Protein AF-A0ABD1CXR5-F1 (afdb_monomer)

Nearest PDB structures (foldseek):
  7eoz-assembly2_B  TM=8.262E-01  e=6.084E-24  Oryza sativa Japonica Group
  7eoz-assembly1_A  TM=8.197E-01  e=7.479E-24  Oryza sativa Japonica Group
  4w4t-assembly1_A  TM=7.850E-01  e=1.388E-12  Stigmatella aurantiaca
  8v1x-assembly1_A  TM=7.504E-01  e=1.992E-12  Streptomyces coelicolor
  8jqj-assembly1_A  TM=5.983E-01  e=5.161E-08  Sporobolomyces salmonicolor

Radius of gyration: 34.56 Å; Cα contacts (8 Å, |Δi|>4): 1292; chains: 1; bounding box: 86×55×98 Å

Secondary structure (DSSP, 8-state):
----PPPHHHHHHTT-EEEEETTTSHHHHHHHHHHHHHS--SEEEEEEE-BTTB-HHHHHHHHHTSGGGTTT--HHHHTTEEEEEE-SSSGGGG--HHHHHHHHHH--EEEE------TT--HHHHHIIIIIHHHHHHHHHTT-TT--EEEEE--GGGGTT-SS--SS-----SSS-HHHHHHHHHHS-HHHHHHTHHHHHTT-S-HHHHHHHHHHHHHHHHTTTTS-EEEEE--EEES-SSSSSTT-----STHHHHHHHHHTT--------TTSPP-EEEHHHHHHHHHHHHHHHHHHHHH-SS----EEE-----S----SS-HHHHHHTT-EEEEETTTSHHHHHHHHHHHHHS--SEEEEEEE-BTTB-HHHHHHHHHTSGGGTTT--HHHHTTEEEEEE-TTSGGGG--HHHHHHHHHH--EEEE------TT--HHHHHIIIIIHHHHHHHHHTT-TT--EEEEE--GGGGTT-SEE-SS-----SSS-HHHHHHHHHHS-HHHHHHTHHHHHTT-S-HHHHHHHHHHHHHHHHTTTTS-EEEEE--EEES-SSSSSTT----SSTHHHHHHHHHTT--SEEES-TTSBP-EEEHHHHHHHHHHHHHHHHHHHHTT--SS--EEE---SSS--BHHHHHHHHHHT--SHHHHHHHHT-EEES-HHHHHHHHHHHHHHHHHHHHHSTT--GGGGSHHHHHHHHHHHHHHHHHHHHT---EE--HHHHHHHTTS-HHHHHHS---GGG--HHHHHHHHHHHHHHHHHHHHHHHHH-

pLDDT: mean 86.55, std 11.63, range [30.31, 98.69]

Solvent-accessible surface area (backbone atoms only — not comparable to full-atom values): 42256 Å² total; per-residue (Å²): 141,78,82,79,79,75,56,68,72,52,60,68,35,42,63,32,25,36,33,33,37,28,36,88,41,78,64,24,41,51,36,52,45,48,42,66,69,71,31,62,50,55,38,33,42,35,47,29,66,69,58,94,88,46,56,38,66,61,54,49,52,60,58,56,69,37,74,81,28,67,91,49,77,40,74,80,52,51,70,30,55,43,76,37,60,31,39,87,87,43,75,81,31,60,48,56,73,67,60,51,51,49,50,26,62,56,30,25,36,37,43,39,52,60,66,67,82,55,50,87,48,57,50,51,64,39,34,46,50,36,26,54,46,48,52,52,50,52,60,54,53,71,64,27,78,46,60,43,18,34,31,40,58,55,42,48,64,39,45,71,91,41,95,74,78,66,66,58,81,67,76,84,56,93,43,65,51,70,66,53,50,53,50,46,64,71,72,48,54,68,65,58,38,52,74,42,37,63,70,52,43,63,84,50,94,32,41,37,36,47,20,41,33,53,28,47,41,49,43,51,76,76,37,20,82,80,45,47,43,23,40,37,16,44,45,50,66,40,46,14,74,62,50,94,45,68,64,51,74,94,65,76,56,70,69,48,35,53,55,48,31,46,73,72,69,72,50,84,75,78,97,73,64,93,85,61,85,79,56,52,36,35,40,43,58,52,37,51,48,53,54,49,45,32,51,51,37,32,53,50,52,73,77,42,85,84,54,77,54,50,38,44,75,48,68,60,57,100,45,56,66,82,48,90,57,46,55,63,48,54,68,36,41,61,33,26,34,35,32,37,27,36,86,40,74,56,23,39,47,35,52,46,46,43,61,70,70,24,57,46,55,37,33,42,34,47,30,68,70,58,94,88,49,54,42,65,63,53,50,51,61,56,56,71,36,78,81,27,65,92,50,75,41,73,81,50,51,70,30,54,43,78,37,55,27,37,83,88,43,75,82,31,58,46,58,71,68,58,56,52,50,52,33,67,57,32,25,35,36,44,38,53,59,61,68,81,54,46,86,47,58,49,46,65,41,32,45,50,37,27,53,46,49,53,53,50,52,61,54,52,69,67,23,86,50,54,50,25,32,31,38,58,54,42,50,61,41,49,67,90,46,72,64,39,60,54,60,80,68,74,83,56,87,44,66,52,70,68,54,47,52,52,47,65,69,71,49,53,65,66,58,38,52,74,43,38,66,69,51,40,63,84,50,88,34,43,36,42,46,23,41,33,53,31,46,37,48,42,51,76,75,34,39,94,77,46,55,53,31,41,36,18,44,45,51,63,37,46,14,64,65,51,91,43,62,16,50,69,92,58,74,60,65,64,43,40,57,53,48,30,44,74,74,65,54,42,49,51,35,59,34,36,49,80,19,37,45,63,70,34,32,31,39,37,48,32,29,41,51,53,49,50,33,46,45,50,39,53,41,57,78,68,70,69,66,100,60,50,53,32,30,37,57,63,59,83,81,62,52,46,26,47,40,54,50,42,40,36,50,8,72,55,41,88,48,70,67,56,21,50,54,42,57,68,42,46,75,29,87,43,65,67,60,36,49,56,52,31,51,51,51,16,51,53,48,17,53,54,42,69,74,42,90,88,58,54,83,74,46,59,50,43,41,48,52,51,38,52,51,51,50,55,50,44,61,67,47,29,75,56,33,64,40,66,74,45,63,47,37,60,57,49,58,52,47,57,50,63,42,16,76,72,37,44,77,71,49,45,56,66,65,72,75,57,61,62,59,63,46,49,34,51,31,53,59,38,42,49,52,48,51,53,53,51,50,56,55,62,74,75,105

Structure (mmCIF, N/CA/C/O backbone):
data_AF-A0ABD1CXR5-F1
#
_entry.id   AF-A0ABD1CXR5-F1
#
loop_
_atom_site.group_PDB
_atom_site.id
_atom_site.type_symbol
_atom_site.label_atom_id
_atom_site.label_alt_id
_atom_site.label_comp_id
_atom_site.label_asym_id
_atom_site.label_entity_id
_atom_site.label_seq_id
_atom_site.pdbx_PDB_ins_code
_atom_site.Cartn_x
_atom_site.Cartn_y
_atom_site.Cartn_z
_atom_site.occupancy
_atom_site.B_iso_or_equiv
_atom_site.auth_seq_id
_atom_site.auth_comp_id
_atom_site.auth_asym_id
_atom_site.auth_atom_id
_atom_site.pdbx_PDB_model_num
ATOM 1 N N . MET A 1 1 ? -35.083 -0.292 -8.777 1.00 31.83 1 MET A N 1
ATOM 2 C CA . MET A 1 1 ? -34.794 0.442 -7.528 1.00 31.83 1 MET A CA 1
ATOM 3 C C . MET A 1 1 ? -34.693 -0.584 -6.411 1.00 31.83 1 MET A C 1
ATOM 5 O O . MET A 1 1 ? -35.709 -0.976 -5.862 1.00 31.83 1 MET A O 1
ATOM 9 N N . SER A 1 2 ? -33.500 -1.122 -6.168 1.00 30.31 2 SER A N 1
ATOM 10 C CA . SER A 1 2 ? -33.235 -2.052 -5.065 1.00 30.31 2 SER A CA 1
ATOM 11 C C . SER A 1 2 ? -32.600 -1.258 -3.928 1.00 30.31 2 SER A C 1
ATOM 13 O O . SER A 1 2 ? -31.531 -0.680 -4.123 1.00 30.31 2 SER A O 1
ATOM 15 N N . ASN A 1 3 ? -33.294 -1.187 -2.791 1.00 32.22 3 ASN A N 1
ATOM 16 C CA . ASN A 1 3 ? -32.841 -0.534 -1.565 1.00 32.22 3 ASN A CA 1
ATOM 17 C C . ASN A 1 3 ? -31.405 -0.952 -1.231 1.00 32.22 3 ASN A C 1
ATOM 19 O O . ASN A 1 3 ? -31.118 -2.137 -1.070 1.00 32.22 3 ASN A O 1
ATOM 23 N N . CYS A 1 4 ? -30.519 0.036 -1.127 1.00 35.88 4 CYS A N 1
ATOM 24 C CA . CYS A 1 4 ? -29.214 -0.118 -0.503 1.00 35.88 4 CYS A CA 1
ATOM 25 C C . CYS A 1 4 ? -29.482 -0.534 0.951 1.00 35.88 4 CYS A C 1
ATOM 27 O O . CYS A 1 4 ? -30.080 0.244 1.692 1.00 35.88 4 CYS A O 1
ATOM 29 N N . SER A 1 5 ? -29.158 -1.771 1.335 1.00 45.09 5 SER A N 1
ATOM 30 C CA . SER A 1 5 ? -29.351 -2.236 2.711 1.00 45.09 5 SER A CA 1
ATOM 31 C C . SER A 1 5 ? -28.531 -1.346 3.643 1.00 45.09 5 SER A C 1
ATOM 33 O O . SER A 1 5 ? -27.305 -1.289 3.521 1.00 45.09 5 SER A O 1
ATOM 35 N N . GLU A 1 6 ? -29.205 -0.628 4.532 1.00 56.88 6 GLU A N 1
ATOM 36 C CA . GLU A 1 6 ? -28.573 0.233 5.522 1.00 56.88 6 GLU A CA 1
ATOM 37 C C . GLU A 1 6 ? -27.661 -0.611 6.436 1.00 56.88 6 GLU A C 1
ATOM 39 O O . GLU A 1 6 ? -27.900 -1.797 6.669 1.00 56.88 6 GLU A O 1
ATOM 44 N N . SER A 1 7 ? -26.538 -0.049 6.890 1.00 79.94 7 SER A N 1
ATOM 45 C CA . SER A 1 7 ? -25.576 -0.800 7.709 1.00 79.94 7 SER A CA 1
ATOM 46 C C . SER A 1 7 ? -26.206 -1.184 9.053 1.00 79.94 7 SER A C 1
ATOM 48 O O . SER A 1 7 ? -26.594 -0.293 9.808 1.00 79.94 7 SER A O 1
ATOM 50 N N . LYS A 1 8 ? -26.220 -2.481 9.403 1.00 88.81 8 LYS A N 1
ATOM 51 C CA . LYS A 1 8 ? -26.699 -2.998 10.708 1.00 88.81 8 LYS A CA 1
ATOM 52 C C . LYS A 1 8 ? -26.119 -2.247 11.915 1.00 88.81 8 LYS A C 1
ATOM 54 O O . LYS A 1 8 ? -26.778 -2.099 12.939 1.00 88.81 8 LYS A O 1
ATOM 59 N N . PHE A 1 9 ? -24.883 -1.759 11.792 1.00 92.69 9 PHE A N 1
ATOM 60 C CA . PHE A 1 9 ? -24.233 -0.942 12.817 1.00 92.69 9 PHE A CA 1
ATOM 61 C C . PHE A 1 9 ? -24.954 0.397 13.039 1.00 92.69 9 PHE A C 1
ATOM 63 O O . PHE A 1 9 ? -25.134 0.818 14.178 1.00 92.69 9 PHE A O 1
ATOM 70 N N . LEU A 1 10 ? -25.374 1.075 11.966 1.00 93.00 10 LEU A N 1
ATOM 71 C CA . LEU A 1 10 ? -26.116 2.335 12.070 1.00 93.00 10 LEU A CA 1
ATOM 72 C C . LEU A 1 10 ? -27.533 2.093 12.596 1.00 93.00 10 LEU A C 1
ATOM 74 O O . LEU A 1 10 ? -27.995 2.850 13.446 1.00 93.00 10 LEU A O 1
ATOM 78 N N . GLU A 1 11 ? -28.183 1.011 12.161 1.00 93.44 11 GLU A N 1
ATOM 79 C CA . GLU A 1 11 ? -29.498 0.604 12.674 1.00 93.44 11 GLU A CA 1
ATOM 80 C C . GLU A 1 11 ? -29.480 0.336 14.186 1.00 93.44 11 GLU A C 1
ATOM 82 O O . GLU A 1 11 ? -30.415 0.722 14.879 1.00 93.44 11 GLU A O 1
ATOM 87 N N . PHE A 1 12 ? -28.406 -0.262 14.718 1.00 95.81 12 PHE A N 1
ATOM 88 C CA . PHE A 1 12 ? -28.247 -0.496 16.159 1.00 95.81 12 PHE A CA 1
ATOM 89 C C . PHE A 1 12 ? -28.270 0.796 16.986 1.00 95.81 12 PHE A C 1
ATOM 91 O O . PHE A 1 12 ? -28.828 0.817 18.083 1.00 95.81 12 PHE A O 1
ATOM 98 N N . TYR A 1 13 ? -27.679 1.878 16.474 1.00 97.62 13 TYR A N 1
ATOM 99 C CA . TYR A 1 13 ? -27.655 3.154 17.187 1.00 97.62 13 TYR A CA 1
ATOM 100 C C . TYR A 1 13 ? -28.865 4.046 16.904 1.00 97.62 13 TYR A C 1
ATOM 102 O O . TYR A 1 13 ? -29.258 4.832 17.776 1.00 97.62 13 TYR A O 1
ATOM 110 N N . ARG A 1 14 ? -29.458 3.952 15.710 1.00 97.00 14 ARG A N 1
ATOM 111 C CA . ARG A 1 14 ? -30.581 4.799 15.301 1.00 97.00 14 ARG A CA 1
ATOM 112 C C . ARG A 1 14 ? -31.733 4.679 16.297 1.00 97.00 14 ARG A C 1
ATOM 114 O O . ARG A 1 14 ? -32.249 3.600 16.559 1.00 97.00 14 ARG A O 1
ATOM 121 N N . GLY A 1 15 ? -32.148 5.815 16.855 1.00 97.31 15 GLY A N 1
ATOM 122 C CA . GLY A 1 15 ? -33.250 5.864 17.821 1.00 97.31 15 GLY A CA 1
ATOM 123 C C . GLY A 1 15 ? -32.945 5.273 19.206 1.00 97.31 15 GLY A C 1
ATOM 124 O O . GLY A 1 15 ? -33.819 5.313 20.071 1.00 97.31 15 GLY A O 1
ATOM 125 N N . SER A 1 16 ? -31.723 4.795 19.457 1.00 98.06 16 SER A N 1
ATOM 126 C CA . SER A 1 16 ? -31.330 4.256 20.765 1.00 98.06 16 SER A CA 1
ATOM 127 C C . SER A 1 16 ? -31.102 5.361 21.805 1.00 98.06 16 SER A C 1
ATOM 129 O O . SER A 1 16 ? -30.869 6.532 21.465 1.00 98.06 16 SER A O 1
ATOM 131 N N . THR A 1 17 ? -31.159 4.994 23.089 1.00 98.69 17 THR A N 1
ATOM 132 C CA . THR A 1 17 ? -30.756 5.869 24.202 1.00 98.69 17 THR A CA 1
ATOM 133 C C . THR A 1 17 ? -29.408 5.449 24.782 1.00 98.69 17 THR A C 1
ATOM 135 O O . THR A 1 17 ? -29.245 4.332 25.286 1.00 98.69 17 THR A O 1
ATOM 138 N N . VAL A 1 18 ? -28.455 6.385 24.773 1.00 98.69 18 VAL A N 1
ATOM 139 C CA . VAL A 1 18 ? -27.077 6.172 25.237 1.00 98.69 18 VAL A CA 1
ATOM 140 C C . VAL A 1 18 ? -26.851 6.868 26.578 1.00 98.69 18 VAL A C 1
ATOM 142 O O . VAL A 1 18 ? -27.208 8.030 26.747 1.00 98.69 18 VAL A O 1
ATOM 145 N N . LEU A 1 19 ? -26.205 6.192 27.524 1.00 98.56 19 LEU A N 1
ATOM 146 C CA . LEU A 1 19 ? -25.646 6.802 28.727 1.00 98.56 19 LEU A CA 1
ATOM 147 C C . LEU A 1 19 ? -24.124 6.890 28.589 1.00 98.56 19 LEU A C 1
ATOM 149 O O . LEU A 1 19 ? -23.437 5.876 28.462 1.00 98.56 19 LEU A O 1
ATOM 153 N N . LEU A 1 20 ? -23.591 8.111 28.628 1.00 98.31 20 LEU A N 1
ATOM 154 C CA . LEU A 1 20 ? -22.162 8.383 28.520 1.00 98.31 20 LEU A CA 1
ATOM 155 C C . LEU A 1 20 ? -21.604 8.826 29.875 1.00 98.31 20 LEU A C 1
ATOM 157 O O . LEU A 1 20 ? -21.809 9.955 30.328 1.00 98.31 20 LEU A O 1
ATOM 161 N N . ALA A 1 21 ? -20.844 7.934 30.506 1.00 95.69 21 ALA A N 1
ATOM 162 C CA . ALA A 1 21 ? -20.146 8.195 31.754 1.00 95.69 21 ALA A CA 1
ATOM 163 C C . ALA A 1 21 ? -18.697 8.618 31.462 1.00 95.69 21 ALA A C 1
ATOM 165 O O . ALA A 1 21 ? -17.939 7.895 30.815 1.00 95.69 21 ALA A O 1
ATOM 166 N N . GLY A 1 22 ? -18.292 9.796 31.945 1.00 92.31 22 GLY A N 1
ATOM 167 C CA . GLY A 1 22 ? -16.966 10.360 31.653 1.00 92.31 22 GLY A CA 1
ATOM 168 C C . GLY A 1 22 ? -16.904 11.191 30.367 1.00 92.31 22 GLY A C 1
ATOM 169 O O . GLY A 1 22 ? -15.815 11.436 29.852 1.00 92.31 22 GLY A O 1
ATOM 170 N N . GLY A 1 23 ? -18.046 11.680 29.870 1.00 90.69 23 GLY A N 1
ATOM 171 C CA . GLY A 1 23 ? -18.120 12.492 28.648 1.00 90.69 23 GLY A CA 1
ATOM 172 C C . GLY A 1 23 ? -17.431 13.864 28.720 1.00 90.69 23 GLY A C 1
ATOM 173 O O . GLY A 1 23 ? -17.294 14.532 27.705 1.00 90.69 23 GLY A O 1
ATOM 174 N N . THR A 1 24 ? -16.938 14.276 29.895 1.00 89.06 24 THR A N 1
ATOM 175 C CA . THR A 1 24 ? -16.129 15.499 30.044 1.00 89.06 24 THR A CA 1
ATOM 176 C C . THR A 1 24 ? -14.627 15.273 29.827 1.00 89.06 24 THR A C 1
ATOM 178 O O . THR A 1 24 ? -13.865 16.230 29.922 1.00 89.06 24 THR A O 1
ATOM 181 N N . GLY A 1 25 ? -14.179 14.023 29.657 1.00 90.50 25 GLY A N 1
ATOM 182 C CA . GLY A 1 25 ? -12.774 13.675 29.407 1.00 90.50 25 GLY A CA 1
ATOM 183 C C . GLY A 1 25 ? -12.453 13.551 27.916 1.00 90.50 25 GLY A C 1
ATOM 184 O O . GLY A 1 25 ? -13.359 13.535 27.092 1.00 90.50 25 GLY A O 1
ATOM 185 N N . PHE A 1 26 ? -11.171 13.394 27.579 1.00 91.69 26 PHE A N 1
ATOM 186 C CA . PHE A 1 26 ? -10.668 13.386 26.196 1.00 91.69 26 PHE A CA 1
ATOM 187 C C . PHE A 1 26 ? -11.407 12.406 25.257 1.00 91.69 26 PHE A C 1
ATOM 189 O O . PHE A 1 26 ? -11.997 12.811 24.253 1.00 91.69 26 PHE A O 1
ATOM 196 N N . LEU A 1 27 ? -11.463 11.116 25.620 1.00 94.31 27 LEU A N 1
ATOM 197 C CA . LEU A 1 27 ? -12.222 10.107 24.864 1.00 94.31 27 LEU A CA 1
ATOM 198 C C . LEU A 1 27 ? -13.733 10.341 24.930 1.00 94.31 27 LEU A C 1
ATOM 200 O O . LEU A 1 27 ? -14.425 10.182 23.930 1.00 94.31 27 LEU A O 1
ATOM 204 N N . GLY A 1 28 ? -14.238 10.761 26.089 1.00 95.25 28 GLY A N 1
ATOM 205 C CA . GLY A 1 28 ? -15.658 11.017 26.298 1.00 95.25 28 GLY A CA 1
ATOM 206 C C . GLY A 1 28 ? -16.210 12.138 25.414 1.00 95.25 28 GLY A C 1
ATOM 207 O O . GLY A 1 28 ? -17.250 11.954 24.789 1.00 95.25 28 GLY A O 1
ATOM 208 N N . LYS A 1 29 ? -15.499 13.266 25.296 1.00 95.38 29 LYS A N 1
ATOM 209 C CA . LYS A 1 29 ? -15.876 14.371 24.405 1.00 95.38 29 LYS A CA 1
ATOM 210 C C . LYS A 1 29 ? -15.882 13.931 22.943 1.00 95.38 29 LYS A C 1
ATOM 212 O O . LYS A 1 29 ? -16.824 14.235 22.218 1.00 95.38 29 LYS A O 1
ATOM 217 N N . THR A 1 30 ? -14.864 13.170 22.536 1.00 96.19 30 THR A N 1
ATOM 218 C CA . THR A 1 30 ? -14.754 12.634 21.170 1.00 96.19 30 THR A CA 1
ATOM 219 C C . THR A 1 30 ? -15.912 11.685 20.850 1.00 96.19 30 THR A C 1
ATOM 221 O O . THR A 1 30 ? -16.502 11.775 19.778 1.00 96.19 30 THR A O 1
ATOM 224 N N . LEU A 1 31 ? -16.296 10.816 21.794 1.00 97.69 31 LEU A N 1
ATOM 225 C CA . LEU A 1 31 ? -17.475 9.956 21.662 1.00 97.69 31 LEU A CA 1
ATOM 226 C C . LEU A 1 31 ? -18.769 10.765 21.572 1.00 97.69 31 LEU A C 1
ATOM 228 O O . LEU A 1 31 ? -19.589 10.485 20.703 1.00 97.69 31 LEU A O 1
ATOM 232 N N . LEU A 1 32 ? -18.947 11.771 22.432 1.00 97.44 32 LEU A N 1
ATOM 233 C CA . LEU A 1 32 ? -20.129 12.633 22.411 1.00 97.44 32 LEU A CA 1
ATOM 234 C C . LEU A 1 32 ? -20.290 13.321 21.048 1.00 97.44 32 LEU A C 1
ATOM 236 O O . LEU A 1 32 ? -21.365 13.252 20.458 1.00 97.44 32 LEU A O 1
ATOM 240 N N . GLU A 1 33 ? -19.218 13.922 20.523 1.00 96.69 33 GLU A N 1
ATOM 241 C CA . GLU A 1 33 ? -19.211 14.530 19.185 1.00 96.69 33 GLU A CA 1
ATOM 242 C C . GLU A 1 33 ? -19.569 13.510 18.102 1.00 96.69 33 GLU A C 1
ATOM 244 O O . GLU A 1 33 ? -20.459 13.762 17.290 1.00 96.69 33 GLU A O 1
ATOM 249 N N . LYS A 1 34 ? -18.927 12.335 18.124 1.00 96.81 34 LYS A N 1
ATOM 250 C CA . LYS A 1 34 ? -19.125 11.288 17.118 1.00 96.81 34 LYS A CA 1
ATOM 251 C C . LYS A 1 34 ? -20.564 10.770 17.102 1.00 96.81 34 LYS A C 1
ATOM 253 O O . LYS A 1 34 ? -21.135 10.590 16.028 1.00 96.81 34 LYS A O 1
ATOM 258 N N . ILE A 1 35 ? -21.155 10.552 18.278 1.00 97.81 35 ILE A N 1
ATOM 259 C CA . ILE A 1 35 ? -22.542 10.090 18.420 1.00 97.81 35 ILE A CA 1
ATOM 260 C C . ILE A 1 35 ? -23.506 11.139 17.860 1.00 97.81 35 ILE A C 1
ATOM 262 O O . ILE A 1 35 ? -24.374 10.800 17.055 1.00 97.81 35 ILE A O 1
ATOM 266 N N . LEU A 1 36 ? -23.329 12.410 18.239 1.00 96.81 36 LEU A N 1
ATOM 267 C CA . LEU A 1 36 ? -24.165 13.513 17.753 1.00 96.81 36 LEU A CA 1
ATOM 268 C C . LEU A 1 36 ? -24.063 13.687 16.237 1.00 96.81 36 LEU A C 1
ATOM 270 O O . LEU A 1 36 ? -25.070 13.947 15.583 1.00 96.81 36 LEU A O 1
ATOM 274 N N . ARG A 1 37 ? -22.859 13.534 15.680 1.00 94.62 37 ARG A N 1
ATOM 275 C CA . ARG A 1 37 ? -22.605 13.727 14.253 1.00 94.62 37 ARG A CA 1
ATOM 276 C C . ARG A 1 37 ? -23.127 12.588 13.381 1.00 94.62 37 ARG A C 1
ATOM 278 O O . ARG A 1 37 ? -23.552 12.861 12.263 1.00 94.62 37 ARG A O 1
ATOM 285 N N . CYS A 1 38 ? -23.038 11.339 13.845 1.00 93.50 38 CYS A N 1
ATOM 286 C CA . CYS A 1 38 ? -23.134 10.179 12.951 1.00 93.50 38 CYS A CA 1
ATOM 287 C C . CYS A 1 38 ? -24.240 9.167 13.273 1.00 93.50 38 CYS A C 1
ATOM 289 O O . CYS A 1 38 ? -24.554 8.370 12.397 1.00 93.50 38 CYS A O 1
ATOM 291 N N . LEU A 1 39 ? -24.770 9.111 14.501 1.00 93.69 39 LEU A N 1
ATOM 292 C CA . LEU A 1 39 ? -25.468 7.902 14.974 1.00 93.69 39 LEU A CA 1
ATOM 293 C C . LEU A 1 39 ? -26.984 8.043 15.159 1.00 93.69 39 LEU A C 1
ATOM 295 O O . LEU A 1 39 ? -27.620 7.098 15.610 1.00 93.69 39 LEU A O 1
ATOM 299 N N . GLU A 1 40 ? -27.566 9.204 14.837 1.00 93.81 40 GLU A N 1
ATOM 300 C CA . GLU A 1 40 ? -29.024 9.442 14.871 1.00 93.81 40 GLU A CA 1
ATOM 301 C C . GLU A 1 40 ? -29.733 8.918 16.139 1.00 93.81 40 GLU A C 1
ATOM 303 O O . GLU A 1 40 ? -30.887 8.487 16.114 1.00 93.81 40 GLU A O 1
ATOM 308 N N . VAL A 1 41 ? -29.049 8.983 17.282 1.00 97.62 41 VAL A N 1
ATOM 309 C CA . VAL A 1 41 ? -29.593 8.533 18.568 1.00 97.62 41 VAL A CA 1
ATOM 310 C C . VAL A 1 41 ? -30.803 9.372 18.974 1.00 97.62 41 VAL A C 1
ATOM 312 O O . VAL A 1 41 ? -30.936 10.537 18.571 1.00 97.62 41 VAL A O 1
ATOM 315 N N . ARG A 1 42 ? -31.673 8.788 19.800 1.00 97.69 42 ARG A N 1
ATOM 316 C CA . ARG A 1 42 ? -32.845 9.472 20.358 1.00 97.69 42 ARG A CA 1
ATOM 317 C C . ARG A 1 42 ? -32.446 10.440 21.467 1.00 97.69 42 ARG A C 1
ATOM 319 O O . ARG A 1 42 ? -32.891 11.582 21.467 1.00 97.69 42 ARG A O 1
ATOM 326 N N . LYS A 1 43 ? -31.631 9.973 22.415 1.00 97.94 43 LYS A N 1
ATOM 327 C CA . LYS A 1 43 ? -31.292 10.697 23.650 1.00 97.94 43 LYS A CA 1
ATOM 328 C C . LYS A 1 43 ? -29.921 10.253 24.172 1.00 97.94 43 LYS A C 1
ATOM 330 O O . LYS A 1 43 ? -29.578 9.074 24.080 1.00 97.94 43 LYS A O 1
ATOM 335 N N . ILE A 1 44 ? -29.156 11.186 24.737 1.00 98.44 44 ILE A N 1
ATOM 336 C CA . ILE A 1 44 ? -27.866 10.937 25.389 1.00 98.44 44 ILE A CA 1
ATOM 337 C C . ILE A 1 44 ? -27.935 11.440 26.833 1.00 98.44 44 ILE A C 1
ATOM 339 O O . ILE A 1 44 ? -27.914 12.647 27.059 1.00 98.44 44 ILE A O 1
ATOM 343 N N . TYR A 1 45 ? -27.956 10.539 27.816 1.00 97.88 45 TYR A N 1
ATOM 344 C CA . TYR A 1 45 ? -27.728 10.914 29.213 1.00 97.88 45 TYR A CA 1
ATOM 345 C C . TYR A 1 45 ? -26.231 11.092 29.444 1.00 97.88 45 TYR A C 1
ATOM 347 O O . TYR A 1 45 ? -25.458 10.131 29.412 1.00 97.88 45 TYR A O 1
ATOM 355 N N . LEU A 1 46 ? -25.809 12.329 29.671 1.00 96.88 46 LEU A N 1
ATOM 356 C CA . LEU A 1 46 ? -24.414 12.669 29.903 1.00 96.88 46 LEU A CA 1
ATOM 357 C C . LEU A 1 46 ? -24.182 12.854 31.401 1.00 96.88 46 LEU A C 1
ATOM 359 O O . LEU A 1 46 ? -24.623 13.848 31.974 1.00 96.88 46 LEU A O 1
ATOM 363 N N . LEU A 1 47 ? -23.466 11.921 32.035 1.00 94.31 47 LEU A N 1
ATOM 364 C CA . LEU A 1 47 ? -23.175 12.026 33.465 1.00 94.31 47 LEU A CA 1
ATOM 365 C C . LEU A 1 47 ? -22.078 13.067 33.718 1.00 94.31 47 LEU A C 1
ATOM 367 O O . LEU A 1 47 ? -20.934 12.916 33.267 1.00 94.31 47 LEU A O 1
ATOM 371 N N . ILE A 1 48 ? -22.410 14.103 34.485 1.00 91.19 48 ILE A N 1
ATOM 372 C CA . ILE A 1 48 ? -21.518 15.211 34.819 1.00 91.19 48 ILE A CA 1
ATOM 373 C C . ILE A 1 48 ? -21.368 15.289 36.337 1.00 91.19 48 ILE A C 1
ATOM 375 O O . ILE A 1 48 ? -22.303 15.597 37.065 1.00 91.19 48 ILE A O 1
ATOM 379 N N . ARG A 1 49 ? -20.148 15.049 36.823 1.00 85.25 49 ARG A N 1
ATOM 380 C CA . ARG A 1 49 ? -19.835 15.197 38.251 1.00 85.25 49 ARG A CA 1
ATOM 381 C C . ARG A 1 49 ? -19.938 16.660 38.690 1.00 85.25 49 ARG A C 1
ATOM 383 O O . ARG A 1 49 ? -19.372 17.527 38.021 1.00 85.25 49 ARG A O 1
ATOM 390 N N . THR A 1 50 ? -20.510 16.936 39.850 1.00 75.25 50 THR A N 1
ATOM 391 C CA . THR A 1 50 ? -20.385 18.251 40.496 1.00 75.25 50 THR A CA 1
ATOM 392 C C . THR A 1 50 ? -18.928 18.500 40.919 1.00 75.25 50 THR A C 1
ATOM 394 O O . THR A 1 50 ? -18.252 17.650 41.500 1.00 75.25 50 THR A O 1
ATOM 397 N N . LYS A 1 51 ? -18.349 19.646 40.542 1.00 69.00 51 LYS A N 1
ATOM 398 C CA . LYS A 1 51 ? -16.956 19.977 40.896 1.00 69.00 51 LYS A CA 1
ATOM 399 C C . LYS A 1 51 ? -16.797 21.486 41.040 1.00 69.00 51 LYS A C 1
ATOM 401 O O . LYS A 1 51 ? -17.152 22.213 40.120 1.00 69.00 51 LYS A O 1
ATOM 406 N N . ARG A 1 52 ? -16.194 21.934 42.153 1.00 62.19 52 ARG A N 1
ATOM 407 C CA . ARG A 1 52 ? -15.841 23.348 42.419 1.00 62.19 52 ARG A CA 1
ATOM 408 C C . ARG A 1 52 ? -17.033 24.327 42.353 1.00 62.19 52 ARG A C 1
ATOM 410 O O . ARG A 1 52 ? -16.857 25.458 41.927 1.00 62.19 52 ARG A O 1
ATOM 417 N N . GLY A 1 53 ? -18.231 23.894 42.748 1.00 63.16 53 GLY A N 1
ATOM 418 C CA . GLY A 1 53 ? -19.411 24.770 42.809 1.00 63.16 53 GLY A CA 1
ATOM 419 C C . GLY A 1 53 ? -20.059 25.130 41.463 1.00 63.16 53 GLY A C 1
ATOM 420 O O . GLY A 1 53 ? -21.000 25.911 41.461 1.00 63.16 53 GLY A O 1
ATOM 421 N N . CYS A 1 54 ? -19.608 24.573 40.330 1.00 67.94 54 CYS A N 1
ATOM 422 C CA . CYS A 1 54 ? -20.291 24.735 39.039 1.00 67.94 54 CYS A CA 1
ATOM 423 C C . CYS A 1 54 ? -21.389 23.676 38.863 1.00 67.94 54 CYS A C 1
ATOM 425 O O . CYS A 1 54 ? -21.119 22.486 39.075 1.00 67.94 54 CYS A O 1
ATOM 427 N N . CYS A 1 55 ? -22.576 24.087 38.406 1.00 78.44 55 CYS A N 1
ATOM 428 C CA . CYS A 1 55 ? -23.642 23.154 38.031 1.00 78.44 55 CYS A CA 1
ATOM 429 C C . CYS A 1 55 ? -23.297 22.407 36.725 1.00 78.44 55 CYS A C 1
ATOM 431 O O . CYS A 1 55 ? -22.446 22.824 35.930 1.00 78.44 55 CYS A O 1
ATOM 433 N N . GLY A 1 56 ? -23.933 21.262 36.505 1.00 81.12 56 GLY A N 1
ATOM 434 C CA . GLY A 1 56 ? -23.749 20.392 35.347 1.00 81.12 56 GLY A CA 1
ATOM 435 C C . GLY A 1 56 ? -24.058 21.084 34.025 1.00 81.12 56 GLY A C 1
ATOM 436 O O . GLY A 1 56 ? -23.323 20.883 33.058 1.00 81.12 56 GLY A O 1
ATOM 437 N N . GLU A 1 57 ? -25.060 21.963 33.995 1.00 84.31 57 GLU A N 1
ATOM 438 C CA . GLU A 1 57 ? -25.399 22.763 32.810 1.00 84.31 57 GLU A CA 1
ATOM 439 C C . GLU A 1 57 ? -24.274 23.721 32.408 1.00 84.31 57 GLU A C 1
ATOM 441 O O . GLU A 1 57 ? -23.886 23.771 31.240 1.00 84.31 57 GLU A O 1
ATOM 446 N N . GLN A 1 58 ? -23.685 24.436 33.373 1.00 85.75 58 GLN A N 1
ATOM 447 C CA . GLN A 1 58 ? -22.536 25.311 33.115 1.00 85.75 58 GLN A CA 1
ATOM 448 C C . GLN A 1 58 ? -21.361 24.514 32.548 1.00 85.75 58 GLN A C 1
ATOM 450 O O . GLN A 1 58 ? -20.734 24.927 31.574 1.00 85.75 58 GLN A O 1
ATOM 455 N N . ARG A 1 59 ? -21.087 23.334 33.118 1.00 86.94 59 ARG A N 1
ATOM 456 C CA . ARG A 1 59 ? -20.016 22.460 32.625 1.00 86.94 59 ARG A CA 1
ATOM 457 C C . ARG A 1 59 ? -20.300 21.938 31.218 1.00 86.94 59 ARG A C 1
ATOM 459 O O . ARG A 1 59 ? -19.367 21.870 30.420 1.00 86.94 59 ARG A O 1
ATOM 466 N N . LEU A 1 60 ? -21.546 21.577 30.910 1.00 91.38 60 LEU A N 1
ATOM 467 C CA . LEU A 1 60 ? -21.947 21.178 29.560 1.00 91.38 60 LEU A CA 1
ATOM 468 C C . LEU A 1 60 ? -21.721 22.326 28.573 1.00 91.38 60 LEU A C 1
ATOM 470 O O . LEU A 1 60 ? -21.111 22.107 27.529 1.00 91.38 60 LEU A O 1
ATOM 474 N N . LYS A 1 61 ? -22.130 23.548 28.926 1.00 90.56 61 LYS A N 1
ATOM 475 C CA . LYS A 1 61 ? -21.917 24.732 28.088 1.00 90.56 61 LYS A CA 1
ATOM 476 C C . LYS A 1 61 ? -20.436 24.923 27.745 1.00 90.56 61 LYS A C 1
ATOM 478 O O . LYS A 1 61 ? -20.100 25.003 26.569 1.00 90.56 61 LYS A O 1
ATOM 483 N N . THR A 1 62 ? -19.547 24.869 28.739 1.00 90.12 62 THR A N 1
ATOM 484 C CA . THR A 1 62 ? -18.093 24.970 28.517 1.00 90.12 62 THR A CA 1
ATOM 485 C C . THR A 1 62 ? -17.543 23.843 27.637 1.00 90.12 62 THR A C 1
ATOM 487 O O . THR A 1 62 ? -16.631 24.062 26.848 1.00 90.12 62 THR A O 1
ATOM 490 N N . ILE A 1 63 ? -18.073 22.619 27.746 1.00 91.56 63 ILE A N 1
ATOM 491 C CA . ILE A 1 63 ? -17.658 21.510 26.871 1.00 91.56 63 ILE A CA 1
ATOM 492 C C . ILE A 1 63 ? -18.055 21.794 25.422 1.00 91.56 63 ILE A C 1
ATOM 494 O O . ILE A 1 63 ? -17.247 21.576 24.525 1.00 91.56 63 ILE A O 1
ATOM 498 N N . LEU A 1 64 ? -19.272 22.291 25.198 1.00 93.75 64 LEU A N 1
ATOM 499 C CA . LEU A 1 64 ? -19.799 22.571 23.863 1.00 93.75 64 LEU A CA 1
ATOM 500 C C . LEU A 1 64 ? -19.149 23.793 23.196 1.00 93.75 64 LEU A C 1
ATOM 502 O O . LEU A 1 64 ? -19.219 23.909 21.974 1.00 93.75 64 LEU A O 1
ATOM 506 N N . GLU A 1 65 ? -18.506 24.682 23.957 1.00 93.81 65 GLU A N 1
ATOM 507 C CA . GLU A 1 65 ? -17.692 25.800 23.445 1.00 93.81 65 GLU A CA 1
ATOM 508 C C . GLU A 1 65 ? -16.369 25.337 22.803 1.00 93.81 65 GLU A C 1
ATOM 510 O O . GLU A 1 65 ? -15.779 26.071 22.012 1.00 93.81 65 GLU A O 1
ATOM 515 N N . ASP A 1 66 ? -15.918 24.111 23.084 1.00 93.94 66 ASP A N 1
ATOM 516 C CA . ASP A 1 66 ? -14.723 23.525 22.472 1.00 93.94 66 ASP A CA 1
ATOM 517 C C . ASP A 1 66 ? -14.890 23.397 20.948 1.00 93.94 66 ASP A C 1
ATOM 519 O O . ASP A 1 66 ? -15.953 23.007 20.449 1.00 93.94 66 ASP A O 1
ATOM 523 N N . ARG A 1 67 ? -13.813 23.678 20.201 1.00 92.50 67 ARG A N 1
ATOM 524 C CA . ARG A 1 67 ? -13.787 23.589 18.733 1.00 92.50 67 ARG A CA 1
ATOM 525 C C . ARG A 1 67 ? -14.166 22.202 18.225 1.00 92.50 67 ARG A C 1
ATOM 527 O O . ARG A 1 67 ? -14.698 22.087 17.123 1.00 92.50 67 ARG A O 1
ATOM 534 N N . LEU A 1 68 ? -13.942 21.152 19.025 1.00 94.12 68 LEU A N 1
ATOM 535 C CA . LEU A 1 68 ? -14.391 19.792 18.717 1.00 94.12 68 LEU A CA 1
ATOM 536 C C . LEU A 1 68 ? -15.859 19.756 18.267 1.00 94.12 68 LEU A C 1
ATOM 538 O O . LEU A 1 68 ? -16.193 19.051 17.318 1.00 94.12 68 LEU A O 1
ATOM 542 N N . PHE A 1 69 ? -16.719 20.543 18.918 1.00 95.38 69 PHE A N 1
ATOM 543 C CA . PHE A 1 69 ? -18.163 20.521 18.704 1.00 95.38 69 PHE A CA 1
ATOM 544 C C . PHE A 1 69 ? -18.649 21.493 17.624 1.00 95.38 69 PHE A C 1
ATOM 546 O O . PHE A 1 69 ? -19.850 21.529 17.365 1.00 95.38 69 PHE A O 1
ATOM 553 N N . ASP A 1 70 ? -17.770 22.240 16.945 1.00 92.31 70 ASP A N 1
ATOM 554 C CA . ASP A 1 70 ? -18.169 23.268 15.966 1.00 92.31 70 ASP A CA 1
ATOM 555 C C . ASP A 1 70 ? -19.116 22.723 14.875 1.00 92.31 70 ASP A C 1
ATOM 557 O O . ASP A 1 70 ? -20.027 23.420 14.434 1.00 92.31 70 ASP A O 1
ATOM 561 N N . ARG A 1 71 ? -18.959 21.452 14.470 1.00 91.00 71 ARG A N 1
ATOM 562 C CA . ARG A 1 71 ? -19.809 20.801 13.451 1.00 91.00 71 ARG A CA 1
ATOM 563 C C . ARG A 1 71 ? -21.182 20.355 13.962 1.00 91.00 71 ARG A C 1
ATOM 565 O O . ARG A 1 71 ? -22.098 20.181 13.159 1.00 91.00 71 ARG A O 1
ATOM 572 N N . VAL A 1 72 ? -21.311 20.143 15.271 1.00 93.81 72 VAL A N 1
ATOM 573 C CA . VAL A 1 72 ? -22.503 19.568 15.920 1.00 93.81 72 VAL A CA 1
ATOM 574 C C . VAL A 1 72 ? -23.188 20.531 16.891 1.00 93.81 72 VAL A C 1
ATOM 576 O O . VAL A 1 72 ? -24.200 20.172 17.487 1.00 93.81 72 VAL A O 1
ATOM 579 N N . ARG A 1 73 ? -22.686 21.766 17.030 1.00 93.25 73 ARG A N 1
ATOM 580 C CA . ARG A 1 73 ? -23.272 22.849 17.839 1.00 93.25 73 ARG A CA 1
ATOM 581 C C . ARG A 1 73 ? -24.525 23.433 17.167 1.00 93.25 73 ARG A C 1
ATOM 583 O O . ARG A 1 73 ? -24.605 24.629 16.902 1.00 93.25 73 ARG A O 1
ATOM 590 N N . LYS A 1 74 ? -25.496 22.571 16.862 1.00 92.75 74 LYS A N 1
ATOM 591 C CA . LYS A 1 74 ? -26.805 22.924 16.302 1.00 92.75 74 LYS A CA 1
ATOM 592 C C . LYS A 1 74 ? -27.906 22.637 17.334 1.00 92.75 74 LYS A C 1
ATOM 594 O O . LYS A 1 74 ? -27.817 21.589 17.984 1.00 92.75 74 LYS A O 1
ATOM 599 N N . PRO A 1 75 ? -28.919 23.509 17.510 1.00 92.94 75 PRO A N 1
ATOM 600 C CA . PRO A 1 75 ? -29.938 23.353 18.555 1.00 92.94 75 PRO A CA 1
ATOM 601 C C . PRO A 1 75 ? -30.603 21.970 18.581 1.00 92.94 75 PRO A C 1
ATOM 603 O O . PRO A 1 75 ? -30.768 21.387 19.649 1.00 92.94 75 PRO A O 1
ATOM 606 N N . GLU A 1 76 ? -30.903 21.404 17.413 1.00 94.38 76 GLU A N 1
ATOM 607 C CA . GLU A 1 76 ? -31.548 20.100 17.250 1.00 94.38 76 GLU A CA 1
ATOM 608 C C . GLU A 1 76 ? -30.682 18.914 17.702 1.00 94.38 76 GLU A C 1
ATOM 610 O O . GLU A 1 76 ? -31.206 17.903 18.168 1.00 94.38 76 GLU A O 1
ATOM 615 N N . LEU A 1 77 ? -29.354 19.028 17.593 1.00 94.38 77 LEU A N 1
ATOM 616 C CA . LEU A 1 77 ? -28.424 17.997 18.055 1.00 94.38 77 LEU A CA 1
ATOM 617 C C . LEU A 1 77 ? -28.157 18.143 19.553 1.00 94.38 77 LEU A C 1
ATOM 619 O O . LEU A 1 77 ? -28.174 17.151 20.277 1.00 94.38 77 LEU A O 1
ATOM 623 N N . ILE A 1 78 ? -27.965 19.375 20.030 1.00 94.56 78 ILE A N 1
ATOM 624 C CA . ILE A 1 78 ? -27.727 19.652 21.452 1.00 94.56 78 ILE A CA 1
ATOM 625 C C . ILE A 1 78 ? -28.942 19.277 22.306 1.00 94.56 78 ILE A C 1
ATOM 627 O O . ILE A 1 78 ? -28.760 18.743 23.397 1.00 94.56 78 ILE A O 1
ATOM 631 N N . ALA A 1 79 ? -30.165 19.449 21.791 1.00 95.25 79 ALA A N 1
ATOM 632 C CA . ALA A 1 79 ? -31.396 19.032 22.467 1.00 95.25 79 ALA A CA 1
ATOM 633 C C . ALA A 1 79 ? -31.461 17.522 22.774 1.00 95.25 79 ALA A C 1
ATOM 635 O O . ALA A 1 79 ? -32.233 17.102 23.632 1.00 95.25 79 ALA A O 1
ATOM 636 N N . LYS A 1 80 ? -30.641 16.692 22.110 1.00 97.19 80 LYS A N 1
ATOM 637 C CA . LYS A 1 80 ? -30.537 15.255 22.411 1.00 97.19 80 LYS A CA 1
ATOM 638 C C . LYS A 1 80 ? -29.734 14.967 23.680 1.00 97.19 80 LYS A C 1
ATOM 640 O O . LYS A 1 80 ? -29.790 13.842 24.176 1.00 97.19 80 LYS A O 1
ATOM 645 N N . ILE A 1 81 ? -28.959 15.929 24.183 1.00 97.06 81 ILE A N 1
ATOM 646 C CA . ILE A 1 81 ? -28.113 15.772 25.367 1.00 97.06 81 ILE A CA 1
ATOM 647 C C . ILE A 1 81 ? -28.928 16.124 26.610 1.00 97.06 81 ILE A C 1
ATOM 649 O O . ILE A 1 81 ? -29.368 17.258 26.773 1.00 97.06 81 ILE A O 1
ATOM 653 N N . VAL A 1 82 ? -29.063 15.167 27.523 1.00 95.25 82 VAL A N 1
ATOM 654 C CA . VAL A 1 82 ? -29.628 15.378 28.855 1.00 95.25 82 VAL A CA 1
ATOM 655 C C . VAL A 1 82 ? -28.469 15.384 29.855 1.00 95.25 82 VAL A C 1
ATOM 657 O O . VAL A 1 82 ? -27.927 14.312 30.155 1.00 95.25 82 VAL A O 1
ATOM 660 N N . PRO A 1 83 ? -28.017 16.559 30.337 1.00 93.69 83 PRO A N 1
ATOM 661 C CA . PRO A 1 83 ? -27.010 16.616 31.386 1.00 93.69 83 PRO A CA 1
ATOM 662 C C . PRO A 1 83 ? -27.591 16.038 32.677 1.00 93.69 83 PRO A C 1
ATOM 664 O O . PRO A 1 83 ? -28.644 16.460 33.144 1.00 93.69 83 PRO A O 1
ATOM 667 N N . VAL A 1 84 ? -26.892 15.069 33.257 1.00 92.88 84 VAL A N 1
ATOM 668 C CA . VAL A 1 84 ? -27.282 14.429 34.513 1.00 92.88 84 VAL A CA 1
ATOM 669 C C . VAL A 1 84 ? -26.206 14.724 35.544 1.00 92.88 84 VAL A C 1
ATOM 671 O O . VAL A 1 84 ? -25.085 14.212 35.456 1.00 92.88 84 VAL A O 1
ATOM 674 N N . GLU A 1 85 ? -26.538 15.576 36.507 1.00 90.62 85 GLU A N 1
ATOM 675 C CA . GLU A 1 85 ? -25.661 15.858 37.638 1.00 90.62 85 GLU A CA 1
ATOM 676 C C . GLU A 1 85 ? -25.564 14.638 38.546 1.00 90.62 85 GLU A C 1
ATOM 678 O O . GLU A 1 85 ? -26.576 14.063 38.936 1.00 90.62 85 GLU A O 1
ATOM 683 N N . VAL A 1 86 ? -24.335 14.230 38.859 1.00 90.00 86 VAL A N 1
ATOM 684 C CA . VAL A 1 86 ? -24.078 13.049 39.685 1.00 90.00 86 VAL A CA 1
ATOM 685 C C . VAL A 1 86 ? -23.088 13.344 40.798 1.00 90.00 86 VAL A C 1
ATOM 687 O O . VAL A 1 86 ? -22.033 13.952 40.572 1.00 90.00 86 VAL A O 1
ATOM 690 N N . ASP A 1 87 ? -23.395 12.815 41.978 1.00 87.50 87 ASP A N 1
ATOM 691 C CA . ASP A 1 87 ? -22.431 12.604 43.047 1.00 87.50 87 ASP A CA 1
ATOM 692 C C . ASP A 1 87 ? -22.092 11.114 43.129 1.00 87.50 87 ASP A C 1
ATOM 694 O O . ASP A 1 87 ? -22.908 10.268 43.489 1.00 87.50 87 ASP A O 1
ATOM 698 N N . TYR A 1 88 ? -20.852 10.776 42.786 1.00 85.50 88 TYR A N 1
ATOM 699 C CA . TYR A 1 88 ? -20.395 9.393 42.786 1.00 85.50 88 TYR A CA 1
ATOM 700 C C . TYR A 1 88 ? -20.233 8.789 44.186 1.00 85.50 88 TYR A C 1
ATOM 702 O O . TYR A 1 88 ? -20.116 7.567 44.285 1.00 85.50 88 TYR A O 1
ATOM 710 N N . ALA A 1 89 ? -20.233 9.600 45.248 1.00 81.75 89 ALA A N 1
ATOM 711 C CA . ALA A 1 89 ? -20.211 9.120 46.624 1.00 81.75 89 ALA A CA 1
ATOM 712 C C . ALA A 1 89 ? -21.598 8.624 47.069 1.00 81.75 89 ALA A C 1
ATOM 714 O O . ALA A 1 89 ? -21.692 7.562 47.689 1.00 81.75 89 ALA A O 1
ATOM 715 N N . GLU A 1 90 ? -22.670 9.293 46.645 1.00 82.00 90 GLU A N 1
ATOM 716 C CA . GLU A 1 90 ? -24.049 9.081 47.107 1.00 82.00 90 GLU A CA 1
ATOM 717 C C . GLU A 1 90 ? -24.763 7.866 46.494 1.00 82.00 90 GLU A C 1
ATOM 719 O O . GLU A 1 90 ? -24.481 7.430 45.369 1.00 82.00 90 GLU A O 1
ATOM 724 N N . LYS A 1 91 ? -25.729 7.298 47.230 1.00 77.56 91 LYS A N 1
ATOM 725 C CA . LYS A 1 91 ? -26.563 6.190 46.729 1.00 77.56 91 LYS A CA 1
ATOM 726 C C . LYS A 1 91 ? -27.313 6.621 45.461 1.00 77.56 91 LYS A C 1
ATOM 728 O O . LYS A 1 91 ? -27.740 7.764 45.353 1.00 77.56 91 LYS A O 1
ATOM 733 N N . ASP A 1 92 ? -27.428 5.710 44.489 1.00 79.38 92 ASP A N 1
ATOM 734 C CA . ASP A 1 92 ? -28.011 5.993 43.164 1.00 79.38 92 ASP A CA 1
ATOM 735 C C . ASP A 1 92 ? -27.410 7.254 42.499 1.00 79.38 92 ASP A C 1
ATOM 737 O O . ASP A 1 92 ? -28.066 7.947 41.731 1.00 79.38 92 ASP A O 1
ATOM 741 N N . PHE A 1 93 ? -26.139 7.545 42.800 1.00 88.56 93 PHE A N 1
ATOM 742 C CA . PHE A 1 93 ? -25.382 8.693 42.299 1.00 88.56 93 PHE A CA 1
ATOM 743 C C . PHE A 1 93 ? -25.961 10.069 42.672 1.00 88.56 93 PHE A C 1
ATOM 745 O O . PHE A 1 93 ? -25.697 11.053 41.979 1.00 88.56 93 PHE A O 1
ATOM 752 N N . GLY A 1 94 ? -26.759 10.141 43.744 1.00 85.31 94 GLY A N 1
ATOM 753 C CA . GLY A 1 94 ? -27.431 11.370 44.176 1.00 85.31 94 GLY A CA 1
ATOM 754 C C . GLY A 1 94 ? -28.611 11.775 43.285 1.00 85.31 94 GLY A C 1
ATOM 755 O O . GLY A 1 94 ? -29.070 12.913 43.352 1.00 85.31 94 GLY A O 1
ATOM 756 N N . LEU A 1 95 ? -29.097 10.868 42.433 1.00 89.19 95 LEU A N 1
ATOM 757 C CA . LEU A 1 95 ? -30.171 11.148 41.485 1.00 89.19 95 LEU A CA 1
ATOM 758 C C . LEU A 1 95 ? -31.549 11.114 42.146 1.00 89.19 95 LEU A C 1
ATOM 760 O O . LEU A 1 95 ? -31.853 10.249 42.969 1.00 89.19 95 LEU A O 1
ATOM 764 N N . ALA A 1 96 ? -32.435 12.011 41.705 1.00 88.88 96 ALA A N 1
ATOM 765 C CA . ALA A 1 96 ? -33.835 11.979 42.106 1.00 88.88 96 ALA A CA 1
ATOM 766 C C . ALA A 1 96 ? -34.493 10.635 41.706 1.00 88.88 96 ALA A C 1
ATOM 768 O O . ALA A 1 96 ? -34.191 10.101 40.628 1.00 88.88 96 ALA A O 1
ATOM 769 N N . PRO A 1 97 ? -35.432 10.090 42.507 1.00 88.94 97 PRO A N 1
ATOM 770 C CA . PRO A 1 97 ? -36.061 8.796 42.223 1.00 88.94 97 PRO A CA 1
ATOM 771 C C . PRO A 1 97 ? -36.730 8.711 40.842 1.00 88.94 97 PRO A C 1
ATOM 773 O O . PRO A 1 97 ? -36.630 7.682 40.176 1.00 88.94 97 PRO A O 1
ATOM 776 N N . GLY A 1 98 ? -37.360 9.801 40.385 1.00 92.12 98 GLY A N 1
ATOM 777 C CA . GLY A 1 98 ? -38.009 9.871 39.070 1.00 92.12 98 GLY A CA 1
ATOM 778 C C . GLY A 1 98 ? -37.023 9.734 37.907 1.00 92.12 98 GLY A C 1
ATOM 779 O O . GLY A 1 98 ? -37.190 8.857 37.063 1.00 92.12 98 GLY A O 1
ATOM 780 N N . LEU A 1 99 ? -35.945 10.528 37.911 1.00 92.12 99 LEU A N 1
ATOM 781 C CA . LEU A 1 99 ? -34.895 10.457 36.886 1.00 92.12 99 LEU A CA 1
ATOM 782 C C . LEU A 1 99 ? -34.173 9.102 36.914 1.00 92.12 99 LEU A C 1
ATOM 784 O O . LEU A 1 99 ? -33.863 8.527 35.872 1.00 92.12 99 LEU A O 1
ATOM 788 N N . THR A 1 100 ? -33.961 8.551 38.110 1.00 92.44 100 THR A N 1
ATOM 789 C CA . THR A 1 100 ? -33.401 7.206 38.280 1.00 92.44 100 THR A CA 1
ATOM 790 C C . THR A 1 100 ? -34.277 6.148 37.605 1.00 92.44 100 THR A C 1
ATOM 792 O O . THR A 1 100 ? -33.760 5.267 36.919 1.00 92.44 100 THR A O 1
ATOM 795 N N . TYR A 1 101 ? -35.600 6.226 37.776 1.00 93.62 101 TYR A N 1
ATOM 796 C CA . TYR A 1 101 ? -36.542 5.317 37.126 1.00 93.62 101 TYR A CA 1
ATOM 797 C C . TYR A 1 101 ? -36.535 5.468 35.597 1.00 93.62 101 TYR A C 1
ATOM 799 O O . TYR A 1 101 ? -36.490 4.458 34.893 1.00 93.62 101 TYR A O 1
ATOM 807 N N . GLU A 1 102 ? -36.516 6.703 35.086 1.00 95.75 102 GLU A N 1
ATOM 808 C CA . GLU A 1 102 ? -36.453 6.996 33.647 1.00 95.75 102 GLU A CA 1
ATOM 809 C C . GLU A 1 102 ? -35.200 6.380 33.006 1.00 95.75 102 GLU A C 1
ATOM 811 O O . GLU A 1 102 ? -35.306 5.590 32.067 1.00 95.75 102 GLU A O 1
ATOM 816 N N . ILE A 1 103 ? -34.018 6.635 33.581 1.00 96.62 103 ILE A N 1
ATOM 817 C CA . ILE A 1 103 ? -32.742 6.100 33.084 1.00 96.62 103 ILE A CA 1
ATOM 818 C C . ILE A 1 103 ? -32.766 4.563 33.039 1.00 96.62 103 ILE A C 1
ATOM 820 O O . ILE A 1 103 ? -32.404 3.970 32.022 1.00 96.62 103 ILE A O 1
ATOM 824 N N . ARG A 1 104 ? -33.254 3.904 34.101 1.00 95.50 104 ARG A N 1
ATOM 825 C CA . ARG A 1 104 ? -33.356 2.431 34.176 1.00 95.50 104 ARG A CA 1
ATOM 826 C C . ARG A 1 104 ? -34.298 1.835 33.121 1.00 95.50 104 ARG A C 1
ATOM 828 O O . ARG A 1 104 ? -34.136 0.678 32.720 1.00 95.50 104 ARG A O 1
ATOM 835 N N . LYS A 1 105 ? -35.316 2.586 32.697 1.00 97.00 105 LYS A N 1
ATOM 836 C CA . LYS A 1 105 ? -36.306 2.140 31.705 1.00 97.00 105 LYS A CA 1
ATOM 837 C C . LYS A 1 105 ? -35.889 2.434 30.270 1.00 97.00 105 LYS A C 1
ATOM 839 O O . LYS A 1 105 ? -36.283 1.682 29.380 1.00 97.00 105 LYS A O 1
ATOM 844 N N . GLU A 1 106 ? -35.116 3.491 30.044 1.00 97.44 106 GLU A N 1
ATOM 845 C CA . GLU A 1 106 ? -34.804 3.965 28.698 1.00 97.44 106 GLU A CA 1
ATOM 846 C C . GLU A 1 106 ? -33.429 3.573 28.171 1.00 97.44 106 GLU A C 1
ATOM 848 O O . GLU A 1 106 ? -33.311 3.407 26.963 1.00 97.44 106 GLU A O 1
ATOM 853 N N . VAL A 1 107 ? -32.397 3.476 29.016 1.00 98.50 107 VAL A N 1
ATOM 854 C CA . VAL A 1 107 ? -31.018 3.305 28.535 1.00 98.50 107 VAL A CA 1
ATOM 855 C C . VAL A 1 107 ? -30.789 1.915 27.953 1.00 98.50 107 VAL A C 1
ATOM 857 O O . VAL A 1 107 ? -31.056 0.897 28.591 1.00 98.50 107 VAL A O 1
ATOM 860 N N . GLU A 1 108 ? -30.208 1.903 26.756 1.00 98.50 108 GLU A N 1
ATOM 861 C CA . GLU A 1 108 ? -29.883 0.693 26.001 1.00 98.50 108 GLU A CA 1
ATOM 862 C C . GLU A 1 108 ? -28.373 0.477 25.898 1.00 98.50 108 GLU A C 1
ATOM 864 O O . GLU A 1 108 ? -27.902 -0.658 25.925 1.00 98.50 108 GLU A O 1
ATOM 869 N N . ILE A 1 109 ? -27.593 1.557 25.821 1.00 98.69 109 ILE A N 1
ATOM 870 C CA . ILE A 1 109 ? -26.145 1.492 25.612 1.00 98.69 109 ILE A CA 1
ATOM 871 C C . ILE A 1 109 ? -25.448 2.336 26.673 1.00 98.69 109 ILE A C 1
ATOM 873 O O . ILE A 1 109 ? -25.740 3.522 26.815 1.00 98.69 109 ILE A O 1
ATOM 877 N N . VAL A 1 110 ? -24.493 1.750 27.394 1.00 98.62 110 VAL A N 1
ATOM 878 C CA . VAL A 1 110 ? -23.667 2.454 28.381 1.00 98.62 110 VAL A CA 1
ATOM 879 C C . VAL A 1 110 ? -22.216 2.484 27.917 1.00 98.62 110 VAL A C 1
ATOM 881 O O . VAL A 1 110 ? -21.588 1.442 27.732 1.00 98.62 110 VAL A O 1
ATOM 884 N N . LEU A 1 111 ? -21.659 3.685 27.772 1.00 98.62 111 LEU A N 1
ATOM 885 C CA . LEU A 1 111 ? -20.248 3.902 27.455 1.00 98.62 111 LEU A CA 1
ATOM 886 C C . LEU A 1 111 ? -19.533 4.436 28.700 1.00 98.62 111 LEU A C 1
ATOM 888 O O . LEU A 1 111 ? -19.755 5.577 29.116 1.00 98.62 111 LEU A O 1
ATOM 892 N N . TYR A 1 112 ? -18.677 3.612 29.309 1.00 97.75 112 TYR A N 1
ATOM 893 C CA . TYR A 1 112 ? -18.003 3.925 30.567 1.00 97.75 112 TYR A CA 1
ATOM 894 C C . TYR A 1 112 ? -16.536 4.309 30.346 1.00 97.75 112 TYR A C 1
ATOM 896 O O . TYR A 1 112 ? -15.645 3.464 30.247 1.00 97.75 112 TYR A O 1
ATOM 904 N N . CYS A 1 113 ? -16.279 5.618 30.310 1.00 95.38 113 CYS A N 1
ATOM 905 C CA . CYS A 1 113 ? -14.956 6.211 30.092 1.00 95.38 113 CYS A CA 1
ATOM 906 C C . CYS A 1 113 ? -14.379 6.899 31.343 1.00 95.38 113 CYS A C 1
ATOM 908 O O . CYS A 1 113 ? -13.408 7.649 31.243 1.00 95.38 113 CYS A O 1
ATOM 910 N N . ILE A 1 114 ? -14.963 6.684 32.527 1.00 92.00 114 ILE A N 1
ATOM 911 C CA . ILE A 1 114 ? -14.462 7.282 33.772 1.00 92.00 114 ILE A CA 1
ATOM 912 C C . ILE A 1 114 ? -13.168 6.581 34.198 1.00 92.00 114 ILE A C 1
ATOM 914 O O . ILE A 1 114 ? -13.136 5.366 34.398 1.00 92.00 114 ILE A O 1
ATOM 918 N N . ALA A 1 115 ? -12.108 7.367 34.386 1.00 85.88 115 ALA A N 1
ATOM 919 C CA . ALA A 1 115 ? -10.894 6.936 35.064 1.00 85.88 115 ALA A CA 1
ATOM 920 C C . ALA A 1 115 ? -10.120 8.131 35.640 1.00 85.88 115 ALA A C 1
ATOM 922 O O . ALA A 1 115 ? -10.155 9.231 35.082 1.00 85.88 115 ALA A O 1
ATOM 923 N N . THR A 1 116 ? -9.361 7.905 36.712 1.00 83.12 116 THR A N 1
ATOM 924 C CA . THR A 1 116 ? -8.228 8.772 37.061 1.00 83.12 116 THR A CA 1
ATOM 925 C C . THR A 1 116 ? -6.987 8.284 36.323 1.00 83.12 116 THR A C 1
ATOM 927 O O . THR A 1 116 ? -6.627 7.116 36.427 1.00 83.12 116 THR A O 1
ATOM 930 N N . VAL A 1 117 ? -6.350 9.171 35.555 1.00 78.38 117 VAL A N 1
ATOM 931 C CA . VAL A 1 117 ? -5.135 8.887 34.761 1.00 78.38 117 VAL A CA 1
ATOM 932 C C . VAL A 1 117 ? -3.864 9.425 35.425 1.00 78.38 117 VAL A C 1
ATOM 934 O O . VAL A 1 117 ? -2.808 9.523 34.803 1.00 78.38 117 VAL A O 1
ATOM 937 N N . LYS A 1 118 ? -3.952 9.801 36.706 1.00 81.88 118 LYS A N 1
ATOM 938 C CA . LYS A 1 118 ? -2.791 10.206 37.500 1.00 81.88 118 LYS A CA 1
ATOM 939 C C . LYS A 1 118 ? -1.933 8.975 37.793 1.00 81.88 118 LYS A C 1
ATOM 941 O O . LYS A 1 118 ? -2.194 8.260 38.755 1.00 81.88 118 LYS A O 1
ATOM 946 N N . MET A 1 119 ? -0.899 8.753 36.983 1.00 78.25 119 MET A N 1
ATOM 947 C CA . MET A 1 119 ? 0.002 7.599 37.127 1.00 78.25 119 MET A CA 1
ATOM 948 C C . MET A 1 119 ? 0.650 7.529 38.524 1.00 78.25 119 MET A C 1
ATOM 950 O O . MET A 1 119 ? 0.818 6.447 39.071 1.00 78.25 119 MET A O 1
ATOM 954 N N . MET A 1 120 ? 0.943 8.679 39.140 1.00 77.44 120 MET A N 1
ATOM 955 C CA . MET A 1 120 ? 1.543 8.770 40.481 1.00 77.44 120 MET A CA 1
ATOM 956 C C . MET A 1 120 ? 0.518 9.090 41.584 1.00 77.44 120 MET A C 1
ATOM 958 O O . MET A 1 120 ? 0.852 9.725 42.578 1.00 77.44 120 MET A O 1
ATOM 962 N N . GLY A 1 121 ? -0.749 8.703 41.405 1.00 82.81 121 GLY A N 1
ATOM 963 C CA . GLY A 1 121 ? -1.797 8.911 42.411 1.00 82.81 121 GLY A CA 1
ATOM 964 C C . GLY A 1 121 ? -1.649 8.022 43.655 1.00 82.81 121 GLY A C 1
ATOM 965 O O . GLY A 1 121 ? -0.885 7.049 43.659 1.00 82.81 121 GLY A O 1
ATOM 966 N N . SER A 1 122 ? -2.431 8.325 44.697 1.00 91.44 122 SER A N 1
ATOM 967 C CA . SER A 1 122 ? -2.596 7.434 45.856 1.00 91.44 122 SER A CA 1
ATOM 968 C C . SER A 1 122 ? -3.206 6.103 45.414 1.00 91.44 122 SER A C 1
ATOM 970 O O . SER A 1 122 ? -4.106 6.079 44.562 1.00 91.44 122 SER A O 1
ATOM 972 N N . LEU A 1 123 ? -2.737 4.993 45.994 1.00 91.25 123 LEU A N 1
ATOM 973 C CA . LEU A 1 123 ? -3.282 3.667 45.690 1.00 91.25 123 LEU A CA 1
ATOM 974 C C . LEU A 1 123 ? -4.786 3.602 45.999 1.00 91.25 123 LEU A C 1
ATOM 976 O O . LEU A 1 123 ? -5.573 3.218 45.132 1.00 91.25 123 LEU A O 1
ATOM 980 N N . LYS A 1 124 ? -5.188 4.059 47.192 1.00 91.69 124 LYS A N 1
ATOM 981 C CA . LYS A 1 124 ? -6.582 4.003 47.649 1.00 91.69 124 LYS A CA 1
ATOM 982 C C . LYS A 1 124 ? -7.508 4.864 46.783 1.00 91.69 124 LYS A C 1
ATOM 984 O O . LYS A 1 124 ? -8.522 4.366 46.310 1.00 91.69 124 LYS A O 1
ATOM 989 N N . GLU A 1 125 ? -7.129 6.112 46.484 1.00 90.44 125 GLU A N 1
ATOM 990 C CA . GLU A 1 125 ? -7.912 7.012 45.608 1.00 90.44 125 GLU A CA 1
ATOM 991 C C . GLU A 1 125 ? -8.094 6.426 44.195 1.00 90.44 125 GLU A C 1
ATOM 993 O O . GLU A 1 125 ? -9.169 6.520 43.590 1.00 90.44 125 GLU A O 1
ATOM 998 N N . THR A 1 126 ? -7.037 5.805 43.664 1.00 92.06 126 THR A N 1
ATOM 999 C CA . THR A 1 126 ? -7.042 5.235 42.313 1.00 92.06 126 THR A CA 1
ATOM 1000 C C . THR A 1 126 ? -7.944 4.005 42.232 1.00 92.06 126 THR A C 1
ATOM 1002 O O . THR A 1 126 ? -8.730 3.895 41.289 1.00 92.06 126 THR A O 1
ATOM 1005 N N . VAL A 1 127 ? -7.888 3.112 43.227 1.00 94.00 127 VAL A N 1
ATOM 1006 C CA . VAL A 1 127 ? -8.786 1.947 43.313 1.00 94.00 127 VAL A CA 1
ATOM 1007 C C . VAL A 1 127 ? -10.237 2.382 43.544 1.00 94.00 127 VAL A C 1
ATOM 1009 O O . VAL A 1 127 ? -11.134 1.866 42.874 1.00 94.00 127 VAL A O 1
ATOM 1012 N N . GLU A 1 128 ? -10.477 3.380 44.398 1.00 92.06 128 GLU A N 1
ATOM 1013 C CA . GLU A 1 128 ? -11.812 3.953 44.622 1.00 92.06 128 GLU A CA 1
ATOM 1014 C C . GLU A 1 128 ? -12.445 4.444 43.317 1.00 92.06 128 GLU A C 1
ATOM 1016 O O . GLU A 1 128 ? -13.564 4.068 42.960 1.00 92.06 128 GLU A O 1
ATOM 1021 N N . THR A 1 129 ? -11.681 5.207 42.536 1.00 89.38 129 THR A N 1
ATOM 1022 C CA . THR A 1 129 ? -12.173 5.799 41.288 1.00 89.38 129 THR A CA 1
ATOM 1023 C C . THR A 1 129 ? -12.295 4.787 40.147 1.00 89.38 129 THR A C 1
ATOM 1025 O O . THR A 1 129 ? -13.265 4.824 39.393 1.00 89.38 129 THR A O 1
ATOM 1028 N N . ASN A 1 130 ? -11.313 3.902 39.960 1.00 94.19 130 ASN A N 1
ATOM 1029 C CA . ASN A 1 130 ? -11.254 3.052 38.764 1.00 94.19 130 ASN A CA 1
ATOM 1030 C C . ASN A 1 130 ? -11.929 1.684 38.951 1.00 94.19 130 ASN A C 1
ATOM 1032 O O . ASN A 1 130 ? -12.337 1.089 37.949 1.00 94.19 130 ASN A O 1
ATOM 1036 N N . VAL A 1 131 ? -12.063 1.204 40.195 1.00 95.56 131 VAL A N 1
ATOM 1037 C CA . VAL A 1 131 ? -12.612 -0.123 40.527 1.00 95.56 131 VAL A CA 1
ATOM 1038 C C . VAL A 1 131 ? -13.948 0.000 41.255 1.00 95.56 131 VAL A C 1
ATOM 1040 O O . VAL A 1 131 ? -14.963 -0.461 40.733 1.00 95.56 131 VAL A O 1
ATOM 1043 N N . PHE A 1 132 ? -13.991 0.638 42.432 1.00 93.88 132 PHE A N 1
ATOM 1044 C CA . PHE A 1 132 ? -15.215 0.687 43.246 1.00 93.88 132 PHE A CA 1
ATOM 1045 C C . PHE A 1 132 ? -16.335 1.483 42.568 1.00 93.88 132 PHE A C 1
ATOM 1047 O O . PHE A 1 132 ? -17.483 1.031 42.542 1.00 93.88 132 PHE A O 1
ATOM 1054 N N . LEU A 1 133 ? -16.012 2.610 41.930 1.00 93.56 133 LEU A N 1
ATOM 1055 C CA . LEU A 1 133 ? -16.994 3.364 41.153 1.00 93.56 133 LEU A CA 1
ATOM 1056 C C . LEU A 1 133 ? -17.527 2.576 39.943 1.00 93.56 133 LEU A C 1
ATOM 1058 O O . LEU A 1 133 ? -18.736 2.551 39.710 1.00 93.56 133 LEU A O 1
ATOM 1062 N N . ALA A 1 134 ? -16.655 1.873 39.213 1.00 95.50 134 ALA A N 1
ATOM 1063 C CA . ALA A 1 134 ? -17.074 1.023 38.095 1.00 95.50 134 ALA A CA 1
ATOM 1064 C C . ALA A 1 134 ? -18.001 -0.107 38.574 1.00 95.50 134 ALA A C 1
ATOM 1066 O O . ALA A 1 134 ? -19.050 -0.353 37.980 1.00 95.50 134 ALA A O 1
ATOM 1067 N N . ARG A 1 135 ? -17.671 -0.726 39.714 1.00 95.56 135 ARG A N 1
ATOM 1068 C CA . ARG A 1 135 ? -18.499 -1.744 40.371 1.00 95.56 135 ARG A CA 1
ATOM 1069 C C . ARG A 1 135 ? -19.882 -1.206 40.745 1.00 95.56 135 ARG A C 1
ATOM 1071 O O . ARG A 1 135 ? -20.885 -1.877 40.514 1.00 95.56 135 ARG A O 1
ATOM 1078 N N . ARG A 1 136 ? -19.966 0.013 41.293 1.00 94.50 136 ARG A N 1
ATOM 1079 C CA . ARG A 1 136 ? -21.247 0.683 41.596 1.00 94.50 136 ARG A CA 1
ATOM 1080 C C . ARG A 1 136 ? -22.069 0.939 40.333 1.00 94.50 136 ARG A C 1
ATOM 1082 O O . ARG A 1 136 ? -23.265 0.658 40.334 1.00 94.50 136 ARG A O 1
ATOM 1089 N N . MET A 1 137 ? -21.432 1.410 39.260 1.00 95.38 137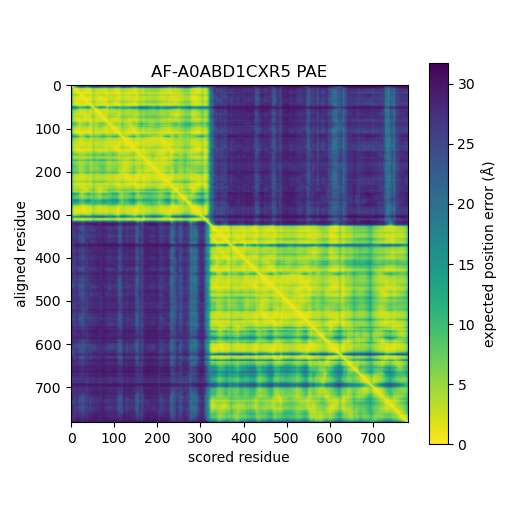 MET A N 1
ATOM 1090 C CA . MET A 1 137 ? -22.088 1.626 37.967 1.00 95.38 137 MET A CA 1
ATOM 1091 C C . MET A 1 137 ? -22.669 0.327 37.403 1.00 95.38 137 MET A C 1
ATOM 1093 O O . MET A 1 137 ? -23.835 0.295 37.019 1.00 95.38 137 MET A O 1
ATOM 1097 N N . LEU A 1 138 ? -21.906 -0.766 37.426 1.00 96.31 138 LEU A N 1
ATOM 1098 C CA . LEU A 1 138 ? -22.367 -2.076 36.959 1.00 96.31 138 LEU A CA 1
ATOM 1099 C C . LEU A 1 138 ? -23.530 -2.620 37.800 1.00 96.31 138 LEU A C 1
ATOM 1101 O O . LEU A 1 138 ? -24.502 -3.132 37.246 1.00 96.31 138 LEU A O 1
ATOM 1105 N N . ARG A 1 139 ? -23.496 -2.447 39.131 1.00 95.38 139 ARG A N 1
ATOM 1106 C CA . ARG A 1 139 ? -24.638 -2.791 40.002 1.00 95.38 139 ARG A CA 1
ATOM 1107 C C . ARG A 1 139 ? -25.892 -2.001 39.646 1.00 95.38 139 ARG A C 1
ATOM 1109 O O . ARG A 1 139 ? -26.975 -2.573 39.652 1.00 95.38 139 ARG A O 1
ATOM 1116 N N . TRP A 1 140 ? -25.757 -0.718 39.325 1.00 93.88 140 TRP A N 1
ATOM 1117 C CA . TRP A 1 140 ? -26.889 0.090 38.880 1.00 93.88 140 TRP A CA 1
ATOM 1118 C C . TRP A 1 140 ? -27.408 -0.378 37.516 1.00 93.88 140 TRP A C 1
ATOM 1120 O O . TRP A 1 140 ? -28.611 -0.572 37.359 1.00 93.88 140 TRP A O 1
ATOM 1130 N N . CYS A 1 141 ? -26.512 -0.690 36.576 1.00 95.31 141 CYS A N 1
ATOM 1131 C CA . CYS A 1 141 ? -26.860 -1.205 35.249 1.00 95.31 141 CYS A CA 1
ATOM 1132 C C . CYS A 1 141 ? -27.616 -2.546 35.292 1.00 95.31 141 CYS A C 1
ATOM 1134 O O . CYS A 1 141 ? -28.413 -2.812 34.400 1.00 95.31 141 CYS A O 1
ATOM 1136 N N . ARG A 1 142 ? -27.470 -3.365 36.348 1.00 94.19 142 ARG A N 1
ATOM 1137 C CA . ARG A 1 142 ? -28.321 -4.562 36.557 1.00 94.19 142 ARG A CA 1
ATOM 1138 C C . ARG A 1 142 ? -29.807 -4.254 36.665 1.00 94.19 142 ARG A C 1
ATOM 1140 O O . ARG A 1 142 ? -30.629 -5.128 36.426 1.00 94.19 142 ARG A O 1
ATOM 1147 N N . THR A 1 143 ? -30.153 -3.032 37.047 1.00 94.19 143 THR A N 1
ATOM 1148 C CA . THR A 1 143 ? -31.548 -2.602 37.171 1.00 94.19 143 THR A CA 1
ATOM 1149 C C . THR A 1 143 ? -32.120 -2.067 35.855 1.00 94.19 143 THR A C 1
ATOM 1151 O O . THR A 1 143 ? -33.280 -1.656 35.821 1.00 94.19 143 THR A O 1
ATOM 1154 N N . PHE A 1 144 ? -31.328 -2.048 34.774 1.00 96.12 144 PHE A N 1
ATOM 1155 C CA . PHE A 1 144 ? -31.732 -1.472 33.497 1.00 96.12 144 PHE A CA 1
ATOM 1156 C C . PHE A 1 144 ? -32.465 -2.523 32.670 1.00 96.12 144 PHE A C 1
ATOM 1158 O O . PHE A 1 144 ? -31.915 -3.564 32.328 1.00 96.12 144 PHE A O 1
ATOM 1165 N N . SER A 1 145 ? -33.717 -2.237 32.322 1.00 94.69 145 SER A N 1
ATOM 1166 C CA . SER A 1 145 ? -34.592 -3.220 31.665 1.00 94.69 145 SER A CA 1
ATOM 1167 C C . SER A 1 145 ? -34.335 -3.412 30.166 1.00 94.69 145 SER A C 1
ATOM 1169 O O . SER A 1 145 ? -34.860 -4.356 29.585 1.00 94.69 145 SER A O 1
ATOM 1171 N N . ARG A 1 146 ? -33.560 -2.521 29.535 1.00 96.19 146 ARG A N 1
ATOM 1172 C CA . ARG A 1 146 ? -33.303 -2.513 28.083 1.00 96.19 146 ARG A CA 1
ATOM 1173 C C . ARG A 1 146 ? -31.820 -2.534 27.721 1.00 96.19 146 ARG A C 1
ATOM 1175 O O . ARG A 1 146 ? -31.477 -2.300 26.568 1.00 96.19 146 ARG A O 1
ATOM 1182 N N . LEU A 1 147 ? -30.938 -2.782 28.689 1.00 97.25 147 LEU A N 1
ATOM 1183 C CA . LEU A 1 147 ? -29.498 -2.719 28.461 1.00 97.25 147 LEU A CA 1
ATOM 1184 C C . LEU A 1 147 ? -29.066 -3.770 27.428 1.00 97.25 147 LEU A C 1
ATOM 1186 O O . LEU A 1 147 ? -29.145 -4.969 27.682 1.00 97.25 147 LEU A O 1
ATOM 1190 N N . GLN A 1 148 ? -28.575 -3.298 26.287 1.00 96.44 148 GLN A N 1
ATOM 1191 C CA . GLN A 1 148 ? -28.041 -4.109 25.196 1.00 96.44 148 GLN A CA 1
ATOM 1192 C C . GLN A 1 148 ? -26.512 -4.197 25.250 1.00 96.44 148 GLN A C 1
ATOM 1194 O O . GLN A 1 148 ? -25.955 -5.223 24.873 1.00 96.44 148 GLN A O 1
ATOM 1199 N N . ALA A 1 149 ? -25.831 -3.146 25.725 1.00 97.19 149 ALA A N 1
ATOM 1200 C CA . ALA A 1 149 ? -24.371 -3.104 25.783 1.00 97.19 149 ALA A CA 1
ATOM 1201 C C . ALA A 1 149 ? -23.834 -2.199 26.903 1.00 97.19 149 ALA A C 1
ATOM 1203 O O . ALA A 1 149 ? -24.314 -1.083 27.105 1.00 97.19 149 ALA A O 1
ATOM 1204 N N . PHE A 1 150 ? -22.775 -2.649 27.577 1.00 98.00 150 PHE A N 1
ATOM 1205 C CA . PHE A 1 150 ? -21.949 -1.862 28.490 1.00 98.00 150 PHE A CA 1
ATOM 1206 C C . PHE A 1 150 ? -20.482 -1.957 28.059 1.00 98.00 150 PHE A C 1
ATOM 1208 O O . PHE A 1 150 ? -19.891 -3.031 28.125 1.00 98.00 150 PHE A O 1
ATOM 1215 N N . VAL A 1 151 ? -19.861 -0.849 27.656 1.00 98.44 151 VAL A N 1
ATOM 1216 C CA . VAL A 1 151 ? -18.440 -0.836 27.268 1.00 98.44 151 VAL A CA 1
ATOM 1217 C C . VAL A 1 151 ? -17.601 -0.210 28.372 1.00 98.44 151 VAL A C 1
ATOM 1219 O O . VAL A 1 151 ? -17.735 0.979 28.665 1.00 98.44 151 VAL A O 1
ATOM 1222 N N . TYR A 1 152 ? -16.713 -1.005 28.970 1.00 98.31 152 TYR A N 1
ATOM 1223 C CA . TYR A 1 152 ? -15.708 -0.548 29.922 1.00 98.31 152 TYR A CA 1
ATOM 1224 C C . TYR A 1 152 ? -14.405 -0.194 29.203 1.00 98.31 152 TYR A C 1
ATOM 1226 O O . TYR A 1 152 ? -13.751 -1.060 28.620 1.00 98.31 152 TYR A O 1
ATOM 1234 N N . THR A 1 153 ? -13.979 1.066 29.297 1.00 97.38 153 THR A N 1
ATOM 1235 C CA . THR A 1 153 ? -12.672 1.490 28.781 1.00 97.38 153 THR A CA 1
ATOM 1236 C C . THR A 1 153 ? -11.568 1.166 29.790 1.00 97.38 153 THR A C 1
ATOM 1238 O O . THR A 1 153 ? -11.446 1.815 30.836 1.00 97.38 153 THR A O 1
ATOM 1241 N N . SER A 1 154 ? -10.742 0.177 29.466 1.00 96.56 154 SER A N 1
ATOM 1242 C CA . SER A 1 154 ? -9.532 -0.221 30.188 1.00 96.56 154 SER A CA 1
ATOM 1243 C C . SER A 1 154 ? -8.274 0.421 29.572 1.00 96.56 154 SER A C 1
ATOM 1245 O O . SER A 1 154 ? -8.322 1.564 29.120 1.00 96.56 154 SER A O 1
ATOM 1247 N N . THR A 1 155 ? -7.131 -0.264 29.598 1.00 93.75 155 THR A N 1
ATOM 1248 C CA . THR A 1 155 ? -5.881 0.125 28.932 1.00 93.75 155 THR A CA 1
ATOM 1249 C C . THR A 1 155 ? -5.076 -1.120 28.585 1.00 93.75 155 THR A C 1
ATOM 1251 O O . THR A 1 155 ? -5.015 -2.045 29.386 1.00 93.75 155 THR A O 1
ATOM 1254 N N . PHE A 1 156 ? -4.424 -1.138 27.423 1.00 91.94 156 PHE A N 1
ATOM 1255 C CA . PHE A 1 156 ? -3.557 -2.248 27.016 1.00 91.94 156 PHE A CA 1
ATOM 1256 C C . PHE A 1 156 ? -2.431 -2.513 28.035 1.00 91.94 156 PHE A C 1
ATOM 1258 O O . PHE A 1 156 ? -2.075 -3.657 28.309 1.00 91.94 156 PHE A O 1
ATOM 1265 N N . TYR A 1 157 ? -1.946 -1.459 28.699 1.00 90.44 157 TYR A N 1
ATOM 1266 C CA . TYR A 1 157 ? -0.851 -1.521 29.672 1.00 90.44 157 TYR A CA 1
ATOM 1267 C C . TYR A 1 157 ? -1.234 -2.087 31.047 1.00 90.44 157 TYR A C 1
ATOM 1269 O O . TYR A 1 157 ? -0.369 -2.206 31.914 1.00 90.44 157 TYR A O 1
ATOM 1277 N N . CYS A 1 158 ? -2.496 -2.469 31.285 1.00 92.31 158 CYS A N 1
ATOM 1278 C CA . CYS A 1 158 ? -2.854 -3.204 32.505 1.00 92.31 158 CYS A CA 1
ATOM 1279 C C . CYS A 1 158 ? -2.226 -4.611 32.526 1.00 92.31 158 CYS A C 1
ATOM 1281 O O . CYS A 1 158 ? -2.159 -5.236 33.584 1.00 92.31 158 CYS A O 1
ATOM 1283 N N . ASN A 1 159 ? -1.723 -5.077 31.374 1.00 91.00 159 ASN A N 1
ATOM 1284 C CA . ASN A 1 159 ? -1.051 -6.358 31.161 1.00 91.00 159 ASN A CA 1
ATOM 1285 C C . ASN A 1 159 ? 0.419 -6.221 30.760 1.00 91.00 159 ASN A C 1
ATOM 1287 O O . ASN A 1 159 ? 0.931 -7.040 30.008 1.00 91.00 159 ASN A O 1
ATOM 1291 N N . PHE A 1 160 ? 1.106 -5.199 31.282 1.00 85.81 160 PHE A N 1
ATOM 1292 C CA . PHE A 1 160 ? 2.526 -4.943 30.997 1.00 85.81 160 PHE A CA 1
ATOM 1293 C C . PHE A 1 160 ? 3.464 -6.113 31.370 1.00 85.81 160 PHE A C 1
ATOM 1295 O O . PHE A 1 160 ? 4.582 -6.179 30.871 1.00 85.81 160 PHE A O 1
ATOM 1302 N N . ASP A 1 161 ? 3.038 -7.007 32.269 1.00 85.75 161 ASP A N 1
ATOM 1303 C CA . ASP A 1 161 ? 3.778 -8.199 32.693 1.00 85.75 161 ASP A CA 1
ATOM 1304 C C . ASP A 1 161 ? 3.674 -9.362 31.693 1.00 85.75 161 ASP A C 1
ATOM 1306 O O . ASP A 1 161 ? 4.316 -10.394 31.890 1.00 85.75 161 ASP A O 1
ATOM 1310 N N . LYS A 1 162 ? 2.856 -9.224 30.643 1.00 85.88 162 LYS A N 1
ATOM 1311 C CA . LYS A 1 162 ? 2.663 -10.241 29.610 1.00 85.88 162 LYS A CA 1
ATOM 1312 C C . LYS A 1 162 ? 3.430 -9.853 28.353 1.00 85.88 162 LYS A C 1
ATOM 1314 O O . LYS A 1 162 ? 3.257 -8.761 27.824 1.00 85.88 162 LYS A O 1
ATOM 1319 N N . GLU A 1 163 ? 4.235 -10.782 27.850 1.00 79.12 163 GLU A N 1
ATOM 1320 C CA . GLU A 1 163 ? 4.925 -10.625 26.565 1.00 79.12 163 GLU A CA 1
ATOM 1321 C C . GLU A 1 163 ? 3.932 -10.627 25.393 1.00 79.12 163 GLU A C 1
ATOM 1323 O O . GLU A 1 163 ? 4.033 -9.816 24.478 1.00 79.12 163 GLU A O 1
ATOM 1328 N N . ILE A 1 164 ? 2.919 -11.497 25.469 1.00 81.44 164 ILE A N 1
ATOM 1329 C CA . ILE A 1 164 ? 1.790 -11.545 24.540 1.00 81.44 164 ILE A CA 1
ATOM 1330 C C . ILE A 1 164 ? 0.514 -11.272 25.337 1.00 81.44 164 ILE A C 1
ATOM 1332 O O . ILE A 1 164 ? 0.113 -12.062 26.194 1.00 81.44 164 ILE A O 1
ATOM 1336 N N . CYS A 1 165 ? -0.116 -10.131 25.059 1.00 83.94 165 CYS A N 1
ATOM 1337 C CA . CYS A 1 165 ? -1.390 -9.746 25.655 1.00 83.94 165 CYS A CA 1
ATOM 1338 C C . CYS A 1 165 ? -2.539 -10.277 24.789 1.00 83.94 165 CYS A C 1
ATOM 1340 O O . CYS A 1 165 ? -2.829 -9.745 23.719 1.00 83.94 165 CYS A O 1
ATOM 1342 N N . GLU A 1 166 ? -3.189 -11.338 25.251 1.00 87.88 166 GLU A N 1
ATOM 1343 C CA . GLU A 1 166 ? -4.351 -11.946 24.607 1.00 87.88 166 GLU A CA 1
ATOM 1344 C C . GLU A 1 166 ? -5.643 -11.185 24.952 1.00 87.88 166 GLU A C 1
ATOM 1346 O O . GLU A 1 166 ? -5.729 -10.434 25.934 1.00 87.88 166 GLU A O 1
ATOM 1351 N N . GLU A 1 167 ? -6.681 -11.405 24.148 1.00 92.06 167 GLU A N 1
ATOM 1352 C CA . GLU A 1 167 ? -8.037 -10.878 24.338 1.00 92.06 167 GLU A CA 1
ATOM 1353 C C . GLU A 1 167 ? -8.812 -11.667 25.406 1.00 92.06 167 GLU A C 1
ATOM 1355 O O . GLU A 1 167 ? -9.892 -12.207 25.183 1.00 92.06 167 GLU A O 1
ATOM 1360 N N . LYS A 1 168 ? -8.233 -11.731 26.606 1.00 91.88 168 LYS A N 1
ATOM 1361 C CA . LYS A 1 168 ? -8.838 -12.327 27.800 1.00 91.88 168 LYS A CA 1
ATOM 1362 C C . LYS A 1 168 ? -8.516 -11.512 29.042 1.00 91.88 168 LYS A C 1
ATOM 1364 O O . LYS A 1 168 ? -7.570 -10.717 29.052 1.00 91.88 168 LYS A O 1
ATOM 1369 N N . VAL A 1 169 ? -9.284 -11.714 30.105 1.00 94.69 169 VAL A N 1
ATOM 1370 C CA . VAL A 1 169 ? -8.992 -11.131 31.416 1.00 94.69 169 VAL A CA 1
ATOM 1371 C C . VAL A 1 169 ? -7.952 -11.992 32.130 1.00 94.69 169 VAL A C 1
ATOM 1373 O O . VAL A 1 169 ? -8.085 -13.210 32.235 1.00 94.69 169 VAL A O 1
ATOM 1376 N N . TYR A 1 170 ? -6.890 -11.352 32.612 1.00 92.94 170 TYR A N 1
ATOM 1377 C CA . TYR A 1 170 ? -5.844 -12.012 33.388 1.00 92.94 170 TYR A CA 1
ATOM 1378 C C . TYR A 1 170 ? -6.139 -11.847 34.875 1.00 92.94 170 TYR A C 1
ATOM 1380 O O . TYR A 1 170 ? -6.220 -10.724 35.370 1.00 92.94 170 TYR A O 1
ATOM 1388 N N . LYS A 1 171 ? -6.287 -12.962 35.594 1.00 92.31 171 LYS A N 1
ATOM 1389 C CA . LYS A 1 171 ? -6.662 -12.962 37.019 1.00 92.31 171 LYS A CA 1
ATOM 1390 C C . LYS A 1 171 ? -5.468 -12.928 37.960 1.00 92.31 171 LYS A C 1
ATOM 1392 O O . LYS A 1 171 ? -5.639 -12.657 39.146 1.00 92.31 171 LYS A O 1
ATOM 1397 N N . GLU A 1 172 ? -4.269 -13.196 37.447 1.00 90.31 172 GLU A N 1
ATOM 1398 C CA . GLU A 1 172 ? -3.070 -13.201 38.275 1.00 90.31 172 GLU A CA 1
ATOM 1399 C C . GLU A 1 172 ? -2.728 -11.779 38.728 1.00 90.31 172 GLU A C 1
ATOM 1401 O O . GLU A 1 172 ? -2.657 -10.845 37.920 1.00 90.31 172 GLU A O 1
ATOM 1406 N N . LEU A 1 173 ? -2.487 -11.641 40.030 1.00 91.44 173 LEU A N 1
ATOM 1407 C CA . LEU A 1 173 ? -1.972 -10.436 40.661 1.00 91.44 173 LEU A CA 1
ATOM 1408 C C . LEU A 1 173 ? -0.601 -10.746 41.276 1.00 91.44 173 LEU A C 1
ATOM 1410 O O . LEU A 1 173 ? -0.368 -11.869 41.721 1.00 91.44 173 LEU A O 1
ATOM 1414 N N . PRO A 1 174 ? 0.313 -9.765 41.320 1.00 85.50 174 PRO A N 1
ATOM 1415 C CA . PRO A 1 174 ? 1.647 -9.962 41.883 1.00 85.50 174 PRO A CA 1
ATOM 1416 C C . PRO A 1 174 ? 1.596 -10.125 43.408 1.00 85.50 174 PRO A C 1
ATOM 1418 O O . PRO A 1 174 ? 2.466 -10.752 44.006 1.00 85.50 174 PRO A O 1
ATOM 1421 N N . PHE A 1 175 ? 0.558 -9.574 44.039 1.00 89.69 175 PHE A N 1
ATOM 1422 C CA . PHE A 1 175 ? 0.331 -9.618 45.471 1.00 89.69 175 PHE A CA 1
ATOM 1423 C C . PHE A 1 175 ? -1.101 -10.073 45.766 1.00 89.69 175 PHE A C 1
ATOM 1425 O O . PHE A 1 175 ? -2.058 -9.392 45.395 1.00 89.69 175 PHE A O 1
ATOM 1432 N N . GLY A 1 176 ? -1.227 -11.194 46.483 1.00 88.38 176 GLY A N 1
ATOM 1433 C CA . GLY A 1 176 ? -2.503 -11.727 46.961 1.00 88.38 176 GLY A CA 1
ATOM 1434 C C . GLY A 1 176 ? -3.491 -12.114 45.854 1.00 88.38 176 GLY A C 1
ATOM 1435 O O . GLY A 1 176 ? -3.191 -12.082 44.662 1.00 88.38 176 GLY A O 1
ATOM 1436 N N . SER A 1 177 ? -4.698 -12.498 46.266 1.00 92.50 177 SER A N 1
ATOM 1437 C CA . SER A 1 177 ? -5.846 -12.619 45.367 1.00 92.50 177 SER A CA 1
ATOM 1438 C C . SER A 1 177 ? -6.565 -11.275 45.237 1.00 92.50 177 SER A C 1
ATOM 1440 O O . SER A 1 177 ? -6.378 -10.371 46.058 1.00 92.50 177 SER A O 1
ATOM 1442 N N . TYR A 1 178 ? -7.439 -11.161 44.234 1.00 93.56 178 TYR A N 1
ATOM 1443 C CA . TYR A 1 178 ? -8.334 -10.011 44.090 1.00 93.56 178 TYR A CA 1
ATOM 1444 C C . TYR A 1 178 ? -9.067 -9.701 45.405 1.00 93.56 178 TYR A C 1
ATOM 1446 O O . TYR A 1 178 ? -9.049 -8.560 45.859 1.00 93.56 178 TYR A O 1
ATOM 1454 N N . ASP A 1 179 ? -9.621 -10.718 46.068 1.00 93.31 179 ASP A N 1
ATOM 1455 C CA . ASP A 1 179 ? -10.371 -10.540 47.314 1.00 93.31 179 ASP A CA 1
ATOM 1456 C C . ASP A 1 179 ? -9.508 -9.995 48.452 1.00 93.31 179 ASP A C 1
ATOM 1458 O O . ASP A 1 179 ? -9.953 -9.108 49.179 1.00 93.31 179 ASP A O 1
ATOM 1462 N N . ILE A 1 180 ? -8.259 -10.459 48.577 1.00 93.62 180 ILE A N 1
ATOM 1463 C CA . ILE A 1 180 ? -7.316 -9.947 49.580 1.00 93.62 180 ILE A CA 1
ATOM 1464 C C . ILE A 1 180 ? -7.056 -8.460 49.339 1.00 93.62 180 ILE A C 1
ATOM 1466 O O . ILE A 1 180 ? -7.205 -7.652 50.257 1.00 93.62 180 ILE A O 1
ATOM 1470 N N . VAL A 1 181 ? -6.726 -8.085 48.098 1.00 93.56 181 VAL A N 1
ATOM 1471 C CA . VAL A 1 181 ? -6.452 -6.686 47.742 1.00 93.56 181 VAL A CA 1
ATOM 1472 C C . VAL A 1 181 ? -7.683 -5.818 47.997 1.00 93.56 181 VAL A C 1
ATOM 1474 O O . VAL A 1 181 ? -7.576 -4.770 48.630 1.00 93.56 181 VAL A O 1
ATOM 1477 N N . MET A 1 182 ? -8.870 -6.253 47.573 1.00 93.88 182 MET A N 1
ATOM 1478 C CA . MET A 1 182 ? -10.102 -5.490 47.783 1.00 93.88 182 MET A CA 1
ATOM 1479 C C . MET A 1 182 ? -10.475 -5.363 49.263 1.00 93.88 182 MET A C 1
ATOM 1481 O O . MET A 1 182 ? -10.957 -4.306 49.676 1.00 93.88 182 MET A O 1
ATOM 1485 N N . ASN A 1 183 ? -10.231 -6.400 50.069 1.00 93.44 183 ASN A N 1
ATOM 1486 C CA . ASN A 1 183 ? -10.449 -6.356 51.511 1.00 93.44 183 ASN A CA 1
ATOM 1487 C C . ASN A 1 183 ? -9.503 -5.344 52.177 1.00 93.44 183 ASN A C 1
ATOM 1489 O O . ASN A 1 183 ? -9.945 -4.502 52.957 1.00 93.44 183 ASN A O 1
ATOM 1493 N N . MET A 1 184 ? -8.224 -5.341 51.793 1.00 93.38 184 MET A N 1
ATOM 1494 C CA . MET A 1 184 ? -7.261 -4.338 52.260 1.00 93.38 184 MET A CA 1
ATOM 1495 C C . MET A 1 184 ? -7.699 -2.919 51.895 1.00 93.38 184 MET A C 1
ATOM 1497 O O . MET A 1 184 ? -7.751 -2.056 52.764 1.00 93.38 184 MET A O 1
ATOM 1501 N N . MET A 1 185 ? -8.091 -2.677 50.640 1.00 93.31 185 MET A N 1
ATOM 1502 C CA . MET A 1 185 ? -8.524 -1.344 50.193 1.00 93.31 185 MET A CA 1
ATOM 1503 C C . MET A 1 185 ? -9.760 -0.833 50.946 1.00 93.31 185 MET A C 1
ATOM 1505 O O . MET A 1 185 ? -9.920 0.376 51.121 1.00 93.31 185 MET A O 1
ATOM 1509 N N . LYS A 1 186 ? -10.626 -1.746 51.402 1.00 91.38 186 LYS A N 1
ATOM 1510 C CA . LYS A 1 186 ? -11.834 -1.421 52.165 1.00 91.38 186 LYS A CA 1
ATOM 1511 C C . LYS A 1 186 ? -11.540 -1.079 53.629 1.00 91.38 186 LYS A C 1
ATOM 1513 O O . LYS A 1 186 ? -12.196 -0.193 54.171 1.00 91.38 186 LYS A O 1
ATOM 1518 N N . HIS A 1 187 ? -10.596 -1.775 54.260 1.00 92.50 187 HIS A N 1
ATOM 1519 C CA . HIS A 1 187 ? -10.384 -1.702 55.710 1.00 92.50 187 HIS A CA 1
ATOM 1520 C C . HIS A 1 187 ? -9.185 -0.854 56.140 1.00 92.50 187 HIS A C 1
ATOM 1522 O O . HIS A 1 187 ? -9.235 -0.266 57.215 1.00 92.50 187 HIS A O 1
ATOM 1528 N N . LEU A 1 188 ? -8.142 -0.748 55.316 1.00 93.25 188 LEU A N 1
ATOM 1529 C CA . LEU A 1 188 ? -6.969 0.069 55.626 1.00 93.25 188 LEU A CA 1
ATOM 1530 C C . LEU A 1 188 ? -7.242 1.549 55.359 1.00 93.25 188 LEU A C 1
ATOM 1532 O O . LEU A 1 188 ? -7.963 1.902 54.423 1.00 93.25 188 LEU A O 1
ATOM 1536 N N . SER A 1 189 ? -6.647 2.434 56.149 1.00 93.12 189 SER A N 1
ATOM 1537 C CA . SER A 1 189 ? -6.628 3.880 55.919 1.00 93.12 189 SER A CA 1
ATOM 1538 C C . SER A 1 189 ? -5.847 4.251 54.646 1.00 93.12 189 SER A C 1
ATOM 1540 O O . SER A 1 189 ? -5.156 3.433 54.039 1.00 93.12 189 SER A O 1
ATOM 1542 N N . ALA A 1 190 ? -5.979 5.501 54.188 1.00 90.81 190 ALA A N 1
ATOM 1543 C CA . ALA A 1 190 ? -5.228 5.975 53.020 1.00 90.81 190 ALA A CA 1
ATOM 1544 C C . ALA A 1 190 ? -3.708 5.969 53.268 1.00 90.81 190 ALA A C 1
ATOM 1546 O O . ALA A 1 190 ? -2.952 5.652 52.352 1.00 90.81 190 ALA A O 1
ATOM 1547 N N . GLU A 1 191 ? -3.286 6.274 54.497 1.00 92.62 191 GLU A N 1
ATOM 1548 C CA . GLU A 1 191 ? -1.880 6.290 54.913 1.00 92.62 191 GLU A CA 1
ATOM 1549 C C . GLU A 1 191 ? -1.287 4.878 54.933 1.00 92.62 191 GLU A C 1
ATOM 1551 O O . GLU A 1 191 ? -0.243 4.646 54.327 1.00 92.62 191 GLU A O 1
ATOM 1556 N N . GLU A 1 192 ? -1.991 3.909 55.525 1.00 93.94 192 GLU A N 1
ATOM 1557 C CA . GLU A 1 192 ? -1.571 2.499 55.534 1.00 93.94 192 GLU A CA 1
ATOM 1558 C C . GLU A 1 192 ? -1.489 1.918 54.112 1.00 93.94 192 GLU A C 1
ATOM 1560 O O . GLU A 1 192 ? -0.525 1.235 53.763 1.00 93.94 192 GLU A O 1
ATOM 1565 N N . CYS A 1 193 ? -2.463 2.227 53.247 1.00 91.88 193 CYS A N 1
ATOM 1566 C CA . CYS A 1 193 ? -2.417 1.820 51.840 1.00 91.88 193 CYS A CA 1
ATOM 1567 C C . CYS A 1 193 ? -1.213 2.409 51.095 1.00 91.88 193 CYS A C 1
ATOM 1569 O O . CYS A 1 193 ? -0.661 1.747 50.216 1.00 91.88 193 CYS A O 1
ATOM 1571 N N . GLU A 1 194 ? -0.814 3.643 51.411 1.00 92.19 194 GLU A N 1
ATOM 1572 C CA . GLU A 1 194 ? 0.342 4.273 50.775 1.00 92.19 194 GLU A CA 1
ATOM 1573 C C . GLU A 1 194 ? 1.658 3.669 51.285 1.00 92.19 194 GLU A C 1
ATOM 1575 O O . GLU A 1 194 ? 2.557 3.421 50.482 1.00 92.19 194 GLU A O 1
ATOM 1580 N N . GLN A 1 195 ? 1.746 3.320 52.575 1.00 93.00 195 GLN A N 1
ATOM 1581 C CA . GLN A 1 195 ? 2.889 2.589 53.140 1.00 93.00 195 GLN A CA 1
ATOM 1582 C C . GLN A 1 195 ? 3.071 1.204 52.498 1.00 93.00 195 GLN A C 1
ATOM 1584 O O . GLN A 1 195 ? 4.196 0.772 52.257 1.00 93.00 195 GLN A O 1
ATOM 1589 N N . LEU A 1 196 ? 1.972 0.518 52.165 1.00 92.62 196 LEU A N 1
ATOM 1590 C CA . LEU A 1 196 ? 1.992 -0.804 51.525 1.00 92.62 196 LEU A CA 1
ATOM 1591 C C . LEU A 1 196 ? 2.034 -0.756 49.991 1.00 92.62 196 LEU A C 1
ATOM 1593 O O . LEU A 1 196 ? 2.062 -1.803 49.340 1.00 92.62 196 LEU A O 1
ATOM 1597 N N . LYS A 1 197 ? 2.037 0.435 49.384 1.00 92.12 197 LYS A N 1
ATOM 1598 C CA . LYS A 1 197 ? 1.891 0.606 47.933 1.00 92.12 197 LYS A CA 1
ATOM 1599 C C . LYS A 1 197 ? 2.955 -0.134 47.130 1.00 92.12 197 LYS A C 1
ATOM 1601 O O . LYS A 1 197 ? 2.612 -0.785 46.146 1.00 92.12 197 LYS A O 1
ATOM 1606 N N . SER A 1 198 ? 4.221 -0.064 47.539 1.00 90.88 198 SER A N 1
ATOM 1607 C CA . SER A 1 198 ? 5.319 -0.775 46.867 1.00 90.88 198 SER A CA 1
ATOM 1608 C C . SER A 1 198 ? 5.147 -2.295 46.952 1.00 90.88 198 SER A C 1
ATOM 1610 O O . SER A 1 198 ? 5.313 -2.986 45.948 1.00 90.88 198 SER A O 1
ATOM 1612 N N . THR A 1 199 ? 4.731 -2.805 48.113 1.00 92.31 199 THR A N 1
ATOM 1613 C CA . THR A 1 199 ? 4.463 -4.231 48.356 1.00 92.31 199 THR A CA 1
ATOM 1614 C C . THR A 1 199 ? 3.294 -4.756 47.526 1.00 92.31 199 THR A C 1
ATOM 1616 O O . THR A 1 199 ? 3.350 -5.882 47.037 1.00 92.31 199 THR A O 1
ATOM 1619 N N . ILE A 1 200 ? 2.242 -3.952 47.352 1.00 92.38 200 ILE A N 1
ATOM 1620 C CA . ILE A 1 200 ? 1.044 -4.339 46.594 1.00 92.38 200 ILE A CA 1
ATOM 1621 C C . ILE A 1 200 ? 1.292 -4.250 45.084 1.00 92.38 200 ILE A C 1
ATOM 1623 O O . ILE A 1 200 ? 0.937 -5.170 44.349 1.00 92.38 200 ILE A O 1
ATOM 1627 N N . LEU A 1 201 ? 1.899 -3.157 44.605 1.00 91.19 201 LEU A N 1
ATOM 1628 C CA . LEU A 1 201 ? 2.162 -2.969 43.174 1.00 91.19 201 LEU A CA 1
ATOM 1629 C C . LEU A 1 201 ? 3.245 -3.925 42.666 1.00 91.19 201 LEU A C 1
ATOM 1631 O O . LEU A 1 201 ? 3.128 -4.442 41.554 1.00 91.19 201 LEU A O 1
ATOM 1635 N N . GLN A 1 202 ? 4.288 -4.159 43.468 1.00 89.38 202 GLN A N 1
ATOM 1636 C CA . GLN A 1 202 ? 5.500 -4.888 43.093 1.00 89.38 202 GLN A CA 1
ATOM 1637 C C . GLN A 1 202 ? 6.056 -4.437 41.735 1.00 89.38 202 GLN A C 1
ATOM 1639 O O . GLN A 1 202 ? 6.724 -3.413 41.640 1.00 89.38 202 GLN A O 1
ATOM 1644 N N . LYS A 1 203 ? 5.775 -5.204 40.676 1.00 85.94 203 LYS A N 1
ATOM 1645 C CA . LYS A 1 203 ? 6.253 -4.958 39.314 1.00 85.94 203 LYS A CA 1
ATOM 1646 C C . LYS A 1 203 ? 5.397 -3.946 38.549 1.00 85.94 203 LYS A C 1
ATOM 1648 O O . LYS A 1 203 ? 5.850 -3.471 37.514 1.00 85.94 203 LYS A O 1
ATOM 1653 N N . PHE A 1 204 ? 4.176 -3.639 39.003 1.00 89.88 204 PHE A N 1
ATOM 1654 C CA . PHE A 1 204 ? 3.296 -2.705 38.296 1.00 89.88 204 PHE A CA 1
ATOM 1655 C C . PHE A 1 204 ? 3.922 -1.310 38.223 1.00 89.88 204 PHE A C 1
ATOM 1657 O O . PHE A 1 204 ? 4.310 -0.762 39.255 1.00 89.88 204 PHE A O 1
ATOM 1664 N N . PRO A 1 205 ? 3.970 -0.692 37.029 1.00 87.69 205 PRO A N 1
ATOM 1665 C CA . PRO A 1 205 ? 4.688 0.563 36.830 1.00 87.69 205 PRO A CA 1
ATOM 1666 C C . PRO A 1 205 ? 4.008 1.754 37.514 1.00 87.69 205 PRO A C 1
ATOM 1668 O O . PRO A 1 205 ? 4.632 2.793 37.711 1.00 87.69 205 PRO A O 1
ATOM 1671 N N . ASN A 1 206 ? 2.710 1.651 37.811 1.00 91.38 206 ASN A N 1
ATOM 1672 C CA . ASN A 1 206 ? 1.923 2.716 38.424 1.00 91.38 206 ASN A CA 1
ATOM 1673 C C . ASN A 1 206 ? 0.578 2.201 38.967 1.00 91.38 206 ASN A C 1
ATOM 1675 O O . ASN A 1 206 ? 0.114 1.114 38.619 1.00 91.38 206 ASN A O 1
ATOM 1679 N N . THR A 1 207 ? -0.090 3.020 39.785 1.00 93.12 207 THR A N 1
ATOM 1680 C CA . THR A 1 207 ? -1.403 2.693 40.374 1.00 93.12 207 THR A CA 1
ATOM 1681 C C . THR A 1 207 ? -2.520 2.615 39.333 1.00 93.12 207 THR A C 1
ATOM 1683 O O . THR A 1 207 ? -3.473 1.857 39.511 1.00 93.12 207 THR A O 1
ATOM 1686 N N . TYR A 1 208 ? -2.410 3.364 38.230 1.00 92.56 208 TYR A N 1
ATOM 1687 C CA . TYR A 1 208 ? -3.405 3.376 37.156 1.00 92.56 208 TYR A CA 1
ATOM 1688 C C . TYR A 1 208 ? -3.528 2.009 36.471 1.00 92.56 208 TYR A C 1
ATOM 1690 O O . TYR A 1 208 ? -4.611 1.422 36.477 1.00 92.56 208 TYR A O 1
ATOM 1698 N N . THR A 1 209 ? -2.427 1.478 35.937 1.00 93.56 209 THR A N 1
ATOM 1699 C CA . THR A 1 209 ? -2.384 0.164 35.267 1.00 93.56 209 THR A CA 1
ATOM 1700 C C . THR A 1 209 ? -2.835 -0.959 36.199 1.00 93.56 209 THR A C 1
ATOM 1702 O O . THR A 1 209 ? -3.648 -1.794 35.799 1.00 93.56 209 THR A O 1
ATOM 1705 N N . PHE A 1 210 ? -2.413 -0.916 37.467 1.00 94.69 210 PHE A N 1
ATOM 1706 C CA . PHE A 1 210 ? -2.846 -1.866 38.492 1.00 94.69 210 PHE A CA 1
ATOM 1707 C C . PHE A 1 210 ? -4.356 -1.804 38.749 1.00 94.69 210 PHE A C 1
ATOM 1709 O O . PHE A 1 210 ? -5.043 -2.822 38.717 1.00 94.69 210 PHE A O 1
ATOM 1716 N N . SER A 1 211 ? -4.917 -0.603 38.919 1.00 95.19 211 SER A N 1
ATOM 1717 C CA . SER A 1 211 ? -6.361 -0.443 39.125 1.00 95.19 211 SER A CA 1
ATOM 1718 C C . SER A 1 211 ? -7.195 -0.915 37.929 1.00 95.19 211 SER A C 1
ATOM 1720 O O . SER A 1 211 ? -8.294 -1.429 38.116 1.00 95.19 211 SER A O 1
ATOM 1722 N N . LYS A 1 212 ? -6.676 -0.785 36.700 1.00 95.94 212 LYS A N 1
ATOM 1723 C CA . LYS A 1 212 ? -7.339 -1.299 35.496 1.00 95.94 212 LYS A CA 1
ATOM 1724 C C . LYS A 1 212 ? -7.329 -2.824 35.452 1.00 95.94 212 LYS A C 1
ATOM 1726 O O . LYS A 1 212 ? -8.376 -3.397 35.170 1.00 95.94 212 LYS A O 1
ATOM 1731 N N . ARG A 1 213 ? -6.227 -3.477 35.846 1.00 95.50 213 ARG A N 1
ATOM 1732 C CA . ARG A 1 213 ? -6.190 -4.939 36.038 1.00 95.50 213 ARG A CA 1
ATOM 1733 C C . ARG A 1 213 ? -7.240 -5.392 37.058 1.00 95.50 213 ARG A C 1
ATOM 1735 O O . ARG A 1 213 ? -8.016 -6.295 36.770 1.00 95.50 213 ARG A O 1
ATOM 1742 N N . LEU A 1 214 ? -7.319 -4.731 38.217 1.00 96.81 214 LEU A N 1
ATOM 1743 C CA . LEU A 1 214 ? -8.321 -5.050 39.246 1.00 96.81 214 LEU A CA 1
ATOM 1744 C C . LEU A 1 214 ? -9.762 -4.871 38.749 1.00 96.81 214 LEU A C 1
ATOM 1746 O O . LEU A 1 214 ? -10.630 -5.679 39.072 1.00 96.81 214 LEU A O 1
ATOM 1750 N N . ALA A 1 215 ? -10.031 -3.820 37.971 1.00 97.38 215 ALA A N 1
ATOM 1751 C CA . ALA A 1 215 ? -11.359 -3.573 37.423 1.00 97.38 215 ALA A CA 1
ATOM 1752 C C . ALA A 1 215 ? -11.777 -4.636 36.398 1.00 97.38 215 ALA A C 1
ATOM 1754 O O . ALA A 1 215 ? -12.933 -5.046 36.406 1.00 97.38 215 ALA A O 1
ATOM 1755 N N . GLU A 1 216 ? -10.861 -5.107 35.551 1.00 97.56 216 GLU A N 1
ATOM 1756 C CA . GLU A 1 216 ? -11.156 -6.187 34.602 1.00 97.56 216 GLU A CA 1
ATOM 1757 C C . GLU A 1 216 ? -11.485 -7.501 35.313 1.00 97.56 216 GLU A C 1
ATOM 1759 O O . GLU A 1 216 ? -12.483 -8.135 34.972 1.00 97.56 216 GLU A O 1
ATOM 1764 N N . ILE A 1 217 ? -10.709 -7.862 36.344 1.00 97.00 217 ILE A N 1
ATOM 1765 C CA . ILE A 1 217 ? -10.989 -9.044 37.173 1.00 97.00 217 ILE A CA 1
ATOM 1766 C C . ILE A 1 217 ? -12.381 -8.921 37.797 1.00 97.00 217 ILE A C 1
ATOM 1768 O O . ILE A 1 217 ? -13.186 -9.834 37.664 1.00 97.00 217 ILE A O 1
ATOM 1772 N N . MET A 1 218 ? -12.687 -7.774 38.411 1.00 96.69 218 MET A N 1
ATOM 1773 C CA . MET A 1 218 ? -13.995 -7.487 39.013 1.00 96.69 218 MET A CA 1
ATOM 1774 C C . MET A 1 218 ? -15.152 -7.623 38.017 1.00 96.69 218 MET A C 1
ATOM 1776 O O . MET A 1 218 ? -16.191 -8.193 38.341 1.00 96.69 218 MET A O 1
ATOM 1780 N N . ILE A 1 219 ? -14.984 -7.096 36.803 1.00 96.81 219 ILE A N 1
ATOM 1781 C CA . ILE A 1 219 ? -15.998 -7.163 35.748 1.00 96.81 219 ILE A CA 1
ATOM 1782 C C . ILE A 1 219 ? -16.291 -8.615 35.381 1.00 96.81 219 ILE A C 1
ATOM 1784 O O . ILE A 1 219 ? -17.455 -9.017 35.345 1.00 96.81 219 ILE A O 1
ATOM 1788 N N . GLU A 1 220 ? -15.244 -9.396 35.124 1.00 94.75 220 GLU A N 1
ATOM 1789 C CA . GLU A 1 220 ? -15.386 -10.786 34.705 1.00 94.75 220 GLU A CA 1
ATOM 1790 C C . GLU A 1 220 ? -15.983 -11.653 35.816 1.00 94.75 220 GLU A C 1
ATOM 1792 O O . GLU A 1 220 ? -16.918 -12.413 35.560 1.00 94.75 220 GLU A O 1
ATOM 1797 N N . THR A 1 221 ? -15.485 -11.521 37.049 1.00 92.88 221 THR A N 1
ATOM 1798 C CA . THR A 1 221 ? -15.891 -12.381 38.168 1.00 92.88 221 THR A CA 1
ATOM 1799 C C . THR A 1 221 ? -17.280 -12.047 38.692 1.00 92.88 221 THR A C 1
ATOM 1801 O O . THR A 1 221 ? -18.048 -12.957 38.997 1.00 92.88 221 THR A O 1
ATOM 1804 N N . GLU A 1 222 ? -17.631 -10.764 38.797 1.00 93.94 222 GLU A N 1
ATOM 1805 C CA . GLU A 1 222 ? -18.884 -10.363 39.436 1.00 93.94 222 GLU A CA 1
ATOM 1806 C C . GLU A 1 222 ? -20.033 -10.141 38.458 1.00 93.94 222 GLU A C 1
ATOM 1808 O O . GLU A 1 222 ? -21.188 -10.308 38.855 1.00 93.94 222 GLU A O 1
ATOM 1813 N N . PHE A 1 223 ? -19.758 -9.729 37.214 1.00 94.25 223 PHE A N 1
ATOM 1814 C CA . PHE A 1 223 ? -20.795 -9.249 36.294 1.00 94.25 223 PHE A CA 1
ATOM 1815 C C . PHE A 1 223 ? -20.838 -9.952 34.942 1.00 94.25 223 PHE A C 1
ATOM 1817 O O . PHE A 1 223 ? -21.887 -9.876 34.297 1.00 94.25 223 PHE A O 1
ATOM 1824 N N . GLY A 1 224 ? -19.770 -10.644 34.537 1.00 88.75 224 GLY A N 1
ATOM 1825 C CA . GLY A 1 224 ? -19.602 -11.152 33.175 1.00 88.75 224 GLY A CA 1
ATOM 1826 C C . GLY A 1 224 ? -20.730 -12.052 32.675 1.00 88.75 224 GLY A C 1
ATOM 1827 O O . GLY A 1 224 ? -21.165 -11.922 31.538 1.00 88.75 224 GLY A O 1
ATOM 1828 N N . GLN A 1 225 ? -21.289 -12.878 33.559 1.00 86.94 225 GLN A N 1
ATOM 1829 C CA . GLN A 1 225 ? -22.428 -13.744 33.233 1.00 86.94 225 GLN A CA 1
ATOM 1830 C C . GLN A 1 225 ? -23.762 -12.974 33.179 1.00 86.94 225 GLN A C 1
ATOM 1832 O O . GLN A 1 225 ? -24.677 -13.301 32.428 1.00 86.94 225 GLN A O 1
ATOM 1837 N N . THR A 1 226 ? -23.889 -11.896 33.955 1.00 88.06 226 THR A N 1
ATOM 1838 C CA . THR A 1 226 ? -25.178 -11.215 34.179 1.00 88.06 226 THR A CA 1
ATOM 1839 C C . THR A 1 226 ? -25.463 -10.054 33.232 1.00 88.06 226 THR A C 1
ATOM 1841 O O . THR A 1 226 ? -26.625 -9.717 33.035 1.00 88.06 226 THR A O 1
ATOM 1844 N N . LEU A 1 227 ? -24.435 -9.423 32.663 1.00 92.94 227 LEU A N 1
ATOM 1845 C CA . LEU A 1 227 ? -24.571 -8.190 31.884 1.00 92.94 227 LEU A CA 1
ATOM 1846 C C . LEU A 1 227 ? -23.875 -8.300 30.516 1.00 92.94 227 LEU A C 1
ATOM 1848 O O . LEU A 1 227 ? -22.872 -9.006 30.400 1.00 92.94 227 LEU A O 1
ATOM 1852 N N . PRO A 1 228 ? -24.358 -7.587 29.481 1.00 94.50 228 PRO A N 1
ATOM 1853 C CA . PRO A 1 228 ? -23.716 -7.545 28.168 1.00 94.50 228 PRO A CA 1
ATOM 1854 C C . PRO A 1 228 ? -22.509 -6.592 28.185 1.00 94.50 228 PRO A C 1
ATOM 1856 O O . PRO A 1 228 ? -22.604 -5.441 27.759 1.00 94.50 228 PRO A O 1
ATOM 1859 N N . ILE A 1 229 ? -21.381 -7.042 28.739 1.00 96.06 229 ILE A N 1
ATOM 1860 C CA . ILE A 1 229 ? -20.199 -6.196 28.962 1.00 96.06 229 ILE A CA 1
ATOM 1861 C C . ILE A 1 229 ? -19.125 -6.451 27.905 1.00 96.06 229 ILE A C 1
ATOM 1863 O O . ILE A 1 229 ? -18.814 -7.596 27.612 1.00 96.06 229 ILE A O 1
ATOM 1867 N N . ALA A 1 230 ? -18.511 -5.385 27.399 1.00 96.94 230 ALA A N 1
ATOM 1868 C CA . ALA A 1 230 ? -17.276 -5.410 26.624 1.00 96.94 230 ALA A CA 1
ATOM 1869 C C . ALA A 1 230 ? -16.157 -4.686 27.383 1.00 96.94 230 ALA A C 1
ATOM 1871 O O . ALA A 1 230 ? -16.382 -3.611 27.945 1.00 96.94 230 ALA A O 1
ATOM 1872 N N . ILE A 1 231 ? -14.940 -5.233 27.359 1.00 98.19 231 ILE A N 1
ATOM 1873 C CA . ILE A 1 231 ? -13.735 -4.561 27.864 1.00 98.19 231 ILE A CA 1
ATOM 1874 C C . ILE A 1 231 ? -12.915 -4.087 26.668 1.00 98.19 231 ILE A C 1
ATOM 1876 O O . ILE A 1 231 ? -12.412 -4.891 25.895 1.00 98.19 231 ILE A O 1
ATOM 1880 N N . TYR A 1 232 ? -12.741 -2.778 26.527 1.00 98.00 232 TYR A N 1
ATOM 1881 C CA . TYR A 1 232 ? -11.939 -2.180 25.464 1.00 98.00 232 TYR A CA 1
ATOM 1882 C C . TYR A 1 232 ? -10.598 -1.682 26.017 1.00 98.00 232 TYR A C 1
ATOM 1884 O O . TYR A 1 232 ? -10.576 -0.873 26.944 1.00 98.00 232 TYR A O 1
ATOM 1892 N N . ARG A 1 233 ? -9.473 -2.138 25.459 1.00 96.38 233 ARG A N 1
ATOM 1893 C CA . ARG A 1 233 ? -8.109 -1.794 25.896 1.00 96.38 233 ARG A CA 1
ATOM 1894 C C . ARG A 1 233 ? -7.400 -0.926 24.845 1.00 96.38 233 ARG A C 1
ATOM 1896 O O . ARG A 1 233 ? -6.745 -1.471 23.959 1.00 96.38 233 ARG A O 1
ATOM 1903 N N . PRO A 1 234 ? -7.499 0.413 24.930 1.00 94.62 234 PRO A N 1
ATOM 1904 C CA . PRO A 1 234 ? -6.720 1.315 24.088 1.00 94.62 234 PRO A CA 1
ATOM 1905 C C . PRO A 1 234 ? -5.225 1.300 24.454 1.00 94.62 234 PRO A C 1
ATOM 1907 O O . PRO A 1 234 ? -4.894 1.080 25.631 1.00 94.62 234 PRO A O 1
ATOM 1910 N N . PRO A 1 235 ? -4.330 1.610 23.495 1.00 91.81 235 PRO A N 1
ATOM 1911 C CA . PRO A 1 235 ? -2.925 1.878 23.769 1.00 91.81 235 PRO A CA 1
ATOM 1912 C C . PRO A 1 235 ? -2.781 3.351 24.205 1.00 91.81 235 PRO A C 1
ATOM 1914 O O . PRO A 1 235 ? -3.746 3.956 24.688 1.00 91.81 235 PRO A O 1
ATOM 1917 N N . VAL A 1 236 ? -1.599 3.964 24.069 1.00 89.56 236 VAL A N 1
ATOM 1918 C CA . VAL A 1 236 ? -1.460 5.393 24.386 1.00 89.56 236 VAL A CA 1
ATOM 1919 C C . VAL A 1 236 ? -2.248 6.213 23.366 1.00 89.56 236 VAL A C 1
ATOM 1921 O O . VAL A 1 236 ? -1.976 6.187 22.168 1.00 89.56 236 VAL A O 1
ATOM 1924 N N . ILE A 1 237 ? -3.235 6.962 23.849 1.00 91.19 237 ILE A N 1
ATOM 1925 C CA . ILE A 1 237 ? -4.114 7.743 22.984 1.00 91.19 237 ILE A CA 1
ATOM 1926 C C . ILE A 1 237 ? -3.435 9.057 22.573 1.00 91.19 237 ILE A C 1
ATOM 1928 O O . ILE A 1 237 ? -2.950 9.806 23.423 1.00 91.19 237 ILE A O 1
ATOM 1932 N N . THR A 1 238 ? -3.448 9.359 21.276 1.00 91.62 238 THR A N 1
ATOM 1933 C CA . THR A 1 238 ? -2.895 10.582 20.675 1.00 91.62 238 THR A CA 1
ATOM 1934 C C . THR A 1 238 ? -3.996 11.515 20.149 1.00 91.62 238 THR A C 1
ATOM 1936 O O . THR A 1 238 ? -5.158 11.104 20.072 1.00 91.62 238 THR A O 1
ATOM 1939 N N . PRO A 1 239 ? -3.662 12.766 19.765 1.00 91.56 239 PRO A N 1
ATOM 1940 C CA . PRO A 1 239 ? -4.593 13.673 19.091 1.00 91.56 239 PRO A CA 1
ATOM 1941 C C . PRO A 1 239 ? -5.263 13.045 17.861 1.00 91.56 239 PRO A C 1
ATOM 1943 O O . PRO A 1 239 ? -4.785 12.042 17.318 1.00 91.56 239 PRO A O 1
ATOM 1946 N N . THR A 1 240 ? -6.372 13.638 17.422 1.00 88.31 240 THR A N 1
ATOM 1947 C CA . THR A 1 240 ? -7.154 13.136 16.282 1.00 88.31 240 THR A CA 1
ATOM 1948 C C . THR A 1 240 ? -6.320 13.070 15.003 1.00 88.31 240 THR A C 1
ATOM 1950 O O . THR A 1 240 ? -5.576 13.996 14.667 1.00 88.31 240 THR A O 1
ATOM 1953 N N . CYS A 1 241 ? -6.467 11.979 14.252 1.00 88.12 241 CYS A N 1
ATOM 1954 C CA . CYS A 1 241 ? -5.780 11.802 12.972 1.00 88.12 241 CYS A CA 1
ATOM 1955 C C . CYS A 1 241 ? -6.617 12.301 11.790 1.00 88.12 241 CYS A C 1
ATOM 1957 O O . CYS A 1 241 ? -6.055 12.757 10.797 1.00 88.12 241 CYS A O 1
ATOM 1959 N N . ARG A 1 242 ? -7.950 12.229 11.870 1.00 84.38 242 ARG A N 1
ATOM 1960 C CA . ARG A 1 242 ? -8.825 12.587 10.748 1.00 84.38 242 ARG A CA 1
ATOM 1961 C C . ARG A 1 242 ? -10.069 13.353 11.170 1.00 84.38 242 ARG A C 1
ATOM 1963 O O . ARG A 1 242 ? -10.362 14.395 10.587 1.00 84.38 242 ARG A O 1
ATOM 1970 N N . GLU A 1 243 ? -10.820 12.838 12.138 1.00 85.88 243 GLU A N 1
ATOM 1971 C CA . GLU A 1 243 ? -12.142 13.369 12.489 1.00 85.88 243 GLU A CA 1
ATOM 1972 C C . GLU A 1 243 ? -12.237 13.838 13.948 1.00 85.88 243 GLU A C 1
ATOM 1974 O O . GLU A 1 243 ? -11.545 13.300 14.803 1.00 85.88 243 GLU A O 1
ATOM 1979 N N . PRO A 1 244 ? -13.124 14.799 14.264 1.00 80.94 244 PRO A N 1
ATOM 1980 C CA . PRO A 1 244 ? -13.828 15.690 13.334 1.00 80.94 244 PRO A CA 1
ATOM 1981 C C . PRO A 1 244 ? -12.911 16.775 12.746 1.00 80.94 244 PRO A C 1
ATOM 1983 O O . PRO A 1 244 ? -13.270 17.412 11.760 1.00 80.94 244 PRO A O 1
ATOM 1986 N N . MET A 1 245 ? -11.717 16.966 13.304 1.00 86.44 245 MET A N 1
ATOM 1987 C CA . MET A 1 245 ? -10.666 17.816 12.747 1.00 86.44 245 MET A CA 1
ATOM 1988 C C . MET A 1 245 ? -9.302 17.187 13.000 1.00 86.44 245 MET A C 1
ATOM 1990 O O . MET A 1 245 ? -9.168 16.372 13.905 1.00 86.44 245 MET A O 1
ATOM 1994 N N . LEU A 1 246 ? -8.298 17.564 12.217 1.00 87.94 246 LEU A N 1
ATOM 1995 C CA . LEU A 1 246 ? -6.935 17.057 12.353 1.00 87.94 246 LEU A CA 1
ATOM 1996 C C . LEU A 1 246 ? -6.232 17.672 13.575 1.00 87.94 246 LEU A C 1
ATOM 1998 O O . LEU A 1 246 ? -6.246 18.890 13.739 1.00 87.94 246 LEU A O 1
ATOM 2002 N N . GLY A 1 247 ? -5.575 16.842 14.388 1.00 84.75 247 GLY A N 1
ATOM 2003 C CA . GLY A 1 247 ? -4.674 17.279 15.458 1.00 84.75 247 GLY A CA 1
ATOM 2004 C C . GLY A 1 247 ? -5.350 17.849 16.709 1.00 84.75 247 GLY A C 1
ATOM 2005 O O . GLY A 1 247 ? -4.678 18.482 17.520 1.00 84.75 247 GLY A O 1
ATOM 2006 N N . TRP A 1 248 ? -6.654 17.642 16.893 1.00 91.31 248 TRP A N 1
ATOM 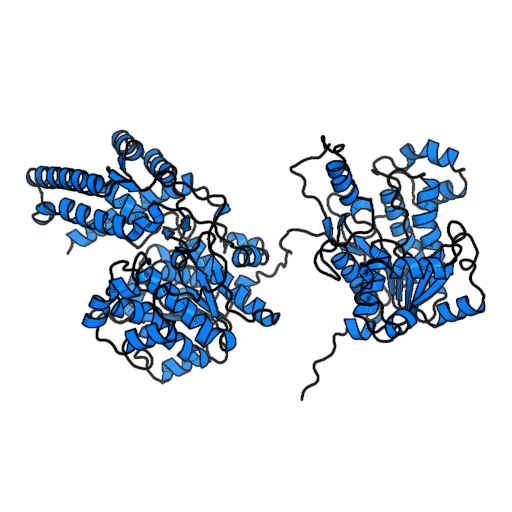2007 C CA . TRP A 1 248 ? -7.364 18.104 18.083 1.00 91.31 248 TRP A CA 1
ATOM 2008 C C . TRP A 1 248 ? -6.913 17.346 19.335 1.00 91.31 248 TRP A C 1
ATOM 2010 O O . TRP A 1 248 ? -6.829 16.114 19.351 1.00 91.31 248 TRP A O 1
ATOM 2020 N N . THR A 1 249 ? -6.650 18.110 20.394 1.00 89.69 249 THR A N 1
ATOM 2021 C CA . THR A 1 249 ? -6.360 17.631 21.744 1.00 89.69 249 THR A CA 1
ATOM 2022 C C . THR A 1 249 ? -6.778 18.679 22.766 1.00 89.69 249 THR A C 1
ATOM 2024 O O . THR A 1 249 ? -6.651 19.875 22.513 1.00 89.69 249 THR A O 1
ATOM 2027 N N . ASP A 1 250 ? -7.248 18.237 23.929 1.00 85.56 250 ASP A N 1
ATOM 2028 C CA . ASP A 1 250 ? -7.657 19.101 25.043 1.00 85.56 250 ASP A CA 1
ATOM 2029 C C . ASP A 1 250 ? -7.018 18.697 26.381 1.00 85.56 250 ASP A C 1
ATOM 2031 O O . ASP A 1 250 ? -7.386 19.207 27.442 1.00 85.56 250 ASP A O 1
ATOM 2035 N N . ASN A 1 251 ? -6.070 17.757 26.344 1.00 79.56 251 ASN A N 1
ATOM 2036 C CA . ASN A 1 251 ? -5.420 17.226 27.529 1.00 79.56 251 ASN A CA 1
ATOM 2037 C C . ASN A 1 251 ? -3.908 17.482 27.508 1.00 79.56 251 ASN A C 1
ATOM 2039 O O . ASN A 1 251 ? -3.279 17.526 26.453 1.00 79.56 251 ASN A O 1
ATOM 2043 N N . SER A 1 252 ? -3.336 17.611 28.704 1.00 74.88 252 SER A N 1
ATOM 2044 C CA . SER A 1 252 ? -1.896 17.791 28.926 1.00 74.88 252 SER A CA 1
ATOM 2045 C C . SER A 1 252 ? -1.243 16.513 29.457 1.00 74.88 252 SER A C 1
ATOM 2047 O O . SER A 1 252 ? -0.324 16.582 30.269 1.00 74.88 252 SER A O 1
ATOM 2049 N N . TYR A 1 253 ? -1.755 15.341 29.071 1.00 75.75 253 TYR A N 1
ATOM 2050 C CA . TYR A 1 253 ? -1.256 14.041 29.518 1.00 75.75 253 TYR A CA 1
ATOM 2051 C C . TYR A 1 253 ? -0.594 13.281 28.359 1.00 75.75 253 TYR A C 1
ATOM 2053 O O . TYR A 1 253 ? -0.779 13.600 27.184 1.00 75.75 253 TYR A O 1
ATOM 2061 N N . GLY A 1 254 ? 0.198 12.258 28.690 1.00 76.88 254 GLY A N 1
ATOM 2062 C CA . GLY A 1 254 ? 0.800 11.365 27.696 1.00 76.88 254 GLY A CA 1
ATOM 2063 C C . GLY A 1 254 ? 1.713 12.094 26.689 1.00 76.88 254 GLY A C 1
ATOM 2064 O O . GLY A 1 254 ? 2.478 12.970 27.095 1.00 76.88 254 GLY A O 1
ATOM 2065 N N . PRO A 1 255 ? 1.646 11.767 25.382 1.00 80.31 255 PRO A N 1
ATOM 2066 C CA . PRO A 1 255 ? 2.495 12.355 24.338 1.00 80.31 255 PRO A CA 1
ATOM 2067 C C . PRO A 1 255 ? 2.428 13.883 24.250 1.00 80.31 255 PRO A C 1
ATOM 2069 O O . PRO A 1 255 ? 3.431 14.529 23.956 1.00 80.31 255 PRO A O 1
ATOM 2072 N N . VAL A 1 256 ? 1.272 14.480 24.554 1.00 83.75 256 VAL A N 1
ATOM 2073 C CA . VAL A 1 256 ? 1.090 15.940 24.504 1.00 83.75 256 VAL A CA 1
ATOM 2074 C C . VAL A 1 256 ? 1.907 16.636 25.595 1.00 83.75 256 VAL A C 1
ATOM 2076 O O . VAL A 1 256 ? 2.460 17.708 25.354 1.00 83.75 256 VAL A O 1
ATOM 2079 N N . ALA A 1 257 ? 2.063 16.006 26.764 1.00 82.69 257 ALA A N 1
ATOM 2080 C CA . ALA A 1 257 ? 2.919 16.520 27.833 1.00 82.69 257 ALA A CA 1
ATOM 2081 C C . ALA A 1 257 ? 4.393 16.587 27.402 1.00 82.69 257 ALA A C 1
ATOM 2083 O O . ALA A 1 257 ? 5.077 17.557 27.721 1.00 82.69 257 ALA A O 1
ATOM 2084 N N . PHE A 1 258 ? 4.863 15.597 26.632 1.00 81.88 258 PHE A N 1
ATOM 2085 C CA . PHE A 1 258 ? 6.213 15.611 26.066 1.00 81.88 258 PHE A CA 1
ATOM 2086 C C . PHE A 1 258 ? 6.378 16.728 25.039 1.00 81.88 258 PHE A C 1
ATOM 2088 O O . PHE A 1 258 ? 7.331 17.491 25.117 1.00 81.88 258 PHE A O 1
ATOM 2095 N N . VAL A 1 259 ? 5.439 16.874 24.098 1.00 83.31 259 VAL A N 1
ATOM 2096 C CA . VAL A 1 259 ? 5.496 17.973 23.116 1.00 83.31 259 VAL A CA 1
ATOM 2097 C C . VAL A 1 259 ? 5.527 19.328 23.824 1.00 83.31 259 VAL A C 1
ATOM 2099 O O . VAL A 1 259 ? 6.322 20.191 23.459 1.00 83.31 259 VAL A O 1
ATOM 2102 N N . LYS A 1 260 ? 4.724 19.497 24.881 1.00 83.50 260 LYS A N 1
ATOM 2103 C CA . LYS A 1 260 ? 4.740 20.712 25.696 1.00 83.50 260 LYS A CA 1
ATOM 2104 C C . LYS A 1 260 ? 6.083 20.931 26.401 1.00 83.50 260 LYS A C 1
ATOM 2106 O O . LYS A 1 260 ? 6.575 22.052 26.382 1.00 83.50 260 LYS A O 1
ATOM 2111 N N . SER A 1 261 ? 6.700 19.903 26.986 1.00 83.88 261 SER A N 1
ATOM 2112 C CA . SER A 1 261 ? 7.999 20.070 27.653 1.00 83.88 261 SER A CA 1
ATOM 2113 C C . SER A 1 261 ? 9.119 20.438 26.677 1.00 83.88 261 SER A C 1
ATOM 2115 O O . SER A 1 261 ? 9.994 21.226 27.032 1.00 83.88 261 SER A O 1
ATOM 2117 N N . PHE A 1 262 ? 9.077 19.934 25.438 1.00 82.75 262 PHE A N 1
ATOM 2118 C CA . PHE A 1 262 ? 9.966 20.388 24.363 1.00 82.75 262 PHE A CA 1
ATOM 2119 C C . PHE A 1 262 ? 9.711 21.840 23.979 1.00 82.75 262 PHE A C 1
ATOM 2121 O O . PHE A 1 262 ? 10.659 22.609 23.854 1.00 82.75 262 PHE A O 1
ATOM 2128 N N . TRP A 1 263 ? 8.440 22.207 23.812 1.00 83.56 263 TRP A N 1
ATOM 2129 C CA . TRP A 1 263 ? 8.041 23.573 23.485 1.00 83.56 263 TRP A CA 1
ATOM 2130 C C . TRP A 1 263 ? 8.505 24.577 24.546 1.00 83.56 263 TRP A C 1
ATOM 2132 O O . TRP A 1 263 ? 9.025 25.635 24.210 1.00 83.56 263 TRP A O 1
ATOM 2142 N N . ASP A 1 264 ? 8.379 24.215 25.823 1.00 85.44 264 ASP A N 1
ATOM 2143 C CA . ASP A 1 264 ? 8.800 25.041 26.956 1.00 85.44 264 ASP A CA 1
ATOM 2144 C C . ASP A 1 264 ? 10.336 25.021 27.175 1.00 85.44 264 ASP A C 1
ATOM 2146 O O . ASP A 1 264 ? 10.833 25.648 28.107 1.00 85.44 264 ASP A O 1
ATOM 2150 N N . GLY A 1 265 ? 11.107 24.296 26.349 1.00 81.88 265 GLY A N 1
ATOM 2151 C CA . GLY A 1 265 ? 12.574 24.220 26.428 1.00 81.88 265 GLY A CA 1
ATOM 2152 C C . GLY A 1 265 ? 13.128 23.325 27.547 1.00 81.88 265 GLY A C 1
ATOM 2153 O O . GLY A 1 265 ? 14.336 23.291 27.764 1.00 81.88 265 GLY A O 1
ATOM 2154 N N . LEU A 1 266 ? 12.270 22.579 28.248 1.00 82.56 266 LEU A N 1
ATOM 2155 C CA . LEU A 1 266 ? 12.633 21.730 29.393 1.00 82.56 266 LEU A CA 1
ATOM 2156 C C . LEU A 1 266 ? 12.883 20.258 29.009 1.00 82.56 266 LEU A C 1
ATOM 2158 O O . LEU A 1 266 ? 13.454 19.499 29.788 1.00 82.56 266 LEU A O 1
ATOM 2162 N N . GLY A 1 267 ? 12.469 19.833 27.812 1.00 77.38 267 GLY A N 1
ATOM 2163 C CA . GLY A 1 267 ? 12.524 18.442 27.337 1.00 77.38 267 GLY A CA 1
ATOM 2164 C C . GLY A 1 267 ? 13.858 17.979 26.730 1.00 77.38 267 GLY A C 1
ATOM 2165 O O . GLY A 1 267 ? 13.844 17.107 25.873 1.00 77.38 267 GLY A O 1
ATOM 2166 N N . LEU A 1 268 ? 15.007 18.547 27.106 1.00 70.12 268 LEU A N 1
ATOM 2167 C CA . LEU A 1 268 ? 16.282 18.334 26.389 1.00 70.12 268 LEU A CA 1
ATOM 2168 C C . LEU A 1 268 ? 16.846 16.902 26.461 1.00 70.12 268 LEU A C 1
ATOM 2170 O O . LEU A 1 268 ? 17.606 16.502 25.581 1.00 70.12 268 LEU A O 1
ATOM 2174 N N . VAL A 1 269 ? 16.490 16.126 27.490 1.00 76.69 269 VAL A N 1
ATOM 2175 C CA . VAL A 1 269 ? 17.006 14.766 27.714 1.00 76.69 269 VAL A CA 1
ATOM 2176 C C . VAL A 1 269 ? 15.849 13.796 27.921 1.00 76.69 269 VAL A C 1
ATOM 2178 O O . VAL A 1 269 ? 14.936 14.060 28.703 1.00 76.69 269 VAL A O 1
ATOM 2181 N N . LYS A 1 270 ? 15.907 12.649 27.238 1.00 69.31 270 LYS A N 1
ATOM 2182 C CA . LYS A 1 270 ? 14.906 11.582 27.316 1.00 69.31 270 LYS A CA 1
ATOM 2183 C C . LYS A 1 270 ? 15.520 10.277 27.792 1.00 69.31 270 LYS A C 1
ATOM 2185 O O . LYS A 1 270 ? 16.556 9.854 27.287 1.00 69.31 270 LYS A O 1
ATOM 2190 N N . TYR A 1 271 ? 14.827 9.614 28.711 1.00 78.50 271 TYR A N 1
ATOM 2191 C CA . TYR A 1 271 ? 15.121 8.243 29.111 1.00 78.50 271 TYR A CA 1
ATOM 2192 C C . TYR A 1 271 ? 14.227 7.287 28.311 1.00 78.50 271 TYR A C 1
ATOM 2194 O O . TYR A 1 271 ? 13.165 6.871 28.767 1.00 78.50 271 TYR A O 1
ATOM 2202 N N . GLU A 1 272 ? 14.622 7.012 27.067 1.00 76.25 272 GLU A N 1
ATOM 2203 C CA . GLU A 1 272 ? 13.864 6.194 26.113 1.00 76.25 272 GLU A CA 1
ATOM 2204 C C . GLU A 1 272 ? 14.810 5.232 25.378 1.00 76.25 272 GLU A C 1
ATOM 2206 O O . GLU A 1 272 ? 15.969 5.556 25.113 1.00 76.25 272 GLU A O 1
ATOM 2211 N N . ASN A 1 273 ? 14.316 4.049 25.005 1.00 76.00 273 ASN A N 1
ATOM 2212 C CA . ASN A 1 273 ? 15.037 3.150 24.108 1.00 76.00 273 ASN A CA 1
ATOM 2213 C C . ASN A 1 273 ? 14.591 3.410 22.664 1.00 76.00 273 ASN A C 1
ATOM 2215 O O . ASN A 1 273 ? 13.497 3.012 22.271 1.00 76.00 273 ASN A O 1
ATOM 2219 N N . ALA A 1 274 ? 15.463 4.025 21.860 1.00 75.88 274 ALA A N 1
ATOM 2220 C CA . ALA A 1 274 ? 15.175 4.407 20.473 1.00 75.88 274 ALA A CA 1
ATOM 2221 C C . ALA A 1 274 ? 14.855 3.229 19.526 1.00 75.88 274 ALA A C 1
ATOM 2223 O O . ALA A 1 274 ? 14.440 3.453 18.391 1.00 75.88 274 ALA A O 1
ATOM 2224 N N . ARG A 1 275 ? 15.065 1.978 19.960 1.00 73.62 275 ARG A N 1
ATOM 2225 C CA . ARG A 1 275 ? 14.762 0.770 19.175 1.00 73.62 275 ARG A CA 1
ATOM 2226 C C . ARG A 1 275 ? 13.381 0.181 19.475 1.00 73.62 275 ARG A C 1
ATOM 2228 O O . ARG A 1 275 ? 12.942 -0.705 18.746 1.00 73.62 275 ARG A O 1
ATOM 2235 N N . VAL A 1 276 ? 12.709 0.633 20.535 1.00 71.94 276 VAL A N 1
ATOM 2236 C CA . VAL A 1 276 ? 11.392 0.121 20.935 1.00 71.94 276 VAL A CA 1
ATOM 2237 C C . VAL A 1 276 ? 10.303 0.878 20.178 1.00 71.94 276 VAL A C 1
ATOM 2239 O O . VAL A 1 276 ? 10.281 2.107 20.161 1.00 71.94 276 VAL A O 1
ATOM 2242 N N . LYS A 1 277 ? 9.396 0.138 19.532 1.00 74.19 277 LYS A N 1
ATOM 2243 C CA . LYS A 1 277 ? 8.222 0.712 18.861 1.00 74.19 277 LYS A CA 1
ATOM 2244 C C . LYS A 1 277 ? 7.212 1.172 19.914 1.00 74.19 277 LYS A C 1
ATOM 2246 O O . LYS A 1 277 ? 7.024 0.498 20.920 1.00 74.19 277 LYS A O 1
ATOM 2251 N N . CYS A 1 278 ? 6.597 2.330 19.689 1.00 75.00 278 CYS A N 1
ATOM 2252 C CA . CYS A 1 278 ? 5.619 2.906 20.606 1.00 75.00 278 CYS A CA 1
ATOM 2253 C C . CYS A 1 278 ? 4.196 2.630 20.112 1.00 75.00 278 CYS A C 1
ATOM 2255 O O . CYS A 1 278 ? 3.875 2.961 18.968 1.00 75.00 278 CYS A O 1
ATOM 2257 N N . ASP A 1 279 ? 3.348 2.087 20.985 1.00 82.38 279 ASP A N 1
ATOM 2258 C CA . ASP A 1 279 ? 1.958 1.778 20.650 1.00 82.38 279 ASP A CA 1
ATOM 2259 C C . ASP A 1 279 ? 1.084 3.003 20.902 1.00 82.38 279 ASP A C 1
ATOM 2261 O O . ASP A 1 279 ? 0.725 3.346 22.034 1.00 82.38 279 ASP A O 1
ATOM 2265 N N . LEU A 1 280 ? 0.771 3.691 19.810 1.00 86.75 280 LEU A N 1
ATOM 2266 C CA . LEU A 1 280 ? 0.004 4.927 19.795 1.00 86.75 280 LEU A CA 1
ATOM 2267 C C . LEU A 1 280 ? -1.281 4.717 18.998 1.00 86.75 280 LEU A C 1
ATOM 2269 O O . LEU A 1 280 ? -1.233 4.115 17.931 1.00 86.75 280 LEU A O 1
ATOM 2273 N N . ALA A 1 281 ? -2.412 5.247 19.467 1.00 90.12 281 ALA A N 1
ATOM 2274 C CA . ALA A 1 281 ? -3.657 5.262 18.700 1.00 90.12 281 ALA A CA 1
ATOM 2275 C C . ALA A 1 281 ? -4.318 6.646 18.697 1.00 90.12 281 ALA A C 1
ATOM 2277 O O . ALA A 1 281 ? -4.575 7.197 19.770 1.00 90.12 281 ALA A O 1
ATOM 2278 N N . PRO A 1 282 ? -4.672 7.199 17.523 1.00 92.44 282 PRO A N 1
ATOM 2279 C CA . PRO A 1 282 ? -5.464 8.417 17.450 1.00 92.44 282 PRO A CA 1
ATOM 2280 C C . PRO A 1 282 ? -6.817 8.267 18.148 1.00 92.44 282 PRO A C 1
ATOM 2282 O O . PRO A 1 282 ? -7.491 7.235 18.049 1.00 92.44 282 PRO A O 1
ATOM 2285 N N . ILE A 1 283 ? -7.228 9.314 18.862 1.00 92.88 283 ILE A N 1
ATOM 2286 C CA . ILE A 1 283 ? -8.448 9.290 19.676 1.00 92.88 283 ILE A CA 1
ATOM 2287 C C . ILE A 1 283 ? -9.728 9.063 18.861 1.00 92.88 283 ILE A C 1
ATOM 2289 O O . ILE A 1 283 ? -10.664 8.436 19.352 1.00 92.88 283 ILE A O 1
ATOM 2293 N N . ASP A 1 284 ? -9.766 9.502 17.605 1.00 93.50 284 ASP A N 1
ATOM 2294 C CA . ASP A 1 284 ? -10.897 9.297 16.700 1.00 93.50 284 ASP A CA 1
ATOM 2295 C C . ASP A 1 284 ? -11.075 7.826 16.304 1.00 93.50 284 ASP A C 1
ATOM 2297 O O . ASP A 1 284 ? -12.204 7.338 16.216 1.00 93.50 284 ASP A O 1
ATOM 2301 N N . TYR A 1 285 ? -9.976 7.081 16.172 1.00 94.50 285 TYR A N 1
ATOM 2302 C CA . TYR A 1 285 ? -10.016 5.628 15.994 1.00 94.50 285 TYR A CA 1
ATOM 2303 C C . TYR A 1 285 ? -10.432 4.922 17.284 1.00 94.50 285 TYR A C 1
ATOM 2305 O O . TYR A 1 285 ? -11.224 3.981 17.239 1.00 94.50 285 TYR A O 1
ATOM 2313 N N . CYS A 1 286 ? -9.960 5.400 18.439 1.00 95.31 286 CYS A N 1
ATOM 2314 C CA . CYS A 1 286 ? -10.384 4.862 19.731 1.00 95.31 286 CYS A CA 1
ATOM 2315 C C . CYS A 1 286 ? -11.891 5.043 19.964 1.00 95.31 286 CYS A C 1
ATOM 2317 O O . CYS A 1 286 ? -12.555 4.118 20.427 1.00 95.31 286 CYS A O 1
ATOM 2319 N N . ALA A 1 287 ? -12.442 6.209 19.613 1.00 96.62 287 ALA A N 1
ATOM 2320 C CA . ALA A 1 287 ? -13.873 6.478 19.705 1.00 96.62 287 ALA A CA 1
ATOM 2321 C C . ALA A 1 287 ? -14.685 5.536 18.801 1.00 96.62 287 ALA A C 1
ATOM 2323 O O . ALA A 1 287 ? -15.662 4.947 19.256 1.00 96.62 287 ALA A O 1
ATOM 2324 N N . ASN A 1 288 ? -14.249 5.324 17.553 1.00 95.94 288 ASN A N 1
ATOM 2325 C CA . ASN A 1 288 ? -14.892 4.357 16.657 1.00 95.94 288 ASN A CA 1
ATOM 2326 C C . ASN A 1 288 ? -14.853 2.934 17.238 1.00 95.94 288 ASN A C 1
ATOM 2328 O O . ASN A 1 288 ? -15.868 2.244 17.228 1.00 95.94 288 ASN A O 1
ATOM 2332 N N . ALA A 1 289 ? -13.707 2.508 17.775 1.00 96.69 289 ALA A N 1
ATOM 2333 C CA . ALA A 1 289 ? -13.545 1.174 18.343 1.00 96.69 289 ALA A CA 1
ATOM 2334 C C . ALA A 1 289 ? -14.479 0.933 19.538 1.00 96.69 289 ALA A C 1
ATOM 2336 O O . ALA A 1 289 ? -15.105 -0.119 19.608 1.00 96.69 289 ALA A O 1
ATOM 2337 N N . VAL A 1 290 ? -14.649 1.915 20.431 1.00 98.19 290 VAL A N 1
ATOM 2338 C CA . VAL A 1 290 ? -15.608 1.826 21.550 1.00 98.19 290 VAL A CA 1
ATOM 2339 C C . VAL A 1 290 ? -17.042 1.626 21.050 1.00 98.19 290 VAL A C 1
ATOM 2341 O O . VAL A 1 290 ? -17.771 0.806 21.608 1.00 98.19 290 VAL A O 1
ATOM 2344 N N . LEU A 1 291 ? -17.447 2.337 19.992 1.00 98.12 291 LEU A N 1
ATOM 2345 C CA . LEU A 1 291 ? -18.779 2.172 19.402 1.00 98.12 291 LEU A CA 1
ATOM 2346 C C . LEU A 1 291 ? -18.943 0.782 18.761 1.00 98.12 291 LEU A C 1
ATOM 2348 O O . LEU A 1 291 ? -19.961 0.118 18.937 1.00 98.12 291 LEU A O 1
ATOM 2352 N N . ILE A 1 292 ? -17.910 0.290 18.077 1.00 97.19 292 ILE A N 1
ATOM 2353 C CA . ILE A 1 292 ? -17.902 -1.066 17.509 1.00 97.19 292 ILE A CA 1
ATOM 2354 C C . ILE A 1 292 ? -17.992 -2.127 18.615 1.00 97.19 292 ILE A C 1
ATOM 2356 O O . ILE A 1 292 ? -18.764 -3.069 18.477 1.00 97.19 292 ILE A O 1
ATOM 2360 N N . CYS A 1 293 ? -17.285 -1.953 19.737 1.00 97.50 293 CYS A N 1
ATOM 2361 C CA . CYS A 1 293 ? -17.354 -2.874 20.877 1.00 97.50 293 CYS A CA 1
ATOM 2362 C C . CYS A 1 293 ? -18.778 -2.985 21.445 1.00 97.50 293 CYS A C 1
ATOM 2364 O O . CYS A 1 293 ? -19.201 -4.077 21.821 1.00 97.50 293 CYS A O 1
ATOM 2366 N N . ALA A 1 294 ? -19.517 -1.869 21.510 1.00 97.81 294 ALA A N 1
ATOM 2367 C CA . ALA A 1 294 ? -20.907 -1.865 21.966 1.00 97.81 294 ALA A CA 1
ATOM 2368 C C . ALA A 1 294 ? -21.832 -2.620 20.999 1.00 97.81 294 ALA A C 1
ATOM 2370 O O . ALA A 1 294 ? -22.685 -3.384 21.443 1.00 97.81 294 ALA A O 1
ATOM 2371 N N . PHE A 1 295 ? -21.650 -2.426 19.691 1.00 96.81 295 PHE A N 1
ATOM 2372 C CA . PHE A 1 295 ? -22.403 -3.157 18.673 1.00 96.81 295 PHE A CA 1
ATOM 2373 C C . PHE A 1 295 ? -22.108 -4.663 18.722 1.00 96.81 295 PHE A C 1
ATOM 2375 O O . PHE A 1 295 ? -23.030 -5.473 18.776 1.00 96.81 295 PHE A O 1
ATOM 2382 N N . ASP A 1 296 ? -20.830 -5.045 18.770 1.00 94.75 296 ASP A N 1
ATOM 2383 C CA . ASP A 1 296 ? -20.422 -6.450 18.727 1.00 94.75 296 ASP A CA 1
ATOM 2384 C C . ASP A 1 296 ? -20.900 -7.238 19.956 1.00 94.75 296 ASP A C 1
ATOM 2386 O O . ASP A 1 296 ? -21.411 -8.349 19.817 1.00 94.75 296 ASP A O 1
ATOM 2390 N N . VAL A 1 297 ? -20.820 -6.659 21.164 1.00 93.31 297 VAL A N 1
ATOM 2391 C CA . VAL A 1 297 ? -21.330 -7.340 22.367 1.00 93.31 297 VAL A CA 1
ATOM 2392 C C . VAL A 1 297 ? -22.848 -7.525 22.325 1.00 93.31 297 VAL A C 1
ATOM 2394 O O . VAL A 1 297 ? -23.338 -8.571 22.754 1.00 93.31 297 VAL A O 1
ATOM 2397 N N . ALA A 1 298 ? -23.585 -6.554 21.775 1.00 93.19 298 ALA A N 1
ATOM 2398 C CA . ALA A 1 298 ? -25.029 -6.660 21.606 1.00 93.19 298 ALA A CA 1
ATOM 2399 C C . ALA A 1 298 ? -25.392 -7.768 20.602 1.00 93.19 298 ALA A C 1
ATOM 2401 O O . ALA A 1 298 ? -26.261 -8.591 20.889 1.00 93.19 298 ALA A O 1
ATOM 2402 N N . GLU A 1 299 ? -24.692 -7.847 19.466 1.00 91.00 299 GLU A N 1
ATOM 2403 C CA . GLU A 1 299 ? -24.902 -8.900 18.463 1.00 91.00 299 GLU A CA 1
ATOM 2404 C C . GLU A 1 299 ? -24.536 -10.289 18.998 1.00 91.00 299 GLU A C 1
ATOM 2406 O O . GLU A 1 299 ? -25.324 -11.227 18.869 1.00 91.00 299 GLU A O 1
ATOM 2411 N N . LYS A 1 300 ? -23.387 -10.438 19.668 1.00 85.62 300 LYS A N 1
ATOM 2412 C CA . LYS A 1 300 ? -22.977 -11.722 20.260 1.00 85.62 300 LYS A CA 1
ATOM 2413 C C . LYS A 1 300 ? -24.010 -12.235 21.266 1.00 85.62 300 LYS A C 1
ATOM 2415 O O . LYS A 1 300 ? -24.385 -13.405 21.210 1.00 85.62 300 LYS A O 1
ATOM 2420 N N . ARG A 1 301 ? -24.537 -11.354 22.123 1.00 81.81 301 ARG A N 1
ATOM 2421 C CA . ARG A 1 301 ? -25.603 -11.680 23.088 1.00 81.81 301 ARG A CA 1
ATOM 2422 C C . ARG A 1 301 ? -26.934 -12.066 22.438 1.00 81.81 301 ARG A C 1
ATOM 2424 O O . ARG A 1 301 ? -27.694 -12.803 23.057 1.00 81.81 301 ARG A O 1
ATOM 2431 N N . ARG A 1 302 ? -27.234 -11.596 21.220 1.00 79.88 302 ARG A N 1
ATOM 2432 C CA . ARG A 1 302 ? -28.425 -12.044 20.468 1.00 79.88 302 ARG A CA 1
ATOM 2433 C C . ARG A 1 302 ? -28.298 -13.497 20.006 1.00 79.88 302 ARG A C 1
ATOM 2435 O O . ARG A 1 302 ? -29.314 -14.168 19.867 1.00 79.88 302 ARG A O 1
ATOM 2442 N N . VAL A 1 303 ? -27.073 -13.967 19.762 1.00 76.88 303 VAL A N 1
ATOM 2443 C CA . VAL A 1 303 ? -26.796 -15.306 19.217 1.00 76.88 303 VAL A CA 1
ATOM 2444 C C . VAL A 1 303 ? -26.529 -16.343 20.313 1.00 76.88 303 VAL A C 1
ATOM 2446 O O . VAL A 1 303 ? -26.890 -17.504 20.142 1.00 76.88 303 VAL A O 1
ATOM 2449 N N . SER A 1 304 ? -25.915 -15.955 21.436 1.00 72.25 304 SER A N 1
ATOM 2450 C CA . SER A 1 304 ? -25.593 -16.871 22.539 1.00 72.25 304 SER A CA 1
ATOM 2451 C C . SER A 1 304 ? -25.815 -16.229 23.911 1.00 72.25 304 SER A C 1
ATOM 2453 O O . SER A 1 304 ? -25.490 -15.062 24.125 1.00 72.25 304 SER A O 1
ATOM 2455 N N . SER A 1 305 ? -26.350 -17.005 24.858 1.00 64.06 305 SER A N 1
ATOM 2456 C CA . SER A 1 305 ? -26.531 -16.595 26.257 1.00 64.06 305 SER A CA 1
ATOM 2457 C C . SER A 1 305 ? -25.287 -16.809 27.126 1.00 64.06 305 SER A C 1
ATOM 2459 O O . SER A 1 305 ? -25.140 -16.120 28.134 1.00 64.06 305 SER A O 1
ATOM 2461 N N . ASP A 1 306 ? -24.378 -17.704 26.723 1.00 58.03 306 ASP A N 1
ATOM 2462 C CA . ASP A 1 306 ? -23.312 -18.258 27.579 1.00 58.03 306 ASP A CA 1
ATOM 2463 C C . ASP A 1 306 ? -21.930 -17.662 27.261 1.00 58.03 306 ASP A C 1
ATOM 2465 O O . ASP A 1 306 ? -20.915 -18.356 27.162 1.00 58.03 306 ASP A O 1
ATOM 2469 N N . LEU A 1 307 ? -21.874 -16.351 27.040 1.00 63.66 307 LEU A N 1
ATOM 2470 C CA . LEU A 1 307 ? -20.655 -15.686 26.587 1.00 63.66 307 LEU A CA 1
ATOM 2471 C C . LEU A 1 307 ? -19.787 -15.188 27.746 1.00 63.66 307 LEU A C 1
ATOM 2473 O O . LEU A 1 307 ? -20.235 -14.453 28.626 1.00 63.66 307 LEU A O 1
ATOM 2477 N N . CYS A 1 308 ? -18.499 -15.530 27.676 1.00 79.31 308 CYS A N 1
ATOM 2478 C CA . CYS A 1 308 ? -17.435 -14.835 28.397 1.00 79.31 308 CYS A CA 1
ATOM 2479 C C . CYS A 1 308 ? -17.414 -13.344 28.009 1.00 79.31 308 CYS A C 1
ATOM 2481 O O . CYS A 1 308 ? -17.804 -12.992 26.895 1.00 79.31 308 CYS A O 1
ATOM 2483 N N . VAL A 1 309 ? -16.939 -12.472 28.906 1.00 91.31 309 VAL A N 1
ATOM 2484 C CA . VAL A 1 309 ? -16.801 -11.031 28.640 1.00 91.31 309 VAL A CA 1
ATOM 2485 C C . VAL A 1 309 ? -15.818 -10.823 27.485 1.00 91.31 309 VAL A C 1
ATOM 2487 O O . VAL A 1 309 ? -14.628 -11.082 27.672 1.00 91.31 309 VAL A O 1
ATOM 2490 N N . PRO A 1 310 ? -16.255 -10.349 26.303 1.00 93.62 310 PRO A N 1
ATOM 2491 C CA . PRO A 1 310 ? -15.331 -10.061 25.222 1.00 93.62 310 PRO A CA 1
ATOM 2492 C C . PRO A 1 310 ? -14.377 -8.929 25.609 1.00 93.62 310 PRO A C 1
ATOM 2494 O O . PRO A 1 310 ? -14.782 -7.880 26.128 1.00 93.62 310 PRO A O 1
ATOM 2497 N N . VAL A 1 311 ? -13.099 -9.150 25.321 1.00 95.56 311 VAL A N 1
ATOM 2498 C CA . VAL A 1 311 ? -12.015 -8.195 25.533 1.00 95.56 311 VAL A CA 1
ATOM 2499 C C . VAL A 1 311 ? -11.456 -7.807 24.173 1.00 95.56 311 VAL A C 1
ATOM 2501 O O . VAL A 1 311 ? -11.197 -8.679 23.360 1.00 95.56 311 VAL A O 1
ATOM 2504 N N . TYR A 1 312 ? -11.251 -6.517 23.932 1.00 95.75 312 TYR A N 1
ATOM 2505 C CA . TYR A 1 312 ? -10.741 -6.000 22.664 1.00 95.75 312 TYR A CA 1
ATOM 2506 C C . TYR A 1 312 ? -9.424 -5.280 22.905 1.00 95.75 312 TYR A C 1
ATOM 2508 O O . TYR A 1 312 ? -9.397 -4.236 23.568 1.00 95.75 312 TYR A O 1
ATOM 2516 N N . ASN A 1 313 ? -8.334 -5.818 22.365 1.00 92.38 313 ASN A N 1
ATOM 2517 C CA . ASN A 1 313 ? -7.030 -5.170 22.413 1.00 92.38 313 ASN A CA 1
ATOM 2518 C C . ASN A 1 313 ? -6.907 -4.228 21.212 1.00 92.38 313 ASN A C 1
ATOM 2520 O O . ASN A 1 313 ? -6.764 -4.666 20.074 1.00 92.38 313 ASN A O 1
ATOM 2524 N N . HIS A 1 314 ? -6.936 -2.916 21.448 1.00 88.75 314 HIS A N 1
ATOM 2525 C CA . HIS A 1 314 ? -6.660 -1.957 20.387 1.00 88.75 314 HIS A CA 1
ATOM 2526 C C . HIS A 1 314 ? -5.169 -1.677 20.371 1.00 88.75 314 HIS A C 1
ATOM 2528 O O . HIS A 1 314 ? -4.621 -1.014 21.247 1.00 88.75 314 HIS A O 1
ATOM 2534 N N . HIS A 1 315 ? -4.517 -2.188 19.343 1.00 73.81 315 HIS A N 1
ATOM 2535 C CA . HIS A 1 315 ? -3.109 -1.972 19.104 1.00 73.81 315 HIS A CA 1
ATOM 2536 C C . HIS A 1 315 ? -2.950 -1.479 17.668 1.00 73.81 315 HIS A C 1
ATOM 2538 O O . HIS A 1 315 ? -3.415 -2.138 16.738 1.00 73.81 315 HIS A O 1
ATOM 2544 N N . ILE A 1 316 ? -2.312 -0.319 17.468 1.00 56.50 316 ILE A N 1
ATOM 2545 C CA . ILE A 1 316 ? -1.860 0.057 16.125 1.00 56.50 316 ILE A CA 1
ATOM 2546 C C . ILE A 1 316 ? -0.566 -0.675 15.894 1.00 56.50 316 ILE A C 1
ATOM 2548 O O . ILE A 1 316 ? 0.534 -0.194 16.149 1.00 56.50 316 ILE A O 1
ATOM 2552 N N . THR A 1 317 ? -0.700 -1.875 15.378 1.00 45.94 317 THR A N 1
ATOM 2553 C CA . THR A 1 317 ? 0.416 -2.466 14.696 1.00 45.94 317 THR A CA 1
ATOM 2554 C C . THR A 1 317 ? 0.546 -1.717 13.368 1.00 45.94 317 THR A C 1
ATOM 2556 O O . THR A 1 317 ? -0.322 -1.803 12.503 1.00 45.94 317 THR A O 1
ATOM 2559 N N . VAL A 1 318 ? 1.689 -1.062 13.125 1.00 38.53 318 VAL A N 1
ATOM 2560 C CA . VAL A 1 318 ? 2.255 -1.057 11.760 1.00 38.53 318 VAL A CA 1
ATOM 2561 C C . VAL A 1 318 ? 2.787 -2.471 11.499 1.00 38.53 318 VAL A C 1
ATOM 2563 O O . VAL A 1 318 ? 3.968 -2.719 11.284 1.00 38.53 318 VAL A O 1
ATOM 2566 N N . THR A 1 319 ? 1.894 -3.437 11.629 1.00 33.56 319 THR A N 1
ATOM 2567 C CA . THR A 1 319 ? 1.946 -4.725 10.986 1.00 33.56 319 THR A CA 1
ATOM 2568 C C . THR A 1 319 ? 0.637 -4.688 10.209 1.00 33.56 319 THR A C 1
ATOM 2570 O O . THR A 1 319 ? -0.428 -4.435 10.757 1.00 33.56 319 THR A O 1
ATOM 2573 N N . MET A 1 320 ? 0.666 -4.792 8.885 1.00 36.88 320 MET A N 1
ATOM 2574 C CA . MET A 1 320 ? 0.636 -6.144 8.341 1.00 36.88 320 MET A CA 1
ATOM 2575 C C . MET A 1 320 ? -0.276 -6.981 9.222 1.00 36.88 320 MET A C 1
ATOM 2577 O O . MET A 1 320 ? 0.205 -7.733 10.071 1.00 36.88 320 MET A O 1
ATOM 2581 N N . SER A 1 321 ? -1.580 -6.718 9.170 1.00 31.86 321 SER A N 1
ATOM 2582 C CA . SER A 1 321 ? -2.508 -7.670 9.743 1.00 31.86 321 SER A CA 1
ATOM 2583 C C . SER A 1 321 ? -2.128 -9.008 9.121 1.00 31.86 321 SER A C 1
ATOM 2585 O O . SER A 1 321 ? -2.038 -9.123 7.897 1.00 31.86 321 SER A O 1
ATOM 2587 N N . ASN A 1 322 ? -1.839 -9.995 9.967 1.00 33.78 322 ASN A N 1
ATOM 2588 C CA . ASN A 1 322 ? -1.833 -11.394 9.577 1.00 33.78 322 ASN A CA 1
ATOM 2589 C C . ASN A 1 322 ? -3.268 -11.748 9.168 1.00 33.78 322 ASN A C 1
ATOM 2591 O O . ASN A 1 322 ? -3.993 -12.433 9.878 1.00 33.78 322 ASN A O 1
ATOM 2595 N N . CYS A 1 323 ? -3.698 -11.238 8.017 1.00 35.94 323 CYS A N 1
ATOM 2596 C CA . CYS A 1 323 ? -4.625 -11.954 7.185 1.00 35.94 323 CYS A CA 1
ATOM 2597 C C . CYS A 1 323 ? -3.810 -13.160 6.715 1.00 35.94 323 CYS A C 1
ATOM 2599 O O . CYS A 1 323 ? -2.853 -13.029 5.952 1.00 35.94 323 CYS A O 1
ATOM 2601 N N . SER A 1 324 ? -4.127 -14.334 7.253 1.00 44.31 324 SER A N 1
ATOM 2602 C CA . SER A 1 324 ? -3.613 -15.613 6.756 1.00 44.31 324 SER A CA 1
ATOM 2603 C C . SER A 1 324 ? -3.942 -15.828 5.270 1.00 44.31 324 SER A C 1
ATOM 2605 O O . SER A 1 324 ? -3.397 -16.732 4.637 1.00 44.31 324 SER A O 1
ATOM 2607 N N . GLU A 1 325 ? -4.798 -14.985 4.695 1.00 56.84 325 GLU A N 1
ATOM 2608 C CA . GLU A 1 325 ? -5.124 -14.950 3.283 1.00 56.84 325 GLU A CA 1
ATOM 2609 C C . GLU A 1 325 ? -4.073 -14.151 2.508 1.00 56.84 325 GLU A C 1
ATOM 2611 O O . GLU A 1 325 ? -3.884 -12.950 2.696 1.00 56.84 325 GLU A O 1
ATOM 2616 N N . SER A 1 326 ? -3.369 -14.838 1.610 1.00 68.81 326 SER A N 1
ATOM 2617 C CA . SER A 1 326 ? -2.508 -14.211 0.610 1.00 68.81 326 SER A CA 1
ATOM 2618 C C . SER A 1 326 ? -3.361 -13.468 -0.425 1.00 68.81 326 SER A C 1
ATOM 2620 O O . SER A 1 326 ? -3.687 -14.024 -1.470 1.00 68.81 326 SER A O 1
ATOM 2622 N N . ARG A 1 327 ? -3.755 -12.227 -0.126 1.00 85.00 327 ARG A N 1
ATOM 2623 C CA . ARG A 1 327 ? -4.759 -11.468 -0.890 1.00 85.00 327 ARG A CA 1
ATOM 2624 C C . ARG A 1 327 ? -4.363 -11.218 -2.344 1.00 85.00 327 ARG A C 1
ATOM 2626 O O . ARG A 1 327 ? -5.201 -11.339 -3.232 1.00 85.00 327 ARG A O 1
ATOM 2633 N N . VAL A 1 328 ? -3.093 -10.908 -2.605 1.00 90.50 328 VAL A N 1
ATOM 2634 C CA . VAL A 1 328 ? -2.596 -10.697 -3.971 1.00 90.50 328 VAL A CA 1
ATOM 2635 C C . VAL A 1 328 ? -2.524 -12.021 -4.720 1.00 90.50 328 VAL A C 1
ATOM 2637 O O . VAL A 1 328 ? -2.930 -12.091 -5.876 1.00 90.50 328 VAL A O 1
ATOM 2640 N N . LEU A 1 329 ? -2.039 -13.088 -4.081 1.00 91.69 329 LEU A N 1
ATOM 2641 C CA . LEU A 1 329 ? -2.004 -14.412 -4.708 1.00 91.69 329 LEU A CA 1
ATOM 2642 C C . LEU A 1 329 ? -3.412 -14.926 -5.017 1.00 91.69 329 LEU A C 1
ATOM 2644 O O . LEU A 1 329 ? -3.606 -15.505 -6.080 1.00 91.69 329 LEU A O 1
ATOM 2648 N N . GLU A 1 330 ? -4.379 -14.712 -4.123 1.00 90.88 330 GLU A N 1
ATOM 2649 C CA . GLU A 1 330 ? -5.775 -15.097 -4.342 1.00 90.88 330 GLU A CA 1
ATOM 2650 C C . GLU A 1 330 ? -6.440 -14.255 -5.436 1.00 90.88 330 GLU A C 1
ATOM 2652 O O . GLU A 1 330 ? -7.138 -14.822 -6.268 1.00 90.88 330 GLU A O 1
ATOM 2657 N N . PHE A 1 331 ? -6.141 -12.956 -5.537 1.00 93.69 331 PHE A N 1
ATOM 2658 C CA . PHE A 1 331 ? -6.612 -12.114 -6.646 1.00 93.69 331 PHE A CA 1
ATOM 2659 C C . PHE A 1 331 ? -6.184 -12.640 -8.027 1.00 93.69 331 PHE A C 1
ATOM 2661 O O . PHE A 1 331 ? -6.956 -12.608 -8.981 1.00 93.69 331 PHE A O 1
ATOM 2668 N N . TYR A 1 332 ? -4.962 -13.167 -8.155 1.00 96.19 332 TYR A N 1
ATOM 2669 C CA . TYR A 1 332 ? -4.513 -13.779 -9.411 1.00 96.19 332 TYR A CA 1
ATOM 2670 C C . TYR A 1 332 ? -4.880 -15.267 -9.546 1.00 96.19 332 TYR A C 1
ATOM 2672 O O . TYR A 1 332 ? -4.757 -15.840 -10.635 1.00 96.19 332 TYR A O 1
ATOM 2680 N N . ARG A 1 333 ? -5.319 -15.932 -8.475 1.00 95.31 333 ARG A N 1
ATOM 2681 C CA . ARG A 1 333 ? -5.610 -17.364 -8.516 1.00 95.31 333 ARG A CA 1
ATOM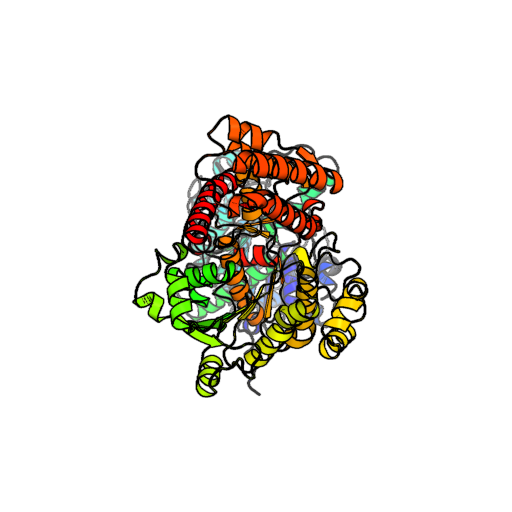 2682 C C . ARG A 1 333 ? -6.834 -17.614 -9.386 1.00 95.31 333 ARG A C 1
ATOM 2684 O O . ARG A 1 333 ? -7.919 -17.119 -9.126 1.00 95.31 333 ARG A O 1
ATOM 2691 N N . GLY A 1 334 ? -6.673 -18.465 -10.397 1.00 96.56 334 GLY A N 1
ATOM 2692 C CA . GLY A 1 334 ? -7.779 -18.824 -11.285 1.00 96.56 334 GLY A CA 1
ATOM 2693 C C . GLY A 1 334 ? -8.215 -17.714 -12.249 1.00 96.56 334 GLY A C 1
ATOM 2694 O O . GLY A 1 334 ? -9.107 -17.968 -13.058 1.00 96.56 334 GLY A O 1
ATOM 2695 N N . SER A 1 335 ? -7.560 -16.550 -12.236 1.00 97.75 335 SER A N 1
ATOM 2696 C CA . SER A 1 335 ? -7.873 -15.461 -13.158 1.00 97.75 335 SER A CA 1
ATOM 2697 C C . SER A 1 335 ? -7.320 -15.716 -14.561 1.00 97.75 335 SER A C 1
ATOM 2699 O O . SER A 1 335 ? -6.419 -16.546 -14.777 1.00 97.75 335 SER A O 1
ATOM 2701 N N . THR A 1 336 ? -7.884 -15.003 -15.536 1.00 98.62 336 THR A N 1
ATOM 2702 C CA . THR A 1 336 ? -7.425 -15.015 -16.931 1.00 98.62 336 THR A CA 1
ATOM 2703 C C . THR A 1 336 ? -6.711 -13.710 -17.259 1.00 98.62 336 THR A C 1
ATOM 2705 O O . THR A 1 336 ? -7.307 -12.630 -17.210 1.00 98.62 336 THR A O 1
ATOM 2708 N N . VAL A 1 337 ? -5.429 -13.813 -17.619 1.00 98.69 337 VAL A N 1
ATOM 2709 C CA . VAL A 1 337 ? -4.541 -12.660 -17.814 1.00 98.69 337 VAL A CA 1
ATOM 2710 C C . VAL A 1 337 ? -4.217 -12.470 -19.293 1.00 98.69 337 VAL A C 1
ATOM 2712 O O . VAL A 1 337 ? -3.797 -13.407 -19.966 1.00 98.69 337 VAL A O 1
ATOM 2715 N N . LEU A 1 338 ? -4.352 -11.246 -19.800 1.00 98.56 338 LEU A N 1
ATOM 2716 C CA . LEU A 1 338 ? -3.823 -10.832 -21.099 1.00 98.56 338 LEU A CA 1
ATOM 2717 C C . LEU A 1 338 ? -2.492 -10.105 -20.891 1.00 98.56 338 LEU A C 1
ATOM 2719 O O . LEU A 1 338 ? -2.448 -9.033 -20.285 1.00 98.56 338 LEU A O 1
ATOM 2723 N N . LEU A 1 339 ? -1.406 -10.666 -21.419 1.00 98.31 339 LEU A N 1
ATOM 2724 C CA . LEU A 1 339 ? -0.072 -10.078 -21.340 1.00 98.31 339 LEU A CA 1
ATOM 2725 C C . LEU A 1 339 ? 0.342 -9.510 -22.700 1.00 98.31 339 LEU A C 1
ATOM 2727 O O . LEU A 1 339 ? 0.717 -10.237 -23.625 1.00 98.31 339 LEU A O 1
ATOM 2731 N N . ALA A 1 340 ? 0.327 -8.183 -22.800 1.00 96.06 340 ALA A N 1
ATOM 2732 C CA . ALA A 1 340 ? 0.804 -7.458 -23.965 1.00 96.06 340 ALA A CA 1
ATOM 2733 C C . ALA A 1 340 ? 2.272 -7.058 -23.760 1.00 96.06 340 ALA A C 1
ATOM 2735 O O . ALA A 1 340 ? 2.614 -6.330 -22.828 1.00 96.06 340 ALA A O 1
ATOM 2736 N N . GLY A 1 341 ? 3.156 -7.511 -24.655 1.00 92.19 341 GLY A N 1
ATOM 2737 C CA . GLY A 1 341 ? 4.597 -7.248 -24.548 1.00 92.19 341 GLY A CA 1
ATOM 2738 C C . GLY A 1 341 ? 5.369 -8.300 -23.754 1.00 92.19 341 GLY A C 1
ATOM 2739 O O . GLY A 1 341 ? 6.503 -8.046 -23.356 1.00 92.19 341 GLY A O 1
ATOM 2740 N N . GLY A 1 342 ? 4.805 -9.500 -23.585 1.00 90.44 342 GLY A N 1
ATOM 2741 C CA . GLY A 1 342 ? 5.455 -10.615 -22.885 1.00 90.44 342 GLY A CA 1
ATOM 2742 C C . GLY A 1 342 ? 6.721 -11.166 -23.557 1.00 90.44 342 GLY A C 1
ATOM 2743 O O . GLY A 1 342 ? 7.417 -11.981 -22.968 1.00 90.44 342 GLY A O 1
ATOM 2744 N N . THR A 1 343 ? 7.068 -10.703 -24.765 1.00 89.06 343 THR A N 1
ATOM 2745 C CA . THR A 1 343 ? 8.346 -11.040 -25.417 1.00 89.06 343 THR A CA 1
ATOM 2746 C C . THR A 1 343 ? 9.496 -10.100 -25.038 1.00 89.06 343 THR A C 1
ATOM 2748 O O . THR A 1 343 ? 10.618 -10.326 -25.485 1.00 89.06 343 THR A O 1
ATOM 2751 N N . GLY A 1 344 ? 9.217 -8.995 -24.337 1.00 90.25 344 GLY A N 1
ATOM 2752 C CA . GLY A 1 344 ? 10.222 -8.025 -23.888 1.00 90.25 344 GLY A CA 1
ATOM 2753 C C . GLY A 1 344 ? 10.729 -8.320 -22.477 1.00 90.25 344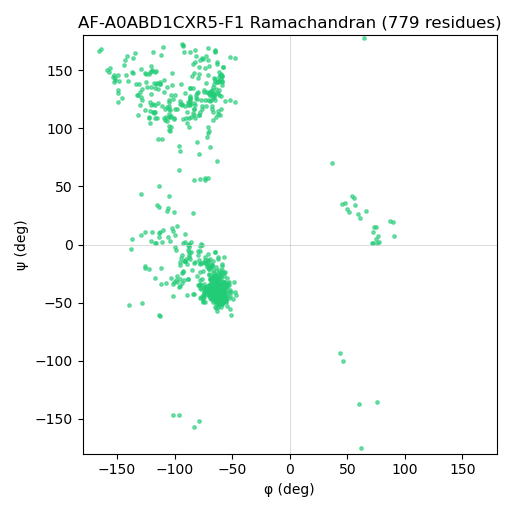 GLY A C 1
ATOM 2754 O O . GLY A 1 344 ? 10.144 -9.136 -21.777 1.00 90.25 344 GLY A O 1
ATOM 2755 N N . PHE A 1 345 ? 11.772 -7.607 -22.047 1.00 91.06 345 PHE A N 1
ATOM 2756 C CA . PHE A 1 345 ? 12.488 -7.858 -20.790 1.00 91.06 345 PHE A CA 1
ATOM 2757 C C . PHE A 1 345 ? 11.569 -7.969 -19.555 1.00 91.06 345 PHE A C 1
ATOM 2759 O O . PHE A 1 345 ? 11.471 -9.035 -18.957 1.00 91.06 345 PHE A O 1
ATOM 2766 N N . LEU A 1 346 ? 10.805 -6.917 -19.227 1.00 94.44 346 LEU A N 1
ATOM 2767 C CA . LEU A 1 346 ? 9.833 -6.947 -18.118 1.00 94.44 346 LEU A CA 1
ATOM 2768 C C . LEU A 1 346 ? 8.703 -7.966 -18.347 1.00 94.44 346 LEU A C 1
ATOM 2770 O O . LEU A 1 346 ? 8.245 -8.618 -17.413 1.00 94.44 346 LEU A O 1
ATOM 2774 N N . GLY A 1 347 ? 8.256 -8.105 -19.596 1.00 95.25 347 GLY A N 1
ATOM 2775 C CA . GLY A 1 347 ? 7.159 -8.994 -19.963 1.00 95.25 347 GLY A CA 1
ATOM 2776 C C . GLY A 1 347 ? 7.494 -10.474 -19.771 1.00 95.25 347 GLY A C 1
ATOM 2777 O O . GLY A 1 347 ? 6.656 -11.219 -19.272 1.00 95.25 347 GLY A O 1
ATOM 2778 N N . LYS A 1 348 ? 8.719 -10.899 -20.101 1.00 95.06 348 LYS A N 1
ATOM 2779 C CA . LYS A 1 348 ? 9.187 -12.268 -19.850 1.00 95.06 348 LYS A CA 1
ATOM 2780 C C . LYS A 1 348 ? 9.241 -12.567 -18.354 1.00 95.06 348 LYS A C 1
ATOM 2782 O O . LYS A 1 348 ? 8.774 -13.622 -17.937 1.00 95.06 348 LYS A O 1
ATOM 2787 N N . THR A 1 349 ? 9.740 -11.627 -17.550 1.00 95.69 349 THR A N 1
ATOM 2788 C CA . THR A 1 349 ? 9.779 -11.766 -16.086 1.00 95.69 349 THR A CA 1
ATOM 2789 C C . THR A 1 349 ? 8.374 -11.862 -15.491 1.00 95.69 349 THR A C 1
ATOM 2791 O O . THR A 1 349 ? 8.131 -12.699 -14.628 1.00 95.69 349 THR A O 1
ATOM 2794 N N . LEU A 1 350 ? 7.416 -11.071 -15.991 1.00 97.06 350 LEU A N 1
ATOM 2795 C CA . LEU A 1 350 ? 6.004 -11.194 -15.610 1.00 97.06 350 LEU A CA 1
ATOM 2796 C C . LEU A 1 350 ? 5.412 -12.551 -16.002 1.00 97.06 350 LEU A C 1
ATOM 2798 O O . LEU A 1 350 ? 4.728 -13.166 -15.188 1.00 97.06 350 LEU A O 1
ATOM 2802 N N . LEU A 1 351 ? 5.685 -13.032 -17.220 1.00 96.88 351 LEU A N 1
ATOM 2803 C CA . LEU A 1 351 ? 5.221 -14.340 -17.685 1.00 96.88 351 LEU A CA 1
ATOM 2804 C C . LEU A 1 351 ? 5.751 -15.470 -16.792 1.00 96.88 351 LEU A C 1
ATOM 2806 O O . LEU A 1 351 ? 4.971 -16.312 -16.353 1.00 96.88 351 LEU A O 1
ATOM 2810 N N . GLU A 1 352 ? 7.050 -15.464 -16.476 1.00 95.75 352 GLU A N 1
ATOM 2811 C CA . GLU A 1 352 ? 7.661 -16.418 -15.540 1.00 95.75 352 GLU A CA 1
ATOM 2812 C C . GLU A 1 352 ? 6.964 -16.373 -14.176 1.00 95.75 352 GLU A C 1
ATOM 2814 O O . GLU A 1 352 ? 6.554 -17.413 -13.655 1.00 95.75 352 GLU A O 1
ATOM 2819 N N . LYS A 1 353 ? 6.742 -15.167 -13.637 1.00 95.44 353 LYS A N 1
ATOM 2820 C CA . LYS A 1 353 ? 6.128 -14.976 -12.320 1.00 95.44 353 LYS A CA 1
ATOM 2821 C C . LYS A 1 353 ? 4.683 -15.472 -12.260 1.00 95.44 353 LYS A C 1
ATOM 2823 O O . LYS A 1 353 ? 4.299 -16.137 -11.293 1.00 95.44 353 LYS A O 1
ATOM 2828 N N . LEU A 1 354 ? 3.896 -15.185 -13.301 1.00 96.69 354 LEU A N 1
ATOM 2829 C CA . LEU A 1 354 ? 2.513 -15.648 -13.448 1.00 96.69 354 LEU A CA 1
ATOM 2830 C C . LEU A 1 354 ? 2.436 -17.180 -13.438 1.00 96.69 354 LEU A C 1
ATOM 2832 O O . LEU A 1 354 ? 1.590 -17.753 -12.747 1.00 96.69 354 LEU A O 1
ATOM 2836 N N . LEU A 1 355 ? 3.349 -17.841 -14.157 1.00 95.31 355 LEU A N 1
ATOM 2837 C CA . LEU A 1 355 ? 3.418 -19.301 -14.235 1.00 95.31 355 LEU A CA 1
ATOM 2838 C C . LEU A 1 355 ? 3.875 -19.931 -12.917 1.00 95.31 355 LEU A C 1
ATOM 2840 O O . LEU A 1 355 ? 3.288 -20.919 -12.475 1.00 95.31 355 LEU A O 1
ATOM 2844 N N . ARG A 1 356 ? 4.906 -19.365 -12.279 1.00 93.00 356 ARG A N 1
ATOM 2845 C CA . ARG A 1 356 ? 5.529 -19.949 -11.086 1.00 93.00 356 ARG A CA 1
ATOM 2846 C C . ARG A 1 356 ? 4.682 -19.802 -9.827 1.00 93.00 356 ARG A C 1
ATOM 2848 O O . ARG A 1 356 ? 4.582 -20.750 -9.051 1.00 93.00 356 ARG A O 1
ATOM 2855 N N . CYS A 1 357 ? 4.123 -18.614 -9.593 1.00 90.31 357 CYS A N 1
ATOM 2856 C CA . CYS A 1 357 ? 3.640 -18.231 -8.261 1.00 90.31 357 CYS A CA 1
ATOM 2857 C C . CYS A 1 357 ? 2.133 -17.985 -8.181 1.00 90.31 357 CYS A C 1
ATOM 2859 O O . CYS A 1 357 ? 1.555 -18.180 -7.114 1.00 90.31 357 CYS A O 1
ATOM 2861 N N . LEU A 1 358 ? 1.495 -17.559 -9.273 1.00 91.44 358 LEU A N 1
ATOM 2862 C CA . LEU A 1 358 ? 0.167 -16.938 -9.197 1.00 91.44 358 LEU A CA 1
ATOM 2863 C C . LEU A 1 358 ? -1.005 -17.872 -9.506 1.00 91.44 358 LEU A C 1
ATOM 2865 O O . LEU A 1 358 ? -2.152 -17.478 -9.350 1.00 91.44 358 LEU A O 1
ATOM 2869 N N . LYS A 1 359 ? -0.743 -19.122 -9.914 1.00 91.88 359 LYS A N 1
ATOM 2870 C CA . LYS A 1 359 ? -1.784 -20.138 -10.181 1.00 91.88 359 LYS A CA 1
ATOM 2871 C C . LYS A 1 359 ? -2.940 -19.619 -11.058 1.00 91.88 359 LYS A C 1
ATOM 2873 O O . LYS A 1 359 ? -4.084 -20.041 -10.892 1.00 91.88 359 LYS A O 1
ATOM 2878 N N . VAL A 1 360 ? -2.627 -18.758 -12.022 1.00 97.12 360 VAL A N 1
ATOM 2879 C CA . VAL A 1 360 ? -3.589 -18.265 -13.015 1.00 97.12 360 VAL A CA 1
ATOM 2880 C C . VAL A 1 360 ? -4.203 -19.427 -13.796 1.00 97.12 360 VAL A C 1
ATOM 2882 O O . VAL A 1 360 ? -3.583 -20.494 -13.940 1.00 97.12 360 VAL A O 1
ATOM 2885 N N . LYS A 1 361 ? -5.425 -19.230 -14.293 1.00 97.19 361 LYS A N 1
ATOM 2886 C CA . LYS A 1 361 ? -6.135 -20.220 -15.111 1.00 97.19 361 LYS A CA 1
ATOM 2887 C C . LYS A 1 361 ? -5.563 -20.272 -16.523 1.00 97.19 361 LYS A C 1
ATOM 2889 O O . LYS A 1 361 ? -5.275 -21.356 -17.021 1.00 97.19 361 LYS A O 1
ATOM 2894 N N . LYS A 1 362 ? -5.409 -19.107 -17.154 1.00 98.00 362 LYS A N 1
ATOM 2895 C CA . LYS A 1 362 ? -5.035 -18.966 -18.567 1.00 98.00 362 LYS A CA 1
ATOM 2896 C C . LYS A 1 362 ? -4.298 -17.639 -18.782 1.00 98.00 362 LYS A C 1
ATOM 2898 O O . LYS A 1 362 ? -4.644 -16.634 -18.160 1.00 98.00 362 LYS A O 1
ATOM 2903 N N . ILE A 1 363 ? -3.290 -17.636 -19.654 1.00 98.50 363 ILE A N 1
ATOM 2904 C CA . ILE A 1 363 ? -2.525 -16.450 -20.052 1.00 98.50 363 ILE A CA 1
ATOM 2905 C C . ILE A 1 363 ? -2.627 -16.289 -21.569 1.00 98.50 363 ILE A C 1
ATOM 2907 O O . ILE A 1 363 ? -2.007 -17.050 -22.308 1.00 98.50 363 ILE A O 1
ATOM 2911 N N . TYR A 1 364 ? -3.352 -15.278 -22.040 1.00 97.94 364 TYR A N 1
ATOM 2912 C CA . TYR A 1 364 ? -3.282 -14.858 -23.437 1.00 97.94 364 TYR A CA 1
ATOM 2913 C C . TYR A 1 364 ? -2.022 -14.018 -23.635 1.00 97.94 364 TYR A C 1
ATOM 2915 O O . TYR A 1 364 ? -1.904 -12.910 -23.107 1.00 97.94 364 TYR A O 1
ATOM 2923 N N . LEU A 1 365 ? -1.059 -14.549 -24.380 1.00 97.06 365 LEU A N 1
ATOM 2924 C CA . LEU A 1 365 ? 0.213 -13.887 -24.635 1.00 97.06 365 LEU A CA 1
ATOM 2925 C C . LEU A 1 365 ? 0.206 -13.298 -26.044 1.00 97.06 365 LEU A C 1
ATOM 2927 O O . LEU A 1 365 ? 0.273 -14.039 -27.021 1.00 97.06 365 LEU A O 1
ATOM 2931 N N . LEU A 1 366 ? 0.171 -11.967 -26.155 1.00 94.75 366 LEU A N 1
ATOM 2932 C CA . LEU A 1 366 ? 0.203 -11.307 -27.462 1.00 94.75 366 LEU A CA 1
ATOM 2933 C C . LEU A 1 366 ? 1.621 -11.334 -28.048 1.00 94.75 366 LEU A C 1
ATOM 2935 O O . LEU A 1 366 ? 2.550 -10.716 -27.509 1.00 94.75 366 LEU A O 1
ATOM 2939 N N . ILE A 1 367 ? 1.782 -12.014 -29.182 1.00 92.00 367 ILE A N 1
ATOM 2940 C CA . ILE A 1 367 ? 3.051 -12.189 -29.889 1.00 92.00 367 ILE A CA 1
ATOM 2941 C C . ILE A 1 367 ? 2.951 -11.530 -31.260 1.00 92.00 367 ILE A C 1
ATOM 2943 O O . ILE A 1 367 ? 2.220 -11.967 -32.141 1.00 92.00 367 ILE A O 1
ATOM 2947 N N . ARG A 1 368 ? 3.740 -10.470 -31.461 1.00 87.00 368 ARG A N 1
ATOM 2948 C CA . ARG A 1 368 ? 3.802 -9.777 -32.754 1.00 87.00 368 ARG A CA 1
ATOM 2949 C C . ARG A 1 368 ? 4.313 -10.714 -33.858 1.00 87.00 368 ARG A C 1
ATOM 2951 O O . ARG A 1 368 ? 5.316 -11.394 -33.648 1.00 87.00 368 ARG A O 1
ATOM 2958 N N . THR A 1 369 ? 3.759 -10.671 -35.057 1.00 79.12 369 THR A N 1
ATOM 2959 C CA . THR A 1 369 ? 4.381 -11.313 -36.227 1.00 79.12 369 THR A CA 1
ATOM 2960 C C . THR A 1 369 ? 5.678 -10.583 -36.622 1.00 79.12 369 THR A C 1
ATOM 2962 O O . THR A 1 369 ? 5.762 -9.350 -36.641 1.00 79.12 369 THR A O 1
ATOM 2965 N N . LYS A 1 370 ? 6.775 -11.320 -36.853 1.00 70.19 370 LYS A N 1
ATOM 2966 C CA . LYS A 1 370 ? 8.067 -10.720 -37.244 1.00 70.19 370 LYS A CA 1
ATOM 2967 C C . LYS A 1 370 ? 8.864 -11.669 -38.138 1.00 70.19 370 LYS A C 1
ATOM 2969 O O . LYS A 1 370 ? 9.232 -12.747 -37.693 1.00 70.19 370 LYS A O 1
ATOM 2974 N N . LYS A 1 371 ? 9.220 -11.207 -39.346 1.00 59.28 371 LYS A N 1
ATOM 2975 C CA . LYS A 1 371 ? 10.164 -11.874 -40.271 1.00 59.28 371 LYS A CA 1
ATOM 2976 C C . LYS A 1 371 ? 9.798 -13.329 -40.637 1.00 59.28 371 LYS A C 1
ATOM 2978 O O . LYS A 1 371 ? 10.687 -14.166 -40.708 1.00 59.28 371 LYS A O 1
ATOM 2983 N N . GLY A 1 372 ? 8.518 -13.625 -40.857 1.00 61.56 372 GLY A N 1
ATOM 2984 C CA . GLY A 1 372 ? 8.080 -14.942 -41.345 1.00 61.56 372 GLY A CA 1
ATOM 2985 C C . GLY A 1 372 ? 8.085 -16.086 -40.320 1.00 61.56 372 GLY A C 1
ATOM 2986 O O . GLY A 1 372 ? 7.726 -17.191 -40.697 1.00 61.56 372 GLY A O 1
ATOM 2987 N N . CYS A 1 373 ? 8.447 -15.845 -39.052 1.00 66.31 373 CYS A N 1
ATOM 2988 C CA . CYS A 1 373 ? 8.275 -16.830 -37.974 1.00 66.31 373 CYS A CA 1
ATOM 2989 C C . CYS A 1 373 ? 6.855 -16.758 -37.403 1.00 66.31 373 CYS A C 1
ATOM 2991 O O . CYS A 1 373 ? 6.386 -15.652 -37.091 1.00 66.31 373 CYS A O 1
ATOM 2993 N N . CYS A 1 374 ? 6.213 -17.911 -37.203 1.00 77.44 374 CYS A N 1
ATOM 2994 C CA . CYS A 1 374 ? 4.913 -17.981 -36.533 1.00 77.44 374 CYS A CA 1
ATOM 2995 C C . CYS A 1 374 ? 5.051 -17.730 -35.016 1.00 77.44 374 CYS A C 1
ATOM 2997 O O . CYS A 1 374 ? 6.137 -17.780 -34.425 1.00 77.44 374 CYS A O 1
ATOM 2999 N N . GLY A 1 375 ? 3.943 -17.400 -34.363 1.00 81.25 375 GLY A N 1
ATOM 3000 C CA . GLY A 1 375 ? 3.846 -17.100 -32.938 1.00 81.25 375 GLY A CA 1
ATOM 3001 C C . GLY A 1 375 ? 4.277 -18.263 -32.051 1.00 81.25 375 GLY A C 1
ATOM 3002 O O . GLY A 1 375 ? 4.904 -18.028 -31.018 1.00 81.25 375 GLY A O 1
ATOM 3003 N N . GLU A 1 376 ? 4.030 -19.502 -32.477 1.00 84.56 376 GLU A N 1
ATOM 3004 C CA . GLU A 1 376 ? 4.455 -20.707 -31.756 1.00 84.56 376 GLU A CA 1
ATOM 3005 C C . GLU A 1 376 ? 5.978 -20.866 -31.727 1.00 84.56 376 GLU A C 1
ATOM 3007 O O . GLU A 1 376 ? 6.556 -21.087 -30.662 1.00 84.56 376 GLU A O 1
ATOM 3012 N N . GLU A 1 377 ? 6.659 -20.676 -32.860 1.00 86.25 377 GLU A N 1
ATOM 3013 C CA . GLU A 1 377 ? 8.128 -20.694 -32.923 1.00 86.25 377 GLU A CA 1
ATOM 3014 C C . GLU A 1 377 ? 8.733 -19.622 -32.016 1.00 86.25 377 GLU A C 1
ATOM 3016 O O . GLU A 1 377 ? 9.712 -19.856 -31.300 1.00 86.25 377 GLU A O 1
ATOM 3021 N N . ARG A 1 378 ? 8.122 -18.432 -32.008 1.00 87.00 378 ARG A N 1
ATOM 3022 C CA . ARG A 1 378 ? 8.548 -17.338 -31.135 1.00 87.00 378 ARG A CA 1
ATOM 3023 C C . ARG A 1 378 ? 8.317 -17.658 -29.662 1.00 87.00 378 ARG A C 1
ATOM 3025 O O . ARG A 1 378 ? 9.183 -17.328 -28.853 1.00 87.00 378 ARG A O 1
ATOM 3032 N N . LEU A 1 379 ? 7.192 -18.279 -29.308 1.00 91.44 379 LEU A N 1
ATOM 3033 C CA . LEU A 1 379 ? 6.931 -18.739 -27.944 1.00 91.44 379 LEU A CA 1
ATOM 3034 C C . LEU A 1 379 ? 7.968 -19.783 -27.523 1.00 91.44 379 LEU A C 1
ATOM 3036 O O . LEU A 1 379 ? 8.562 -19.649 -26.456 1.00 91.44 379 LEU A O 1
ATOM 3040 N N . LYS A 1 380 ? 8.249 -20.768 -28.380 1.00 90.38 380 LYS A N 1
ATOM 3041 C CA . LYS A 1 380 ? 9.268 -21.790 -28.124 1.00 90.38 380 LYS A CA 1
ATOM 3042 C C . LYS A 1 380 ? 10.633 -21.160 -27.840 1.00 90.38 380 LYS A C 1
ATOM 3044 O O . LYS A 1 380 ? 11.236 -21.459 -26.814 1.00 90.38 380 LYS A O 1
ATOM 3049 N N . ALA A 1 381 ? 11.063 -20.207 -28.667 1.00 88.56 381 ALA A N 1
ATOM 3050 C CA . ALA A 1 381 ? 12.321 -19.488 -28.465 1.00 88.56 381 ALA A CA 1
ATOM 3051 C C . ALA A 1 381 ? 12.358 -18.662 -27.161 1.00 88.56 381 ALA A C 1
ATOM 3053 O O . ALA A 1 381 ? 13.423 -18.487 -26.574 1.00 88.56 381 ALA A O 1
ATOM 3054 N N . ILE A 1 382 ? 11.216 -18.138 -26.698 1.00 91.12 382 ILE A N 1
ATOM 3055 C CA . ILE A 1 382 ? 11.120 -17.460 -25.393 1.00 91.12 382 ILE A CA 1
ATOM 3056 C C . ILE A 1 382 ? 11.288 -18.473 -24.261 1.00 91.12 382 ILE A C 1
ATOM 3058 O O . ILE A 1 382 ? 12.050 -18.219 -23.334 1.00 91.12 382 ILE A O 1
ATOM 3062 N N . LEU A 1 383 ? 10.607 -19.617 -24.346 1.00 92.81 383 LEU A N 1
ATOM 3063 C CA . LEU A 1 383 ? 10.629 -20.655 -23.315 1.00 92.81 383 LEU A CA 1
ATOM 3064 C C . LEU A 1 383 ? 11.975 -21.390 -23.226 1.00 92.81 383 LEU A C 1
ATOM 3066 O O . LEU A 1 383 ? 12.267 -21.963 -22.180 1.00 92.81 383 LEU A O 1
ATOM 3070 N N . GLU A 1 384 ? 12.803 -21.366 -24.274 1.00 91.62 384 GLU A N 1
ATOM 3071 C CA . GLU A 1 384 ? 14.190 -21.868 -24.272 1.00 91.62 384 GLU A CA 1
ATOM 3072 C C . GLU A 1 384 ? 15.163 -20.994 -23.455 1.00 91.62 384 GLU A C 1
ATOM 3074 O O . GLU A 1 384 ? 16.277 -21.423 -23.155 1.00 91.62 384 GLU A O 1
ATOM 3079 N N . ASP A 1 385 ? 14.765 -19.778 -23.068 1.00 90.12 385 ASP A N 1
ATOM 3080 C CA . ASP A 1 385 ? 15.567 -18.903 -22.210 1.00 90.12 385 ASP A CA 1
ATOM 3081 C C . ASP A 1 385 ? 15.727 -19.501 -20.798 1.00 90.12 385 ASP A C 1
ATOM 3083 O O . ASP A 1 385 ? 14.785 -20.081 -20.246 1.00 90.12 385 ASP A O 1
ATOM 3087 N N . ARG A 1 386 ? 16.908 -19.312 -20.189 1.00 89.25 386 ARG A N 1
ATOM 3088 C CA . ARG A 1 386 ? 17.237 -19.771 -18.825 1.00 89.25 386 ARG A CA 1
ATOM 3089 C C . ARG A 1 386 ? 16.279 -19.214 -17.771 1.00 89.25 386 ARG A C 1
ATOM 3091 O O . ARG A 1 386 ? 16.087 -19.836 -16.728 1.00 89.25 386 ARG A O 1
ATOM 3098 N N . LEU A 1 387 ? 15.642 -18.072 -18.046 1.00 91.69 387 LEU A N 1
ATOM 3099 C CA . LEU A 1 387 ? 14.584 -17.520 -17.197 1.00 91.69 387 LEU A CA 1
ATOM 3100 C C . LEU A 1 387 ? 13.484 -18.550 -16.902 1.00 91.69 387 LEU A C 1
ATOM 3102 O O . LEU A 1 387 ? 12.986 -18.625 -15.782 1.00 91.69 387 LEU A O 1
ATOM 3106 N N . PHE A 1 388 ? 13.115 -19.360 -17.896 1.00 94.12 388 PHE A N 1
ATOM 3107 C CA . PHE A 1 388 ? 11.977 -20.270 -17.804 1.00 94.12 388 PHE A CA 1
ATOM 3108 C C . PHE A 1 388 ? 12.351 -21.675 -17.321 1.00 94.12 388 PHE A C 1
ATOM 3110 O O . PHE A 1 388 ? 11.457 -22.507 -17.184 1.00 94.12 388 PHE A O 1
ATOM 3117 N N . ASP A 1 389 ? 13.620 -21.962 -17.008 1.00 91.75 389 ASP A N 1
ATOM 3118 C CA . ASP A 1 389 ? 14.075 -23.316 -16.645 1.00 91.75 389 ASP A CA 1
ATOM 3119 C C . ASP A 1 389 ? 13.269 -23.928 -15.478 1.00 91.75 389 ASP A C 1
ATOM 3121 O O . ASP A 1 389 ? 12.958 -25.117 -15.494 1.00 91.75 389 ASP A O 1
ATOM 3125 N N . ARG A 1 390 ? 12.851 -23.115 -14.494 1.00 90.62 390 ARG A N 1
ATOM 3126 C CA . ARG A 1 390 ? 12.051 -23.567 -13.333 1.00 90.62 390 ARG A CA 1
ATOM 3127 C C . ARG A 1 390 ? 10.577 -23.840 -13.653 1.00 90.62 390 ARG A C 1
ATOM 3129 O O . ARG A 1 390 ? 9.919 -24.571 -12.910 1.00 90.62 390 ARG A O 1
ATOM 3136 N N . VAL A 1 391 ? 10.056 -23.244 -14.725 1.00 93.00 391 VAL A N 1
ATOM 3137 C CA . VAL A 1 391 ? 8.632 -23.281 -15.108 1.00 93.00 391 VAL A CA 1
ATOM 3138 C C . VAL A 1 391 ? 8.379 -23.990 -16.439 1.00 93.00 391 VAL A C 1
ATOM 3140 O O . VAL A 1 391 ? 7.226 -24.097 -16.852 1.00 93.00 391 VAL A O 1
ATOM 3143 N N . ARG A 1 392 ? 9.423 -24.512 -17.099 1.00 92.62 392 ARG A N 1
ATOM 3144 C CA . ARG A 1 392 ? 9.350 -25.269 -18.361 1.00 92.62 392 ARG A CA 1
ATOM 3145 C C . ARG A 1 392 ? 8.785 -26.681 -18.135 1.00 92.62 392 ARG A C 1
ATOM 3147 O O . ARG A 1 392 ? 9.429 -27.681 -18.438 1.00 92.62 392 ARG A O 1
ATOM 3154 N N . LYS A 1 393 ? 7.580 -26.758 -17.570 1.00 92.06 393 LYS A N 1
ATOM 3155 C CA . LYS A 1 393 ? 6.820 -27.990 -17.343 1.00 92.06 393 LYS A CA 1
ATOM 3156 C C . LYS A 1 393 ? 5.564 -27.995 -18.224 1.00 92.06 393 LYS A C 1
ATOM 3158 O O . LYS A 1 393 ? 4.944 -26.932 -18.346 1.00 92.06 393 LYS A O 1
ATOM 3163 N N . PRO A 1 394 ? 5.172 -29.131 -18.834 1.00 92.31 394 PRO A N 1
ATOM 3164 C CA . PRO A 1 394 ? 4.042 -29.185 -19.766 1.00 92.31 394 PRO A CA 1
ATOM 3165 C C . PRO A 1 394 ? 2.746 -28.586 -19.204 1.00 92.31 394 PRO A C 1
ATOM 3167 O O . PRO A 1 394 ? 2.070 -27.826 -19.891 1.00 92.31 394 PRO A O 1
ATOM 3170 N N . GLU A 1 395 ? 2.440 -28.845 -17.932 1.00 93.38 395 GLU A N 1
ATOM 3171 C CA . GLU A 1 395 ? 1.235 -28.371 -17.248 1.00 93.38 395 GLU A CA 1
ATOM 3172 C C . GLU A 1 395 ? 1.193 -26.850 -17.035 1.00 93.38 395 GLU A C 1
ATOM 3174 O O . GLU A 1 395 ? 0.115 -26.258 -16.987 1.00 93.38 395 GLU A O 1
ATOM 3179 N N . LEU A 1 396 ? 2.356 -26.201 -16.911 1.00 93.38 396 LEU A N 1
ATOM 3180 C CA . LEU A 1 396 ? 2.447 -24.746 -16.786 1.00 93.38 396 LEU A CA 1
ATOM 3181 C C . LEU A 1 396 ? 2.419 -24.085 -18.164 1.00 93.38 396 LEU A C 1
ATOM 3183 O O . LEU A 1 396 ? 1.701 -23.108 -18.355 1.00 93.38 396 LEU A O 1
ATOM 3187 N N . ILE A 1 397 ? 3.146 -24.645 -19.134 1.00 94.06 397 ILE A N 1
ATOM 3188 C CA . ILE A 1 397 ? 3.179 -24.138 -20.513 1.00 94.06 397 ILE A CA 1
ATOM 3189 C C . ILE A 1 397 ? 1.789 -24.211 -21.154 1.00 94.06 397 ILE A C 1
ATOM 3191 O O . ILE A 1 397 ? 1.401 -23.272 -21.842 1.00 94.06 397 ILE A O 1
ATOM 3195 N N . ALA A 1 398 ? 1.006 -25.257 -20.865 1.00 94.81 398 ALA A N 1
ATOM 3196 C CA . ALA A 1 398 ? -0.365 -25.414 -21.357 1.00 94.81 398 ALA A CA 1
ATOM 3197 C C . ALA A 1 398 ? -1.316 -24.270 -20.949 1.00 94.81 398 ALA A C 1
ATOM 3199 O O . ALA A 1 398 ? -2.374 -24.104 -21.550 1.00 94.81 398 ALA A O 1
ATOM 3200 N N . LYS A 1 399 ? -0.954 -23.459 -19.946 1.00 96.88 399 LYS A N 1
ATOM 3201 C CA . LYS A 1 399 ? -1.724 -22.268 -19.557 1.00 96.88 399 LYS A CA 1
ATOM 3202 C C . LYS A 1 399 ? -1.509 -21.081 -20.493 1.00 96.88 399 LYS A C 1
ATOM 3204 O O . LYS A 1 399 ? -2.282 -20.127 -20.429 1.00 96.88 399 LYS A O 1
ATOM 3209 N N . ILE A 1 400 ? -0.455 -21.098 -21.307 1.00 97.12 400 ILE A N 1
ATOM 3210 C CA . ILE A 1 400 ? -0.119 -20.025 -22.239 1.00 97.12 400 ILE A CA 1
ATOM 3211 C C . ILE A 1 400 ? -0.868 -20.270 -23.545 1.00 97.12 400 ILE A C 1
ATOM 3213 O O . ILE A 1 400 ? -0.656 -21.278 -24.211 1.00 97.12 400 ILE A O 1
ATOM 3217 N N . VAL A 1 401 ? -1.696 -19.309 -23.939 1.00 95.31 401 VAL A N 1
ATOM 3218 C CA . VAL A 1 401 ? -2.320 -19.260 -25.259 1.00 95.31 401 VAL A CA 1
ATOM 3219 C C . VAL A 1 401 ? -1.566 -18.207 -26.075 1.00 95.31 401 VAL A C 1
ATOM 3221 O O . VAL A 1 401 ? -1.758 -17.008 -25.834 1.00 95.31 401 VAL A O 1
ATOM 3224 N N . PRO A 1 402 ? -0.654 -18.603 -26.984 1.00 93.94 402 PRO A N 1
ATOM 3225 C CA . PRO A 1 402 ? 0.001 -17.654 -27.871 1.00 93.94 402 PRO A CA 1
ATOM 3226 C C . PRO A 1 402 ? -1.031 -17.060 -28.830 1.00 93.94 402 PRO A C 1
ATOM 3228 O O . PRO A 1 402 ? -1.741 -17.781 -29.524 1.00 93.94 402 PRO A O 1
ATOM 3231 N N . VAL A 1 403 ? -1.107 -15.734 -28.871 1.00 93.25 403 VAL A N 1
ATOM 3232 C CA . VAL A 1 403 ? -2.001 -15.000 -29.766 1.00 93.25 403 VAL A CA 1
ATOM 3233 C C . VAL A 1 403 ? -1.144 -14.209 -30.736 1.00 93.25 403 VAL A C 1
ATOM 3235 O O . VAL A 1 403 ? -0.478 -13.243 -30.352 1.0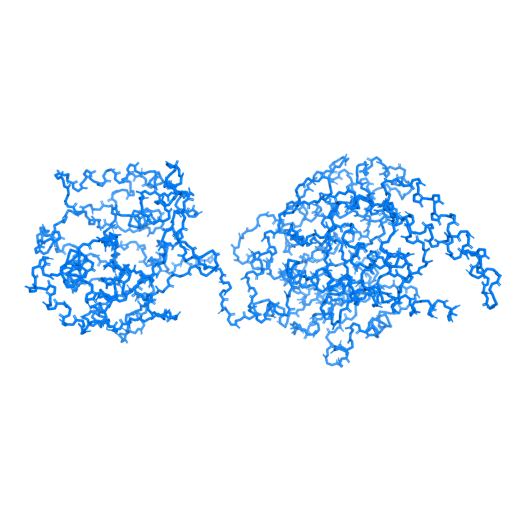0 93.25 403 VAL A O 1
ATOM 3238 N N . GLU A 1 404 ? -1.138 -14.637 -31.993 1.00 91.25 404 GLU A N 1
ATOM 3239 C CA . GLU A 1 404 ? -0.479 -13.896 -33.060 1.00 91.25 404 GLU A CA 1
ATOM 3240 C C . GLU A 1 404 ? -1.211 -12.585 -33.324 1.00 91.25 404 GLU A C 1
ATOM 3242 O O . GLU A 1 404 ? -2.431 -12.557 -33.476 1.00 91.25 404 GLU A O 1
ATOM 3247 N N . VAL A 1 405 ? -0.452 -11.491 -33.359 1.00 91.06 405 VAL A N 1
ATOM 3248 C CA . VAL A 1 405 ? -1.002 -10.159 -33.603 1.00 91.06 405 VAL A CA 1
ATOM 3249 C C . VAL A 1 405 ? -0.183 -9.385 -34.624 1.00 91.06 405 VAL A C 1
ATOM 3251 O O . VAL A 1 405 ? 1.052 -9.340 -34.563 1.00 91.06 405 VAL A O 1
ATOM 3254 N N . ASP A 1 406 ? -0.893 -8.694 -35.508 1.00 89.38 406 ASP A N 1
ATOM 3255 C CA . ASP A 1 406 ? -0.365 -7.579 -36.278 1.00 89.38 406 ASP A CA 1
ATOM 3256 C C . ASP A 1 406 ? -0.990 -6.278 -35.771 1.00 89.38 406 ASP A C 1
ATOM 3258 O O . ASP A 1 406 ? -2.165 -5.982 -35.974 1.00 89.38 406 ASP A O 1
ATOM 3262 N N . TYR A 1 407 ? -0.182 -5.473 -35.087 1.00 88.56 407 TYR A N 1
ATOM 3263 C CA . TYR A 1 407 ? -0.638 -4.212 -34.514 1.00 88.56 407 TYR A CA 1
ATOM 3264 C C . TYR A 1 407 ? -1.015 -3.159 -35.569 1.00 88.56 407 TYR A C 1
ATOM 3266 O O . TYR A 1 407 ? -1.713 -2.204 -35.222 1.00 88.56 407 TYR A O 1
ATOM 3274 N N . ALA A 1 408 ? -0.585 -3.311 -36.826 1.00 85.19 408 ALA A N 1
ATOM 3275 C CA . ALA A 1 408 ? -0.993 -2.424 -37.913 1.00 85.19 408 ALA A CA 1
ATOM 3276 C C . ALA A 1 408 ? -2.438 -2.698 -38.364 1.00 85.19 408 ALA A C 1
ATOM 3278 O O . ALA A 1 408 ? -3.168 -1.760 -38.682 1.00 85.19 408 ALA A O 1
ATOM 3279 N N . GLU A 1 409 ? -2.873 -3.956 -38.307 1.00 86.75 409 GLU A N 1
ATOM 3280 C CA . GLU A 1 409 ? -4.176 -4.402 -38.800 1.00 86.75 409 GLU A CA 1
ATOM 3281 C C . GLU A 1 409 ? -5.335 -4.069 -37.853 1.00 86.75 409 GLU A C 1
ATOM 3283 O O . GLU A 1 409 ? -5.163 -3.857 -36.642 1.00 86.75 409 GLU A O 1
ATOM 3288 N N . LYS A 1 410 ? -6.557 -4.042 -38.400 1.00 83.38 410 LYS A N 1
ATOM 3289 C CA . LYS A 1 410 ? -7.790 -3.909 -37.606 1.00 83.38 410 LYS A CA 1
ATOM 3290 C C . LYS A 1 410 ? -7.926 -5.104 -36.657 1.00 83.38 410 LYS A C 1
ATOM 3292 O O . LYS A 1 410 ? -7.509 -6.209 -36.983 1.00 83.38 410 LYS A O 1
ATOM 3297 N N . ASP A 1 411 ? -8.451 -4.861 -35.453 1.00 84.50 411 ASP A N 1
ATOM 3298 C CA . ASP A 1 411 ? -8.589 -5.882 -34.398 1.00 84.50 411 ASP A CA 1
ATOM 3299 C C . ASP A 1 411 ? -7.276 -6.647 -34.119 1.00 84.50 411 ASP A C 1
ATOM 3301 O O . ASP A 1 411 ? -7.274 -7.798 -33.692 1.00 84.50 411 ASP A O 1
ATOM 3305 N N . PHE A 1 412 ? -6.143 -5.974 -34.360 1.00 90.75 412 PHE A N 1
ATOM 3306 C CA . PHE A 1 412 ? -4.782 -6.489 -34.211 1.00 90.75 412 PHE A CA 1
ATOM 3307 C C . PHE A 1 412 ? -4.478 -7.727 -35.073 1.00 90.75 412 PHE A C 1
ATOM 3309 O O . PHE A 1 412 ? -3.622 -8.532 -34.707 1.00 90.75 412 PHE A O 1
ATOM 3316 N N . GLY A 1 413 ? -5.185 -7.901 -36.196 1.00 86.88 413 GLY A N 1
ATOM 3317 C CA . GLY A 1 413 ? -5.014 -9.039 -37.103 1.00 86.88 413 GLY A CA 1
ATOM 3318 C C . GLY A 1 413 ? -5.561 -10.365 -36.560 1.00 86.88 413 GLY A C 1
ATOM 3319 O O . GLY A 1 413 ? -5.285 -11.414 -37.135 1.00 86.88 413 GLY A O 1
ATOM 3320 N N . MET A 1 414 ? -6.322 -10.341 -35.460 1.00 89.50 414 MET A N 1
ATOM 3321 C CA . MET A 1 414 ? -6.896 -11.544 -34.855 1.00 89.50 414 MET A CA 1
ATOM 3322 C C . MET A 1 414 ? -8.202 -11.968 -35.534 1.00 89.50 414 MET A C 1
ATOM 3324 O O . MET A 1 414 ? -9.016 -11.138 -35.946 1.00 89.50 414 MET A O 1
ATOM 3328 N N . ALA A 1 415 ? -8.451 -13.279 -35.575 1.00 85.88 415 ALA A N 1
ATOM 3329 C CA . ALA A 1 415 ? -9.720 -13.821 -36.047 1.00 85.88 415 ALA A CA 1
ATOM 3330 C C . ALA A 1 415 ? -10.892 -13.379 -35.136 1.00 85.88 415 ALA A C 1
ATOM 3332 O O . ALA A 1 415 ? -10.755 -13.432 -33.909 1.00 85.88 415 ALA A O 1
ATOM 3333 N N . PRO A 1 416 ? -12.080 -13.036 -35.684 1.00 83.50 416 PRO A N 1
ATOM 3334 C CA . PRO A 1 416 ? -13.213 -12.535 -34.893 1.00 83.50 416 PRO A CA 1
ATOM 3335 C C . PRO A 1 416 ? -13.644 -13.448 -33.734 1.00 83.50 416 PRO A C 1
ATOM 3337 O O . PRO A 1 416 ? -14.044 -12.959 -32.676 1.00 83.50 416 PRO A O 1
ATOM 3340 N N . GLY A 1 417 ? -13.542 -14.771 -33.916 1.00 88.44 417 GLY A N 1
ATOM 3341 C CA . GLY A 1 417 ? -13.849 -15.756 -32.875 1.00 88.44 417 GLY A CA 1
ATOM 3342 C C . GLY A 1 417 ? -12.925 -15.640 -31.660 1.00 88.44 417 GLY A C 1
ATOM 3343 O O . GLY A 1 417 ? -13.411 -15.544 -30.534 1.00 88.44 417 GLY A O 1
ATOM 3344 N N . LEU A 1 418 ? -11.612 -15.545 -31.893 1.00 90.12 418 LEU A N 1
ATOM 3345 C CA . LEU A 1 418 ? -10.607 -15.402 -30.836 1.00 90.12 418 LEU A CA 1
ATOM 3346 C C . LEU A 1 418 ? -10.751 -14.060 -30.108 1.00 90.12 418 LEU A C 1
ATOM 3348 O O . LEU A 1 418 ? -10.712 -14.004 -28.881 1.00 90.12 418 LEU A O 1
ATOM 3352 N N . THR A 1 419 ? -11.017 -12.979 -30.844 1.00 89.69 419 THR A N 1
ATOM 3353 C CA . THR A 1 419 ? -11.280 -11.655 -30.259 1.00 89.69 419 THR A CA 1
ATOM 3354 C C . THR A 1 419 ? -12.496 -11.678 -29.321 1.00 89.69 419 THR A C 1
ATOM 3356 O O . THR A 1 419 ? -12.490 -11.018 -28.280 1.00 89.69 419 THR A O 1
ATOM 3359 N N . CYS A 1 420 ? -13.534 -12.454 -29.656 1.00 90.06 420 CYS A N 1
ATOM 3360 C CA . CYS A 1 420 ? -14.719 -12.651 -28.817 1.00 90.06 420 CYS A CA 1
ATOM 3361 C C . CYS A 1 420 ? -14.421 -13.498 -27.567 1.00 90.06 420 CYS A C 1
ATOM 3363 O O . CYS A 1 420 ? -14.915 -13.174 -26.486 1.00 90.06 420 CYS A O 1
ATOM 3365 N N . GLU A 1 421 ? -13.604 -14.547 -27.697 1.00 94.88 421 GLU A N 1
ATOM 3366 C CA . GLU A 1 421 ? -13.165 -15.384 -26.573 1.00 94.88 421 GLU A CA 1
ATOM 3367 C C . GLU A 1 421 ? -12.354 -14.568 -25.559 1.00 94.88 421 GLU A C 1
ATOM 3369 O O . GLU A 1 421 ? -12.746 -14.478 -24.393 1.00 94.88 421 GLU A O 1
ATOM 3374 N N . ILE A 1 422 ? -11.299 -13.880 -26.015 1.00 96.38 422 ILE A N 1
ATOM 3375 C CA . ILE A 1 422 ? -10.448 -13.037 -25.161 1.00 96.38 422 ILE A CA 1
ATOM 3376 C C . ILE A 1 422 ? -11.299 -11.989 -24.438 1.00 96.38 422 ILE A C 1
ATOM 3378 O O . ILE A 1 422 ? -11.192 -11.829 -23.222 1.00 96.38 422 ILE A O 1
ATOM 3382 N N . ARG A 1 423 ? -12.203 -11.321 -25.169 1.00 95.00 423 ARG A N 1
ATOM 3383 C CA . ARG A 1 423 ? -13.115 -10.319 -24.605 1.00 95.00 423 ARG A CA 1
ATOM 3384 C C . ARG A 1 423 ? -13.959 -10.875 -23.459 1.00 95.00 423 ARG A C 1
ATOM 3386 O O . ARG A 1 423 ? -14.208 -10.140 -22.513 1.00 95.00 423 ARG A O 1
ATOM 3393 N N . LYS A 1 424 ? -14.463 -12.109 -23.557 1.00 96.31 424 LYS A N 1
ATOM 3394 C CA . LYS A 1 424 ? -15.370 -12.703 -22.556 1.00 96.31 424 LYS A CA 1
ATOM 3395 C C . LYS A 1 424 ? -14.646 -13.199 -21.308 1.00 96.31 424 LYS A C 1
ATOM 3397 O O . LYS A 1 424 ? -15.257 -13.220 -20.240 1.00 96.31 424 LYS A O 1
ATOM 3402 N N . GLU A 1 425 ? -13.398 -13.635 -21.455 1.00 97.38 425 GLU A N 1
ATOM 3403 C CA . GLU A 1 425 ? -12.668 -14.328 -20.393 1.00 97.38 425 GLU A CA 1
ATOM 3404 C C . GLU A 1 425 ? -11.682 -13.451 -19.627 1.00 97.38 425 GLU A C 1
ATOM 3406 O O . GLU A 1 425 ? -11.462 -13.717 -18.452 1.00 97.38 425 GLU A O 1
ATOM 3411 N N . VAL A 1 426 ? -11.057 -12.455 -20.263 1.00 98.56 426 VAL A N 1
ATOM 3412 C CA . VAL A 1 426 ? -9.967 -11.700 -19.630 1.00 98.56 426 VAL A CA 1
ATOM 3413 C C . VAL A 1 426 ? -10.476 -10.823 -18.492 1.00 98.56 426 VAL A C 1
ATOM 3415 O O . VAL A 1 426 ? -11.364 -9.987 -18.670 1.00 98.56 426 VAL A O 1
ATOM 3418 N N . GLU A 1 427 ? -9.818 -10.973 -17.347 1.00 98.38 427 GLU A N 1
ATOM 3419 C CA . GLU A 1 427 ? -10.078 -10.219 -16.121 1.00 98.38 427 GLU A CA 1
ATOM 3420 C C . GLU A 1 427 ? -8.961 -9.205 -15.848 1.00 98.38 427 GLU A C 1
ATOM 3422 O O . GLU A 1 427 ? -9.214 -8.102 -15.366 1.00 98.38 427 GLU A O 1
ATOM 3427 N N . ILE A 1 428 ? -7.717 -9.533 -16.212 1.00 98.69 428 ILE A N 1
ATOM 3428 C CA . ILE A 1 428 ? -6.549 -8.695 -15.920 1.00 98.69 428 ILE A CA 1
ATOM 3429 C C . ILE A 1 428 ? -5.726 -8.475 -17.187 1.00 98.69 428 ILE A C 1
ATOM 3431 O O . ILE A 1 428 ? -5.379 -9.423 -17.891 1.00 98.69 428 ILE A O 1
ATOM 3435 N N . VAL A 1 429 ? -5.363 -7.223 -17.463 1.00 98.69 429 VAL A N 1
ATOM 3436 C CA . VAL A 1 429 ? -4.502 -6.846 -18.589 1.00 98.69 429 VAL A CA 1
ATOM 3437 C C . VAL A 1 429 ? -3.213 -6.222 -18.067 1.00 98.69 429 VAL A C 1
ATOM 3439 O O . VAL A 1 429 ? -3.228 -5.179 -17.414 1.00 98.69 429 VAL A O 1
ATOM 3442 N N . LEU A 1 430 ? -2.080 -6.836 -18.404 1.00 98.62 430 LEU A N 1
ATOM 3443 C CA . LEU A 1 430 ? -0.749 -6.303 -18.119 1.00 98.62 430 LEU A CA 1
ATOM 3444 C C . LEU A 1 430 ? -0.151 -5.755 -19.417 1.00 98.62 430 LEU A C 1
ATOM 3446 O O . LEU A 1 430 ? 0.179 -6.512 -20.335 1.00 98.62 430 LEU A O 1
ATOM 3450 N N . TYR A 1 431 ? -0.039 -4.429 -19.511 1.00 97.88 431 TYR A N 1
ATOM 3451 C CA . TYR A 1 431 ? 0.400 -3.745 -20.723 1.00 97.88 431 TYR A CA 1
ATOM 3452 C C . TYR A 1 431 ? 1.838 -3.235 -20.586 1.00 97.88 431 TYR A C 1
ATOM 3454 O O . TYR A 1 431 ? 2.102 -2.161 -20.035 1.00 97.88 431 TYR A O 1
ATOM 3462 N N . CYS A 1 432 ? 2.778 -4.005 -21.138 1.00 95.00 432 CYS A N 1
ATOM 3463 C CA . CYS A 1 432 ? 4.215 -3.717 -21.133 1.00 95.00 432 CYS A CA 1
ATOM 3464 C C . CYS A 1 432 ? 4.776 -3.418 -22.537 1.00 95.00 432 CYS A C 1
ATOM 3466 O O . CYS A 1 432 ? 5.993 -3.365 -22.719 1.00 95.00 432 CYS A O 1
ATOM 3468 N N . LEU A 1 433 ? 3.919 -3.223 -23.547 1.00 89.62 433 LEU A N 1
ATOM 3469 C CA . LEU A 1 433 ? 4.354 -2.861 -24.899 1.00 89.62 433 LEU A CA 1
ATOM 3470 C C . LEU A 1 433 ? 4.886 -1.427 -24.943 1.00 89.62 433 LEU A C 1
ATOM 3472 O O . LEU A 1 433 ? 4.182 -0.471 -24.615 1.00 89.62 433 LEU A O 1
ATOM 3476 N N . ALA A 1 434 ? 6.123 -1.281 -25.413 1.00 85.00 434 ALA A N 1
ATOM 3477 C CA . ALA A 1 434 ? 6.682 -0.001 -25.814 1.00 85.00 434 ALA A CA 1
ATOM 3478 C C . ALA A 1 434 ? 7.869 -0.191 -26.764 1.00 85.00 434 ALA A C 1
ATOM 3480 O O . ALA A 1 434 ? 8.629 -1.154 -26.641 1.00 85.00 434 ALA A O 1
ATOM 3481 N N . THR A 1 435 ? 8.085 0.770 -27.661 1.00 82.12 435 THR A N 1
ATOM 3482 C CA . THR A 1 435 ? 9.414 0.991 -28.233 1.00 82.12 435 THR A CA 1
ATOM 3483 C C . THR A 1 435 ? 10.238 1.804 -27.241 1.00 82.12 435 THR A C 1
ATOM 3485 O O . THR A 1 435 ? 9.810 2.867 -26.797 1.00 82.12 435 THR A O 1
ATOM 3488 N N . VAL A 1 436 ? 11.411 1.288 -26.876 1.00 76.94 436 VAL A N 1
ATOM 3489 C CA . VAL A 1 436 ? 12.350 1.917 -25.925 1.00 76.94 436 VAL A CA 1
ATOM 3490 C C . VAL A 1 436 ? 13.518 2.610 -26.633 1.00 76.94 436 VAL A C 1
ATOM 3492 O O . VAL A 1 436 ? 14.509 2.986 -26.011 1.00 76.94 436 VAL A O 1
ATOM 3495 N N . LYS A 1 437 ? 13.427 2.767 -27.958 1.00 79.69 437 LYS A N 1
ATOM 3496 C CA . LYS A 1 437 ? 14.435 3.474 -28.750 1.00 79.69 437 LYS A CA 1
ATOM 3497 C C . LYS A 1 437 ? 14.358 4.972 -28.454 1.00 79.69 437 LYS A C 1
ATOM 3499 O O . LYS A 1 437 ? 13.517 5.671 -29.008 1.00 79.69 437 LYS A O 1
ATOM 3504 N N . MET A 1 438 ? 15.271 5.464 -27.620 1.00 76.38 438 MET A N 1
ATOM 3505 C CA . MET A 1 438 ? 15.337 6.880 -27.230 1.00 76.38 438 MET A CA 1
ATOM 3506 C C . MET A 1 438 ? 15.544 7.817 -28.436 1.00 76.38 438 MET A C 1
ATOM 3508 O O . MET A 1 438 ? 15.068 8.943 -28.439 1.00 76.38 438 MET A O 1
ATOM 3512 N N . THR A 1 439 ? 16.214 7.354 -29.491 1.00 72.69 439 THR A N 1
ATOM 3513 C CA . THR A 1 439 ? 16.481 8.132 -30.713 1.00 72.69 439 THR A CA 1
ATOM 3514 C C . THR A 1 439 ? 15.502 7.838 -31.855 1.00 72.69 439 THR A C 1
ATOM 3516 O O . THR A 1 439 ? 15.781 8.173 -33.003 1.00 72.69 439 THR A O 1
ATOM 3519 N N . GLY A 1 440 ? 14.359 7.201 -31.571 1.00 81.62 440 GLY A N 1
ATOM 3520 C CA . GLY A 1 440 ? 13.355 6.870 -32.585 1.00 81.62 440 GLY A CA 1
ATOM 3521 C C . GLY A 1 440 ? 12.732 8.100 -33.257 1.00 81.62 440 GLY A C 1
ATOM 3522 O O . GLY A 1 440 ? 12.702 9.197 -32.681 1.00 81.62 440 GLY A O 1
ATOM 3523 N N . ALA A 1 441 ? 12.199 7.904 -34.466 1.00 89.88 441 ALA A N 1
ATOM 3524 C CA . ALA A 1 441 ? 11.388 8.907 -35.153 1.00 89.88 441 ALA A CA 1
ATOM 3525 C C . ALA A 1 441 ? 10.148 9.247 -34.313 1.00 89.88 441 ALA A C 1
ATOM 3527 O O . ALA A 1 441 ? 9.566 8.364 -33.665 1.00 89.88 441 ALA A O 1
ATOM 3528 N N . LEU A 1 442 ? 9.746 10.522 -34.301 1.00 90.81 442 LEU A N 1
ATOM 3529 C CA . LEU A 1 442 ? 8.661 10.986 -33.426 1.00 90.81 442 LEU A CA 1
ATOM 3530 C C . LEU A 1 442 ? 7.348 10.244 -33.712 1.00 90.81 442 LEU A C 1
ATOM 3532 O O . LEU A 1 442 ? 6.753 9.674 -32.795 1.00 90.81 442 LEU A O 1
ATOM 3536 N N . LYS A 1 443 ? 6.944 10.188 -34.987 1.00 91.06 443 LYS A N 1
ATOM 3537 C CA . LYS A 1 443 ? 5.679 9.570 -35.401 1.00 91.06 443 LYS A CA 1
ATOM 3538 C C . LYS A 1 443 ? 5.624 8.074 -35.078 1.00 91.06 443 LYS A C 1
ATOM 3540 O O . LYS A 1 443 ? 4.672 7.630 -34.452 1.00 91.06 443 LYS A O 1
ATOM 3545 N N . GLU A 1 444 ? 6.669 7.311 -35.406 1.00 90.56 444 GLU A N 1
ATOM 3546 C CA . GLU A 1 444 ? 6.744 5.864 -35.115 1.00 90.56 444 GLU A CA 1
ATOM 3547 C C . GLU A 1 444 ? 6.663 5.572 -33.604 1.00 90.56 444 GLU A C 1
ATOM 3549 O O . GLU A 1 444 ? 5.990 4.634 -33.162 1.00 90.56 444 GLU A O 1
ATOM 3554 N N . THR A 1 445 ? 7.341 6.397 -32.799 1.00 91.56 445 THR A N 1
ATOM 3555 C CA . THR A 1 445 ? 7.375 6.244 -31.339 1.00 91.56 445 THR A CA 1
ATOM 3556 C C . THR A 1 445 ? 6.001 6.500 -30.728 1.00 91.56 445 THR A C 1
ATOM 3558 O O . THR A 1 445 ? 5.551 5.726 -29.883 1.00 91.56 445 THR A O 1
ATOM 3561 N N . VAL A 1 446 ? 5.310 7.552 -31.176 1.00 93.25 446 VAL A N 1
ATOM 3562 C CA . VAL A 1 446 ? 3.953 7.890 -30.722 1.00 93.25 446 VAL A CA 1
ATOM 3563 C C . VAL A 1 446 ? 2.934 6.859 -31.209 1.00 93.25 446 VAL A C 1
ATOM 3565 O O . VAL A 1 446 ? 2.088 6.436 -30.422 1.00 93.25 446 VAL A O 1
ATOM 3568 N N . GLU A 1 447 ? 3.050 6.383 -32.450 1.00 92.00 447 GLU A N 1
ATOM 3569 C CA . GLU A 1 447 ? 2.197 5.317 -32.988 1.00 92.00 447 GLU A CA 1
ATOM 3570 C C . GLU A 1 447 ? 2.253 4.064 -32.108 1.00 92.00 447 GLU A C 1
ATOM 3572 O O . GLU A 1 447 ? 1.228 3.530 -31.680 1.00 92.00 447 GLU A O 1
ATOM 3577 N N . THR A 1 448 ? 3.467 3.657 -31.736 1.00 89.75 448 THR A N 1
ATOM 3578 C CA . THR A 1 448 ? 3.691 2.453 -30.929 1.00 89.75 448 THR A CA 1
ATOM 3579 C C . THR A 1 448 ? 3.321 2.640 -29.456 1.00 89.75 448 THR A C 1
ATOM 3581 O O . THR A 1 448 ? 2.732 1.746 -28.851 1.00 89.75 448 THR A O 1
ATOM 3584 N N . ASN A 1 449 ? 3.688 3.764 -28.837 1.00 94.62 449 ASN A N 1
ATOM 3585 C CA . ASN A 1 449 ? 3.564 3.928 -27.383 1.00 94.62 449 ASN A CA 1
ATOM 3586 C C . ASN A 1 449 ? 2.243 4.577 -26.950 1.00 94.62 449 ASN A C 1
ATOM 3588 O O . ASN A 1 449 ? 1.833 4.371 -25.809 1.00 94.62 449 ASN A O 1
ATOM 3592 N N . VAL A 1 450 ? 1.587 5.338 -27.833 1.00 95.75 450 VAL A N 1
ATOM 3593 C CA . VAL A 1 450 ? 0.370 6.105 -27.524 1.00 95.75 450 VAL A CA 1
ATOM 3594 C C . VAL A 1 450 ? -0.829 5.557 -28.292 1.00 95.75 450 VAL A C 1
ATOM 3596 O O . VAL A 1 450 ? -1.782 5.088 -27.670 1.00 95.75 450 VAL A O 1
ATOM 3599 N N . PHE A 1 451 ? -0.799 5.564 -29.630 1.00 94.19 451 PHE A N 1
ATOM 3600 C CA . PHE A 1 451 ? -1.969 5.178 -30.431 1.00 94.19 451 PHE A CA 1
ATOM 3601 C C . PHE A 1 451 ? -2.305 3.689 -30.304 1.00 94.19 451 PHE A C 1
ATOM 3603 O O . PHE A 1 451 ? -3.477 3.337 -30.141 1.00 94.19 451 PHE A O 1
ATOM 3610 N N . LEU A 1 452 ? -1.298 2.815 -30.274 1.00 94.19 452 LEU A N 1
ATOM 3611 C CA . LEU A 1 452 ? -1.513 1.392 -30.017 1.00 94.19 452 LEU A CA 1
ATOM 3612 C C . LEU A 1 452 ? -2.094 1.131 -28.615 1.00 94.19 452 LEU A C 1
ATOM 3614 O O . LEU A 1 452 ? -3.051 0.367 -28.483 1.00 94.19 452 LEU A O 1
ATOM 3618 N N . ALA A 1 453 ? -1.585 1.810 -27.582 1.00 9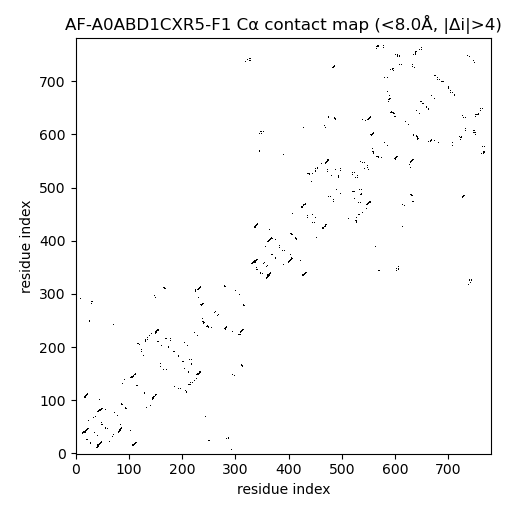5.75 453 ALA A N 1
ATOM 3619 C CA . ALA A 1 453 ? -2.119 1.699 -26.222 1.00 95.75 453 ALA A CA 1
ATOM 3620 C C . ALA A 1 453 ? -3.576 2.184 -26.150 1.00 95.75 453 ALA A C 1
ATOM 3622 O O . ALA A 1 453 ? -4.431 1.517 -25.570 1.00 95.75 453 ALA A O 1
ATOM 3623 N N . ARG A 1 454 ? -3.886 3.296 -26.826 1.00 96.00 454 ARG A N 1
ATOM 3624 C CA . ARG A 1 454 ? -5.246 3.834 -26.958 1.00 96.00 454 ARG A CA 1
ATOM 3625 C C . ARG A 1 454 ? -6.194 2.840 -27.634 1.00 96.00 454 ARG A C 1
ATOM 3627 O O . ARG A 1 454 ? -7.327 2.674 -27.188 1.00 96.00 454 ARG A O 1
ATOM 3634 N N . ARG A 1 455 ? -5.751 2.155 -28.697 1.00 95.31 455 ARG A N 1
ATOM 3635 C CA . ARG A 1 455 ? -6.527 1.091 -29.362 1.00 95.31 455 ARG A CA 1
ATOM 3636 C C . ARG A 1 455 ? -6.768 -0.102 -28.435 1.00 95.31 455 ARG A C 1
ATOM 3638 O O . ARG A 1 455 ? -7.893 -0.593 -28.388 1.00 95.31 455 ARG A O 1
ATOM 3645 N N . MET A 1 456 ? -5.753 -0.524 -27.681 1.00 95.94 456 MET A N 1
ATOM 3646 C CA . MET A 1 456 ? -5.876 -1.598 -26.690 1.00 95.94 456 MET A CA 1
ATOM 3647 C C . MET A 1 456 ? -6.901 -1.242 -25.605 1.00 95.94 456 MET A C 1
ATOM 3649 O O . MET A 1 456 ? -7.834 -2.002 -25.375 1.00 95.94 456 MET A O 1
ATOM 3653 N N . LEU A 1 457 ? -6.808 -0.048 -25.012 1.00 97.19 457 LEU A N 1
ATOM 3654 C CA . LEU A 1 457 ? -7.762 0.426 -24.002 1.00 97.19 457 LEU A CA 1
ATOM 3655 C C . LEU A 1 457 ? -9.199 0.489 -24.542 1.00 97.19 457 LEU A C 1
ATOM 3657 O O . LEU A 1 457 ? -10.133 0.057 -23.869 1.00 97.19 457 LEU A O 1
ATOM 3661 N N . ARG A 1 458 ? -9.400 0.952 -25.785 1.00 96.25 458 ARG A N 1
ATOM 3662 C CA . ARG A 1 458 ? -10.727 0.923 -26.431 1.00 96.25 458 ARG A CA 1
ATOM 3663 C C . ARG A 1 458 ? -11.279 -0.488 -26.576 1.00 96.25 458 ARG A C 1
ATOM 3665 O O . ARG A 1 458 ? -12.473 -0.678 -26.374 1.00 96.25 458 ARG A O 1
ATOM 3672 N N . TRP A 1 459 ? -10.438 -1.460 -26.912 1.00 94.94 459 TRP A N 1
ATOM 3673 C CA . TRP A 1 459 ? -10.862 -2.854 -26.974 1.00 94.94 459 TRP A CA 1
ATOM 3674 C C . TRP A 1 459 ? -11.211 -3.391 -25.581 1.00 94.94 459 TRP A C 1
ATOM 3676 O O . TRP A 1 459 ? -12.283 -3.970 -25.404 1.00 94.94 459 TRP A O 1
ATOM 3686 N N . CYS A 1 460 ? -10.396 -3.086 -24.568 1.00 96.31 460 CYS A N 1
ATOM 3687 C CA . CYS A 1 460 ? -10.635 -3.468 -23.176 1.00 96.31 460 CYS A CA 1
ATOM 3688 C C . CYS A 1 460 ? -11.938 -2.897 -22.587 1.00 96.31 460 CYS A C 1
ATOM 3690 O O . CYS A 1 460 ? -12.528 -3.539 -21.726 1.00 96.31 460 CYS A O 1
ATOM 3692 N N . ARG A 1 461 ? -12.473 -1.769 -23.087 1.00 94.94 461 ARG A N 1
ATOM 3693 C CA . ARG A 1 461 ? -13.831 -1.289 -22.715 1.00 94.94 461 ARG A CA 1
ATOM 3694 C C . ARG A 1 461 ? -14.933 -2.299 -22.979 1.00 94.94 461 ARG A C 1
ATOM 3696 O O . ARG A 1 461 ? -16.003 -2.218 -22.388 1.00 94.94 461 ARG A O 1
ATOM 3703 N N . THR A 1 462 ? -14.696 -3.219 -23.902 1.00 94.38 462 THR A N 1
ATOM 3704 C CA . THR A 1 462 ? -15.682 -4.226 -24.274 1.00 94.38 462 THR A CA 1
ATOM 3705 C C . THR A 1 462 ? -15.631 -5.459 -23.365 1.00 94.38 462 THR A C 1
ATOM 3707 O O . THR A 1 462 ? -16.500 -6.325 -23.488 1.00 94.38 462 THR A O 1
ATOM 3710 N N . PHE A 1 463 ? -14.650 -5.554 -22.460 1.00 96.62 463 PHE A N 1
ATOM 3711 C CA . PHE A 1 463 ? -14.405 -6.731 -21.628 1.00 96.62 463 PHE A CA 1
ATOM 3712 C C . PHE A 1 463 ? -15.324 -6.662 -20.399 1.00 96.62 463 PHE A C 1
ATOM 3714 O O . PHE A 1 463 ? -15.153 -5.773 -19.565 1.00 96.62 463 PHE A O 1
ATOM 3721 N N . PRO A 1 464 ? -16.307 -7.568 -20.256 1.00 95.62 464 PRO A N 1
ATOM 3722 C CA . PRO A 1 464 ? -17.316 -7.471 -19.207 1.00 95.62 464 PRO A CA 1
ATOM 3723 C C . PRO A 1 464 ? -16.785 -7.850 -17.817 1.00 95.62 464 PRO A C 1
ATOM 3725 O O . PRO A 1 464 ? -17.452 -7.568 -16.829 1.00 95.62 464 PRO A O 1
ATOM 3728 N N . ARG A 1 465 ? -15.615 -8.499 -17.738 1.00 95.88 465 ARG A N 1
ATOM 3729 C CA . ARG A 1 465 ? -14.996 -8.986 -16.494 1.00 95.88 465 ARG A CA 1
ATOM 3730 C C . ARG A 1 465 ? -13.695 -8.271 -16.139 1.00 95.88 465 ARG A C 1
ATOM 3732 O O . ARG A 1 465 ? -12.975 -8.733 -15.270 1.00 95.88 465 ARG A O 1
ATOM 3739 N N . LEU A 1 466 ? -13.356 -7.181 -16.828 1.00 97.12 466 LEU A N 1
ATOM 3740 C CA . LEU A 1 466 ? -12.082 -6.505 -16.602 1.00 97.12 466 LEU A CA 1
ATOM 3741 C C . LEU A 1 466 ? -12.036 -5.879 -15.200 1.00 97.12 466 LEU A C 1
ATOM 3743 O O . LEU A 1 466 ? -12.748 -4.913 -14.920 1.00 97.12 466 LEU A O 1
ATOM 3747 N N . GLU A 1 467 ? -11.146 -6.393 -14.361 1.00 95.56 467 GLU A N 1
ATOM 3748 C CA . GLU A 1 467 ? -10.898 -5.924 -12.998 1.00 95.56 467 GLU A CA 1
ATOM 3749 C C . GLU A 1 467 ? -9.722 -4.949 -12.934 1.00 95.56 467 GLU A C 1
ATOM 3751 O O . GLU A 1 467 ? -9.783 -3.965 -12.195 1.00 95.56 467 GLU A O 1
ATOM 3756 N N . ALA A 1 468 ? -8.677 -5.175 -13.741 1.00 97.06 468 ALA A N 1
ATOM 3757 C CA . ALA A 1 468 ? -7.470 -4.353 -13.729 1.00 97.06 468 ALA A CA 1
ATOM 3758 C C . ALA A 1 468 ? -6.779 -4.262 -15.099 1.00 97.06 468 ALA A C 1
ATOM 3760 O O . ALA A 1 468 ? -6.501 -5.270 -15.746 1.00 97.06 468 ALA A O 1
ATOM 3761 N N . PHE A 1 469 ? -6.417 -3.044 -15.508 1.00 98.12 469 PHE A N 1
ATOM 3762 C CA . PHE A 1 469 ? -5.493 -2.760 -16.605 1.00 98.12 469 PHE A CA 1
ATOM 3763 C C . PHE A 1 469 ? -4.277 -2.010 -16.055 1.00 98.12 469 PHE A C 1
ATOM 3765 O O . PHE A 1 469 ? -4.392 -0.863 -15.625 1.00 98.12 469 PHE A O 1
ATOM 3772 N N . VAL A 1 470 ? -3.092 -2.620 -16.096 1.00 98.44 470 VAL A N 1
ATOM 3773 C CA . VAL A 1 470 ? -1.855 -1.983 -15.618 1.00 98.44 470 VAL A CA 1
ATOM 3774 C C . VAL A 1 470 ? -1.019 -1.521 -16.806 1.00 98.44 470 VAL A C 1
ATOM 3776 O O . VAL A 1 470 ? -0.448 -2.331 -17.540 1.00 98.44 470 VAL A O 1
ATOM 3779 N N . PHE A 1 471 ? -0.934 -0.205 -16.997 1.00 98.50 471 PHE A N 1
ATOM 3780 C CA . PHE A 1 471 ? -0.096 0.419 -18.013 1.00 98.50 471 PHE A CA 1
ATOM 3781 C C . PHE A 1 471 ? 1.317 0.662 -17.479 1.00 98.50 471 PHE A C 1
ATOM 3783 O O . PHE A 1 471 ? 1.514 1.397 -16.511 1.00 98.50 471 PHE A O 1
ATOM 3790 N N . THR A 1 472 ? 2.324 0.091 -18.143 1.00 97.81 472 THR A N 1
ATOM 3791 C CA . THR A 1 472 ? 3.730 0.355 -17.808 1.00 97.81 472 THR A CA 1
ATOM 3792 C C . THR A 1 472 ? 4.205 1.646 -18.474 1.00 97.81 472 THR A C 1
ATOM 3794 O O . THR A 1 472 ? 4.374 1.711 -19.696 1.00 97.81 472 THR A O 1
ATOM 3797 N N . SER A 1 473 ? 4.464 2.668 -17.668 1.00 97.50 473 SER A N 1
ATOM 3798 C CA . SER A 1 473 ? 5.063 3.941 -18.069 1.00 97.50 473 SER A CA 1
ATOM 3799 C C . SER A 1 473 ? 6.557 3.987 -17.708 1.00 97.50 473 SER A C 1
ATOM 3801 O O . SER A 1 473 ? 7.253 2.976 -17.791 1.00 97.50 473 SER A O 1
ATOM 3803 N N . THR A 1 474 ? 7.090 5.155 -17.362 1.00 94.88 474 THR A N 1
ATOM 3804 C CA . THR A 1 474 ? 8.444 5.342 -16.840 1.00 94.88 474 THR A CA 1
ATOM 3805 C C . THR A 1 474 ? 8.459 6.515 -15.876 1.00 94.88 474 THR A C 1
ATOM 3807 O O . THR A 1 474 ? 7.841 7.539 -16.138 1.00 94.88 474 THR A O 1
ATOM 3810 N N . PHE A 1 475 ? 9.202 6.395 -14.781 1.00 94.00 475 PHE A N 1
ATOM 3811 C CA . PHE A 1 475 ? 9.388 7.468 -13.806 1.00 94.00 475 PHE A CA 1
ATOM 3812 C C . PHE A 1 475 ? 9.867 8.775 -14.462 1.00 94.00 475 PHE A C 1
ATOM 3814 O O . PHE A 1 475 ? 9.441 9.870 -14.104 1.00 94.00 475 PHE A O 1
ATOM 3821 N N . TYR A 1 476 ? 10.690 8.653 -15.502 1.00 92.44 476 TYR A N 1
ATOM 3822 C CA . TYR A 1 476 ? 11.321 9.780 -16.174 1.00 92.44 476 TYR A CA 1
ATOM 3823 C C . TYR A 1 476 ? 10.418 10.559 -17.134 1.00 92.44 476 TYR A C 1
ATOM 3825 O O . TYR A 1 476 ? 10.849 11.603 -17.614 1.00 92.44 476 TYR A O 1
ATOM 3833 N N . CYS A 1 477 ? 9.173 10.136 -17.402 1.00 93.19 477 CYS A N 1
ATOM 3834 C CA . CYS A 1 477 ? 8.237 10.928 -18.222 1.00 93.19 477 CYS A CA 1
ATOM 3835 C C . CYS A 1 477 ? 7.893 12.285 -17.589 1.00 93.19 477 CYS A C 1
ATOM 3837 O O . CYS A 1 477 ? 7.374 13.167 -18.271 1.00 93.19 477 CYS A O 1
ATOM 3839 N N . ASN A 1 478 ? 8.246 12.465 -16.312 1.00 93.06 478 ASN A N 1
ATOM 3840 C CA . ASN A 1 478 ? 8.108 13.699 -15.546 1.00 93.06 478 ASN A CA 1
ATOM 3841 C C . ASN A 1 478 ? 9.459 14.316 -15.153 1.00 93.06 478 ASN A C 1
ATOM 3843 O O . ASN A 1 478 ? 9.583 14.924 -14.096 1.00 93.06 478 ASN A O 1
ATOM 3847 N N . PHE A 1 479 ? 10.488 14.143 -15.994 1.00 90.06 479 PHE A N 1
ATOM 3848 C CA . PHE A 1 479 ? 11.853 14.636 -15.753 1.00 90.06 479 PHE A CA 1
ATOM 3849 C C . PHE A 1 479 ? 11.930 16.148 -15.460 1.00 90.06 479 PHE A C 1
ATOM 3851 O O . PHE A 1 479 ? 12.848 16.606 -14.786 1.00 90.06 479 PHE A O 1
ATOM 3858 N N . ASP A 1 480 ? 10.995 16.929 -15.986 1.00 90.19 480 ASP A N 1
ATOM 3859 C CA . ASP A 1 480 ? 10.832 18.371 -15.811 1.00 90.19 480 ASP A CA 1
ATOM 3860 C C . ASP A 1 480 ? 10.409 18.761 -14.387 1.00 90.19 480 ASP A C 1
ATOM 3862 O O . ASP A 1 480 ? 10.639 19.898 -13.983 1.00 90.19 480 ASP A O 1
ATOM 3866 N N . GLN A 1 481 ? 9.882 17.822 -13.600 1.00 91.62 481 GLN A N 1
ATOM 3867 C CA . GLN A 1 481 ? 9.459 18.049 -12.220 1.00 91.62 481 GLN A CA 1
ATOM 3868 C C . GLN A 1 481 ? 10.638 17.913 -11.248 1.00 91.62 481 GLN A C 1
ATOM 3870 O O . GLN A 1 481 ? 11.545 17.103 -11.448 1.00 91.62 481 GLN A O 1
ATOM 3875 N N . GLU A 1 482 ? 10.648 18.714 -10.182 1.00 85.75 482 GLU A N 1
ATOM 3876 C CA . GLU A 1 482 ? 11.663 18.617 -9.121 1.00 85.75 482 GLU A CA 1
ATOM 3877 C C . GLU A 1 482 ? 11.388 17.434 -8.183 1.00 85.75 482 GLU A C 1
ATOM 3879 O O . GLU A 1 482 ? 12.283 16.639 -7.882 1.00 85.75 482 GLU A O 1
ATOM 3884 N N . ILE A 1 483 ? 10.124 17.293 -7.783 1.00 92.12 483 ILE A N 1
ATOM 3885 C CA . ILE A 1 483 ? 9.596 16.162 -7.026 1.00 92.12 483 ILE A CA 1
ATOM 3886 C C . ILE A 1 483 ? 8.518 15.512 -7.888 1.00 92.12 483 ILE A C 1
ATOM 3888 O O . ILE A 1 483 ? 7.550 16.164 -8.276 1.00 92.12 483 ILE A O 1
ATOM 3892 N N . ILE A 1 484 ? 8.693 14.231 -8.203 1.00 93.81 484 ILE A N 1
ATOM 3893 C CA . ILE A 1 484 ? 7.741 13.486 -9.029 1.00 93.81 484 ILE A CA 1
ATOM 3894 C C . ILE A 1 484 ? 6.688 12.857 -8.112 1.00 93.81 484 ILE A C 1
ATOM 3896 O O . ILE A 1 484 ? 6.987 11.992 -7.290 1.00 93.81 484 ILE A O 1
ATOM 3900 N N . GLU A 1 485 ? 5.445 13.306 -8.245 1.00 94.31 485 GLU A N 1
ATOM 3901 C CA . GLU A 1 485 ? 4.302 12.823 -7.469 1.00 94.31 485 GLU A CA 1
ATOM 3902 C C . GLU A 1 485 ? 3.576 11.662 -8.173 1.00 94.31 485 GLU A C 1
ATOM 3904 O O . GLU A 1 485 ? 3.755 11.400 -9.368 1.00 94.31 485 GLU A O 1
ATOM 3909 N N . GLU A 1 486 ? 2.714 10.960 -7.436 1.00 94.25 486 GLU A N 1
ATOM 3910 C CA . GLU A 1 486 ? 1.836 9.896 -7.946 1.00 94.25 486 GLU A CA 1
ATOM 3911 C C . GLU A 1 486 ? 0.545 10.466 -8.556 1.00 94.25 486 GLU A C 1
ATOM 3913 O O . GLU A 1 486 ? -0.566 10.101 -8.177 1.00 94.25 486 GLU A O 1
ATOM 3918 N N . LYS A 1 487 ? 0.708 11.372 -9.523 1.00 94.06 487 LYS A N 1
ATOM 3919 C CA . LYS A 1 487 ? -0.373 11.940 -10.339 1.00 94.06 487 LYS A CA 1
ATOM 3920 C C . LYS A 1 487 ? 0.027 12.005 -11.808 1.00 94.06 487 LYS A C 1
ATOM 3922 O O . LYS A 1 487 ? 1.220 11.961 -12.134 1.00 94.06 487 LYS A O 1
ATOM 3927 N N . VAL A 1 488 ? -0.957 12.110 -12.696 1.00 96.12 488 VAL A N 1
ATOM 3928 C CA . VAL A 1 488 ? -0.726 12.383 -14.119 1.00 96.12 488 VAL A CA 1
ATOM 3929 C C . VAL A 1 488 ? -0.521 13.883 -14.307 1.00 96.12 488 VAL A C 1
ATOM 3931 O O . VAL A 1 488 ? -1.341 14.685 -13.872 1.00 96.12 488 VAL A O 1
ATOM 3934 N N . TYR A 1 489 ? 0.587 14.253 -14.944 1.00 94.19 489 TYR A N 1
ATOM 3935 C CA . TYR A 1 489 ? 0.901 15.640 -15.277 1.00 94.19 489 TYR A CA 1
ATOM 3936 C C . TYR A 1 489 ? 0.416 15.928 -16.697 1.00 94.19 489 TYR A C 1
ATOM 3938 O O . TYR A 1 489 ? 0.844 15.258 -17.640 1.00 94.19 489 TYR A O 1
ATOM 3946 N N . THR A 1 490 ? -0.484 16.895 -16.855 1.00 92.31 490 THR A N 1
ATOM 3947 C CA . THR A 1 490 ? -1.148 17.196 -18.135 1.00 92.31 490 THR A CA 1
ATOM 3948 C C . THR A 1 490 ? -0.444 18.273 -18.948 1.00 92.31 490 THR A C 1
ATOM 3950 O O . THR A 1 490 ? -0.761 18.467 -20.121 1.00 92.31 490 THR A O 1
ATOM 3953 N N . GLU A 1 491 ? 0.548 18.944 -18.365 1.00 91.25 491 GLU A N 1
ATOM 3954 C CA . GLU A 1 491 ? 1.289 19.996 -19.040 1.00 91.25 491 GLU A CA 1
ATOM 3955 C C . GLU A 1 491 ? 2.213 19.418 -20.117 1.00 91.25 491 GLU A C 1
ATOM 3957 O O . GLU A 1 491 ? 3.002 18.496 -19.878 1.00 91.25 491 GLU A O 1
ATOM 3962 N N . LEU A 1 492 ? 2.139 20.004 -21.313 1.00 92.00 492 LEU A N 1
ATOM 3963 C CA . LEU A 1 492 ? 3.009 19.701 -22.441 1.00 92.00 492 LEU A CA 1
ATOM 3964 C C . LEU A 1 492 ? 3.854 20.931 -22.803 1.00 92.00 492 LEU A C 1
ATOM 3966 O O . LEU A 1 492 ? 3.416 22.069 -22.641 1.00 92.00 492 LEU A O 1
ATOM 3970 N N . PRO A 1 493 ? 5.076 20.731 -23.327 1.00 86.94 493 PRO A N 1
ATOM 3971 C CA . PRO A 1 493 ? 5.974 21.832 -23.681 1.00 86.94 493 PRO A CA 1
ATOM 3972 C C . PRO A 1 493 ? 5.468 22.636 -24.892 1.00 86.94 493 PRO A C 1
ATOM 3974 O O . PRO A 1 493 ? 5.910 23.765 -25.135 1.00 86.94 493 PRO A O 1
ATOM 3977 N N . PHE A 1 494 ? 4.568 22.046 -25.676 1.00 88.69 494 PHE A N 1
ATOM 3978 C CA . PHE A 1 494 ? 3.986 22.604 -26.883 1.00 88.69 494 PHE A CA 1
ATOM 3979 C C . PHE A 1 494 ? 2.532 22.140 -27.011 1.00 88.69 494 PHE A C 1
ATOM 3981 O O . PHE A 1 494 ? 2.283 20.938 -27.019 1.00 88.69 494 PHE A O 1
ATOM 3988 N N . GLY A 1 495 ? 1.608 23.095 -27.165 1.00 87.38 495 GLY A N 1
ATOM 3989 C CA . GLY A 1 495 ? 0.184 22.833 -27.390 1.00 87.38 495 GLY A CA 1
ATOM 3990 C C . GLY A 1 495 ? -0.532 22.142 -26.224 1.00 87.38 495 GLY A C 1
ATOM 3991 O O . GLY A 1 495 ? 0.070 21.803 -25.206 1.00 87.38 495 GLY A O 1
ATOM 3992 N N . SER A 1 496 ? -1.840 21.937 -26.384 1.00 91.81 496 SER A N 1
ATOM 3993 C CA . SER A 1 496 ? -2.600 21.013 -25.539 1.00 91.81 496 SER A CA 1
ATOM 3994 C C . SER A 1 496 ? -2.445 19.576 -26.045 1.00 91.81 496 SER A C 1
ATOM 3996 O O . SER A 1 496 ? -1.992 19.342 -27.172 1.00 91.81 496 SER A O 1
ATOM 3998 N N . TYR A 1 497 ? -2.861 18.607 -25.227 1.00 93.00 497 TYR A N 1
ATOM 3999 C CA . TYR A 1 497 ? -2.911 17.198 -25.617 1.00 93.00 497 TYR A CA 1
ATOM 4000 C C . TYR A 1 497 ? -3.673 16.992 -26.935 1.00 93.00 497 TYR A C 1
ATOM 4002 O O . TYR A 1 497 ? -3.181 16.306 -27.830 1.00 93.00 497 TYR A O 1
ATOM 4010 N N . GLU A 1 498 ? -4.823 17.643 -27.105 1.00 92.94 498 GLU A N 1
ATOM 4011 C CA . GLU A 1 498 ? -5.668 17.527 -28.296 1.00 92.94 498 GLU A CA 1
ATOM 4012 C C . GLU A 1 498 ? -4.962 18.054 -29.546 1.00 92.94 498 GLU A C 1
ATOM 4014 O O . GLU A 1 498 ? -5.002 17.409 -30.595 1.00 92.94 498 GLU A O 1
ATOM 4019 N N . ILE A 1 499 ? -4.281 19.201 -29.432 1.00 92.12 499 ILE A N 1
ATOM 4020 C CA . ILE A 1 499 ? -3.524 19.802 -30.538 1.00 92.12 499 ILE A CA 1
ATOM 4021 C C . ILE A 1 499 ? -2.400 18.860 -30.965 1.00 92.12 499 ILE A C 1
ATOM 4023 O O . ILE A 1 499 ? -2.286 18.529 -32.145 1.00 92.12 499 ILE A O 1
ATOM 4027 N N . VAL A 1 500 ? -1.600 18.385 -30.006 1.00 91.69 500 VAL A N 1
ATOM 4028 C CA . VAL A 1 500 ? -0.470 17.489 -30.278 1.00 91.69 500 VAL A CA 1
ATOM 4029 C C . VAL A 1 500 ? -0.951 16.179 -30.899 1.00 91.69 500 VAL A C 1
ATOM 4031 O O . VAL A 1 500 ? -0.399 15.737 -31.905 1.00 91.69 500 VAL A O 1
ATOM 4034 N N . MET A 1 501 ? -2.010 15.575 -30.358 1.00 92.62 501 MET A N 1
ATOM 4035 C CA . MET A 1 501 ? -2.565 14.329 -30.889 1.00 92.62 501 MET A CA 1
ATOM 4036 C C . MET A 1 501 ? -3.152 14.498 -32.291 1.00 92.62 501 MET A C 1
ATOM 4038 O O . MET A 1 501 ? -2.938 13.629 -33.137 1.00 92.62 501 MET A O 1
ATOM 4042 N N . ASN A 1 502 ? -3.856 15.601 -32.567 1.00 91.38 502 ASN A N 1
ATOM 4043 C CA . ASN A 1 502 ? -4.375 15.883 -33.906 1.00 91.38 502 ASN A CA 1
ATOM 4044 C C . ASN A 1 502 ? -3.240 16.109 -34.911 1.00 91.38 502 ASN A C 1
ATOM 4046 O O . ASN A 1 502 ? -3.267 15.523 -35.992 1.00 91.38 502 ASN A O 1
ATOM 4050 N N . MET A 1 503 ? -2.211 16.878 -34.548 1.00 91.19 503 MET A N 1
ATOM 4051 C CA . MET A 1 503 ? -1.040 17.073 -35.407 1.00 91.19 503 MET A CA 1
ATOM 4052 C C . MET A 1 503 ? -0.357 15.743 -35.733 1.00 91.19 503 MET A C 1
ATOM 4054 O O . MET A 1 503 ? -0.168 15.418 -36.900 1.00 91.19 503 MET A O 1
ATOM 4058 N N . LEU A 1 504 ? -0.043 14.933 -34.719 1.00 89.62 504 LEU A N 1
ATOM 4059 C CA . LEU A 1 504 ? 0.669 13.662 -34.905 1.00 89.62 504 LEU A CA 1
ATOM 4060 C C . LEU A 1 504 ? -0.149 12.623 -35.686 1.00 89.62 504 LEU A C 1
ATOM 4062 O O . LEU A 1 504 ? 0.425 11.753 -36.342 1.00 89.62 504 LEU A O 1
ATOM 4066 N N . LYS A 1 505 ? -1.481 12.722 -35.640 1.00 89.75 505 LYS A N 1
ATOM 4067 C CA . LYS A 1 505 ? -2.386 11.876 -36.423 1.00 89.75 505 LYS A CA 1
ATOM 4068 C C . LYS A 1 505 ? -2.389 12.244 -37.911 1.00 89.75 505 LYS A C 1
ATOM 4070 O O . LYS A 1 505 ? -2.456 11.345 -38.745 1.00 89.75 505 LYS A O 1
ATOM 4075 N N . HIS A 1 506 ? -2.353 13.535 -38.241 1.00 90.94 506 HIS A N 1
ATOM 4076 C CA . HIS A 1 506 ? -2.577 14.018 -39.609 1.00 90.94 506 HIS A CA 1
ATOM 4077 C C . HIS A 1 506 ? -1.296 14.329 -40.389 1.00 90.94 506 HIS A C 1
ATOM 4079 O O . HIS A 1 506 ? -1.280 14.141 -41.602 1.00 90.94 506 HIS A O 1
ATOM 4085 N N . LEU A 1 507 ? -0.224 14.749 -39.719 1.00 91.94 507 LEU A N 1
ATOM 4086 C CA . LEU A 1 507 ? 1.056 15.039 -40.366 1.00 91.94 507 LEU A CA 1
ATOM 4087 C C . LEU A 1 507 ? 1.751 13.760 -40.831 1.00 91.94 507 LEU A C 1
ATOM 4089 O O . LEU A 1 507 ? 1.674 12.724 -40.170 1.00 91.94 507 LEU A O 1
ATOM 4093 N N . SER A 1 508 ? 2.471 13.824 -41.945 1.00 92.69 508 SER A N 1
ATOM 4094 C CA . SER A 1 508 ? 3.355 12.763 -42.435 1.00 92.69 508 SER A CA 1
ATOM 4095 C C . SER A 1 508 ? 4.539 12.513 -41.486 1.00 92.69 508 SER A C 1
ATOM 4097 O O . SER A 1 508 ? 4.818 13.285 -40.567 1.00 92.69 508 SER A O 1
ATOM 4099 N N . ALA A 1 509 ? 5.244 11.391 -41.675 1.00 91.00 509 ALA A N 1
ATOM 4100 C CA . ALA A 1 509 ? 6.419 11.076 -40.858 1.00 91.00 509 ALA A CA 1
ATOM 4101 C C . ALA A 1 509 ? 7.542 12.115 -41.031 1.00 91.00 509 ALA A C 1
ATOM 4103 O O . ALA A 1 509 ? 8.204 12.456 -40.053 1.00 91.00 509 ALA A O 1
ATOM 4104 N N . GLU A 1 510 ? 7.711 12.636 -42.248 1.00 92.69 510 GLU A N 1
ATOM 4105 C CA . GLU A 1 510 ? 8.709 13.655 -42.584 1.00 92.69 510 GLU A CA 1
ATOM 4106 C C . GLU A 1 510 ? 8.389 14.995 -41.912 1.00 92.69 510 GLU A C 1
ATOM 4108 O O . GLU A 1 510 ? 9.247 15.561 -41.236 1.00 92.69 510 GLU A O 1
ATOM 4113 N N . GLU A 1 511 ? 7.137 15.456 -41.988 1.00 93.06 511 GLU A N 1
ATOM 4114 C CA . GLU A 1 511 ? 6.687 16.683 -41.312 1.00 93.06 511 GLU A CA 1
ATOM 4115 C C . GLU A 1 511 ? 6.816 16.576 -39.784 1.00 93.06 511 GLU A C 1
ATOM 4117 O O . GLU A 1 511 ? 7.272 17.509 -39.120 1.00 93.06 511 GLU A O 1
ATOM 4122 N N . CYS A 1 512 ? 6.462 15.424 -39.199 1.00 91.69 512 CYS A N 1
ATOM 4123 C CA . CYS A 1 512 ? 6.659 15.186 -37.768 1.00 91.69 512 CYS A CA 1
ATOM 4124 C C . CYS A 1 512 ? 8.135 15.257 -37.359 1.00 91.69 512 CYS A C 1
ATOM 4126 O O . CYS A 1 512 ? 8.436 15.736 -36.265 1.00 91.69 512 CYS A O 1
ATOM 4128 N N . GLU A 1 513 ? 9.053 14.777 -38.199 1.00 91.94 513 GLU A N 1
ATOM 4129 C CA . GLU A 1 513 ? 10.483 14.830 -37.894 1.00 91.94 513 GLU A CA 1
ATOM 4130 C C . GLU A 1 513 ? 11.030 16.260 -38.029 1.00 91.94 513 GLU A C 1
ATOM 4132 O O . GLU A 1 513 ? 11.810 16.685 -37.178 1.00 91.94 513 GLU A O 1
ATOM 4137 N N . GLN A 1 514 ? 10.549 17.044 -39.002 1.00 92.12 514 GLN A N 1
ATOM 4138 C CA . GLN A 1 514 ? 10.874 18.473 -39.125 1.00 92.12 514 GLN A CA 1
ATOM 4139 C C . GLN A 1 514 ? 10.411 19.285 -37.903 1.00 92.12 514 GLN A C 1
ATOM 4141 O O . GLN A 1 514 ? 11.124 20.172 -37.435 1.00 92.12 514 GLN A O 1
ATOM 4146 N N . LEU A 1 515 ? 9.243 18.960 -37.340 1.00 90.94 515 LEU A N 1
ATOM 4147 C CA . LEU A 1 515 ? 8.683 19.641 -36.165 1.00 90.94 515 LEU A CA 1
ATOM 4148 C C . LEU A 1 515 ? 9.153 19.063 -34.823 1.00 90.94 515 LEU A C 1
ATOM 4150 O O . LEU A 1 515 ? 8.781 19.576 -33.764 1.00 90.94 515 LEU A O 1
ATOM 4154 N N . LYS A 1 516 ? 9.967 18.005 -34.829 1.00 91.00 516 LYS A N 1
ATOM 4155 C CA . LYS A 1 516 ? 10.349 17.260 -33.624 1.00 91.00 516 LYS A CA 1
ATOM 4156 C C . LYS A 1 516 ? 10.984 18.139 -32.552 1.00 91.00 516 LYS A C 1
ATOM 4158 O O . LYS A 1 516 ? 10.606 18.034 -31.388 1.00 91.00 516 LYS A O 1
ATOM 4163 N N . SER A 1 517 ? 11.915 19.017 -32.921 1.00 89.38 517 SER A N 1
ATOM 4164 C CA . SER A 1 517 ? 12.569 19.934 -31.975 1.00 89.38 517 SER A CA 1
ATOM 4165 C C . SER A 1 517 ? 11.571 20.910 -31.339 1.00 89.38 517 SER A C 1
ATOM 4167 O O . SER A 1 517 ? 11.616 21.135 -30.129 1.00 89.38 517 SER A O 1
ATOM 4169 N N . THR A 1 518 ? 10.619 21.417 -32.124 1.00 90.69 518 THR A N 1
ATOM 4170 C CA . THR A 1 518 ? 9.550 22.321 -31.675 1.00 90.69 518 THR A CA 1
ATOM 4171 C C . THR A 1 518 ? 8.562 21.637 -30.734 1.00 90.69 518 THR A C 1
ATOM 4173 O O . THR A 1 518 ? 8.122 22.253 -29.764 1.00 90.69 518 THR A O 1
ATOM 4176 N N . ILE A 1 519 ? 8.219 20.372 -31.000 1.00 90.50 519 ILE A N 1
ATOM 4177 C CA . ILE A 1 519 ? 7.271 19.599 -30.189 1.00 90.50 519 ILE A CA 1
ATOM 4178 C C . ILE A 1 519 ? 7.923 19.148 -28.879 1.00 90.50 519 ILE A C 1
ATOM 4180 O O . ILE A 1 519 ? 7.331 19.311 -27.816 1.00 90.50 519 ILE A O 1
ATOM 4184 N N . LEU A 1 520 ? 9.142 18.602 -28.928 1.00 89.88 520 LEU A N 1
ATOM 4185 C CA . LEU A 1 520 ? 9.821 18.102 -27.729 1.00 89.88 520 LEU A CA 1
ATOM 4186 C C . LEU A 1 520 ? 10.281 19.253 -26.825 1.00 89.88 520 LEU A C 1
ATOM 4188 O O . LEU A 1 520 ? 10.182 19.145 -25.601 1.00 89.88 520 LEU A O 1
ATOM 4192 N N . LYS A 1 521 ? 10.789 20.348 -27.408 1.00 88.56 521 LYS A N 1
ATOM 4193 C CA . LYS A 1 521 ? 11.494 21.450 -26.730 1.00 88.56 521 LYS A CA 1
ATOM 4194 C C . LYS A 1 521 ? 12.506 20.960 -25.689 1.00 88.56 521 LYS A C 1
ATOM 4196 O O . LYS A 1 521 ? 13.656 20.702 -26.012 1.00 88.56 521 LYS A O 1
ATOM 4201 N N . LYS A 1 522 ? 12.073 20.861 -24.428 1.00 86.12 522 LYS A N 1
ATOM 4202 C CA . LYS A 1 522 ? 12.891 20.486 -23.268 1.00 86.12 522 LYS A CA 1
ATOM 4203 C C . LYS A 1 522 ? 12.914 18.976 -23.010 1.00 86.12 522 LYS A C 1
ATOM 4205 O O . LYS A 1 522 ? 13.717 18.532 -22.198 1.00 86.12 522 LYS A O 1
ATOM 4210 N N . PHE A 1 523 ? 12.035 18.195 -23.648 1.00 90.12 523 PHE A N 1
ATOM 4211 C CA . PHE A 1 523 ? 12.000 16.743 -23.481 1.00 90.12 523 PHE A CA 1
ATOM 4212 C C . PHE A 1 523 ? 13.290 16.106 -24.003 1.00 90.12 523 PHE A C 1
ATOM 4214 O O . PHE A 1 523 ? 13.684 16.380 -25.137 1.00 90.12 523 PHE A O 1
ATOM 4221 N N . PRO A 1 524 ? 13.937 15.228 -23.215 1.00 87.69 524 PRO A N 1
ATOM 4222 C CA . PRO A 1 524 ? 15.269 14.728 -23.538 1.00 87.69 524 PRO A CA 1
ATOM 4223 C C . PRO A 1 524 ? 15.271 13.785 -24.744 1.00 87.69 524 PRO A C 1
ATOM 4225 O O . PRO A 1 524 ? 16.295 13.627 -25.402 1.00 87.69 524 PRO A O 1
ATOM 4228 N N . ASN A 1 525 ? 14.147 13.117 -25.014 1.00 89.88 525 ASN A N 1
ATOM 4229 C CA . ASN A 1 525 ? 14.007 12.168 -26.109 1.00 89.88 525 ASN A CA 1
ATOM 4230 C C . ASN A 1 525 ? 12.528 11.853 -26.416 1.00 89.88 525 ASN A C 1
ATOM 4232 O O . ASN A 1 525 ? 11.623 12.188 -25.645 1.00 89.88 525 ASN A O 1
ATOM 4236 N N . THR A 1 526 ? 12.281 11.185 -27.549 1.00 91.94 526 THR A N 1
ATOM 4237 C CA . THR A 1 526 ? 10.927 10.847 -28.031 1.00 91.94 526 THR A CA 1
ATOM 4238 C C . THR A 1 526 ? 10.232 9.798 -27.169 1.00 91.94 526 THR A C 1
ATOM 4240 O O . THR A 1 526 ? 9.009 9.833 -27.036 1.00 91.94 526 THR A O 1
ATOM 4243 N N . TYR A 1 527 ? 10.984 8.892 -26.538 1.00 91.69 527 TYR A N 1
ATOM 4244 C CA . TYR A 1 527 ? 10.434 7.866 -25.650 1.00 91.69 527 TYR A CA 1
ATOM 4245 C C . TYR A 1 527 ? 9.767 8.481 -24.415 1.00 91.69 527 TYR A C 1
ATOM 4247 O O . TYR A 1 527 ? 8.581 8.244 -24.177 1.00 91.69 527 TYR A O 1
ATOM 4255 N N . VAL A 1 528 ? 10.505 9.308 -23.671 1.00 93.00 528 VAL A N 1
ATOM 4256 C CA . VAL A 1 528 ? 10.033 10.007 -22.466 1.00 93.00 528 VAL A CA 1
ATOM 4257 C C . VAL A 1 528 ? 8.797 10.850 -22.789 1.00 93.00 528 VAL A C 1
ATOM 4259 O O . VAL A 1 528 ? 7.798 10.785 -22.071 1.00 93.00 528 VAL A O 1
ATOM 4262 N N . PHE A 1 529 ? 8.828 11.563 -23.919 1.00 94.44 529 PHE A N 1
ATOM 4263 C CA . PHE A 1 529 ? 7.695 12.344 -24.412 1.00 94.44 529 PHE A CA 1
ATOM 4264 C C . PHE A 1 529 ? 6.472 11.473 -24.735 1.00 94.44 529 PHE A C 1
ATOM 4266 O O . PHE A 1 529 ? 5.366 11.763 -24.284 1.00 94.44 529 PHE A O 1
ATOM 4273 N N . SER A 1 530 ? 6.660 10.358 -25.448 1.00 95.38 530 SER A N 1
ATOM 4274 C CA . SER A 1 530 ? 5.560 9.444 -25.778 1.00 95.38 530 SER A CA 1
ATOM 4275 C C . SER A 1 530 ? 4.909 8.825 -24.538 1.00 95.38 530 SER A C 1
ATOM 4277 O O . SER A 1 530 ? 3.699 8.626 -24.519 1.00 95.38 530 SER A O 1
ATOM 4279 N N . LYS A 1 531 ? 5.683 8.556 -23.476 1.00 96.31 531 LYS A N 1
ATOM 4280 C CA . LYS A 1 531 ? 5.142 8.050 -22.209 1.00 96.31 531 LYS A CA 1
ATOM 4281 C C . LYS A 1 531 ? 4.340 9.117 -21.469 1.00 96.31 531 LYS A C 1
ATOM 4283 O O . LYS A 1 531 ? 3.251 8.796 -21.010 1.00 96.31 531 LYS A O 1
ATOM 4288 N N . ARG A 1 532 ? 4.796 10.378 -21.457 1.00 95.88 532 ARG A N 1
ATOM 4289 C CA . ARG A 1 532 ? 3.991 11.503 -20.947 1.00 95.88 532 ARG A CA 1
ATOM 4290 C C . ARG A 1 532 ? 2.660 11.608 -21.696 1.00 95.88 532 ARG A C 1
ATOM 4292 O O . ARG A 1 532 ? 1.613 11.655 -21.064 1.00 95.88 532 ARG A O 1
ATOM 4299 N N . LEU A 1 533 ? 2.687 11.577 -23.031 1.00 96.62 533 LEU A N 1
ATOM 4300 C CA . LEU A 1 533 ? 1.468 11.618 -23.846 1.00 96.62 533 LEU A CA 1
ATOM 4301 C C . LEU A 1 533 ? 0.522 10.443 -23.566 1.00 96.62 533 LEU A C 1
ATOM 4303 O O . LEU A 1 533 ? -0.688 10.640 -23.505 1.00 96.62 533 LEU A O 1
ATOM 4307 N N . ALA A 1 534 ? 1.055 9.233 -23.387 1.00 97.56 534 ALA A N 1
ATOM 4308 C CA . ALA A 1 534 ? 0.244 8.059 -23.077 1.00 97.56 534 ALA A CA 1
ATOM 4309 C C . ALA A 1 534 ? -0.444 8.167 -21.708 1.00 97.56 534 ALA A C 1
ATOM 4311 O O . ALA A 1 534 ? -1.603 7.783 -21.586 1.00 97.56 534 ALA A O 1
ATOM 4312 N N . GLU A 1 535 ? 0.231 8.710 -20.693 1.00 98.00 535 GLU A N 1
ATOM 4313 C CA . GLU A 1 535 ? -0.385 8.930 -19.381 1.00 98.00 535 GLU A CA 1
ATOM 4314 C C . GLU A 1 535 ? -1.512 9.962 -19.445 1.00 98.00 535 GLU A C 1
ATOM 4316 O O . GLU A 1 535 ? -2.590 9.712 -18.911 1.00 98.00 535 GLU A O 1
ATOM 4321 N N . ILE A 1 536 ? -1.302 11.075 -20.157 1.00 97.31 536 ILE A N 1
ATOM 4322 C CA . ILE A 1 536 ? -2.346 12.089 -20.364 1.00 97.31 536 ILE A CA 1
ATOM 4323 C C . ILE A 1 536 ? -3.536 11.486 -21.115 1.00 97.31 536 ILE A C 1
ATOM 4325 O O . ILE A 1 536 ? -4.680 11.703 -20.728 1.00 97.31 536 ILE A O 1
ATOM 4329 N N . MET A 1 537 ? -3.282 10.687 -22.154 1.00 96.69 537 MET A N 1
ATOM 4330 C CA . MET A 1 537 ? -4.320 9.965 -22.896 1.00 96.69 537 MET A CA 1
ATOM 4331 C C . MET A 1 537 ? -5.136 9.036 -21.989 1.00 96.69 537 MET A C 1
ATOM 4333 O O . MET A 1 537 ? -6.359 8.993 -22.092 1.00 96.69 537 MET A O 1
ATOM 4337 N N . ILE A 1 538 ? -4.480 8.311 -21.082 1.00 96.88 538 ILE A N 1
ATOM 4338 C CA . ILE A 1 538 ? -5.147 7.410 -20.136 1.00 96.88 538 ILE A CA 1
ATOM 4339 C C . ILE A 1 538 ? -6.037 8.195 -19.165 1.00 96.88 538 ILE A C 1
ATOM 4341 O O . ILE A 1 538 ? -7.207 7.841 -18.997 1.00 96.88 538 ILE A O 1
ATOM 4345 N N . GLU A 1 539 ? -5.506 9.264 -18.570 1.00 95.00 539 GLU A N 1
ATOM 4346 C CA . GLU A 1 539 ? -6.239 10.116 -17.624 1.00 95.00 539 GLU A CA 1
ATOM 4347 C C . GLU A 1 539 ? -7.450 10.780 -18.289 1.00 95.00 539 GLU A C 1
ATOM 4349 O O . GLU A 1 539 ? -8.566 10.714 -17.782 1.00 95.00 539 GLU A O 1
ATOM 4354 N N . THR A 1 540 ? -7.246 11.382 -19.460 1.00 93.12 540 THR A N 1
ATOM 4355 C CA . THR A 1 540 ? -8.282 12.169 -20.144 1.00 93.12 540 THR A CA 1
ATOM 4356 C C . THR A 1 540 ? -9.357 11.295 -20.776 1.00 93.12 540 THR A C 1
ATOM 4358 O O . THR A 1 540 ? -10.541 11.618 -20.699 1.00 93.12 540 THR A O 1
ATOM 4361 N N . GLU A 1 541 ? -8.975 10.182 -21.406 1.00 93.62 541 GLU A N 1
ATOM 4362 C CA . GLU A 1 541 ? -9.917 9.396 -22.198 1.00 93.62 541 GLU A CA 1
ATOM 4363 C C . GLU A 1 541 ? -10.495 8.197 -21.453 1.00 93.62 541 GLU A C 1
ATOM 4365 O O . GLU A 1 541 ? -11.591 7.776 -21.820 1.00 93.62 541 GLU A O 1
ATOM 4370 N N . PHE A 1 542 ? -9.806 7.617 -20.460 1.00 93.56 542 PHE A N 1
ATOM 4371 C CA . PHE A 1 542 ? -10.165 6.295 -19.921 1.00 93.56 542 PHE A CA 1
ATOM 4372 C C . PHE A 1 542 ? -10.393 6.228 -18.411 1.00 93.56 542 PHE A C 1
ATOM 4374 O O . PHE A 1 542 ? -11.112 5.312 -18.000 1.00 93.56 542 PHE A O 1
ATOM 4381 N N . ALA A 1 543 ? -9.885 7.181 -17.622 1.00 88.75 543 ALA A N 1
ATOM 4382 C CA . ALA A 1 543 ? -9.951 7.188 -16.153 1.00 88.75 543 ALA A CA 1
ATOM 4383 C C . ALA A 1 543 ? -11.336 6.861 -15.576 1.00 88.75 543 ALA A C 1
ATOM 4385 O O . ALA A 1 543 ? -11.461 6.059 -14.657 1.00 88.75 543 ALA A O 1
ATOM 4386 N N . GLN A 1 544 ? -12.388 7.445 -16.157 1.00 85.81 544 GLN A N 1
ATOM 4387 C CA . GLN A 1 544 ? -13.767 7.292 -15.675 1.00 85.81 544 GLN A CA 1
ATOM 4388 C C . GLN A 1 544 ? -14.454 6.007 -16.160 1.00 85.81 544 GLN A C 1
ATOM 4390 O O . GLN A 1 544 ? -15.508 5.631 -15.659 1.00 85.81 544 GLN A O 1
ATOM 4395 N N . THR A 1 545 ? -13.894 5.340 -17.171 1.00 88.19 545 THR A N 1
ATOM 4396 C CA . THR A 1 545 ? -14.573 4.240 -17.883 1.00 88.19 545 THR A CA 1
ATOM 4397 C C . THR A 1 545 ? -13.948 2.873 -17.652 1.00 88.19 545 THR A C 1
ATOM 4399 O O . THR A 1 545 ? -14.593 1.862 -17.913 1.00 88.19 545 THR A O 1
ATOM 4402 N N . LEU A 1 546 ? -12.692 2.824 -17.211 1.00 92.69 546 LEU A N 1
ATOM 4403 C CA . LEU A 1 546 ? -11.914 1.595 -17.109 1.00 92.69 546 LEU A CA 1
ATOM 4404 C C . LEU A 1 546 ? -11.142 1.539 -15.787 1.00 92.69 546 LEU A C 1
ATOM 4406 O O . LEU A 1 546 ? -10.664 2.574 -15.326 1.00 92.69 546 LEU A O 1
ATOM 4410 N N . PRO A 1 547 ? -10.938 0.340 -15.210 1.00 94.19 547 PRO A N 1
ATOM 4411 C CA . PRO A 1 547 ? -9.959 0.155 -14.150 1.00 94.19 547 PRO A CA 1
ATOM 4412 C C . PRO A 1 547 ? -8.560 0.247 -14.752 1.00 94.19 547 PRO A C 1
ATOM 4414 O O . PRO A 1 547 ? -8.021 -0.757 -15.212 1.00 94.19 547 PRO A O 1
ATOM 4417 N N . VAL A 1 548 ? -7.957 1.432 -14.761 1.00 95.88 548 VAL A N 1
ATOM 4418 C CA . VAL A 1 548 ? -6.585 1.610 -15.251 1.00 95.88 548 VAL A CA 1
ATOM 4419 C C . VAL A 1 548 ? -5.686 2.065 -14.114 1.00 95.88 548 VAL A C 1
ATOM 4421 O O . VAL A 1 548 ? -6.074 2.920 -13.328 1.00 95.88 548 VAL A O 1
ATOM 4424 N N . ALA A 1 549 ? -4.482 1.509 -14.042 1.00 97.00 549 ALA A N 1
ATOM 4425 C CA . ALA A 1 549 ? -3.390 1.977 -13.199 1.00 97.00 549 ALA A CA 1
ATOM 4426 C C . ALA A 1 549 ? -2.168 2.290 -14.062 1.00 97.00 549 ALA A C 1
ATOM 4428 O O . ALA A 1 549 ? -1.904 1.608 -15.056 1.00 97.00 549 ALA A O 1
ATOM 4429 N N . ILE A 1 550 ? -1.392 3.291 -13.654 1.00 98.31 550 ILE A N 1
ATOM 4430 C CA . ILE A 1 550 ? -0.124 3.644 -14.295 1.00 98.31 550 ILE A CA 1
ATOM 4431 C C . ILE A 1 550 ? 1.018 3.247 -13.364 1.00 98.31 550 ILE A C 1
ATOM 4433 O O . ILE A 1 550 ? 1.168 3.792 -12.274 1.00 98.31 550 ILE A O 1
ATOM 4437 N N . TYR A 1 551 ? 1.859 2.321 -13.808 1.00 98.38 551 TYR A N 1
ATOM 4438 C CA . TYR A 1 551 ? 3.064 1.912 -13.094 1.00 98.38 551 TYR A CA 1
ATOM 4439 C C . TYR A 1 551 ? 4.300 2.580 -13.711 1.00 98.38 551 TYR A C 1
ATOM 4441 O O . TYR A 1 551 ? 4.538 2.467 -14.914 1.00 98.38 551 TYR A O 1
ATOM 4449 N N . ARG A 1 552 ? 5.101 3.280 -12.901 1.00 97.56 552 ARG A N 1
ATOM 4450 C CA . ARG A 1 552 ? 6.278 4.055 -13.328 1.00 97.56 552 ARG A CA 1
ATOM 4451 C C . ARG A 1 552 ? 7.569 3.458 -12.752 1.00 97.56 552 ARG A C 1
ATOM 4453 O O . ARG A 1 552 ? 7.997 3.858 -11.666 1.00 97.56 552 ARG A O 1
ATOM 4460 N N . PRO A 1 553 ? 8.225 2.536 -13.477 1.00 95.50 553 PRO A N 1
ATOM 4461 C CA . PRO A 1 553 ? 9.552 2.063 -13.117 1.00 95.50 553 PRO A CA 1
ATOM 4462 C C . PRO A 1 553 ? 10.630 3.121 -13.425 1.00 95.50 553 PRO A C 1
ATOM 4464 O O . PRO A 1 553 ? 10.477 3.894 -14.383 1.00 95.50 553 PRO A O 1
ATOM 4467 N N . PRO A 1 554 ? 11.745 3.127 -12.676 1.00 91.94 554 PRO A N 1
ATOM 4468 C CA . PRO A 1 554 ? 12.953 3.866 -13.013 1.00 91.94 554 PRO A CA 1
ATOM 4469 C C . PRO A 1 554 ? 13.732 3.073 -14.083 1.00 91.94 554 PRO A C 1
ATOM 4471 O O . PRO A 1 554 ? 13.128 2.348 -14.881 1.00 91.94 554 PRO A O 1
ATOM 4474 N N . ILE A 1 555 ? 15.062 3.201 -14.162 1.00 88.69 555 ILE A N 1
ATOM 4475 C CA . ILE A 1 555 ? 15.836 2.373 -15.097 1.00 88.69 555 ILE A CA 1
ATOM 4476 C C . ILE A 1 555 ? 15.766 0.917 -14.620 1.00 88.69 555 ILE A C 1
ATOM 4478 O O . ILE A 1 555 ? 16.246 0.575 -13.538 1.00 88.69 555 ILE A O 1
ATOM 4482 N N . ILE A 1 556 ? 15.163 0.059 -15.445 1.00 91.00 556 ILE A N 1
ATOM 4483 C CA . ILE A 1 556 ? 15.061 -1.372 -15.159 1.00 91.00 556 ILE A CA 1
ATOM 4484 C C . ILE A 1 556 ? 16.426 -2.026 -15.391 1.00 91.00 556 ILE A C 1
ATOM 4486 O O . ILE A 1 556 ? 17.059 -1.824 -16.429 1.00 91.00 556 ILE A O 1
ATOM 4490 N N . THR A 1 557 ? 16.864 -2.815 -14.418 1.00 90.38 557 THR A N 1
ATOM 4491 C CA . THR A 1 557 ? 18.160 -3.509 -14.386 1.00 90.38 557 THR A CA 1
ATOM 4492 C C . THR A 1 557 ? 17.958 -5.034 -14.328 1.00 90.38 557 THR A C 1
ATOM 4494 O O . THR A 1 557 ? 16.823 -5.472 -14.112 1.00 90.38 557 THR A O 1
ATOM 4497 N N . PRO A 1 558 ? 19.007 -5.848 -14.578 1.00 91.62 558 PRO A N 1
ATOM 4498 C CA . PRO A 1 558 ? 18.965 -7.308 -14.421 1.00 91.62 558 PRO A CA 1
ATOM 4499 C C . PRO A 1 558 ? 18.349 -7.766 -13.092 1.00 91.62 558 PRO A C 1
ATOM 4501 O O . PRO A 1 558 ? 18.247 -6.995 -12.147 1.00 91.62 558 PRO A O 1
ATOM 4504 N N . THR A 1 559 ? 17.900 -9.011 -13.004 1.00 92.06 559 THR A N 1
ATOM 4505 C CA . THR A 1 559 ? 17.237 -9.527 -11.792 1.00 92.06 559 THR A CA 1
ATOM 4506 C C . THR A 1 559 ? 18.134 -9.439 -10.555 1.00 92.06 559 THR A C 1
ATOM 4508 O O . THR A 1 559 ? 19.349 -9.627 -10.637 1.00 92.06 559 THR A O 1
ATOM 4511 N N . CYS A 1 560 ? 17.544 -9.165 -9.392 1.00 90.81 560 CYS A N 1
ATOM 4512 C CA . CYS A 1 560 ? 18.274 -9.138 -8.121 1.00 90.81 560 CYS A CA 1
ATOM 4513 C C . CYS A 1 560 ? 18.179 -10.461 -7.362 1.00 90.81 560 CYS A C 1
ATOM 4515 O O . CYS A 1 560 ? 19.132 -10.857 -6.702 1.00 90.81 560 CYS A O 1
ATOM 4517 N N . ARG A 1 561 ? 17.037 -11.146 -7.422 1.00 88.62 561 ARG A N 1
ATOM 4518 C CA . ARG A 1 561 ? 16.778 -12.358 -6.637 1.00 88.62 561 ARG A CA 1
ATOM 4519 C C . ARG A 1 561 ? 16.286 -13.501 -7.508 1.00 88.62 561 ARG A C 1
ATOM 4521 O O . ARG A 1 561 ? 16.816 -14.607 -7.428 1.00 88.62 561 ARG A O 1
ATOM 4528 N N . GLU A 1 562 ? 15.273 -13.256 -8.334 1.00 88.06 562 GLU A N 1
ATOM 4529 C CA . GLU A 1 562 ? 14.536 -14.329 -9.002 1.00 88.06 562 GLU A CA 1
ATOM 4530 C C . GLU A 1 562 ? 14.468 -14.187 -10.527 1.00 88.06 562 GLU A C 1
ATOM 4532 O O . GLU A 1 562 ? 14.362 -13.075 -11.035 1.00 88.06 562 GLU A O 1
ATOM 4537 N N . PRO A 1 563 ? 14.441 -15.312 -11.267 1.00 80.50 563 PRO A N 1
ATOM 4538 C CA . PRO A 1 563 ? 14.698 -16.679 -10.797 1.00 80.50 563 PRO A CA 1
ATOM 4539 C C . PRO A 1 563 ? 16.185 -16.929 -10.491 1.00 80.50 563 PRO A C 1
ATOM 4541 O O . PRO A 1 563 ? 16.512 -17.888 -9.798 1.00 80.50 563 PRO A O 1
ATOM 4544 N N . MET A 1 564 ? 17.079 -16.069 -10.967 1.00 86.19 564 MET A N 1
ATOM 4545 C CA . MET A 1 564 ? 18.509 -16.076 -10.658 1.00 86.19 564 MET A CA 1
ATOM 4546 C C . MET A 1 564 ? 19.004 -14.634 -10.571 1.00 86.19 564 MET A C 1
ATOM 4548 O O . MET A 1 564 ? 18.400 -13.762 -11.185 1.00 86.19 564 MET A O 1
ATOM 4552 N N . LEU A 1 565 ? 20.072 -14.372 -9.824 1.00 87.12 565 LEU A N 1
ATOM 4553 C CA . LEU A 1 565 ? 20.717 -13.057 -9.774 1.00 87.12 565 LEU A CA 1
ATOM 4554 C C . LEU A 1 565 ? 21.325 -12.719 -11.145 1.00 87.12 565 LEU A C 1
ATOM 4556 O O . LEU A 1 565 ? 21.882 -13.599 -11.787 1.00 87.12 565 LEU A O 1
ATOM 4560 N N . GLY A 1 566 ? 21.222 -11.465 -11.586 1.00 86.00 566 GLY A N 1
ATOM 4561 C CA . GLY A 1 566 ? 21.926 -10.935 -12.757 1.00 86.00 566 GLY A CA 1
ATOM 4562 C C . GLY A 1 566 ? 21.355 -11.312 -14.129 1.00 86.00 566 GLY A C 1
ATOM 4563 O O . GLY A 1 566 ? 21.916 -10.889 -15.140 1.00 86.00 566 GLY A O 1
ATOM 4564 N N . TRP A 1 567 ? 20.238 -12.044 -14.205 1.00 90.12 567 TRP A N 1
ATOM 4565 C CA . TRP A 1 567 ? 19.636 -12.417 -15.487 1.00 90.12 567 TRP A CA 1
ATOM 4566 C C . TRP A 1 567 ? 19.211 -11.184 -16.290 1.00 90.12 567 TRP A C 1
ATOM 4568 O O . TRP A 1 567 ? 18.542 -10.273 -15.790 1.00 90.12 567 TRP A O 1
ATOM 4578 N N . THR A 1 568 ? 19.583 -11.190 -17.569 1.00 88.00 568 THR A N 1
ATOM 4579 C CA . THR A 1 568 ? 19.230 -10.177 -18.560 1.00 88.00 568 THR A CA 1
ATOM 4580 C C . THR A 1 568 ? 19.127 -10.804 -19.944 1.00 88.00 568 THR A C 1
ATOM 4582 O O . THR A 1 568 ? 19.894 -11.701 -20.291 1.00 88.00 568 THR A O 1
ATOM 4585 N N . ASP A 1 569 ? 18.205 -10.301 -20.759 1.00 82.94 569 ASP A N 1
ATOM 4586 C CA . ASP A 1 569 ? 18.103 -10.610 -22.189 1.00 82.94 569 ASP A CA 1
ATOM 4587 C C . ASP A 1 569 ? 18.246 -9.354 -23.065 1.00 82.94 569 ASP A C 1
ATOM 4589 O O . ASP A 1 569 ? 17.973 -9.371 -24.270 1.00 82.94 569 ASP A O 1
ATOM 4593 N N . ASN A 1 570 ? 18.650 -8.248 -22.437 1.00 76.81 570 ASN A N 1
ATOM 4594 C CA . ASN A 1 570 ? 18.659 -6.925 -23.019 1.00 76.81 570 ASN A CA 1
ATOM 4595 C C . ASN A 1 570 ? 20.084 -6.338 -23.004 1.00 76.81 570 ASN A C 1
ATOM 4597 O O . ASN A 1 570 ? 20.658 -6.172 -21.925 1.00 76.81 570 ASN A O 1
ATOM 4601 N N . PRO A 1 571 ? 20.649 -5.950 -24.167 1.00 70.38 571 PRO A N 1
ATOM 4602 C CA . PRO A 1 571 ? 21.963 -5.312 -24.231 1.00 70.38 571 PRO A CA 1
ATOM 4603 C C . PRO A 1 571 ? 21.947 -3.819 -23.844 1.00 70.38 571 PRO A C 1
ATOM 4605 O O . PRO A 1 571 ? 22.991 -3.171 -23.889 1.00 70.38 571 PRO A O 1
ATOM 4608 N N . TYR A 1 572 ? 20.787 -3.238 -23.521 1.00 73.94 572 TYR A N 1
ATOM 4609 C CA . TYR A 1 572 ? 20.634 -1.829 -23.139 1.00 73.94 572 TYR A CA 1
ATOM 4610 C C . TYR A 1 572 ? 20.722 -1.618 -21.611 1.00 73.94 572 TYR A C 1
ATOM 4612 O O . TYR A 1 572 ? 20.723 -2.563 -20.827 1.00 73.94 572 TYR A O 1
ATOM 4620 N N . GLY A 1 573 ? 20.770 -0.357 -21.166 1.00 74.12 573 GLY A N 1
ATOM 4621 C CA . GLY A 1 573 ? 20.747 -0.010 -19.737 1.00 74.12 573 GLY A CA 1
ATOM 4622 C C . GLY A 1 573 ? 22.086 -0.264 -19.036 1.00 74.12 573 GLY A C 1
ATOM 4623 O O . GLY A 1 573 ? 23.136 0.091 -19.571 1.00 74.12 573 GLY A O 1
ATOM 4624 N N . SER A 1 574 ? 22.068 -0.870 -17.844 1.00 75.31 574 SER A N 1
ATOM 4625 C CA . SER A 1 574 ? 23.295 -1.166 -17.082 1.00 75.31 574 SER A CA 1
ATOM 4626 C C . SER A 1 574 ? 24.227 -2.143 -17.811 1.00 75.31 574 SER A C 1
ATOM 4628 O O . SER A 1 574 ? 25.445 -2.007 -17.726 1.00 75.31 574 SER A O 1
ATOM 4630 N N . VAL A 1 575 ? 23.681 -3.060 -18.617 1.00 79.62 575 VAL A N 1
ATOM 4631 C CA . VAL A 1 575 ? 24.464 -4.015 -19.424 1.00 79.62 575 VAL A CA 1
ATOM 4632 C C . VAL A 1 575 ? 25.285 -3.303 -20.500 1.00 79.62 575 VAL A C 1
ATOM 4634 O O . VAL A 1 575 ? 26.437 -3.663 -20.725 1.00 79.62 575 VAL A O 1
ATOM 4637 N N . ALA A 1 576 ? 24.745 -2.249 -21.122 1.00 76.25 576 ALA A N 1
ATOM 4638 C CA . ALA A 1 576 ? 25.472 -1.427 -22.096 1.00 76.25 576 ALA A CA 1
ATOM 4639 C C . ALA A 1 576 ? 26.711 -0.769 -21.473 1.00 76.25 576 ALA A C 1
ATOM 4641 O O . ALA A 1 576 ? 27.770 -0.683 -22.096 1.00 76.25 576 ALA A O 1
ATOM 4642 N N . TYR A 1 577 ? 26.568 -0.328 -20.223 1.00 76.19 577 TYR A N 1
ATOM 4643 C CA . TYR A 1 577 ? 27.639 0.275 -19.445 1.00 76.19 577 TYR A CA 1
ATOM 4644 C C . TYR A 1 577 ? 28.701 -0.758 -19.049 1.00 76.19 577 TYR A C 1
ATOM 4646 O O . TYR A 1 577 ? 29.889 -0.503 -19.201 1.00 76.19 577 TYR A O 1
ATOM 4654 N N . ILE A 1 578 ? 28.293 -1.958 -18.625 1.00 77.62 578 ILE A N 1
ATOM 4655 C CA . ILE A 1 578 ? 29.212 -3.076 -18.347 1.00 77.62 578 ILE A CA 1
ATOM 4656 C C . ILE A 1 578 ? 29.946 -3.514 -19.626 1.00 77.62 578 ILE A C 1
ATOM 4658 O O . ILE A 1 578 ? 31.156 -3.744 -19.609 1.00 77.62 578 ILE A O 1
ATOM 4662 N N . LYS A 1 579 ? 29.244 -3.570 -20.764 1.00 76.25 579 LYS A N 1
ATOM 4663 C CA . LYS A 1 579 ? 29.820 -3.932 -22.063 1.00 76.25 579 LYS A CA 1
ATOM 4664 C C . LYS A 1 579 ? 30.914 -2.961 -22.504 1.00 76.25 579 LYS A C 1
ATOM 4666 O O . LYS A 1 579 ? 31.934 -3.411 -23.021 1.00 76.25 579 LYS A O 1
ATOM 4671 N N . SER A 1 580 ? 30.728 -1.651 -22.322 1.00 74.06 580 SER A N 1
ATOM 4672 C CA . SER A 1 580 ? 31.753 -0.679 -22.726 1.00 74.06 580 SER A CA 1
ATOM 4673 C C . SER A 1 580 ? 33.054 -0.885 -21.948 1.00 74.06 580 SER A C 1
ATOM 4675 O O . SER A 1 580 ? 34.135 -0.783 -22.526 1.00 74.06 580 SER A O 1
ATOM 4677 N N . PHE A 1 581 ? 32.974 -1.273 -20.675 1.00 72.12 581 PHE A N 1
ATOM 4678 C CA . PHE A 1 581 ? 34.137 -1.695 -19.898 1.00 72.12 581 PHE A CA 1
ATOM 4679 C C . PHE A 1 581 ? 34.752 -3.005 -20.371 1.00 72.12 581 PHE A C 1
ATOM 4681 O O . PHE A 1 581 ? 35.973 -3.091 -20.456 1.00 72.12 581 PHE A O 1
ATOM 4688 N N . TRP A 1 582 ? 33.931 -4.002 -20.697 1.00 69.38 582 TRP A N 1
ATOM 4689 C CA . TRP A 1 582 ? 34.408 -5.276 -21.236 1.00 69.38 582 TRP A CA 1
ATOM 4690 C C . TRP A 1 582 ? 35.167 -5.089 -22.561 1.00 69.38 582 TRP A C 1
ATOM 4692 O O . TRP A 1 582 ? 36.241 -5.650 -22.751 1.00 69.38 582 TRP A O 1
ATOM 4702 N N . ASP A 1 583 ? 34.683 -4.202 -23.436 1.00 70.12 583 ASP A N 1
ATOM 4703 C CA . ASP A 1 583 ? 35.399 -3.796 -24.653 1.00 70.12 583 ASP A CA 1
ATOM 4704 C C . ASP A 1 583 ? 36.639 -2.918 -24.346 1.00 70.12 583 ASP A C 1
ATOM 4706 O O . ASP A 1 583 ? 37.421 -2.602 -25.245 1.00 70.12 583 ASP A O 1
ATOM 4710 N N . GLY A 1 584 ? 36.818 -2.490 -23.087 1.00 66.88 584 GLY A N 1
ATOM 4711 C CA . GLY A 1 584 ? 37.779 -1.501 -22.585 1.00 66.88 584 GLY A CA 1
ATOM 4712 C C . GLY A 1 584 ? 37.705 -0.162 -23.324 1.00 66.88 584 GLY A C 1
ATOM 4713 O O . GLY A 1 584 ? 38.721 0.406 -23.714 1.00 66.88 584 GLY A O 1
ATOM 4714 N N . LEU A 1 585 ? 36.483 0.277 -23.598 1.00 65.81 585 LEU A N 1
ATOM 4715 C CA . LEU A 1 585 ? 36.106 1.595 -24.110 1.00 65.81 585 LEU A CA 1
ATOM 4716 C C . LEU A 1 585 ? 35.300 2.377 -23.053 1.00 65.81 585 LEU A C 1
ATOM 4718 O O . LEU A 1 585 ? 34.761 3.433 -23.339 1.00 65.81 585 LEU A O 1
ATOM 4722 N N . GLY A 1 586 ? 35.171 1.850 -21.832 1.00 65.69 586 GLY A N 1
ATOM 4723 C CA . GLY A 1 586 ? 34.450 2.469 -20.714 1.00 65.69 586 GLY A CA 1
ATOM 4724 C C . GLY A 1 586 ? 35.324 3.353 -19.818 1.00 65.69 586 GLY A C 1
ATOM 4725 O O . GLY A 1 586 ? 34.884 3.756 -18.743 1.00 65.69 586 GLY A O 1
ATOM 4726 N N . HIS A 1 587 ? 36.568 3.635 -20.224 1.00 69.50 587 HIS A N 1
ATOM 4727 C CA . HIS A 1 587 ? 37.544 4.368 -19.409 1.00 69.50 587 HIS A CA 1
ATOM 4728 C C . HIS A 1 587 ? 37.163 5.830 -19.170 1.00 69.50 587 HIS A C 1
ATOM 4730 O O . HIS A 1 587 ? 37.640 6.412 -18.201 1.00 69.50 587 HIS A O 1
ATOM 4736 N N . VAL A 1 588 ? 36.316 6.411 -20.028 1.00 71.88 588 VAL A N 1
ATOM 4737 C CA . VAL A 1 588 ? 35.784 7.765 -19.858 1.00 71.88 588 VAL A CA 1
ATOM 4738 C C . VAL A 1 588 ? 34.269 7.709 -19.792 1.00 71.88 588 VAL A C 1
ATOM 4740 O O . VAL A 1 588 ? 33.634 7.115 -20.664 1.00 71.88 588 VAL A O 1
ATOM 4743 N N . LYS A 1 589 ? 33.687 8.338 -18.770 1.00 74.38 589 LYS A N 1
ATOM 4744 C CA . LYS A 1 589 ? 32.239 8.355 -18.525 1.00 74.38 589 LYS A CA 1
ATOM 4745 C C . LYS A 1 589 ? 31.689 9.760 -18.605 1.00 74.38 589 LYS A C 1
ATOM 4747 O O . LYS A 1 589 ? 32.259 10.662 -18.007 1.00 74.38 589 LYS A O 1
ATOM 4752 N N . TYR A 1 590 ? 30.562 9.912 -19.292 1.00 79.81 590 TYR A N 1
ATOM 4753 C CA . TYR A 1 590 ? 29.814 11.162 -19.347 1.00 79.81 590 TYR A CA 1
ATOM 4754 C C . TYR A 1 590 ? 28.689 11.125 -18.315 1.00 79.81 590 TYR A C 1
ATOM 4756 O O . TYR A 1 590 ? 27.577 10.689 -18.610 1.00 79.81 590 TYR A O 1
ATOM 4764 N N . VAL A 1 591 ? 29.027 11.480 -17.077 1.00 82.00 591 VAL A N 1
ATOM 4765 C CA . VAL A 1 591 ? 28.139 11.368 -15.913 1.00 82.00 591 VAL A CA 1
ATOM 4766 C C . VAL A 1 591 ? 28.582 12.333 -14.818 1.00 82.00 591 VAL A C 1
ATOM 4768 O O . VAL A 1 591 ? 29.778 12.588 -14.669 1.00 82.00 591 VAL A O 1
ATOM 4771 N N . ASP A 1 592 ? 27.640 12.842 -14.029 1.00 85.69 592 ASP A N 1
ATOM 4772 C CA . ASP A 1 592 ? 27.962 13.473 -12.751 1.00 85.69 592 ASP A CA 1
ATOM 4773 C C . ASP A 1 592 ? 28.102 12.376 -11.688 1.00 85.69 592 ASP A C 1
ATOM 4775 O O . ASP A 1 592 ? 27.145 11.668 -11.369 1.00 85.69 592 ASP A O 1
ATOM 4779 N N . SER A 1 593 ? 29.300 12.224 -11.119 1.00 84.75 593 SER A N 1
ATOM 4780 C CA . SER A 1 593 ? 29.570 11.206 -10.099 1.00 84.75 593 SER A CA 1
ATOM 4781 C C . SER A 1 593 ? 28.725 11.373 -8.838 1.00 84.75 593 SER A C 1
ATOM 4783 O O . SER A 1 593 ? 28.549 10.393 -8.117 1.00 84.75 593 SER A O 1
ATOM 4785 N N . ARG A 1 594 ? 28.196 12.576 -8.578 1.00 87.19 594 ARG A N 1
ATOM 4786 C CA . ARG A 1 594 ? 27.348 12.894 -7.421 1.00 87.19 594 ARG A CA 1
ATOM 4787 C C . ARG A 1 594 ? 25.861 12.707 -7.706 1.00 87.19 594 ARG A C 1
ATOM 4789 O O . ARG A 1 594 ? 25.069 12.686 -6.762 1.00 87.19 594 ARG A O 1
ATOM 4796 N N . ALA A 1 595 ? 25.463 12.571 -8.971 1.00 87.56 595 ALA A N 1
ATOM 4797 C CA . ALA A 1 595 ? 24.074 12.304 -9.310 1.00 87.56 595 ALA A CA 1
ATOM 4798 C C . ALA A 1 595 ? 23.666 10.909 -8.812 1.00 87.56 595 ALA A C 1
ATOM 4800 O O . ALA A 1 595 ? 24.400 9.926 -8.955 1.00 87.56 595 ALA A O 1
ATOM 4801 N N . LYS A 1 596 ? 22.480 10.835 -8.209 1.00 88.00 596 LYS A N 1
ATOM 4802 C CA . LYS A 1 596 ? 21.874 9.601 -7.716 1.00 88.00 596 LYS A CA 1
ATOM 4803 C C . LYS A 1 596 ? 21.305 8.802 -8.881 1.00 88.00 596 LYS A C 1
ATOM 4805 O O . LYS A 1 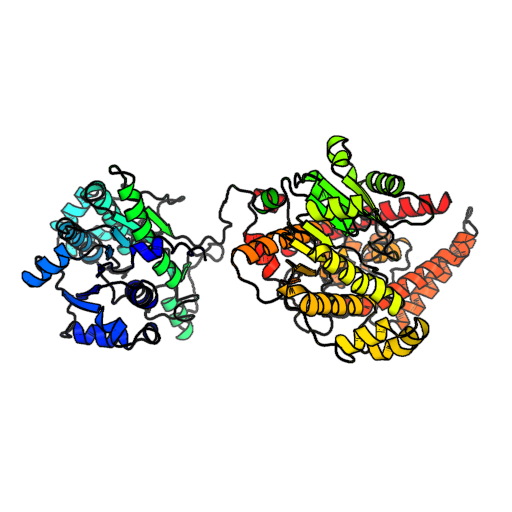596 ? 20.457 9.301 -9.618 1.00 88.00 596 LYS A O 1
ATOM 4810 N N . CYS A 1 597 ? 21.729 7.552 -9.016 1.00 81.50 597 CYS A N 1
ATOM 4811 C CA . CYS A 1 597 ? 21.171 6.635 -9.993 1.00 81.50 597 CYS A CA 1
ATOM 4812 C C . CYS A 1 597 ? 19.936 5.933 -9.413 1.00 81.50 597 CYS A C 1
ATOM 4814 O O . CYS A 1 597 ? 19.993 5.335 -8.340 1.00 81.50 597 CYS A O 1
ATOM 4816 N N . SER A 1 598 ? 18.811 6.015 -10.123 1.00 85.81 598 SER A N 1
ATOM 4817 C CA . SER A 1 598 ? 17.569 5.336 -9.739 1.00 85.81 598 SER A CA 1
ATOM 4818 C C . SER A 1 598 ? 17.416 4.075 -10.580 1.00 85.81 598 SER A C 1
ATOM 4820 O O . SER A 1 598 ? 17.156 4.145 -11.785 1.00 85.81 598 SER A O 1
ATOM 4822 N N . PHE A 1 599 ? 17.600 2.923 -9.943 1.00 86.75 599 PHE A N 1
ATOM 4823 C CA . PHE A 1 599 ? 17.480 1.616 -10.575 1.00 86.75 599 PHE A CA 1
ATOM 4824 C C . PHE A 1 599 ? 16.429 0.776 -9.870 1.00 86.75 599 PHE A C 1
ATOM 4826 O O . PHE A 1 599 ? 16.256 0.875 -8.660 1.00 86.75 599 PHE A O 1
ATOM 4833 N N . ALA A 1 600 ? 15.765 -0.079 -10.639 1.00 91.19 600 ALA A N 1
ATOM 4834 C CA . ALA A 1 600 ? 14.920 -1.129 -10.100 1.00 91.19 600 ALA A CA 1
ATOM 4835 C C . ALA A 1 600 ? 15.254 -2.444 -10.814 1.00 91.19 600 ALA A C 1
ATOM 4837 O O . ALA A 1 600 ? 15.285 -2.472 -12.050 1.00 91.19 600 ALA A O 1
ATOM 4838 N N . PRO A 1 601 ? 15.523 -3.533 -10.085 1.00 93.12 601 PRO A N 1
ATOM 4839 C CA . PRO A 1 601 ? 15.646 -4.852 -10.692 1.00 93.12 601 PRO A CA 1
ATOM 4840 C C . PRO A 1 601 ? 14.349 -5.258 -11.406 1.00 93.12 601 PRO A C 1
ATOM 4842 O O . PRO A 1 601 ? 13.245 -4.891 -10.984 1.00 93.12 601 PRO A O 1
ATOM 4845 N N . VAL A 1 602 ? 14.450 -6.011 -12.502 1.00 94.19 602 VAL A N 1
ATOM 4846 C CA . VAL A 1 602 ? 13.273 -6.395 -13.304 1.00 94.19 602 VAL A CA 1
ATOM 4847 C C . VAL A 1 602 ? 12.303 -7.319 -12.557 1.00 94.19 602 VAL A C 1
ATOM 4849 O O . VAL A 1 602 ? 11.098 -7.238 -12.779 1.00 94.19 602 VAL A O 1
ATOM 4852 N N . ASP A 1 603 ? 12.792 -8.154 -11.643 1.00 94.69 603 ASP A N 1
ATOM 4853 C CA . ASP A 1 603 ? 11.982 -9.022 -10.779 1.00 94.69 603 ASP A CA 1
ATOM 4854 C C . ASP A 1 603 ? 11.191 -8.223 -9.738 1.00 94.69 603 ASP A C 1
ATOM 4856 O O . ASP A 1 603 ? 9.996 -8.464 -9.558 1.00 94.69 603 ASP A O 1
ATOM 4860 N N . TYR A 1 604 ? 11.803 -7.190 -9.153 1.00 95.56 604 TYR A N 1
ATOM 4861 C CA . TYR A 1 604 ? 11.092 -6.210 -8.326 1.00 95.56 604 TYR A CA 1
ATOM 4862 C C . TYR A 1 604 ? 10.037 -5.460 -9.147 1.00 95.56 604 TYR A C 1
ATOM 4864 O O . TYR A 1 604 ? 8.909 -5.266 -8.692 1.00 95.56 604 TYR A O 1
ATOM 4872 N N . CYS A 1 605 ? 10.369 -5.061 -10.379 1.00 96.50 605 CYS A N 1
ATOM 4873 C CA . CYS A 1 605 ? 9.420 -4.383 -11.261 1.00 96.50 605 CYS A CA 1
ATOM 4874 C C . CYS A 1 605 ? 8.221 -5.262 -11.626 1.00 96.50 605 CYS A C 1
ATOM 4876 O O . CYS A 1 605 ? 7.093 -4.776 -11.624 1.00 96.50 605 CYS A O 1
ATOM 4878 N N . ALA A 1 606 ? 8.454 -6.539 -11.934 1.00 97.12 606 ALA A N 1
ATOM 4879 C CA . ALA A 1 606 ? 7.394 -7.492 -12.238 1.00 97.12 606 ALA A CA 1
ATOM 4880 C C . ALA A 1 606 ? 6.449 -7.656 -11.039 1.00 97.12 606 ALA A C 1
ATOM 4882 O O . ALA A 1 606 ? 5.234 -7.549 -11.193 1.00 97.12 606 ALA A O 1
ATOM 4883 N N . ASN A 1 607 ? 7.000 -7.815 -9.834 1.00 96.94 607 ASN A N 1
ATOM 4884 C CA . ASN A 1 607 ? 6.203 -7.881 -8.611 1.00 96.94 607 ASN A CA 1
ATOM 4885 C C . ASN A 1 607 ? 5.403 -6.587 -8.386 1.00 96.94 607 ASN A C 1
ATOM 4887 O O . ASN A 1 607 ? 4.225 -6.649 -8.051 1.00 96.94 607 ASN A O 1
ATOM 4891 N N . ALA A 1 608 ? 6.002 -5.416 -8.622 1.00 97.19 608 ALA A N 1
ATOM 4892 C CA . ALA A 1 608 ? 5.330 -4.136 -8.416 1.00 97.19 608 ALA A CA 1
ATOM 4893 C C . ALA A 1 608 ? 4.169 -3.922 -9.395 1.00 97.19 608 ALA A C 1
ATOM 4895 O O . ALA A 1 608 ? 3.112 -3.467 -8.975 1.00 97.19 608 ALA A O 1
ATOM 4896 N N . VAL A 1 609 ? 4.311 -4.334 -10.661 1.00 98.12 609 VAL A N 1
ATOM 4897 C CA . VAL A 1 609 ? 3.201 -4.355 -11.634 1.00 98.12 609 VAL A CA 1
ATOM 4898 C C . VAL A 1 609 ? 2.043 -5.219 -11.127 1.00 98.12 609 VAL A C 1
ATOM 4900 O O . VAL A 1 609 ? 0.889 -4.795 -11.192 1.00 98.12 609 VAL A O 1
ATOM 4903 N N . LEU A 1 610 ? 2.344 -6.409 -10.595 1.00 97.56 610 LEU A N 1
ATOM 4904 C CA . LEU A 1 610 ? 1.327 -7.327 -10.078 1.00 97.56 610 LEU A CA 1
ATOM 4905 C C . LEU A 1 610 ? 0.603 -6.743 -8.856 1.00 97.56 610 LEU A C 1
ATOM 4907 O O . LEU A 1 610 ? -0.628 -6.774 -8.794 1.00 97.56 610 LEU A O 1
ATOM 4911 N N . VAL A 1 611 ? 1.356 -6.160 -7.920 1.00 96.94 611 VAL A N 1
ATOM 4912 C CA . VAL A 1 611 ? 0.821 -5.501 -6.719 1.00 96.94 611 VAL A CA 1
ATOM 4913 C C . VAL A 1 611 ? -0.009 -4.263 -7.082 1.00 96.94 611 VAL A C 1
ATOM 4915 O O . VAL A 1 611 ? -1.074 -4.061 -6.505 1.00 96.94 611 VAL A O 1
ATOM 4918 N N . SER A 1 612 ? 0.413 -3.469 -8.073 1.00 96.94 612 SER A N 1
ATOM 4919 C CA . SER A 1 612 ? -0.373 -2.341 -8.594 1.00 96.94 612 SER A CA 1
ATOM 4920 C C . SER A 1 612 ? -1.705 -2.785 -9.203 1.00 96.94 612 SER A C 1
ATOM 4922 O O . SER A 1 612 ? -2.705 -2.095 -9.024 1.00 96.94 612 SER A O 1
ATOM 4924 N N . GLY A 1 613 ? -1.737 -3.928 -9.899 1.00 96.00 613 GLY A N 1
ATOM 4925 C CA . GLY A 1 613 ? -2.973 -4.494 -10.450 1.00 96.00 613 GLY A CA 1
ATOM 4926 C C . GLY A 1 613 ? -3.981 -4.887 -9.370 1.00 96.00 613 GLY A C 1
ATOM 4927 O O . GLY A 1 613 ? -5.151 -4.530 -9.472 1.00 96.00 613 GLY A O 1
ATOM 4928 N N . PHE A 1 614 ? -3.513 -5.542 -8.306 1.00 95.06 614 PHE A N 1
ATOM 4929 C CA . PHE A 1 614 ? -4.343 -5.877 -7.145 1.00 95.06 614 PHE A CA 1
ATOM 4930 C C . PHE A 1 614 ? -4.861 -4.626 -6.424 1.00 95.06 614 PHE A C 1
ATOM 4932 O O . PHE A 1 614 ? -6.055 -4.490 -6.172 1.00 95.06 614 PHE A O 1
ATOM 4939 N N . ASP A 1 615 ? -3.973 -3.677 -6.120 1.00 93.38 615 ASP A N 1
ATOM 4940 C CA . ASP A 1 615 ? -4.348 -2.477 -5.370 1.00 93.38 615 ASP A CA 1
ATOM 4941 C C . ASP A 1 615 ? -5.352 -1.592 -6.131 1.00 93.38 615 ASP A C 1
ATOM 4943 O O . ASP A 1 615 ? -6.204 -0.944 -5.521 1.00 93.38 615 ASP A O 1
ATOM 4947 N N . LEU A 1 616 ? -5.291 -1.585 -7.465 1.00 93.75 616 LEU A N 1
ATOM 4948 C CA . LEU A 1 616 ? -6.302 -0.953 -8.309 1.00 93.75 616 LEU A CA 1
ATOM 4949 C C . LEU A 1 616 ? -7.690 -1.580 -8.108 1.00 93.75 616 LEU A C 1
ATOM 4951 O O . LEU A 1 616 ? -8.664 -0.839 -7.955 1.00 93.75 616 LEU A O 1
ATOM 4955 N N . ALA A 1 617 ? -7.786 -2.912 -8.104 1.00 90.50 617 ALA A N 1
ATOM 4956 C CA . ALA A 1 617 ? -9.051 -3.617 -7.895 1.00 90.50 617 ALA A CA 1
ATOM 4957 C C . ALA A 1 617 ? -9.634 -3.302 -6.504 1.00 90.50 617 ALA A C 1
ATOM 4959 O O . ALA A 1 617 ? -10.801 -2.928 -6.380 1.00 90.50 617 ALA A O 1
ATOM 4960 N N . GLU A 1 618 ? -8.785 -3.311 -5.475 1.00 86.38 618 GLU A N 1
ATOM 4961 C CA . GLU A 1 618 ? -9.146 -2.948 -4.100 1.00 86.38 618 GLU A CA 1
ATOM 4962 C C . GLU A 1 618 ? -9.678 -1.513 -3.975 1.00 86.38 618 GLU A C 1
ATOM 4964 O O . GLU A 1 618 ? -10.737 -1.279 -3.388 1.00 86.38 618 GLU A O 1
ATOM 4969 N N . LYS A 1 619 ? -8.996 -0.528 -4.577 1.00 81.81 619 LYS A N 1
ATOM 4970 C CA . LYS A 1 619 ? -9.443 0.878 -4.553 1.00 81.81 619 LYS A CA 1
ATOM 4971 C C . LYS A 1 619 ? -10.841 1.066 -5.144 1.00 81.81 619 LYS A C 1
ATOM 4973 O O . LYS A 1 619 ? -11.583 1.945 -4.690 1.00 81.81 619 LYS A O 1
ATOM 4978 N N . ARG A 1 620 ? -11.218 0.254 -6.138 1.00 74.69 620 ARG A N 1
ATOM 4979 C CA . ARG A 1 620 ? -12.555 0.313 -6.746 1.00 74.69 620 ARG A CA 1
ATOM 4980 C C . ARG A 1 620 ? -13.633 -0.255 -5.836 1.00 74.69 620 ARG A C 1
ATOM 4982 O O . ARG A 1 620 ? -14.692 0.360 -5.757 1.00 74.69 620 ARG A O 1
ATOM 4989 N N . LEU A 1 621 ? -13.360 -1.343 -5.112 1.00 67.00 621 LEU A N 1
ATOM 4990 C CA . LEU A 1 621 ? -14.302 -1.897 -4.127 1.00 67.00 621 LEU A CA 1
ATOM 4991 C C . LEU A 1 621 ? -14.660 -0.870 -3.042 1.00 67.00 621 LEU A C 1
ATOM 4993 O O . LEU A 1 621 ? -15.803 -0.802 -2.602 1.00 67.00 621 LEU A O 1
ATOM 4997 N N . VAL A 1 622 ? -13.699 -0.024 -2.661 1.00 61.31 622 VAL A N 1
ATOM 4998 C CA . VAL A 1 622 ? -13.872 1.022 -1.636 1.00 61.31 622 VAL A CA 1
ATOM 4999 C C . VAL A 1 622 ? -14.404 2.349 -2.225 1.00 61.31 622 VAL A C 1
ATOM 5001 O O . VAL A 1 622 ? -14.611 3.314 -1.495 1.00 61.31 622 VAL A O 1
ATOM 5004 N N . GLY A 1 623 ? -14.635 2.433 -3.544 1.00 57.62 623 GLY A N 1
ATOM 5005 C CA . GLY A 1 623 ? -15.208 3.614 -4.212 1.00 57.62 623 GLY A CA 1
ATOM 5006 C C . GLY A 1 623 ? -14.322 4.868 -4.182 1.00 57.62 623 GLY A C 1
ATOM 5007 O O . GLY A 1 623 ? -14.834 5.984 -4.156 1.00 57.62 623 GLY A O 1
ATOM 5008 N N . SER A 1 624 ? -12.994 4.708 -4.131 1.00 51.19 624 SER A N 1
ATOM 5009 C CA . SER A 1 624 ? -12.093 5.740 -3.587 1.00 51.19 624 SER A CA 1
ATOM 5010 C C . SER A 1 624 ? -11.257 6.557 -4.587 1.00 51.19 624 SER A C 1
ATOM 5012 O O . SER A 1 624 ? -10.443 7.363 -4.141 1.00 51.19 624 SER A O 1
ATOM 5014 N N . ALA A 1 625 ? -11.437 6.440 -5.908 1.00 53.47 625 ALA A N 1
ATOM 5015 C CA . ALA A 1 625 ? -10.588 7.178 -6.857 1.00 53.47 625 ALA A CA 1
ATOM 5016 C C . ALA A 1 625 ? -11.370 7.928 -7.960 1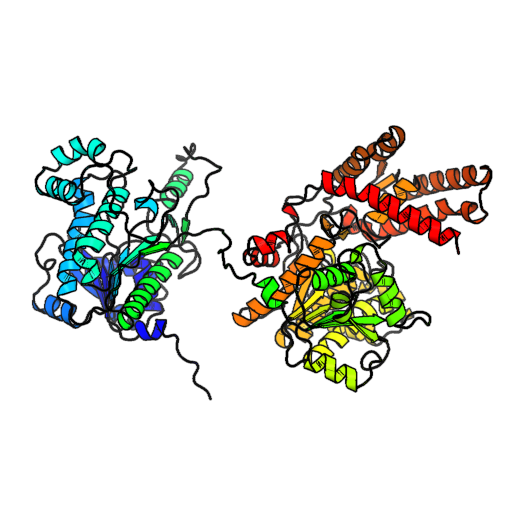.00 53.47 625 ALA A C 1
ATOM 5018 O O . ALA A 1 625 ? -11.919 7.278 -8.848 1.00 53.47 625 ALA A O 1
ATOM 5019 N N . PRO A 1 626 ? -11.380 9.281 -7.953 1.00 59.22 626 PRO A N 1
ATOM 5020 C CA . PRO A 1 626 ? -11.849 10.091 -9.081 1.00 59.22 626 PRO A CA 1
ATOM 5021 C C . PRO A 1 626 ? -10.812 10.236 -10.218 1.00 59.22 626 PRO A C 1
ATOM 5023 O O . PRO A 1 626 ? -11.168 10.748 -11.276 1.00 59.22 626 PRO A O 1
ATOM 5026 N N . CYS A 1 627 ? -9.558 9.803 -10.021 1.00 76.88 627 CYS A N 1
ATOM 5027 C CA . CYS A 1 627 ? -8.434 9.908 -10.970 1.00 76.88 627 CYS A CA 1
ATOM 5028 C C . CYS A 1 627 ? -7.642 8.590 -11.085 1.00 76.88 627 CYS A C 1
ATOM 5030 O O . CYS A 1 627 ? -7.782 7.703 -10.236 1.00 76.88 627 CYS A O 1
ATOM 5032 N N . VAL A 1 628 ? -6.803 8.443 -12.122 1.00 91.06 628 VAL A N 1
ATOM 5033 C CA . VAL A 1 628 ? -6.042 7.202 -12.360 1.00 91.06 628 VAL A CA 1
ATOM 5034 C C . VAL A 1 628 ? -4.971 7.020 -11.281 1.00 91.06 628 VAL A C 1
ATOM 5036 O O . VAL A 1 628 ? -4.104 7.884 -11.125 1.00 91.06 628 VAL A O 1
ATOM 5039 N N . PRO A 1 629 ? -4.959 5.898 -10.537 1.00 94.31 629 PRO A N 1
ATOM 5040 C CA . PRO A 1 629 ? -3.903 5.636 -9.573 1.00 94.31 629 PRO A CA 1
ATOM 5041 C C . PRO A 1 629 ? -2.557 5.430 -10.278 1.00 94.31 629 PRO A C 1
ATOM 5043 O O . PRO A 1 629 ? -2.413 4.609 -11.190 1.00 94.31 629 PRO A O 1
ATOM 5046 N N . VAL A 1 630 ? -1.553 6.167 -9.806 1.00 96.94 630 VAL A N 1
ATOM 5047 C CA . VAL A 1 630 ? -0.178 6.115 -10.306 1.00 96.94 630 VAL A CA 1
ATOM 5048 C C . VAL A 1 630 ? 0.745 5.525 -9.241 1.00 96.94 630 VAL A C 1
ATOM 5050 O O . VAL A 1 630 ? 0.637 5.872 -8.068 1.00 96.94 630 VAL A O 1
ATOM 5053 N N . TYR A 1 631 ? 1.669 4.656 -9.642 1.00 97.06 631 TYR A N 1
ATOM 5054 C CA . TYR A 1 631 ? 2.606 3.969 -8.753 1.00 97.06 631 TYR A CA 1
ATOM 5055 C C . TYR A 1 631 ? 4.037 4.293 -9.176 1.00 97.06 631 TYR A C 1
ATOM 5057 O O . TYR A 1 631 ? 4.527 3.759 -10.174 1.00 97.06 631 TYR A O 1
ATOM 5065 N N . ASN A 1 632 ? 4.711 5.165 -8.425 1.00 96.31 632 ASN A N 1
ATOM 5066 C CA . ASN A 1 632 ? 6.130 5.446 -8.640 1.00 96.31 632 ASN A CA 1
ATOM 5067 C C . ASN A 1 632 ? 6.969 4.369 -7.942 1.00 96.31 632 ASN A C 1
ATOM 5069 O O . ASN A 1 632 ? 6.908 4.225 -6.722 1.00 96.31 632 ASN A O 1
ATOM 5073 N N . HIS A 1 633 ? 7.791 3.632 -8.690 1.00 94.31 633 HIS A N 1
ATOM 5074 C CA . HIS A 1 633 ? 8.677 2.616 -8.116 1.00 94.31 633 HIS A CA 1
ATOM 5075 C C . HIS A 1 633 ? 10.078 3.188 -7.879 1.00 94.31 633 HIS A C 1
ATOM 5077 O O . HIS A 1 633 ? 11.047 2.797 -8.518 1.00 94.31 633 HIS A O 1
ATOM 5083 N N . HIS A 1 634 ? 10.173 4.172 -6.988 1.00 90.75 634 HIS A N 1
ATOM 5084 C CA . HIS A 1 634 ? 11.418 4.887 -6.697 1.00 90.75 634 HIS A CA 1
ATOM 5085 C C . HIS A 1 634 ? 11.756 4.842 -5.207 1.00 90.75 634 HIS A C 1
ATOM 5087 O O . HIS A 1 634 ? 10.861 5.030 -4.377 1.00 90.75 634 HIS A O 1
ATOM 5093 N N . SER A 1 635 ? 13.040 4.669 -4.883 1.00 86.06 635 SER A N 1
ATOM 5094 C CA . SER A 1 635 ? 13.576 4.841 -3.529 1.00 86.06 635 SER A CA 1
ATOM 5095 C C . SER A 1 635 ? 14.121 6.259 -3.351 1.00 86.06 635 SER A C 1
ATOM 5097 O O . SER A 1 635 ? 14.808 6.780 -4.220 1.00 86.06 635 SER A O 1
ATOM 5099 N N . ASN A 1 636 ? 13.877 6.896 -2.204 1.00 81.25 636 ASN A N 1
ATOM 5100 C CA . ASN A 1 636 ? 14.558 8.153 -1.851 1.00 81.25 636 ASN A CA 1
ATOM 5101 C C . ASN A 1 636 ? 15.802 7.929 -0.971 1.00 81.25 636 ASN A C 1
ATOM 5103 O O . ASN A 1 636 ? 16.642 8.827 -0.850 1.00 81.25 636 ASN A O 1
ATOM 5107 N N . THR A 1 637 ? 15.905 6.751 -0.358 1.00 72.56 637 THR A N 1
ATOM 5108 C CA . THR A 1 637 ? 16.800 6.415 0.756 1.00 72.56 637 THR A CA 1
ATOM 5109 C C . THR A 1 637 ? 18.031 5.643 0.300 1.00 72.56 637 THR A C 1
ATOM 5111 O O . THR A 1 637 ? 19.136 6.011 0.688 1.00 72.56 637 THR A O 1
ATOM 5114 N N . THR A 1 638 ? 17.873 4.644 -0.570 1.00 64.75 638 THR A N 1
ATOM 5115 C CA . THR A 1 638 ? 18.948 3.718 -0.977 1.00 64.75 638 THR A CA 1
ATOM 5116 C C . THR A 1 638 ? 19.592 4.042 -2.324 1.00 64.75 638 THR A C 1
ATOM 5118 O O . THR A 1 638 ? 20.426 3.281 -2.809 1.00 64.75 638 THR A O 1
ATOM 5121 N N . ASN A 1 639 ? 19.270 5.189 -2.935 1.00 69.56 639 ASN A N 1
ATOM 5122 C CA . ASN A 1 639 ? 19.867 5.561 -4.219 1.00 69.56 639 ASN A CA 1
ATOM 5123 C C . ASN A 1 639 ? 21.380 5.776 -4.111 1.00 69.56 639 ASN A C 1
ATOM 5125 O O . ASN A 1 639 ? 21.839 6.798 -3.591 1.00 69.56 639 ASN A O 1
ATOM 5129 N N . THR A 1 640 ? 22.118 4.842 -4.701 1.00 79.94 640 THR A N 1
ATOM 5130 C CA . THR A 1 640 ? 23.552 4.923 -4.974 1.00 79.94 640 THR A CA 1
ATOM 5131 C C . THR A 1 640 ? 23.851 6.090 -5.919 1.00 79.94 640 THR A C 1
ATOM 5133 O O . THR A 1 640 ? 23.038 6.451 -6.771 1.00 79.94 640 THR A O 1
ATOM 5136 N N . THR A 1 641 ? 25.013 6.714 -5.785 1.00 87.38 641 THR A N 1
ATOM 5137 C CA . THR A 1 641 ? 25.505 7.691 -6.766 1.00 87.38 641 THR A CA 1
ATOM 5138 C C . THR A 1 641 ? 26.169 6.993 -7.954 1.00 87.38 641 THR A C 1
ATOM 5140 O O . THR A 1 641 ? 26.667 5.873 -7.838 1.00 87.38 641 THR A O 1
ATOM 5143 N N . PHE A 1 642 ? 26.251 7.642 -9.116 1.00 83.00 642 PHE A N 1
ATOM 5144 C CA . PHE A 1 642 ? 26.985 7.067 -10.253 1.00 83.00 642 PHE A CA 1
ATOM 5145 C C . PHE A 1 642 ? 28.481 6.837 -9.961 1.00 83.00 642 PHE A C 1
ATOM 5147 O O . PHE A 1 642 ? 29.091 5.933 -10.549 1.00 83.00 642 PHE A O 1
ATOM 5154 N N . GLY A 1 643 ? 29.073 7.617 -9.049 1.00 82.00 643 GLY A N 1
ATOM 5155 C CA . GLY A 1 643 ? 30.425 7.397 -8.535 1.00 82.00 643 GLY A CA 1
ATOM 5156 C C . GLY A 1 643 ? 30.539 6.112 -7.710 1.00 82.00 643 GLY A C 1
ATOM 5157 O O . GLY A 1 643 ? 31.393 5.273 -7.992 1.00 82.00 643 GLY A O 1
ATOM 5158 N N . GLU A 1 644 ? 29.640 5.902 -6.749 1.00 82.56 644 GLU A N 1
ATOM 5159 C CA . GLU A 1 644 ? 29.599 4.680 -5.930 1.00 82.56 644 GLU A CA 1
ATOM 5160 C C . GLU A 1 644 ? 29.267 3.431 -6.755 1.00 82.56 644 GLU A C 1
ATOM 5162 O O . GLU A 1 644 ? 29.869 2.378 -6.545 1.00 82.56 644 GLU A O 1
ATOM 5167 N N . LEU A 1 645 ? 28.360 3.548 -7.731 1.00 81.06 645 LEU A N 1
ATOM 5168 C CA . LEU A 1 645 ? 28.034 2.482 -8.682 1.00 81.06 645 LEU A CA 1
ATOM 5169 C C . LEU A 1 645 ? 29.289 2.036 -9.435 1.00 81.06 645 LEU A C 1
ATOM 5171 O O . LEU A 1 645 ? 29.599 0.852 -9.545 1.00 81.06 645 LEU A O 1
ATOM 5175 N N . THR A 1 646 ? 30.031 3.020 -9.937 1.00 77.25 646 THR A N 1
ATOM 5176 C CA . THR A 1 646 ? 31.292 2.812 -10.640 1.00 77.25 646 THR A CA 1
ATOM 5177 C C . THR A 1 646 ? 32.330 2.130 -9.752 1.00 77.25 646 THR A C 1
ATOM 5179 O O . THR A 1 646 ? 32.941 1.158 -10.196 1.00 77.25 646 THR A O 1
ATOM 5182 N N . SER A 1 647 ? 32.497 2.595 -8.508 1.00 77.56 647 SER A N 1
ATOM 5183 C CA . SER A 1 647 ? 33.404 1.955 -7.547 1.00 77.56 647 SER A CA 1
ATOM 5184 C C . SER A 1 647 ? 32.992 0.512 -7.280 1.00 77.56 647 SER A C 1
ATOM 5186 O O . SER A 1 647 ? 33.834 -0.374 -7.336 1.00 77.56 647 SER A O 1
ATOM 5188 N N . SER A 1 648 ? 31.697 0.261 -7.069 1.00 77.88 648 SER A N 1
ATOM 5189 C CA . SER A 1 648 ? 31.173 -1.071 -6.744 1.00 77.88 648 SER A CA 1
ATOM 5190 C C . SER A 1 648 ? 31.422 -2.070 -7.874 1.00 77.88 648 SER A C 1
ATOM 5192 O O . SER A 1 648 ? 31.822 -3.208 -7.626 1.00 77.88 648 SER A O 1
ATOM 5194 N N . PHE A 1 649 ? 31.271 -1.640 -9.131 1.00 76.44 649 PHE A N 1
ATOM 5195 C CA . PHE A 1 649 ? 31.655 -2.475 -10.262 1.00 76.44 649 PHE A CA 1
ATOM 5196 C C . PHE A 1 649 ? 33.156 -2.782 -10.278 1.00 76.44 649 PHE A C 1
ATOM 5198 O O . PHE A 1 649 ? 33.523 -3.929 -10.530 1.00 76.44 649 PHE A O 1
ATOM 5205 N N . GLY A 1 650 ? 34.020 -1.812 -9.967 1.00 74.81 650 GLY A N 1
ATOM 5206 C CA . GLY A 1 650 ? 35.463 -2.045 -9.871 1.00 74.81 650 GLY A CA 1
ATOM 5207 C C . GLY A 1 650 ? 35.858 -2.977 -8.731 1.00 74.81 650 GLY A C 1
ATOM 5208 O O . GLY A 1 650 ? 36.608 -3.923 -8.956 1.00 74.81 650 GLY A O 1
ATOM 5209 N N . ASP A 1 651 ? 35.297 -2.778 -7.540 1.00 74.31 651 ASP A N 1
ATOM 5210 C CA . ASP A 1 651 ? 35.573 -3.603 -6.360 1.00 74.31 651 ASP A CA 1
ATOM 5211 C C . ASP A 1 651 ? 35.119 -5.064 -6.546 1.00 74.31 651 ASP A C 1
ATOM 5213 O O . ASP A 1 651 ? 35.682 -5.967 -5.933 1.00 74.31 651 ASP A O 1
ATOM 5217 N N . SER A 1 652 ? 34.166 -5.325 -7.449 1.00 72.06 652 SER A N 1
ATOM 5218 C CA . SER A 1 652 ? 33.756 -6.690 -7.809 1.00 72.06 652 SER A CA 1
ATOM 5219 C C . SER A 1 652 ? 34.771 -7.454 -8.677 1.00 72.06 652 SER A C 1
ATOM 5221 O O . SER A 1 652 ? 34.599 -8.651 -8.916 1.00 72.06 652 SER A O 1
ATOM 5223 N N . ARG A 1 653 ? 35.809 -6.794 -9.214 1.00 77.12 653 ARG A N 1
ATOM 5224 C CA . ARG A 1 653 ? 36.754 -7.422 -10.151 1.00 77.12 653 ARG A CA 1
ATOM 5225 C C . ARG A 1 653 ? 37.886 -8.131 -9.410 1.00 77.12 653 ARG A C 1
ATOM 5227 O O . ARG A 1 653 ? 38.613 -7.535 -8.627 1.00 77.12 653 ARG A O 1
ATOM 5234 N N . LYS A 1 654 ? 38.072 -9.419 -9.722 1.00 71.06 654 LYS A N 1
ATOM 5235 C CA . LYS A 1 654 ? 39.081 -10.287 -9.082 1.00 71.06 654 LYS A CA 1
ATOM 5236 C C . LYS A 1 654 ? 40.497 -10.113 -9.642 1.00 71.06 654 LYS A C 1
ATOM 5238 O O . LYS A 1 654 ? 41.467 -10.400 -8.950 1.00 71.06 654 LYS A O 1
ATOM 5243 N N . ARG A 1 655 ? 40.636 -9.698 -10.906 1.00 75.31 655 ARG A N 1
ATOM 5244 C CA . ARG A 1 655 ? 41.945 -9.504 -11.551 1.00 75.31 655 ARG A CA 1
ATOM 5245 C C . ARG A 1 655 ? 42.458 -8.100 -11.266 1.00 75.31 655 ARG A C 1
ATOM 5247 O O . ARG A 1 655 ? 41.722 -7.140 -11.454 1.00 75.31 655 ARG A O 1
ATOM 5254 N N . PHE A 1 656 ? 43.734 -7.983 -10.903 1.00 73.56 656 PHE A N 1
ATOM 5255 C CA . PHE A 1 656 ? 44.373 -6.708 -10.555 1.00 73.56 656 PHE A CA 1
ATOM 5256 C C . PHE A 1 656 ? 44.203 -5.625 -11.633 1.00 73.56 656 PHE A C 1
ATOM 5258 O O . PHE A 1 656 ? 43.811 -4.504 -11.325 1.00 73.56 656 PHE A O 1
ATOM 5265 N N . TRP A 1 657 ? 44.429 -5.966 -12.906 1.00 67.69 657 TRP A N 1
ATOM 5266 C CA . TRP A 1 657 ? 44.292 -5.012 -14.012 1.00 67.69 657 TRP A CA 1
ATOM 5267 C C . TRP A 1 657 ? 42.842 -4.606 -14.281 1.00 67.69 657 TRP A C 1
ATOM 5269 O O . TRP A 1 657 ? 42.584 -3.431 -14.526 1.00 67.69 657 TRP A O 1
ATOM 5279 N N . ASP A 1 658 ? 41.892 -5.536 -14.163 1.00 67.62 658 ASP A N 1
ATOM 5280 C CA . ASP A 1 658 ? 40.465 -5.219 -14.277 1.00 67.62 658 ASP A CA 1
ATOM 5281 C C . ASP A 1 658 ? 40.028 -4.336 -13.101 1.00 67.62 658 ASP A C 1
ATOM 5283 O O . ASP A 1 658 ? 39.357 -3.329 -13.289 1.00 67.62 658 ASP A O 1
ATOM 5287 N N . TRP A 1 659 ? 40.481 -4.638 -11.886 1.00 73.06 659 TRP A N 1
ATOM 5288 C CA . TRP A 1 659 ? 40.226 -3.807 -10.715 1.00 73.06 659 TRP A CA 1
ATOM 5289 C C . TRP A 1 659 ? 40.762 -2.379 -10.902 1.00 73.06 659 TRP A C 1
ATOM 5291 O O . TRP A 1 659 ? 40.002 -1.427 -10.731 1.00 73.06 659 TRP A O 1
ATOM 5301 N N . ILE A 1 660 ? 42.014 -2.207 -11.349 1.00 69.12 660 ILE A N 1
ATOM 5302 C CA . ILE A 1 660 ? 42.596 -0.881 -11.633 1.00 69.12 660 ILE A CA 1
ATOM 5303 C C . ILE A 1 660 ? 41.784 -0.129 -12.692 1.00 69.12 660 ILE A C 1
ATOM 5305 O O . ILE A 1 660 ? 41.413 1.026 -12.482 1.00 69.12 660 ILE A O 1
ATOM 5309 N N . ILE A 1 661 ? 41.494 -0.772 -13.825 1.00 69.06 661 ILE A N 1
ATOM 5310 C CA . ILE A 1 661 ? 40.801 -0.146 -14.959 1.00 69.06 661 ILE A CA 1
ATOM 5311 C C . ILE A 1 661 ? 39.412 0.356 -14.559 1.00 69.06 661 ILE A C 1
ATOM 5313 O O . ILE A 1 661 ? 38.993 1.440 -14.972 1.00 69.06 661 ILE A O 1
ATOM 5317 N N . TRP A 1 662 ? 38.695 -0.433 -13.766 1.00 69.81 662 TRP A N 1
ATOM 5318 C CA . TRP A 1 662 ? 37.342 -0.100 -13.349 1.00 69.81 662 TRP A CA 1
ATOM 5319 C C . TRP A 1 662 ? 37.320 0.909 -12.195 1.00 69.81 662 TRP A C 1
ATOM 5321 O O . TRP A 1 662 ? 36.437 1.767 -12.164 1.00 69.81 662 TRP A O 1
ATOM 5331 N N . LYS A 1 663 ? 38.294 0.847 -11.278 1.00 68.94 663 LYS A N 1
ATOM 5332 C CA . LYS A 1 663 ? 38.374 1.719 -10.097 1.00 68.94 663 LYS A CA 1
ATOM 5333 C C . LYS A 1 663 ? 38.876 3.126 -10.412 1.00 68.94 663 LYS A C 1
ATOM 5335 O O . LYS A 1 663 ? 38.395 4.084 -9.815 1.00 68.94 663 LYS A O 1
ATOM 5340 N N . TYR A 1 664 ? 39.788 3.263 -11.373 1.00 67.75 664 TYR A N 1
ATOM 5341 C CA . TYR A 1 664 ? 40.391 4.544 -11.763 1.00 67.75 664 TYR A CA 1
ATOM 5342 C C . TYR A 1 664 ? 39.878 5.069 -13.113 1.00 67.75 664 TYR A C 1
ATOM 5344 O O . TYR A 1 664 ? 40.591 5.775 -13.825 1.00 67.75 664 TYR A O 1
ATOM 5352 N N . CYS A 1 665 ? 38.641 4.735 -13.496 1.00 70.50 665 CYS A N 1
ATOM 5353 C CA . CYS A 1 665 ? 38.050 5.289 -14.713 1.00 70.50 665 CYS A CA 1
ATOM 5354 C C . CYS A 1 665 ? 37.852 6.812 -14.596 1.00 70.50 665 CYS A C 1
ATOM 5356 O O . CYS A 1 665 ? 37.451 7.328 -13.549 1.00 70.50 665 CYS A O 1
ATOM 5358 N N . TRP A 1 666 ? 38.080 7.536 -15.689 1.00 67.81 666 TRP A N 1
ATOM 5359 C C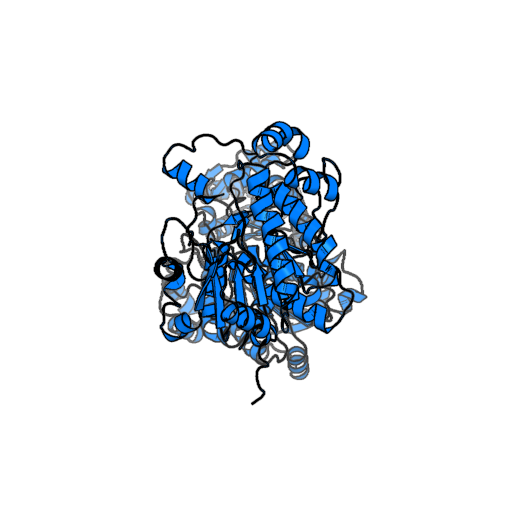A . TRP A 1 666 ? 37.912 8.982 -15.737 1.00 67.81 666 TRP A CA 1
ATOM 5360 C C . TRP A 1 666 ? 36.424 9.335 -15.864 1.00 67.81 666 TRP A C 1
ATOM 5362 O O . TRP A 1 666 ? 35.775 9.069 -16.875 1.00 67.81 666 TRP A O 1
ATOM 5372 N N . ILE A 1 667 ? 35.864 9.970 -14.837 1.00 69.88 667 ILE A N 1
ATOM 5373 C CA . ILE A 1 667 ? 34.529 10.574 -14.904 1.00 69.88 667 ILE A CA 1
ATOM 5374 C C . ILE A 1 667 ? 34.660 12.007 -15.424 1.00 69.88 667 ILE A C 1
ATOM 5376 O O . ILE A 1 667 ? 35.386 12.817 -14.850 1.00 69.88 667 ILE A O 1
ATOM 5380 N N . SER A 1 668 ? 33.969 12.318 -16.518 1.00 71.50 668 SER A N 1
ATOM 5381 C CA . SER A 1 668 ? 33.956 13.638 -17.138 1.00 71.50 668 SER A CA 1
ATOM 5382 C C . SER A 1 668 ? 32.531 14.163 -17.248 1.00 71.50 668 SER A C 1
ATOM 5384 O O . SER A 1 668 ? 31.620 13.477 -17.706 1.00 71.50 668 SER A O 1
ATOM 5386 N N . THR A 1 669 ? 32.345 15.430 -16.901 1.00 73.94 669 THR A N 1
ATOM 5387 C CA . THR A 1 669 ? 31.097 16.157 -17.157 1.00 73.94 669 THR A CA 1
ATOM 5388 C C . THR A 1 669 ? 31.060 16.774 -18.560 1.00 73.94 669 THR A C 1
ATOM 5390 O O . THR A 1 669 ? 30.083 17.423 -18.924 1.00 73.94 669 THR A O 1
ATOM 5393 N N . SER A 1 670 ? 32.101 16.562 -19.379 1.00 75.56 670 SER A N 1
ATOM 5394 C CA . SER A 1 670 ? 32.226 17.103 -20.735 1.00 75.56 670 SER A CA 1
ATOM 5395 C C . SER A 1 670 ? 32.120 16.009 -21.797 1.00 75.56 670 SER A C 1
ATOM 5397 O O . SER A 1 670 ? 32.952 15.101 -21.882 1.00 75.56 670 SER A O 1
ATOM 5399 N N . PHE A 1 671 ? 31.114 16.140 -22.665 1.00 74.62 671 PHE A N 1
ATOM 5400 C CA . PHE A 1 671 ? 30.872 15.212 -23.772 1.00 74.62 671 PHE A CA 1
ATOM 5401 C C . PHE A 1 671 ? 32.006 15.232 -24.809 1.00 74.62 671 PHE A C 1
ATOM 5403 O O . PHE A 1 671 ? 32.309 14.219 -25.433 1.00 74.62 671 PHE A O 1
ATOM 5410 N N . ILE A 1 672 ? 32.687 16.372 -24.958 1.00 73.12 672 ILE A N 1
ATOM 5411 C CA . ILE A 1 672 ? 33.805 16.537 -25.894 1.00 73.12 672 ILE A CA 1
ATOM 5412 C C . ILE A 1 672 ? 34.986 15.646 -25.484 1.00 73.12 672 ILE A C 1
ATOM 5414 O O . ILE A 1 672 ? 35.552 14.943 -26.320 1.00 73.12 672 ILE A O 1
ATOM 5418 N N . TRP A 1 673 ? 35.317 15.604 -24.190 1.00 71.00 673 TRP A N 1
ATOM 5419 C CA . TRP A 1 673 ? 36.377 14.732 -23.673 1.00 71.00 673 TRP A CA 1
ATOM 5420 C C . TRP A 1 673 ? 36.003 13.249 -23.750 1.00 71.00 673 TRP A C 1
ATOM 5422 O O . TRP A 1 673 ? 36.858 12.431 -24.092 1.00 71.00 673 TRP A O 1
ATOM 5432 N N . LEU A 1 674 ? 34.726 12.907 -23.519 1.00 73.38 674 LEU A N 1
ATOM 5433 C CA . LEU A 1 674 ? 34.206 11.558 -23.771 1.00 73.38 674 LEU A CA 1
ATOM 5434 C C . LEU A 1 674 ? 34.461 11.136 -25.226 1.00 73.38 674 LEU A C 1
ATOM 5436 O O . LEU A 1 674 ? 34.929 10.023 -25.467 1.00 73.38 674 LEU A O 1
ATOM 5440 N N . MET A 1 675 ? 34.161 12.019 -26.180 1.00 72.69 675 MET A N 1
ATOM 5441 C CA . MET A 1 675 ? 34.299 11.746 -27.607 1.00 72.69 675 MET A CA 1
ATOM 5442 C C . MET A 1 675 ? 35.759 11.540 -28.015 1.00 72.69 675 MET A C 1
ATOM 5444 O O . MET A 1 675 ? 36.086 10.505 -28.596 1.00 72.69 675 MET A O 1
ATOM 5448 N N . TYR A 1 676 ? 36.649 12.482 -27.690 1.00 78.88 676 TYR A N 1
ATOM 5449 C CA . TYR A 1 676 ? 38.053 12.392 -28.100 1.00 78.88 676 TYR A CA 1
ATOM 5450 C C . TYR A 1 676 ? 38.739 11.144 -27.541 1.00 78.88 676 TYR A C 1
ATOM 5452 O O . TYR A 1 676 ? 39.338 10.378 -28.296 1.00 78.88 676 TYR A O 1
ATOM 5460 N N . LEU A 1 677 ? 38.609 10.894 -26.238 1.00 76.75 677 LEU A N 1
ATOM 5461 C CA . LEU A 1 677 ? 39.333 9.809 -25.581 1.00 76.75 677 LEU A CA 1
ATOM 5462 C C . LEU A 1 677 ? 38.812 8.427 -26.000 1.00 76.75 677 LEU A C 1
ATOM 5464 O O . LEU A 1 677 ? 39.616 7.547 -26.301 1.00 76.75 677 LEU A O 1
ATOM 5468 N N . ASN A 1 678 ? 37.493 8.234 -26.114 1.00 76.38 678 ASN A N 1
ATOM 5469 C CA . ASN A 1 678 ? 36.949 6.940 -26.542 1.00 76.38 678 ASN A CA 1
ATOM 5470 C C . ASN A 1 678 ? 37.218 6.639 -28.017 1.00 76.38 678 ASN A C 1
ATOM 5472 O O . ASN A 1 678 ? 37.467 5.486 -28.364 1.00 76.38 678 ASN A O 1
ATOM 5476 N N . VAL A 1 679 ? 37.217 7.654 -28.888 1.00 81.31 679 VAL A N 1
ATOM 5477 C CA . VAL A 1 679 ? 37.580 7.469 -30.300 1.00 81.31 679 VAL A CA 1
ATOM 5478 C C . VAL A 1 679 ? 39.062 7.121 -30.442 1.00 81.31 679 VAL A C 1
ATOM 5480 O O . VAL A 1 679 ? 39.389 6.219 -31.212 1.00 81.31 679 VAL A O 1
ATOM 5483 N N . ILE A 1 680 ? 39.952 7.783 -29.693 1.00 82.12 680 ILE A N 1
ATOM 5484 C CA . ILE A 1 680 ? 41.389 7.470 -29.691 1.00 82.12 680 ILE A CA 1
ATOM 5485 C C . ILE A 1 680 ? 41.623 6.037 -29.196 1.00 82.12 680 ILE A C 1
ATOM 5487 O O . ILE A 1 680 ? 42.269 5.252 -29.891 1.00 82.12 680 ILE A O 1
ATOM 5491 N N . LEU A 1 681 ? 41.043 5.657 -28.052 1.00 78.75 681 LEU A N 1
ATOM 5492 C CA . LEU A 1 681 ? 41.166 4.301 -27.502 1.00 78.75 681 LEU A CA 1
ATOM 5493 C C . LEU A 1 681 ? 40.625 3.239 -28.466 1.00 78.75 681 LEU A C 1
ATOM 5495 O O . LEU A 1 681 ? 41.271 2.214 -28.686 1.00 78.75 681 LEU A O 1
ATOM 5499 N N . ALA A 1 682 ? 39.481 3.500 -29.100 1.00 80.56 682 ALA A N 1
ATOM 5500 C CA . ALA A 1 682 ? 38.914 2.611 -30.105 1.00 80.56 682 ALA A CA 1
ATOM 5501 C C . ALA A 1 682 ? 39.823 2.442 -31.327 1.00 80.56 682 ALA A C 1
ATOM 5503 O O . ALA A 1 682 ? 40.001 1.326 -31.807 1.00 80.56 682 ALA A O 1
ATOM 5504 N N . ARG A 1 683 ? 40.432 3.529 -31.815 1.00 82.56 683 ARG A N 1
ATOM 5505 C CA . ARG A 1 683 ? 41.374 3.500 -32.946 1.00 82.56 683 ARG A CA 1
ATOM 5506 C C . ARG A 1 683 ? 42.629 2.699 -32.624 1.00 82.56 683 ARG A C 1
ATOM 5508 O O . ARG A 1 683 ? 43.062 1.918 -33.463 1.00 82.56 683 ARG A O 1
ATOM 5515 N N . ILE A 1 684 ? 43.181 2.872 -31.422 1.00 82.44 684 ILE A N 1
ATOM 5516 C CA . ILE A 1 684 ? 44.335 2.101 -30.948 1.00 82.44 684 ILE A CA 1
ATOM 5517 C C . ILE A 1 684 ? 43.983 0.610 -30.899 1.00 82.44 684 ILE A C 1
ATOM 5519 O O . ILE A 1 684 ? 44.758 -0.217 -31.367 1.00 82.44 684 ILE A O 1
ATOM 5523 N N . LYS A 1 685 ? 42.797 0.255 -30.394 1.00 77.94 685 LYS A N 1
ATOM 5524 C CA . LYS A 1 685 ? 42.358 -1.146 -30.314 1.00 77.94 685 LYS A CA 1
ATOM 5525 C C . LYS A 1 685 ? 42.082 -1.780 -31.666 1.00 77.94 685 LYS A C 1
ATOM 5527 O O . LYS A 1 685 ? 42.529 -2.900 -31.887 1.00 77.94 685 LYS A O 1
ATOM 5532 N N . ASP A 1 686 ? 41.402 -1.072 -32.565 1.00 80.81 686 ASP A N 1
ATOM 5533 C CA . ASP A 1 686 ? 41.213 -1.534 -33.944 1.00 80.81 686 ASP A CA 1
ATOM 5534 C C . ASP A 1 686 ? 42.580 -1.738 -34.627 1.00 80.81 686 ASP A C 1
ATOM 5536 O O . ASP A 1 686 ? 42.782 -2.749 -35.296 1.00 80.81 686 ASP A O 1
ATOM 5540 N N . PHE A 1 687 ? 43.546 -0.834 -34.402 1.00 82.44 687 PHE A N 1
ATOM 5541 C CA . PHE A 1 687 ? 44.913 -0.991 -34.903 1.00 82.44 687 PHE A CA 1
ATOM 5542 C C . PHE A 1 687 ? 45.588 -2.240 -34.327 1.00 82.44 687 PHE A C 1
ATOM 5544 O O . PHE A 1 687 ? 46.042 -3.070 -35.099 1.00 82.44 687 PHE A O 1
ATOM 5551 N N . ILE A 1 688 ? 45.605 -2.435 -33.004 1.00 80.75 688 ILE A N 1
ATOM 5552 C CA . ILE A 1 688 ? 46.203 -3.627 -32.370 1.00 80.75 688 ILE A CA 1
ATOM 5553 C C . ILE A 1 688 ? 45.548 -4.915 -32.888 1.00 80.75 688 ILE A C 1
ATOM 5555 O O . ILE A 1 688 ? 46.248 -5.859 -33.251 1.00 80.75 688 ILE A O 1
ATOM 5559 N N . ALA A 1 689 ? 44.216 -4.943 -32.985 1.00 76.69 689 ALA A N 1
ATOM 5560 C CA . ALA A 1 689 ? 43.468 -6.104 -33.456 1.00 76.69 689 ALA A CA 1
ATOM 5561 C C . ALA A 1 689 ? 43.840 -6.507 -34.893 1.00 76.69 689 ALA A C 1
ATOM 5563 O O . ALA A 1 689 ? 43.822 -7.696 -35.205 1.00 76.69 689 ALA A O 1
ATOM 5564 N N . MET A 1 690 ? 44.227 -5.554 -35.754 1.00 77.31 690 MET A N 1
ATOM 5565 C CA . MET A 1 690 ? 44.696 -5.843 -37.117 1.00 77.31 690 MET A CA 1
ATOM 5566 C C . MET A 1 690 ? 45.999 -6.650 -37.158 1.00 77.31 690 MET A C 1
ATOM 5568 O O . MET A 1 690 ? 46.223 -7.362 -38.134 1.00 77.31 690 MET A O 1
ATOM 5572 N N . TRP A 1 691 ? 46.837 -6.557 -36.124 1.00 78.56 691 TRP A N 1
ATOM 5573 C CA . TRP A 1 691 ? 48.138 -7.230 -36.059 1.00 78.56 691 TRP A CA 1
ATOM 5574 C C . TRP A 1 691 ? 48.113 -8.519 -35.220 1.00 78.56 691 TRP A C 1
ATOM 5576 O O . TRP A 1 691 ? 49.121 -9.219 -35.141 1.00 78.56 691 TRP A O 1
ATOM 5586 N N . CYS A 1 692 ? 46.971 -8.876 -34.618 1.00 77.56 692 CYS A N 1
ATOM 5587 C CA . CYS A 1 692 ? 46.811 -10.134 -33.885 1.00 77.56 692 CYS A CA 1
ATOM 5588 C C . CYS A 1 692 ? 46.565 -11.329 -34.838 1.00 77.56 692 CYS A C 1
ATOM 5590 O O . CYS A 1 692 ? 45.656 -11.255 -35.676 1.00 77.56 692 CYS A O 1
ATOM 5592 N N . PRO A 1 693 ? 47.295 -12.457 -34.688 1.00 63.53 693 PRO A N 1
ATOM 5593 C CA . PRO A 1 693 ? 47.055 -13.676 -35.464 1.00 63.53 693 PRO A CA 1
ATOM 5594 C C . PRO A 1 693 ? 45.629 -14.212 -35.252 1.00 63.53 693 PRO A C 1
ATOM 5596 O O . PRO A 1 693 ? 45.198 -14.402 -34.117 1.00 63.53 693 PRO A O 1
ATOM 5599 N N . GLY A 1 694 ? 44.891 -14.463 -36.340 1.00 67.12 694 GLY A N 1
ATOM 5600 C CA . GLY A 1 694 ? 43.508 -14.971 -36.296 1.00 67.12 694 GLY A CA 1
ATOM 5601 C C . GLY A 1 694 ? 42.405 -13.900 -36.273 1.00 67.12 694 GLY A C 1
ATOM 5602 O O . GLY A 1 694 ? 41.229 -14.239 -36.115 1.00 67.12 694 GLY A O 1
ATOM 5603 N N . SER A 1 695 ? 42.750 -12.620 -36.449 1.00 61.62 695 SER A N 1
ATOM 5604 C CA . SER A 1 695 ? 41.774 -11.529 -36.537 1.00 61.62 695 SER A CA 1
ATOM 5605 C C . SER A 1 695 ? 40.900 -11.631 -37.798 1.00 61.62 695 SER A C 1
ATOM 5607 O O . SER A 1 695 ? 41.376 -11.811 -38.920 1.00 61.62 695 SER A O 1
ATOM 5609 N N . LYS A 1 696 ? 39.576 -11.533 -37.623 1.00 62.22 696 LYS A N 1
ATOM 5610 C CA . LYS A 1 696 ? 38.609 -11.546 -38.738 1.00 62.22 696 LYS A CA 1
ATOM 5611 C C . LYS A 1 696 ? 38.463 -10.131 -39.324 1.00 62.22 696 LYS A C 1
ATOM 5613 O O . LYS A 1 696 ? 38.604 -9.161 -38.581 1.00 62.22 696 LYS A O 1
ATOM 5618 N N . PRO A 1 697 ? 38.060 -9.956 -40.601 1.00 59.91 697 PRO A N 1
ATOM 5619 C CA . PRO A 1 697 ? 37.815 -8.631 -41.192 1.00 59.91 697 PRO A CA 1
ATOM 5620 C C . PRO A 1 697 ? 36.849 -7.748 -40.380 1.00 59.91 697 PRO A C 1
ATOM 5622 O O . PRO A 1 697 ? 37.025 -6.535 -40.318 1.00 59.91 697 PRO A O 1
ATOM 5625 N N . ALA A 1 698 ? 35.875 -8.363 -39.698 1.00 59.12 698 ALA A N 1
ATOM 5626 C CA . ALA A 1 698 ? 34.923 -7.690 -38.812 1.00 59.12 698 ALA A CA 1
ATOM 5627 C C . ALA A 1 698 ? 35.570 -7.020 -37.578 1.00 59.12 698 ALA A C 1
ATOM 5629 O O . ALA A 1 698 ? 34.968 -6.130 -36.982 1.00 59.12 698 ALA A O 1
ATOM 5630 N N . HIS A 1 699 ? 36.794 -7.406 -37.199 1.00 63.62 699 HIS A N 1
ATOM 5631 C CA . HIS A 1 699 ? 37.531 -6.813 -36.076 1.00 63.62 699 HIS A CA 1
ATOM 5632 C C . HIS A 1 699 ? 38.161 -5.459 -36.417 1.00 63.62 699 HIS A C 1
ATOM 5634 O O . HIS A 1 699 ? 38.476 -4.708 -35.504 1.00 63.62 699 HIS A O 1
ATOM 5640 N N . LYS A 1 700 ? 38.278 -5.103 -37.707 1.00 63.25 700 LYS A N 1
ATOM 5641 C CA . LYS A 1 700 ? 38.936 -3.862 -38.165 1.00 63.25 700 LYS A CA 1
ATOM 5642 C C . LYS A 1 700 ? 38.208 -2.567 -37.782 1.00 63.25 700 LYS A C 1
ATOM 5644 O O . LYS A 1 700 ? 38.801 -1.495 -37.858 1.00 63.25 700 LYS A O 1
ATOM 5649 N N . TYR A 1 701 ? 36.925 -2.653 -37.427 1.00 73.00 701 TYR A N 1
ATOM 5650 C CA . TYR A 1 701 ? 36.084 -1.488 -37.116 1.00 73.00 701 TYR A CA 1
ATOM 5651 C C . TYR A 1 701 ? 35.197 -1.693 -35.884 1.00 73.00 701 TYR A C 1
ATOM 5653 O O . TYR A 1 701 ? 34.338 -0.854 -35.592 1.00 73.00 701 TYR A O 1
ATOM 5661 N N . TYR A 1 702 ? 35.352 -2.822 -35.188 1.00 77.19 702 TYR A N 1
ATOM 5662 C CA . TYR A 1 702 ? 34.454 -3.206 -34.105 1.00 77.19 702 TYR A CA 1
ATOM 5663 C C . TYR A 1 702 ? 34.512 -2.198 -32.956 1.00 77.19 702 TYR A C 1
ATOM 5665 O O . TYR A 1 702 ? 33.463 -1.753 -32.484 1.00 77.19 702 TYR A O 1
ATOM 5673 N N . TYR A 1 703 ? 35.713 -1.793 -32.530 1.00 76.81 703 TYR A N 1
ATOM 5674 C CA . TYR A 1 703 ? 35.856 -0.911 -31.376 1.00 76.81 703 TYR A CA 1
ATOM 5675 C C . TYR A 1 703 ? 35.399 0.506 -31.705 1.00 76.81 703 TYR A C 1
ATOM 5677 O O . TYR A 1 703 ? 34.749 1.143 -30.878 1.00 76.81 703 TYR A O 1
ATOM 5685 N N . ARG A 1 704 ? 35.631 0.991 -32.931 1.00 80.00 704 ARG A N 1
ATOM 5686 C CA . ARG A 1 704 ? 35.057 2.267 -33.390 1.00 80.00 704 ARG A CA 1
ATOM 5687 C C . ARG A 1 704 ? 33.536 2.253 -33.424 1.00 80.00 704 ARG A C 1
ATOM 5689 O O . ARG A 1 704 ? 32.913 3.223 -32.995 1.00 80.00 704 ARG A O 1
ATOM 5696 N N . TRP A 1 705 ? 32.941 1.171 -33.918 1.00 78.31 705 TRP A N 1
ATOM 5697 C CA . TRP A 1 705 ? 31.489 1.015 -33.925 1.00 78.31 705 TRP A CA 1
ATOM 5698 C C . TRP A 1 705 ? 30.927 0.939 -32.496 1.00 78.31 705 TRP A C 1
ATOM 5700 O O . TRP A 1 705 ? 29.944 1.614 -32.188 1.00 78.31 705 TRP A O 1
ATOM 5710 N N . SER A 1 706 ? 31.593 0.202 -31.599 1.00 75.44 706 SER A N 1
ATOM 5711 C CA . SER A 1 706 ? 31.222 0.114 -30.179 1.00 75.44 706 SER A CA 1
ATOM 5712 C C . SER A 1 706 ? 31.337 1.472 -29.470 1.00 75.44 706 SER A C 1
ATOM 5714 O O . SER A 1 706 ? 30.419 1.869 -28.754 1.00 75.44 706 SER A O 1
ATOM 5716 N N . ALA A 1 707 ? 32.395 2.248 -29.738 1.00 77.62 707 ALA A N 1
ATOM 5717 C CA . ALA A 1 707 ? 32.561 3.600 -29.201 1.00 77.62 707 ALA A CA 1
ATOM 5718 C C . ALA A 1 707 ? 31.462 4.557 -29.688 1.00 77.62 707 ALA A C 1
ATOM 5720 O O . ALA A 1 707 ? 30.886 5.284 -28.881 1.00 77.62 707 ALA A O 1
ATOM 5721 N N . TYR A 1 708 ? 31.126 4.535 -30.984 1.00 79.38 708 TYR A N 1
ATOM 5722 C CA . TYR A 1 708 ? 30.015 5.326 -31.527 1.00 79.38 708 TYR A CA 1
ATOM 5723 C C . TYR A 1 708 ? 28.695 5.003 -30.825 1.00 79.38 708 TYR A C 1
ATOM 5725 O O . TYR A 1 708 ? 27.975 5.899 -30.382 1.00 79.38 708 TYR A O 1
ATOM 5733 N N . TRP A 1 709 ? 28.408 3.712 -30.669 1.00 75.75 709 TRP A N 1
ATOM 5734 C CA . TRP A 1 709 ? 27.204 3.255 -29.995 1.00 75.75 709 TRP A CA 1
ATOM 5735 C C . TRP A 1 709 ? 27.168 3.670 -28.515 1.00 75.75 709 TRP A C 1
ATOM 5737 O O . TRP A 1 709 ? 26.139 4.152 -28.040 1.00 75.75 709 TRP A O 1
ATOM 5747 N N . PHE A 1 710 ? 28.293 3.568 -27.800 1.00 76.75 710 PHE A N 1
ATOM 5748 C CA . PHE A 1 710 ? 28.409 4.009 -26.407 1.00 76.75 710 PHE A CA 1
ATOM 5749 C C . PHE A 1 710 ? 28.212 5.523 -26.247 1.00 76.75 710 PHE A C 1
ATOM 5751 O O . PHE A 1 710 ? 27.550 5.959 -25.303 1.00 76.75 710 PHE A O 1
ATOM 5758 N N . MET A 1 711 ? 28.728 6.331 -27.177 1.00 78.56 711 MET A N 1
ATOM 5759 C CA . MET A 1 711 ? 28.511 7.781 -27.183 1.00 78.56 711 MET A CA 1
ATOM 5760 C C . MET A 1 711 ? 27.037 8.129 -27.410 1.00 78.56 711 MET A C 1
ATOM 5762 O O . MET A 1 711 ? 26.472 8.910 -26.643 1.00 78.56 711 MET A O 1
ATOM 5766 N N . ALA A 1 712 ? 26.390 7.504 -28.400 1.00 76.56 712 ALA A N 1
ATOM 5767 C CA . ALA A 1 712 ? 24.964 7.696 -28.666 1.00 76.56 712 ALA A CA 1
ATOM 5768 C C . ALA A 1 712 ? 24.095 7.290 -27.460 1.00 76.56 712 ALA A C 1
ATOM 5770 O O . ALA A 1 712 ? 23.169 8.012 -27.082 1.00 76.56 712 ALA A O 1
ATOM 5771 N N . PHE A 1 713 ? 24.428 6.169 -26.811 1.00 77.06 713 PHE A N 1
ATOM 5772 C CA . PHE A 1 713 ? 23.787 5.745 -25.568 1.00 77.06 713 PHE A CA 1
ATOM 5773 C C . PHE A 1 713 ? 23.971 6.790 -24.462 1.00 77.06 713 PHE A C 1
ATOM 5775 O O . PHE A 1 713 ? 22.974 7.272 -23.925 1.00 77.06 713 PHE A O 1
ATOM 5782 N N . SER A 1 714 ? 25.215 7.193 -24.182 1.00 79.00 714 SER A N 1
ATOM 5783 C CA . SER A 1 714 ? 25.560 8.155 -23.124 1.00 79.00 714 SER A CA 1
ATOM 5784 C C . SER A 1 714 ? 24.840 9.492 -23.296 1.00 79.00 714 SER A C 1
ATOM 5786 O O . SER A 1 714 ? 24.338 10.052 -22.327 1.00 79.00 714 SER A O 1
ATOM 5788 N N . GLN A 1 715 ? 24.717 9.978 -24.533 1.00 77.25 715 GLN A N 1
ATOM 5789 C CA . GLN A 1 715 ? 23.955 11.188 -24.834 1.00 77.25 715 GLN A CA 1
ATOM 5790 C C . GLN A 1 715 ? 22.454 10.996 -24.560 1.00 77.25 715 GLN A C 1
ATOM 5792 O O . GLN A 1 715 ? 21.822 11.854 -23.947 1.00 77.25 715 GLN A O 1
ATOM 5797 N N . SER A 1 716 ? 21.883 9.854 -24.956 1.00 74.25 716 SER A N 1
ATOM 5798 C CA . SER A 1 716 ? 20.445 9.582 -24.809 1.00 74.25 716 SER A CA 1
ATOM 5799 C C . SER A 1 716 ? 19.973 9.424 -23.356 1.00 74.25 716 SER A C 1
ATOM 5801 O O . SER A 1 716 ? 18.819 9.733 -23.051 1.00 74.25 716 SER A O 1
ATOM 5803 N N . VAL A 1 717 ? 20.861 8.978 -22.459 1.00 79.06 717 VAL A N 1
ATOM 5804 C CA . VAL A 1 717 ? 20.591 8.829 -21.016 1.00 79.06 717 VAL A CA 1
ATOM 5805 C C . VAL A 1 717 ? 21.224 9.938 -20.171 1.00 79.06 717 VAL A C 1
ATOM 5807 O O . VAL A 1 717 ? 21.083 9.929 -18.949 1.00 79.06 717 VAL A O 1
ATOM 5810 N N . GLY A 1 718 ? 21.873 10.920 -20.809 1.00 82.31 718 GLY A N 1
ATOM 5811 C CA . GLY A 1 718 ? 22.576 12.016 -20.142 1.00 82.31 718 GLY A CA 1
ATOM 5812 C C . GLY A 1 718 ? 21.689 12.779 -19.159 1.00 82.31 718 GLY A C 1
ATOM 5813 O O . GLY A 1 718 ? 22.104 13.088 -18.052 1.00 82.31 718 GLY A O 1
ATOM 5814 N N . PHE A 1 719 ? 20.415 12.992 -19.488 1.00 84.56 719 PHE A N 1
ATOM 5815 C CA . PHE A 1 719 ? 19.503 13.676 -18.569 1.00 84.56 719 PHE A CA 1
ATOM 5816 C C . PHE A 1 719 ? 19.375 12.959 -17.209 1.00 84.56 719 PHE A C 1
ATOM 5818 O O . PHE A 1 719 ? 19.279 13.637 -16.192 1.00 84.56 719 PHE A O 1
ATOM 5825 N N . VAL A 1 720 ? 19.446 11.620 -17.171 1.00 86.56 720 VAL A N 1
ATOM 5826 C CA . VAL A 1 720 ? 19.451 10.831 -15.923 1.00 86.56 720 VAL A CA 1
ATOM 5827 C C . VAL A 1 720 ? 20.828 10.829 -15.262 1.00 86.56 720 VAL A C 1
ATOM 5829 O O . VAL A 1 720 ? 20.934 10.845 -14.043 1.00 86.56 720 VAL A O 1
ATOM 5832 N N . ALA A 1 721 ? 21.890 10.831 -16.064 1.00 84.56 721 ALA A N 1
ATOM 5833 C CA . ALA A 1 721 ? 23.275 10.778 -15.603 1.00 84.56 721 ALA A CA 1
ATOM 5834 C C . ALA A 1 721 ? 23.751 12.060 -14.883 1.00 84.56 721 ALA A C 1
ATOM 5836 O O . ALA A 1 721 ? 24.767 12.033 -14.194 1.00 84.56 721 ALA A O 1
ATOM 5837 N N . PHE A 1 722 ? 23.039 13.180 -15.036 1.00 85.81 722 PHE A N 1
ATOM 5838 C CA . PHE A 1 722 ? 23.446 14.495 -14.518 1.00 85.81 722 PHE A CA 1
ATOM 5839 C C . PHE A 1 722 ? 22.453 15.111 -13.526 1.00 85.81 722 PHE A C 1
ATOM 5841 O O . PHE A 1 722 ? 22.641 16.244 -13.084 1.00 85.81 722 PHE A O 1
ATOM 5848 N N . ARG A 1 723 ? 21.376 14.403 -13.171 1.00 86.38 723 ARG A N 1
ATOM 5849 C CA . ARG A 1 723 ? 20.337 14.933 -12.283 1.00 86.38 723 ARG A CA 1
ATOM 5850 C C . ARG A 1 723 ? 19.805 13.860 -11.343 1.00 86.38 723 ARG A C 1
ATOM 5852 O O . ARG A 1 723 ? 19.695 12.697 -11.703 1.00 86.38 723 ARG A O 1
ATOM 5859 N N . SER A 1 724 ? 19.455 14.285 -10.131 1.00 88.69 724 SER A N 1
ATOM 5860 C CA . SER A 1 724 ? 18.794 13.453 -9.123 1.00 88.69 724 SER A CA 1
ATOM 5861 C C . SER A 1 724 ? 17.347 13.902 -8.944 1.00 88.69 724 SER A C 1
ATOM 5863 O O . SER A 1 724 ? 17.083 15.104 -8.918 1.00 88.69 724 SER A O 1
ATOM 5865 N N . TRP A 1 725 ? 16.429 12.954 -8.760 1.00 88.38 725 TRP A N 1
ATOM 5866 C CA . TRP A 1 725 ? 15.018 13.231 -8.474 1.00 88.38 725 TRP A CA 1
ATOM 5867 C C . TRP A 1 725 ? 14.597 12.648 -7.132 1.00 88.38 725 TRP A C 1
ATOM 5869 O O . TRP A 1 725 ? 15.084 11.595 -6.706 1.00 88.38 725 TRP A O 1
ATOM 5879 N N . LYS A 1 726 ? 13.643 13.328 -6.496 1.00 87.94 726 LYS A N 1
ATOM 5880 C CA . LYS A 1 726 ? 12.874 12.802 -5.366 1.00 87.94 726 LYS A CA 1
ATOM 5881 C C . LYS A 1 726 ? 11.494 12.375 -5.862 1.00 87.94 726 LYS A C 1
ATOM 5883 O O . LYS A 1 726 ? 10.955 12.980 -6.787 1.00 87.94 726 LYS A O 1
ATOM 5888 N N . SER A 1 727 ? 10.930 11.344 -5.243 1.00 89.81 727 SER A N 1
ATOM 5889 C CA . SER A 1 727 ? 9.586 10.848 -5.563 1.00 89.81 727 SER A CA 1
ATOM 5890 C C . SER A 1 727 ? 8.701 10.811 -4.334 1.00 89.81 727 SER A C 1
ATOM 5892 O O . SER A 1 727 ? 9.162 10.479 -3.242 1.00 89.81 727 SER A O 1
ATOM 5894 N N . VAL A 1 728 ? 7.413 11.059 -4.529 1.00 89.31 728 VAL A N 1
ATOM 5895 C CA . VAL A 1 728 ? 6.378 10.540 -3.634 1.00 89.31 728 VAL A CA 1
ATOM 5896 C C . VAL A 1 728 ? 6.015 9.145 -4.146 1.00 89.31 728 VAL A C 1
ATOM 5898 O O . VAL A 1 728 ? 5.665 9.009 -5.313 1.00 89.31 728 VAL A O 1
ATOM 5901 N N . SER A 1 729 ? 6.139 8.114 -3.307 1.00 86.50 729 SER A N 1
ATOM 5902 C CA . SER A 1 729 ? 5.926 6.700 -3.683 1.00 86.50 729 SER A CA 1
ATOM 5903 C C . SER A 1 729 ? 4.963 6.013 -2.699 1.00 86.50 729 SER A C 1
ATOM 5905 O O . SER A 1 729 ? 5.234 4.928 -2.184 1.00 86.50 729 SER A O 1
ATOM 5907 N N . ASN A 1 730 ? 3.873 6.696 -2.342 1.00 85.81 730 ASN A N 1
ATOM 5908 C CA . ASN A 1 730 ? 2.983 6.295 -1.252 1.00 85.81 730 ASN A CA 1
ATOM 5909 C C . ASN A 1 730 ? 2.046 5.152 -1.654 1.00 85.81 730 ASN A C 1
ATOM 5911 O O . ASN A 1 730 ? 1.721 4.314 -0.817 1.00 85.81 730 ASN A O 1
ATOM 5915 N N . ASN A 1 731 ? 1.607 5.090 -2.914 1.00 89.38 731 ASN A N 1
ATOM 5916 C CA . ASN A 1 731 ? 0.660 4.084 -3.382 1.00 89.38 731 ASN A CA 1
ATOM 5917 C C . ASN A 1 731 ? 1.267 2.686 -3.350 1.00 89.38 731 ASN A C 1
ATOM 5919 O O . ASN A 1 731 ? 0.616 1.777 -2.839 1.00 89.38 731 ASN A O 1
ATOM 5923 N N . LEU A 1 732 ? 2.499 2.522 -3.844 1.00 87.44 732 LEU A N 1
ATOM 5924 C CA . LEU A 1 732 ? 3.183 1.228 -3.816 1.00 87.44 732 LEU A CA 1
ATOM 5925 C C . LEU A 1 732 ? 3.561 0.829 -2.380 1.00 87.44 732 LEU A C 1
ATOM 5927 O O . LEU A 1 732 ? 3.308 -0.308 -1.992 1.00 87.44 732 LEU A O 1
ATOM 5931 N N . LYS A 1 733 ? 4.047 1.774 -1.557 1.00 85.88 733 LYS A N 1
ATOM 5932 C CA . LYS A 1 733 ? 4.341 1.535 -0.129 1.00 85.88 733 LYS A CA 1
ATOM 5933 C C . LYS A 1 733 ? 3.099 1.153 0.678 1.00 85.88 733 LYS A C 1
ATOM 5935 O O . LYS A 1 733 ? 3.151 0.252 1.506 1.00 85.88 733 LYS A O 1
ATOM 5940 N N . ARG A 1 734 ? 1.952 1.781 0.410 1.00 85.81 734 ARG A N 1
ATOM 5941 C CA . ARG A 1 734 ? 0.671 1.375 1.004 1.00 85.81 734 ARG A CA 1
ATOM 5942 C C . ARG A 1 734 ? 0.240 0.001 0.499 1.00 85.81 734 ARG A C 1
ATOM 5944 O O . ARG A 1 734 ? -0.198 -0.810 1.302 1.00 85.81 734 ARG A O 1
ATOM 5951 N N . ALA A 1 735 ? 0.359 -0.274 -0.800 1.00 84.69 735 ALA A N 1
ATOM 5952 C CA . ALA A 1 735 ? -0.026 -1.569 -1.356 1.00 84.69 735 ALA A CA 1
ATOM 5953 C C . ALA A 1 735 ? 0.810 -2.717 -0.759 1.00 84.69 735 ALA A C 1
ATOM 5955 O O . ALA A 1 735 ? 0.282 -3.787 -0.462 1.00 84.69 735 ALA A O 1
ATOM 5956 N N . GLN A 1 736 ? 2.090 -2.459 -0.474 1.00 81.06 736 GLN A N 1
ATOM 5957 C CA . GLN A 1 736 ? 2.951 -3.369 0.278 1.00 81.06 736 GLN A CA 1
ATOM 5958 C C . GLN A 1 736 ? 2.430 -3.667 1.681 1.00 81.06 736 GLN A C 1
ATOM 5960 O O . GLN A 1 736 ? 2.746 -4.735 2.186 1.00 81.06 736 GLN A O 1
ATOM 5965 N N . CYS A 1 737 ? 1.656 -2.778 2.317 1.00 78.81 737 CYS A N 1
ATOM 5966 C CA . CYS A 1 737 ? 1.038 -3.023 3.623 1.00 78.81 737 CYS A CA 1
ATOM 5967 C C . CYS A 1 737 ? -0.080 -4.079 3.585 1.00 78.81 737 CYS A C 1
ATOM 5969 O O . CYS A 1 737 ? -0.484 -4.534 4.653 1.00 78.81 737 CYS A O 1
ATOM 5971 N N . TYR A 1 738 ? -0.561 -4.480 2.401 1.00 77.38 738 TYR A N 1
ATOM 5972 C CA . TYR A 1 738 ? -1.564 -5.545 2.256 1.00 77.38 738 TYR A CA 1
ATOM 5973 C C . TYR A 1 738 ? -0.977 -6.942 2.054 1.00 77.38 738 TYR A C 1
ATOM 5975 O O . TYR A 1 738 ? -1.723 -7.910 2.155 1.00 77.38 738 TYR A O 1
ATOM 5983 N N . LEU A 1 739 ? 0.317 -7.054 1.744 1.00 82.00 739 LEU A N 1
ATOM 5984 C CA . LEU A 1 739 ? 0.957 -8.345 1.490 1.00 82.00 739 LEU A CA 1
ATOM 5985 C C . LEU A 1 739 ? 1.052 -9.148 2.788 1.00 82.00 739 LEU A C 1
ATOM 5987 O O . LEU A 1 739 ? 1.578 -8.641 3.764 1.00 82.00 739 LEU A O 1
ATOM 5991 N N . SER A 1 740 ? 0.638 -10.410 2.833 1.00 82.50 740 SER A N 1
ATOM 5992 C CA . SER A 1 740 ? 0.992 -11.240 3.996 1.00 82.50 740 SER A CA 1
ATOM 5993 C C . SER A 1 740 ? 2.513 -11.470 4.074 1.00 82.50 740 SER A C 1
ATOM 5995 O O . SER A 1 740 ? 3.239 -11.235 3.105 1.00 82.50 740 SER A O 1
ATOM 5997 N N . GLU A 1 741 ? 3.037 -11.958 5.203 1.00 80.75 741 GLU A N 1
ATOM 5998 C CA . GLU A 1 741 ? 4.473 -12.269 5.332 1.00 80.75 741 GLU A CA 1
ATOM 5999 C C . GLU A 1 741 ? 4.956 -13.216 4.220 1.00 80.75 741 GLU A C 1
ATOM 6001 O O . GLU A 1 741 ? 5.977 -12.977 3.571 1.00 80.75 741 GLU A O 1
ATOM 6006 N N . ARG A 1 742 ? 4.147 -14.238 3.922 1.00 84.38 742 ARG A N 1
ATOM 6007 C CA . ARG A 1 742 ? 4.375 -15.152 2.800 1.00 84.38 742 ARG A CA 1
ATOM 6008 C C . ARG A 1 742 ? 4.406 -14.414 1.463 1.00 84.38 742 ARG A C 1
ATOM 6010 O O . ARG A 1 742 ? 5.247 -14.705 0.615 1.00 84.38 742 ARG A O 1
ATOM 6017 N N . GLU A 1 743 ? 3.484 -13.484 1.243 1.00 88.88 743 GLU A N 1
ATOM 6018 C CA . GLU A 1 743 ? 3.445 -12.719 0.000 1.00 88.88 743 GLU A CA 1
ATOM 6019 C C . GLU A 1 743 ? 4.608 -11.754 -0.119 1.00 88.88 743 GLU A C 1
ATOM 6021 O O . GLU A 1 743 ? 5.094 -11.590 -1.222 1.00 88.88 743 GLU A O 1
ATOM 6026 N N . ARG A 1 744 ? 5.114 -11.164 0.965 1.00 86.44 744 ARG A N 1
ATOM 6027 C CA . ARG A 1 744 ? 6.317 -10.318 0.908 1.00 86.44 744 ARG A CA 1
ATOM 6028 C C . ARG A 1 744 ? 7.548 -11.083 0.438 1.00 86.44 744 ARG A C 1
ATOM 6030 O O . ARG A 1 744 ? 8.350 -10.542 -0.317 1.00 86.44 744 ARG A O 1
ATOM 6037 N N . GLN A 1 745 ? 7.669 -12.349 0.834 1.00 85.44 745 GLN A N 1
ATOM 6038 C CA . GLN A 1 745 ? 8.756 -13.218 0.377 1.00 85.44 745 GLN A CA 1
ATOM 6039 C C . GLN A 1 745 ? 8.633 -13.568 -1.114 1.00 85.44 745 GLN A C 1
ATOM 6041 O O . GLN A 1 745 ? 9.643 -13.739 -1.791 1.00 85.44 745 GLN A O 1
ATOM 6046 N N . ILE A 1 746 ? 7.407 -13.641 -1.645 1.00 89.81 746 ILE A N 1
ATOM 6047 C CA . ILE A 1 746 ? 7.147 -13.968 -3.055 1.00 89.81 746 ILE A CA 1
ATOM 6048 C C . ILE A 1 746 ? 7.132 -12.705 -3.930 1.00 89.81 746 ILE A C 1
ATOM 6050 O O . ILE A 1 746 ? 7.688 -12.703 -5.019 1.00 89.81 746 ILE A O 1
ATOM 6054 N N . LEU A 1 747 ? 6.500 -11.629 -3.480 1.00 92.75 747 LEU A N 1
ATOM 6055 C CA . LEU A 1 747 ? 6.199 -10.383 -4.188 1.00 92.75 747 LEU A CA 1
ATOM 6056 C C . LEU A 1 747 ? 6.982 -9.214 -3.575 1.00 92.75 747 LEU A C 1
ATOM 6058 O O . LEU A 1 747 ? 6.429 -8.163 -3.252 1.00 92.75 747 LEU A O 1
ATOM 6062 N N . PHE A 1 748 ? 8.290 -9.396 -3.415 1.00 90.81 748 PHE A N 1
ATOM 6063 C CA . PHE A 1 748 ? 9.189 -8.340 -2.961 1.00 90.81 748 PHE A CA 1
ATOM 6064 C C . PHE A 1 748 ? 9.184 -7.167 -3.950 1.00 90.81 748 PHE A C 1
ATOM 6066 O O . PHE A 1 748 ? 9.335 -7.339 -5.161 1.00 90.81 748 PHE A O 1
ATOM 6073 N N . THR A 1 749 ? 8.979 -5.961 -3.434 1.00 91.12 749 THR A N 1
ATOM 6074 C CA . THR A 1 749 ? 8.875 -4.732 -4.238 1.00 91.12 749 THR A CA 1
ATOM 6075 C C . THR A 1 749 ? 9.615 -3.560 -3.609 1.00 91.12 749 THR A C 1
ATOM 6077 O O . THR A 1 749 ? 9.657 -2.494 -4.206 1.00 91.12 749 THR A O 1
ATOM 6080 N N . ASP A 1 750 ? 10.188 -3.715 -2.415 1.00 89.56 750 ASP A N 1
ATOM 6081 C CA . ASP A 1 750 ? 10.850 -2.605 -1.741 1.00 89.56 750 ASP A CA 1
ATOM 6082 C C . ASP A 1 750 ? 12.309 -2.466 -2.189 1.00 89.56 750 ASP A C 1
ATOM 6084 O O . ASP A 1 750 ? 13.167 -3.287 -1.863 1.00 89.56 750 ASP A O 1
ATOM 6088 N N . LEU A 1 751 ? 12.589 -1.404 -2.943 1.00 89.56 751 LEU A N 1
ATOM 6089 C CA . LEU A 1 751 ? 13.945 -1.070 -3.381 1.00 89.56 751 LEU A CA 1
ATOM 6090 C C . LEU A 1 751 ? 14.852 -0.655 -2.212 1.00 89.56 751 LEU A C 1
ATOM 6092 O O . LEU A 1 751 ? 16.073 -0.669 -2.360 1.00 89.56 751 LEU A O 1
ATOM 6096 N N . ASP A 1 752 ? 14.280 -0.289 -1.061 1.00 87.06 752 ASP A N 1
ATOM 6097 C CA . ASP A 1 752 ? 15.038 0.055 0.142 1.00 87.06 752 ASP A CA 1
ATOM 6098 C C . ASP A 1 752 ? 15.672 -1.183 0.818 1.00 87.06 752 ASP A C 1
ATOM 6100 O O . ASP A 1 752 ? 16.611 -1.043 1.598 1.00 87.06 752 ASP A O 1
ATOM 6104 N N . GLU A 1 753 ? 15.224 -2.401 0.484 1.00 85.50 753 GLU A N 1
ATOM 6105 C CA . GLU A 1 753 ? 15.759 -3.663 1.026 1.00 85.50 753 GLU A CA 1
ATOM 6106 C C . GLU A 1 753 ? 16.946 -4.239 0.231 1.00 85.50 753 GLU A C 1
ATOM 6108 O O . GLU A 1 753 ? 17.492 -5.283 0.596 1.00 85.50 753 GLU A O 1
ATOM 6113 N N . ILE A 1 754 ? 17.322 -3.625 -0.893 1.00 86.38 754 ILE A N 1
ATOM 6114 C CA . ILE A 1 754 ? 18.374 -4.152 -1.768 1.00 86.38 754 ILE A CA 1
ATOM 6115 C C . ILE A 1 754 ? 19.747 -3.720 -1.243 1.00 86.38 754 ILE A C 1
ATOM 6117 O O . ILE A 1 754 ? 20.049 -2.525 -1.193 1.00 86.38 754 ILE A O 1
ATOM 6121 N N . ASP A 1 755 ? 20.624 -4.685 -0.945 1.00 84.38 755 ASP A N 1
ATOM 6122 C CA . ASP A 1 755 ? 22.057 -4.403 -0.821 1.00 84.38 755 ASP A CA 1
ATOM 6123 C C . ASP A 1 755 ? 22.619 -4.100 -2.213 1.00 84.38 755 ASP A C 1
ATOM 6125 O O . ASP A 1 755 ? 22.923 -4.986 -3.016 1.00 84.38 755 ASP A O 1
ATOM 6129 N N . MET A 1 756 ? 22.728 -2.808 -2.511 1.00 80.06 756 MET A N 1
ATOM 6130 C CA . MET A 1 756 ? 23.166 -2.331 -3.817 1.00 80.06 756 MET A CA 1
ATOM 6131 C C . MET A 1 756 ? 24.600 -2.747 -4.156 1.00 80.06 756 MET A C 1
ATOM 6133 O O . MET A 1 756 ? 24.912 -2.904 -5.336 1.00 80.06 756 MET A O 1
ATOM 6137 N N . ARG A 1 757 ? 25.481 -2.947 -3.168 1.00 76.44 757 ARG A N 1
ATOM 6138 C CA . ARG A 1 757 ? 26.870 -3.345 -3.429 1.00 76.44 757 ARG A CA 1
ATOM 6139 C C . ARG A 1 757 ? 26.927 -4.805 -3.860 1.00 76.44 757 ARG A C 1
ATOM 6141 O O . ARG A 1 757 ? 27.550 -5.111 -4.879 1.00 76.44 757 ARG A O 1
ATOM 6148 N N . GLU A 1 758 ? 26.267 -5.685 -3.111 1.00 79.31 758 GLU A N 1
ATOM 6149 C CA . GLU A 1 758 ? 26.197 -7.111 -3.437 1.00 79.31 758 GLU A CA 1
ATOM 6150 C C . GLU A 1 758 ? 25.490 -7.318 -4.781 1.00 79.31 758 GLU A C 1
ATOM 6152 O O . GLU A 1 758 ? 26.045 -7.946 -5.688 1.00 79.31 758 GLU A O 1
ATOM 6157 N N . TYR A 1 759 ? 24.326 -6.690 -4.954 1.00 84.44 759 TYR A N 1
ATOM 6158 C CA . TYR A 1 759 ? 23.540 -6.754 -6.179 1.00 84.44 759 TYR A CA 1
ATOM 6159 C C . TYR A 1 759 ? 24.357 -6.353 -7.413 1.00 84.44 759 TYR A C 1
ATOM 6161 O O . TYR A 1 759 ? 24.453 -7.126 -8.369 1.00 84.44 759 TYR A O 1
ATOM 6169 N N . MET A 1 760 ? 25.005 -5.182 -7.385 1.00 78.56 760 MET A N 1
ATOM 6170 C CA . MET A 1 760 ? 25.787 -4.689 -8.524 1.00 78.56 760 MET A CA 1
ATOM 6171 C C . MET A 1 760 ? 27.001 -5.565 -8.827 1.00 78.56 760 MET A C 1
ATOM 6173 O O . MET A 1 760 ? 27.357 -5.715 -9.995 1.00 78.56 760 MET A O 1
ATOM 6177 N N . SER A 1 761 ? 27.617 -6.174 -7.810 1.00 73.88 761 SER A N 1
ATOM 6178 C CA . SER A 1 761 ? 28.742 -7.088 -8.012 1.00 73.88 761 SER A CA 1
ATOM 6179 C C . SER A 1 761 ? 28.331 -8.343 -8.795 1.00 73.88 761 SER A C 1
ATOM 6181 O O . SER A 1 761 ? 28.999 -8.699 -9.767 1.00 73.88 761 SER A O 1
ATOM 6183 N N . GLY A 1 762 ? 27.188 -8.947 -8.448 1.00 76.81 762 GLY A N 1
ATOM 6184 C CA . GLY A 1 762 ? 26.660 -10.129 -9.131 1.00 76.81 762 GLY A CA 1
ATOM 6185 C C . GLY A 1 762 ? 26.186 -9.853 -10.560 1.00 76.81 762 GLY A C 1
ATOM 6186 O O . GLY A 1 762 ? 26.301 -10.721 -11.424 1.00 76.81 762 GLY A O 1
ATOM 6187 N N . GLN A 1 763 ? 25.719 -8.633 -10.851 1.00 80.69 763 GLN A N 1
ATOM 6188 C CA . GLN A 1 763 ? 25.296 -8.266 -12.210 1.00 80.69 763 GLN A CA 1
ATOM 6189 C C . GLN A 1 763 ? 26.423 -8.316 -13.237 1.00 80.69 763 GLN A C 1
ATOM 6191 O O . GLN A 1 763 ? 26.175 -8.651 -14.394 1.00 80.69 763 GLN A O 1
ATOM 6196 N N . VAL A 1 764 ? 27.645 -7.943 -12.848 1.00 78.12 764 VAL A N 1
ATOM 6197 C CA . VAL A 1 764 ? 28.760 -7.848 -13.798 1.00 78.12 764 VAL A CA 1
ATOM 6198 C C . VAL A 1 764 ? 29.100 -9.219 -14.372 1.00 78.12 764 VAL A C 1
ATOM 6200 O O . VAL A 1 764 ? 29.316 -9.337 -15.577 1.00 78.12 764 VAL A O 1
ATOM 6203 N N . ASP A 1 765 ? 29.105 -10.257 -13.538 1.00 77.00 765 ASP A N 1
ATOM 6204 C CA . ASP A 1 765 ? 29.500 -11.599 -13.961 1.00 77.00 765 ASP A CA 1
ATOM 6205 C C . ASP A 1 765 ? 28.479 -12.216 -14.931 1.00 77.00 765 ASP A C 1
ATOM 6207 O O . ASP A 1 765 ? 28.864 -12.736 -15.980 1.00 77.00 765 ASP A O 1
ATOM 6211 N N . GLU A 1 766 ? 27.179 -12.082 -14.657 1.00 82.06 766 GLU A N 1
ATOM 6212 C CA . GLU A 1 766 ? 26.126 -12.556 -15.570 1.00 82.06 766 GLU A CA 1
ATOM 6213 C C . GLU A 1 766 ? 26.042 -11.724 -16.853 1.00 82.06 766 GLU A C 1
ATOM 6215 O O . GLU A 1 766 ? 25.871 -12.275 -17.942 1.00 82.06 766 GLU A O 1
ATOM 6220 N N . ALA A 1 767 ? 26.238 -10.404 -16.771 1.00 80.56 767 ALA A N 1
ATOM 6221 C CA . ALA A 1 767 ? 26.312 -9.560 -17.959 1.00 80.56 767 ALA A CA 1
ATOM 6222 C C . ALA A 1 767 ? 27.475 -9.980 -18.875 1.00 80.56 767 ALA A C 1
ATOM 6224 O O . ALA A 1 767 ? 27.298 -10.036 -20.092 1.00 80.56 767 ALA A O 1
ATOM 6225 N N . ILE A 1 768 ? 28.641 -10.331 -18.318 1.00 77.69 768 ILE A N 1
ATOM 6226 C CA . ILE A 1 768 ? 29.770 -10.863 -19.097 1.00 77.69 768 ILE A CA 1
ATOM 6227 C C . ILE A 1 768 ? 29.390 -12.194 -19.757 1.00 77.69 768 ILE A C 1
ATOM 6229 O O . ILE A 1 768 ? 29.585 -12.340 -20.964 1.00 77.69 768 ILE A O 1
ATOM 6233 N N . GLN A 1 769 ? 28.791 -13.136 -19.020 1.00 78.69 769 GLN A N 1
ATOM 6234 C CA . GLN A 1 769 ? 28.350 -14.419 -19.589 1.00 78.69 769 GLN A CA 1
ATOM 6235 C C . GLN A 1 769 ? 27.335 -14.236 -20.728 1.00 78.69 769 GLN A C 1
ATOM 6237 O O . GLN A 1 769 ? 27.442 -14.882 -21.778 1.00 78.69 769 GLN A O 1
ATOM 6242 N N . TYR A 1 770 ? 26.369 -13.330 -20.550 1.00 82.00 770 TYR A N 1
ATOM 6243 C CA . TYR A 1 770 ? 25.402 -12.959 -21.582 1.00 82.00 770 TYR A CA 1
ATOM 6244 C C . TYR A 1 770 ? 26.110 -12.430 -22.840 1.00 82.00 770 TYR A C 1
ATOM 6246 O O . TYR A 1 770 ? 25.858 -12.919 -23.946 1.00 82.00 770 TYR A O 1
ATOM 6254 N N . LEU A 1 771 ? 27.045 -11.486 -22.679 1.00 77.62 771 LEU A N 1
ATOM 6255 C CA . LEU A 1 771 ? 27.805 -10.890 -23.783 1.00 77.62 771 LEU A CA 1
ATOM 6256 C C . LEU A 1 771 ? 28.685 -11.920 -24.511 1.00 77.62 771 LEU A C 1
ATOM 6258 O O . LEU A 1 771 ? 28.777 -11.894 -25.740 1.00 77.62 771 LEU A O 1
ATOM 6262 N N . GLU A 1 772 ? 29.296 -12.862 -23.790 1.00 78.25 772 GLU A N 1
ATOM 6263 C CA . GLU A 1 772 ? 30.061 -13.965 -24.382 1.00 78.25 772 GLU A CA 1
ATOM 6264 C C . GLU A 1 772 ? 29.180 -14.884 -25.235 1.00 78.25 772 GLU A C 1
ATOM 6266 O O . GLU A 1 772 ? 29.558 -15.267 -26.349 1.00 78.25 772 GLU A O 1
ATOM 6271 N N . CYS A 1 773 ? 27.987 -15.221 -24.743 1.00 77.56 773 CYS A N 1
ATOM 6272 C CA . CYS A 1 773 ? 27.016 -16.020 -25.485 1.00 77.56 773 CYS A CA 1
ATOM 6273 C C . CYS A 1 773 ? 26.513 -15.279 -26.731 1.00 77.56 773 CYS A C 1
ATOM 6275 O O . CYS A 1 773 ? 26.408 -15.877 -27.807 1.00 77.56 773 CYS A O 1
ATOM 6277 N N . GLU A 1 774 ? 26.242 -13.977 -26.617 1.00 73.81 774 GLU A N 1
ATOM 6278 C CA . GLU A 1 774 ? 25.826 -13.141 -27.743 1.00 73.81 774 GLU A CA 1
ATOM 6279 C C . GLU A 1 774 ? 26.927 -13.047 -28.810 1.00 73.81 774 GLU A C 1
ATOM 6281 O O . GLU A 1 774 ? 26.655 -13.240 -29.998 1.00 73.81 774 GLU A O 1
ATOM 6286 N N . ASN A 1 775 ? 28.184 -12.851 -28.400 1.00 70.56 775 ASN A N 1
ATOM 6287 C CA . ASN A 1 775 ? 29.332 -12.858 -29.304 1.00 70.56 775 ASN A CA 1
ATOM 6288 C C . ASN A 1 775 ? 29.463 -14.201 -30.034 1.00 70.56 775 ASN A C 1
ATOM 6290 O O . ASN A 1 775 ? 29.547 -14.217 -31.262 1.00 70.56 775 ASN A O 1
ATOM 6294 N N . LYS A 1 776 ? 29.386 -15.339 -29.329 1.00 70.44 776 LYS A N 1
ATOM 6295 C CA . LYS A 1 776 ? 29.408 -16.675 -29.960 1.00 70.44 776 LYS A CA 1
ATOM 6296 C C . LYS A 1 776 ? 28.290 -16.849 -30.996 1.00 70.44 776 LYS A C 1
ATOM 6298 O O . LYS A 1 776 ? 28.534 -17.417 -32.058 1.00 70.44 776 LYS A O 1
ATOM 6303 N N . ARG A 1 777 ? 27.081 -16.336 -30.727 1.00 67.50 777 ARG A N 1
ATOM 6304 C CA . ARG A 1 777 ? 25.956 -16.350 -31.685 1.00 67.50 777 ARG A CA 1
ATOM 6305 C C . ARG A 1 777 ? 26.220 -15.471 -32.911 1.00 67.50 777 ARG A C 1
ATOM 6307 O O . ARG A 1 777 ? 25.878 -15.883 -34.015 1.00 67.50 777 ARG A O 1
ATOM 6314 N N . ARG A 1 778 ? 26.838 -14.298 -32.733 1.00 62.03 778 ARG A N 1
ATOM 6315 C CA . ARG A 1 778 ? 27.210 -13.388 -33.833 1.00 62.03 778 ARG A CA 1
ATOM 6316 C C . ARG A 1 778 ? 28.313 -13.946 -34.732 1.00 62.03 778 ARG A C 1
ATOM 6318 O O . ARG A 1 778 ? 28.308 -13.618 -35.903 1.00 62.03 778 ARG A O 1
ATOM 6325 N N . TYR A 1 779 ? 29.224 -14.771 -34.209 1.00 56.66 779 TYR A N 1
ATOM 6326 C CA . TYR A 1 779 ? 30.310 -15.384 -34.993 1.00 56.66 779 TYR A CA 1
ATOM 6327 C C . TYR A 1 779 ? 29.945 -16.720 -35.664 1.00 56.66 779 TYR A C 1
ATOM 6329 O O . TYR A 1 779 ? 30.749 -17.223 -36.451 1.00 56.66 779 TYR A O 1
ATOM 6337 N N . ARG A 1 780 ? 28.792 -17.315 -35.319 1.00 48.59 780 ARG A N 1
ATOM 6338 C CA . ARG A 1 780 ? 28.228 -18.513 -35.976 1.00 48.59 780 ARG A CA 1
ATOM 6339 C C . ARG A 1 780 ? 27.305 -18.182 -37.158 1.00 48.59 780 ARG A C 1
ATOM 6341 O O . ARG A 1 780 ? 26.993 -19.084 -37.926 1.00 48.59 780 ARG A O 1
ATOM 6348 N N . LYS A 1 781 ? 26.844 -16.935 -37.256 1.00 39.47 781 LYS A N 1
ATOM 6349 C CA . LYS A 1 781 ? 26.184 -16.363 -38.437 1.00 39.47 781 LYS A CA 1
ATOM 6350 C C . LYS A 1 781 ? 27.215 -15.609 -39.258 1.00 39.47 781 LYS A C 1
ATOM 6352 O O . LYS A 1 781 ? 26.980 -15.495 -40.475 1.00 39.47 781 LYS A O 1
#

Organism: Culex pipiens pipiens (NCBI:txid38569)

Sequence (781 aa):
MSNCSESKFLEFYRGSTVLLAGGTGFLGKTLLEKILRCLEVRKIYLLIRTKRGCCGEQRLKTILEDRLFDRVRKPELIAKIVPVEVDYAEKDFGLAPGLTYEIRKEVEIVLYCIATVKMMGSLKETVETNVFLARRMLRWCRTFSRLQAFVYTSTFYCNFDKEICEEKVYKELPFGSYDIVMNMMKHLSAEECEQLKSTILQKFPNTYTFSKRLAEIMIETEFGQTLPIAIYRPPVITPTCREPMLGWTDNSYGPVAFVKSFWDGLGLVKYENARVKCDLAPIDYCANAVLICAFDVAEKRRVSSDLCVPVYNHHITVTMSNCSESRVLEFYRGSTVLLAGGTGFLGKTLLEKLLRCLKVKKIYLLIRTKKGCCGEERLKAILEDRLFDRVRKPELIAKIVPVEVDYAEKDFGMAPGLTCEIRKEVEIVLYCLATVKMTGALKETVETNVFLARRMLRWCRTFPRLEAFVFTSTFYCNFDQEIIEEKVYTELPFGSYEIVMNMLKHLSAEECEQLKSTILKKFPNTYVFSKRLAEIMIETEFAQTLPVAIYRPPIITPTCREPMLGWTDNPYGSVAYIKSFWDGLGHVKYVDSRAKCSFAPVDYCANAVLVSGFDLAEKRLVGSAPCVPVYNHHSNTTNTTFGELTSSFGDSRKRFWDWIIWKYCWISTSFIWLMYLNVILARIKDFIAMWCPGSKPAHKYYYRWSAYWFMAFSQSVGFVAFRSWKSVSNNLKRAQCYLSERERQILFTDLDEIDMREYMSGQVDEAIQYLECENKRRYRK

Mean predicted aligned error: 16.0 Å

Foldseek 3Di:
DDDPPDDPLLVVQAQAEEEQAPLLDFLNVLLLLCCLVRRNYQAYEYEDEDDDPDDQVVSVVVSCPDPQNVVRPDPVSVVRYDYDYFCLVDDCRPDDPVVLVVCLEGHAEYEHPWADPPQADQLLVRLCGLAVSLVSVLVSNLSRPRHLEHEAEFAQLLVVVDPDDDFDQDQDFPDDGLVVVVVCSVPPDSVVSRVCVCVRCVPPSGSRSPSSSSRSNCCQVPPQLRHLYAYEHAYAEAAAPPPPDHRDDDDCDDPNVLVVCVVVVNNPDDPDDPPDDGFYDYSNVVSVVSSVRRVVSSVVCVVDSGDGHGYHYDTPPLDDPPPVDQLLLVVQAQAEEEQAPLLDWLNVLLLLLSLPRNNYQAYEYEDEDDDPDDQVVSVVVSCPDPQNPVRPDPVSVVRYDYFYACLVDPVRPGDPVVLVVCLAGHAEYEHPWADPPQADQQLVRLVRLAVSVLVVLVSNLSRPRHLEYEHEFAQCLVLVDQAAEFAQDQDFPDDGLVVVVVCSVPDDSVVSNVCVCVRCVPPLGSRSPSRSSNSNCCFVPPFVRHLYAYEHAYQEAAAQPPPHAQDDPDCDDVLLLLVCVVLPLNLEAQFDQQAFFWYDYSNLVSLLSSLRRSLSSVCVVVVHDPTHGYAYLTDPPPTHGNNRLQLLQLVLDPDPVSNCSSNNRHYDNDLVVSLVVSQVVLCVQLVVLVPDPPRDPCSNCVSVVSSVVSSVSSSSCSSSRYHYHHYDRVSSVVSVSNGHPVRCVSSPNRPVPDPSSVSSSRNSVSSVVSVVVVVVVVVVD

InterPro domains:
  IPR013120 Fatty acyl-CoA reductase-like, NAD-binding domain [PF07993] (20-290)
  IPR013120 Fatty acyl-CoA reductase-like, NAD-binding domain [PF07993] (339-609)
  IPR026055 Fatty acyl-CoA reductase [PTHR11011] (329-762)
  IPR036291 NAD(P)-binding domain superfamily [SSF51735] (9-298)
  IPR036291 NAD(P)-binding domain superfamily [SSF51735] (327-612)